Protein AF-0000000086507411 (afdb_homodimer)

InterPro domains:
  IPR005821 Ion transport domain [PF00520] (64-287)
  IPR005821 Ion transport domain [PF00520] (399-629)
  IPR011992 EF-hand domain pair [SSF47473] (295-364)
  IPR027359 Voltage-dependent channel domain superfamily [G3DSA:1.20.120.350] (55-170)
  IPR027359 Voltage-dependent channel domain superfamily [G3DSA:1.20.120.350] (390-515)
  IPR028801 Two pore channel protein 1 [PTHR46474] (17-630)

pLDDT: mean 84.13, std 10.98, range [24.94, 97.5]

Nearest PDB structures (foldseek):
  6c96-assembly1_A  TM=9.488E-01  e=1.095E-39  Mus musculus
  8ouo-assembly1_A  TM=8.216E-01  e=3.470E-21  Homo sapiens
  6nq0-assembly1_A  TM=8.477E-01  e=4.069E-18  Homo sapiens
  7fhl-assembly1_C  TM=6.792E-01  e=1.450E-16  Arabidopsis thaliana
  6e1m-assembly1_B  TM=7.218E-01  e=6.560E-10  Arabidopsis thaliana

Foldseek 3Di:
DPPPPDDVVVVVVVVVVVVVVVVLLLVLLQLLLVLLVCLVLVPDCVLPPPDPVLVVLVVVLPDPVLLVLLLVLLVLLLCLQCQDVLHDPVRHDFLQVSLVSNLVSLVSNVVSLVSVCVNRPDVSQVVPPLNVVVVVLSVVSNVVSVVCNVVSDDDQDLSSLCSCSSNCPRPVLVLLVVVVVLVVVLVPVLVVLVVVLLVVLLVLLVVLLVVPCPQPVQPQNVDSVSSSVSLLLVLLVQCPPVNVVSVCVVPVCSVVSSVVSCCPNNVPSVVVSVVSSVVSSVVVVVVVVVVSLVSSLVSLVVSLCSQDDPVGRFWHALVSQLSSCCNNPVPDDPVLSVVLQVVLPPVPPRIHGSVSSSCSVVSVPDDDDDPPPPDFPLVPPDPPLSVVLQVLLVVLVDPVNVVVLLVLLVVLVVVVVVVVVVCVVVVPDLQPPLPVVPPVLVVSLVVLVVSLVSNCSRRHVVVQCPDPVSVVSVVLSVLSVVLSVCSVPDVRPSVSVVSSCSSNVCNCVVDPVSVVVVVVCVVCVVSVVSVVSSVVSLLSSLLSVQCSQCPPFQLAQQDPPDPLSQQRHDDPPDPGNPCSQCGSSGSVSSSVNLVVLLVVNCLVSNQVSCCSRPHVCSNVSSSVSNSVSD/DPPPPPDPVVVVVVVVVVVVVVVLLLVLLQLLLVLLVCLVVVPDCVLPPPDPVLVVLVCVLPDPVLLVLLLVLLVLLLCLQCQDVLHDPVRHDFLQVSLVSNLVSLVSNVVSLVSVCVNCPDVSQVVPPLNVVVVVLSVVVNVVSVVCNVVSDDDQDLSSLCSCSSNCPRPVLVLLVVVVVLVVVLVPVLVVLVVVLLVVLLVLLVVLLVVPCPQPVQPQNVDSVSSSVSLLLVLLVQCPPVNVVSVCVVPVCSVVSSVVSCCPNNVPSVVVSVVSSVVSSVVVVVVVVVVSLVSSLVSLVVSLCSQADPVGRFWHALVSQLSSCCNNPVPDDPVLSVVLQVVLPPVPPRIHGSVSSSCSVVSVPDDDDDPPPPDFPLVPPDPPLSVVLQVLLVVLVDPVNVVVLLVLLVVLVVVVVVVVVVCVVVVPDLQPPLPVVPPSLVVSLVVLVVSLVSNCSNRHVVVQCPDPVSVVSVVLSVLSVVLSVCVVPPVRPSVSVVSSCSSNVCNCVVDPVSVVVVVVCVVCVVSVVSVVSSVVSLLSSLLSVQCSQCPPFQLAQQDPPDPLSQQRHDDPPDPGVPCSQCGSSGSVSSSVNLVVLLVVNCLVSNQVSCCSRPHVCSNVSSSVSNSVSD

Structure (mmCIF, N/CA/C/O backbone):
data_AF-0000000086507411-model_v1
#
loop_
_entity.id
_entity.type
_entity.pdbx_description
1 polymer 'Ion transport domain-containing protein'
#
loop_
_atom_site.group_PDB
_atom_site.id
_atom_site.type_symbol
_atom_site.label_atom_id
_atom_site.label_alt_id
_atom_site.label_comp_id
_atom_site.label_asym_id
_atom_site.label_entity_id
_atom_site.label_seq_id
_atom_site.pdbx_PDB_ins_code
_atom_site.Cartn_x
_atom_site.Cartn_y
_atom_site.Cartn_z
_atom_site.occupancy
_atom_site.B_iso_or_equiv
_atom_site.auth_seq_id
_atom_site.auth_comp_id
_atom_site.auth_asym_id
_atom_site.auth_atom_id
_atom_site.pdbx_PDB_model_num
ATOM 1 N N . MET A 1 1 ? -59 -73 -23.734 1 24.94 1 MET A N 1
ATOM 2 C CA . MET A 1 1 ? -58.375 -71.688 -23.859 1 24.94 1 MET A CA 1
ATOM 3 C C . MET A 1 1 ? -58.594 -70.812 -22.609 1 24.94 1 MET A C 1
ATOM 5 O O . MET A 1 1 ? -59.562 -70.062 -22.516 1 24.94 1 MET A O 1
ATOM 9 N N . GLY A 1 2 ? -58.625 -71.438 -21.375 1 32.56 2 GLY A N 1
ATOM 10 C CA . GLY A 1 2 ? -58.844 -70.812 -20.078 1 32.56 2 GLY A CA 1
ATOM 11 C C . GLY A 1 2 ? -57.844 -69.688 -19.797 1 32.56 2 GLY A C 1
ATOM 12 O O . GLY A 1 2 ? -56.625 -69.875 -19.938 1 32.56 2 GLY A O 1
ATOM 13 N N . GLN A 1 3 ? -58.219 -68.438 -20.062 1 34.97 3 GLN A N 1
ATOM 14 C CA . GLN A 1 3 ? -57.562 -67.125 -19.828 1 34.97 3 GLN A CA 1
ATOM 15 C C . GLN A 1 3 ? -57.094 -67 -18.391 1 34.97 3 GLN A C 1
ATOM 17 O O . GLN A 1 3 ? -57.875 -67.188 -17.453 1 34.97 3 GLN A O 1
ATOM 22 N N . ASP A 1 4 ? -55.844 -67.375 -18.078 1 37.62 4 ASP A N 1
ATOM 23 C CA . ASP A 1 4 ? -55.094 -67.188 -16.859 1 37.62 4 ASP A CA 1
ATOM 24 C C . ASP A 1 4 ? -55.219 -65.75 -16.375 1 37.62 4 ASP A C 1
ATOM 26 O O . ASP A 1 4 ? -54.781 -64.812 -17.047 1 37.62 4 ASP A O 1
ATOM 30 N N . ILE A 1 5 ? -56.344 -65.312 -15.711 1 45.47 5 ILE A N 1
ATOM 31 C CA . ILE A 1 5 ? -56.531 -64.062 -14.992 1 45.47 5 ILE A CA 1
ATOM 32 C C . ILE A 1 5 ? -55.344 -63.812 -14.062 1 45.47 5 ILE A C 1
ATOM 34 O O . ILE A 1 5 ? -55.062 -64.625 -13.195 1 45.47 5 ILE A O 1
ATOM 38 N N . PRO A 1 6 ? -54.438 -63 -14.539 1 50.22 6 PRO A N 1
ATOM 39 C CA . PRO A 1 6 ? -53.344 -62.625 -13.641 1 50.22 6 PRO A CA 1
ATOM 40 C C . PRO A 1 6 ? -53.812 -62.281 -12.234 1 50.22 6 PRO A C 1
ATOM 42 O O . PRO A 1 6 ? -54.938 -61.812 -12.07 1 50.22 6 PRO A O 1
ATOM 45 N N . ASP A 1 7 ? -53.438 -62.875 -11.188 1 53.06 7 ASP A N 1
ATOM 46 C CA . ASP A 1 7 ? -53.781 -62.75 -9.773 1 53.06 7 ASP A CA 1
ATOM 47 C C . ASP A 1 7 ? -53.719 -61.281 -9.328 1 53.06 7 ASP A C 1
ATOM 49 O O . ASP A 1 7 ? -52.719 -60.594 -9.562 1 53.06 7 ASP A O 1
ATOM 53 N N . PRO A 1 8 ? -54.844 -60.594 -9.109 1 57.72 8 PRO A N 1
ATOM 54 C CA . PRO A 1 8 ? -54.969 -59.219 -8.688 1 57.72 8 PRO A CA 1
ATOM 55 C C . PRO A 1 8 ? -54.094 -58.844 -7.5 1 57.72 8 PRO A C 1
ATOM 57 O O . PRO A 1 8 ? -53.625 -57.719 -7.383 1 57.72 8 PRO A O 1
ATOM 60 N N . GLN A 1 9 ? -53.906 -59.75 -6.625 1 60.78 9 GLN A N 1
ATOM 61 C CA . GLN A 1 9 ? -53.094 -59.469 -5.457 1 60.78 9 GLN A CA 1
ATOM 62 C C . GLN A 1 9 ? -51.625 -59.25 -5.852 1 60.78 9 GLN A C 1
ATOM 64 O O . GLN A 1 9 ? -50.938 -58.406 -5.277 1 60.78 9 GLN A O 1
ATOM 69 N N . GLY A 1 10 ? -51.188 -60 -6.773 1 59.66 10 GLY A N 1
ATOM 70 C CA . GLY A 1 10 ? -49.844 -59.844 -7.273 1 59.66 10 GLY A CA 1
ATOM 71 C C . GLY A 1 10 ? -49.625 -58.5 -7.957 1 59.66 10 GLY A C 1
ATOM 72 O O . GLY A 1 10 ? -48.562 -57.875 -7.801 1 59.66 10 GLY A O 1
ATOM 73 N N . CYS A 1 11 ? -50.656 -58.094 -8.672 1 61.38 11 CYS A N 1
ATOM 74 C CA . CYS A 1 11 ? -50.625 -56.812 -9.352 1 61.38 11 CYS A CA 1
ATOM 75 C C . CYS A 1 11 ? -50.625 -55.656 -8.352 1 61.38 11 CYS A C 1
ATOM 77 O O . CYS A 1 11 ? -49.938 -54.656 -8.531 1 61.38 11 CYS A O 1
ATOM 79 N N . PHE A 1 12 ? -51.469 -55.844 -7.316 1 63.56 12 PHE A N 1
ATOM 80 C CA . PHE A 1 12 ? -51.562 -54.812 -6.293 1 63.56 12 PHE A CA 1
ATOM 81 C C . PHE A 1 12 ? -50.219 -54.688 -5.559 1 63.56 12 PHE A C 1
ATOM 83 O O . PHE A 1 12 ? -49.75 -53.594 -5.285 1 63.56 12 PHE A O 1
ATOM 90 N N . SER A 1 13 ? -49.656 -55.875 -5.25 1 66.69 13 SER A N 1
ATOM 91 C CA . SER A 1 13 ? -48.375 -55.844 -4.559 1 66.69 13 SER A CA 1
ATOM 92 C C . SER A 1 13 ? -47.281 -55.281 -5.441 1 66.69 13 SER A C 1
ATOM 94 O O . SER A 1 13 ? -46.406 -54.562 -4.961 1 66.69 13 SER A O 1
ATOM 96 N N . ARG A 1 14 ? -47.406 -55.5 -6.695 1 65.75 14 ARG A N 1
ATOM 97 C CA . ARG A 1 14 ? -46.438 -54.938 -7.641 1 65.75 14 ARG A CA 1
ATOM 98 C C . ARG A 1 14 ? -46.625 -53.438 -7.793 1 65.75 14 ARG A C 1
ATOM 100 O O . ARG A 1 14 ? -45.656 -52.688 -7.871 1 65.75 14 ARG A O 1
ATOM 107 N N . GLN A 1 15 ? -47.875 -53.125 -7.82 1 67.69 15 GLN A N 1
ATOM 108 C CA . GLN A 1 15 ? -48.188 -51.688 -7.926 1 67.69 15 GLN A CA 1
ATOM 109 C C . GLN A 1 15 ? -47.75 -50.938 -6.668 1 67.69 15 GLN A C 1
ATOM 111 O O . GLN A 1 15 ? -47.219 -49.844 -6.75 1 67.69 15 GLN A O 1
ATOM 116 N N . LEU A 1 16 ? -47.969 -51.625 -5.559 1 68.75 16 LEU A N 1
ATOM 117 C CA . LEU A 1 16 ? -47.531 -51.031 -4.293 1 68.75 16 LEU A CA 1
ATOM 118 C C . LEU A 1 16 ? -46.031 -50.969 -4.203 1 68.75 16 LEU A C 1
ATOM 120 O O . LEU A 1 16 ? -45.469 -49.969 -3.703 1 68.75 16 LEU A O 1
ATOM 124 N N . ARG A 1 17 ? -45.375 -51.969 -4.641 1 67.62 17 ARG A N 1
ATOM 125 C CA . ARG A 1 17 ? -43.906 -51.969 -4.648 1 67.62 17 ARG A CA 1
ATOM 126 C C . ARG A 1 17 ? -43.344 -50.906 -5.605 1 67.62 17 ARG A C 1
ATOM 128 O O . ARG A 1 17 ? -42.375 -50.25 -5.305 1 67.62 17 ARG A O 1
ATOM 135 N N . GLU A 1 18 ? -44.094 -50.906 -6.699 1 71.94 18 GLU A N 1
ATOM 136 C CA . GLU A 1 18 ? -43.656 -49.875 -7.656 1 71.94 18 GLU A CA 1
ATOM 137 C C . GLU A 1 18 ? -43.906 -48.469 -7.117 1 71.94 18 GLU A C 1
ATOM 139 O O . GLU A 1 18 ? -43.094 -47.562 -7.324 1 71.94 18 GLU A O 1
ATOM 144 N N . HIS A 1 19 ? -45.062 -48.375 -6.484 1 72.56 19 HIS A N 1
ATOM 145 C CA . HIS A 1 19 ? -45.344 -47.094 -5.867 1 72.56 19 HIS A CA 1
ATOM 146 C C . HIS A 1 19 ? -44.344 -46.781 -4.77 1 72.56 19 HIS A C 1
ATOM 148 O O . HIS A 1 19 ? -43.875 -45.625 -4.66 1 72.56 19 HIS A O 1
ATOM 154 N N . ASN A 1 20 ? -44.031 -47.812 -4.051 1 72.5 20 ASN A N 1
ATOM 155 C CA . ASN A 1 20 ? -43.062 -47.625 -2.994 1 72.5 20 ASN A CA 1
ATOM 156 C C . ASN A 1 20 ? -41.656 -47.344 -3.564 1 72.5 20 ASN A C 1
ATOM 158 O O . ASN A 1 20 ? -40.938 -46.531 -3.018 1 72.5 20 ASN A O 1
ATOM 162 N N . ARG A 1 21 ? -41.375 -48 -4.598 1 75.25 21 ARG A N 1
ATOM 163 C CA . ARG A 1 21 ? -40.094 -47.75 -5.25 1 75.25 21 ARG A CA 1
ATOM 164 C C . ARG A 1 21 ? -40 -46.344 -5.797 1 75.25 21 ARG A C 1
ATOM 166 O O . ARG A 1 21 ? -38.969 -45.688 -5.676 1 75.25 21 ARG A O 1
ATOM 173 N N . ARG A 1 22 ? -41.031 -45.906 -6.336 1 77.94 22 ARG A N 1
ATOM 174 C CA . ARG A 1 22 ? -41.062 -44.531 -6.867 1 77.94 22 ARG A CA 1
ATOM 175 C C . ARG A 1 22 ? -40.938 -43.5 -5.746 1 77.94 22 ARG A C 1
ATOM 177 O O . ARG A 1 22 ? -40.25 -42.5 -5.91 1 77.94 22 ARG A O 1
ATOM 184 N N . LYS A 1 23 ? -41.594 -43.844 -4.742 1 79.81 23 LYS A N 1
ATOM 185 C CA . LYS A 1 23 ? -41.5 -42.938 -3.598 1 79.81 23 LYS A CA 1
ATOM 186 C C . LYS A 1 23 ? -40.094 -42.906 -3.023 1 79.81 23 LYS A C 1
ATOM 188 O O . LYS A 1 23 ? -39.594 -41.844 -2.639 1 79.81 23 LYS A O 1
ATOM 193 N N . GLN A 1 24 ? -39.531 -44.062 -3.023 1 80.19 24 GLN A N 1
ATOM 194 C CA . GLN A 1 24 ? -38.156 -44.125 -2.508 1 80.19 24 GLN A CA 1
ATOM 195 C C . GLN A 1 24 ? -37.188 -43.344 -3.398 1 80.19 24 GLN A C 1
ATOM 197 O O . GLN A 1 24 ? -36.312 -42.656 -2.9 1 80.19 24 GLN A O 1
ATOM 202 N N . TRP A 1 25 ? -37.375 -43.469 -4.641 1 85 25 TRP A N 1
ATOM 203 C CA . TRP A 1 25 ? -36.5 -42.75 -5.559 1 85 25 TRP A CA 1
ATOM 204 C C . TRP A 1 25 ? -36.719 -41.25 -5.453 1 85 25 TRP A C 1
ATOM 206 O O . TRP A 1 25 ? -35.781 -40.469 -5.555 1 85 25 TRP A O 1
ATOM 216 N N . LYS A 1 26 ? -37.906 -40.938 -5.301 1 85.94 26 LYS A N 1
ATOM 217 C CA . LYS A 1 26 ? -38.188 -39.5 -5.137 1 85.94 26 LYS A CA 1
ATOM 218 C C . LYS A 1 26 ? -37.5 -38.938 -3.9 1 85.94 26 LYS A C 1
ATOM 220 O O . LYS A 1 26 ? -36.969 -37.844 -3.924 1 85.94 26 LYS A O 1
ATOM 225 N N . LEU A 1 27 ? -37.5 -39.75 -2.91 1 83.75 27 LEU A N 1
ATOM 226 C CA . LEU A 1 27 ? -36.781 -39.312 -1.696 1 83.75 27 LEU A CA 1
ATOM 227 C C . LEU A 1 27 ? -35.281 -39.25 -1.928 1 83.75 27 LEU A C 1
ATOM 229 O O . LEU A 1 27 ? -34.625 -38.375 -1.412 1 83.75 27 LEU A O 1
ATOM 233 N N . ASN A 1 28 ? -34.812 -40.188 -2.707 1 85.69 28 ASN A N 1
ATOM 234 C CA . ASN A 1 28 ? -33.406 -40.188 -3.043 1 85.69 28 ASN A CA 1
ATOM 235 C C . ASN A 1 28 ? -33.031 -38.938 -3.875 1 85.69 28 ASN A C 1
ATOM 237 O O . ASN A 1 28 ? -31.969 -38.344 -3.676 1 85.69 28 ASN A O 1
ATOM 241 N N . TYR A 1 29 ? -33.906 -38.688 -4.785 1 89.94 29 TYR A N 1
ATOM 242 C CA . TYR A 1 29 ? -33.656 -37.5 -5.609 1 89.94 29 TYR A CA 1
ATOM 243 C C . TYR A 1 29 ? -33.594 -36.219 -4.754 1 89.94 29 TYR A C 1
ATOM 245 O O . TYR A 1 29 ? -32.719 -35.375 -4.934 1 89.94 29 TYR A O 1
ATOM 253 N N . GLN A 1 30 ? -34.5 -36.188 -3.895 1 85.38 30 GLN A N 1
ATOM 254 C CA . GLN A 1 30 ? -34.562 -35.031 -3.018 1 85.38 30 GLN A CA 1
ATOM 255 C C . GLN A 1 30 ? -33.344 -34.938 -2.113 1 85.38 30 GLN A C 1
ATOM 257 O O . GLN A 1 30 ? -32.781 -33.875 -1.923 1 85.38 30 GLN A O 1
ATOM 262 N N . GLU A 1 31 ? -32.969 -36.031 -1.569 1 85 31 GLU A N 1
ATOM 263 C CA . GLU A 1 31 ? -31.797 -36.062 -0.699 1 85 31 GLU A CA 1
ATOM 264 C C . GLU A 1 31 ? -30.516 -35.719 -1.473 1 85 31 GLU A C 1
ATOM 266 O O . GLU A 1 31 ? -29.641 -35.031 -0.961 1 85 31 GLU A O 1
ATOM 271 N N . ALA A 1 32 ? -30.438 -36.219 -2.623 1 89.69 32 ALA A N 1
ATOM 272 C CA . ALA A 1 32 ? -29.281 -35.906 -3.459 1 89.69 32 ALA A CA 1
ATOM 273 C C . ALA A 1 32 ? -29.203 -34.438 -3.785 1 89.69 32 ALA A C 1
ATOM 275 O O . ALA A 1 32 ? -28.125 -33.812 -3.77 1 89.69 32 ALA A O 1
ATOM 276 N N . ALA A 1 33 ? -30.297 -33.875 -4.047 1 89.88 33 ALA A N 1
ATOM 277 C CA . ALA A 1 33 ? -30.359 -32.438 -4.336 1 89.88 33 ALA A CA 1
ATOM 278 C C . ALA A 1 33 ? -29.953 -31.625 -3.119 1 89.88 33 ALA A C 1
ATOM 280 O O . ALA A 1 33 ? -29.281 -30.594 -3.252 1 89.88 33 ALA A O 1
ATOM 281 N N . ILE A 1 34 ? -30.281 -32.094 -1.952 1 82.94 34 ILE A N 1
ATOM 282 C CA . ILE A 1 34 ? -29.938 -31.391 -0.721 1 82.94 34 ILE A CA 1
ATOM 283 C C . ILE A 1 34 ? -28.438 -31.453 -0.495 1 82.94 34 ILE A C 1
ATOM 285 O O . ILE A 1 34 ? -27.812 -30.469 -0.079 1 82.94 34 ILE A O 1
ATOM 289 N N . TYR A 1 35 ? -27.875 -32.562 -0.817 1 86.94 35 TYR A N 1
ATOM 290 C CA . TYR A 1 35 ? -26.422 -32.688 -0.686 1 86.94 35 TYR A CA 1
ATOM 291 C C . TYR A 1 35 ? -25.703 -31.734 -1.619 1 86.94 35 TYR A C 1
ATOM 293 O O . TYR A 1 35 ? -24.703 -31.125 -1.242 1 86.94 35 TYR A O 1
ATOM 301 N N . LEU A 1 36 ? -26.25 -31.594 -2.779 1 89.44 36 LEU A N 1
ATOM 302 C CA . LEU A 1 36 ? -25.641 -30.672 -3.732 1 89.44 36 LEU A CA 1
ATOM 303 C C . LEU A 1 36 ? -25.797 -29.234 -3.254 1 89.44 36 LEU A C 1
ATOM 305 O O . LEU A 1 36 ? -24.875 -28.422 -3.395 1 89.44 36 LEU A O 1
ATOM 309 N N . GLN A 1 37 ? -26.875 -28.969 -2.68 1 85.69 37 GLN A N 1
ATOM 310 C CA . GLN A 1 37 ? -27.109 -27.625 -2.156 1 85.69 37 GLN A CA 1
ATOM 311 C C . GLN A 1 37 ? -26.203 -27.344 -0.956 1 85.69 37 GLN A C 1
ATOM 313 O O . GLN A 1 37 ? -25.688 -26.234 -0.804 1 85.69 37 GLN A O 1
ATOM 318 N N . GLU A 1 38 ? -26.094 -28.312 -0.144 1 82.62 38 GLU A N 1
ATOM 319 C CA . GLU A 1 38 ? -25.203 -28.172 1.003 1 82.62 38 GLU A CA 1
ATOM 320 C C . GLU A 1 38 ? -23.75 -27.984 0.556 1 82.62 38 GLU A C 1
ATOM 322 O O . GLU A 1 38 ? -22.984 -27.25 1.2 1 82.62 38 GLU A O 1
ATOM 327 N N . GLY A 1 39 ? -23.453 -28.594 -0.475 1 83.5 39 GLY A N 1
ATOM 328 C CA . GLY A 1 39 ? -22.125 -28.406 -1.039 1 83.5 39 GLY A CA 1
ATOM 329 C C . GLY A 1 39 ? -21.906 -27 -1.586 1 83.5 39 GLY A C 1
ATOM 330 O O . GLY A 1 39 ? -20.844 -26.406 -1.374 1 83.5 39 GLY A O 1
ATOM 331 N N . GLN A 1 40 ? -22.891 -26.516 -2.16 1 82.5 40 GLN A N 1
ATOM 332 C CA . GLN A 1 40 ? -22.812 -25.188 -2.754 1 82.5 40 GLN A CA 1
ATOM 333 C C . GLN A 1 40 ? -22.812 -24.094 -1.681 1 82.5 40 GLN A C 1
ATOM 335 O O . GLN A 1 40 ? -22.078 -23.109 -1.787 1 82.5 40 GLN A O 1
ATOM 340 N N . ASN A 1 41 ? -23.609 -24.328 -0.646 1 76.69 41 ASN A N 1
ATOM 341 C CA . ASN A 1 41 ? -23.75 -23.344 0.411 1 76.69 41 ASN A CA 1
ATOM 342 C C . ASN A 1 41 ? -22.734 -23.547 1.525 1 76.69 41 ASN A C 1
ATOM 344 O O . ASN A 1 41 ? -22.672 -22.766 2.475 1 76.69 41 ASN A O 1
ATOM 348 N N . ASN A 1 42 ? -21.891 -24.484 1.408 1 76.81 42 ASN A N 1
ATOM 349 C CA . ASN A 1 42 ? -20.859 -24.797 2.383 1 76.81 42 ASN A CA 1
ATOM 350 C C . ASN A 1 42 ? -21.453 -25.125 3.75 1 76.81 42 ASN A C 1
ATOM 352 O O . ASN A 1 42 ? -20.969 -24.625 4.773 1 76.81 42 ASN A O 1
ATOM 356 N N . ASP A 1 43 ? -22.562 -25.859 3.74 1 74.19 43 ASP A N 1
ATOM 357 C CA . ASP A 1 43 ? -23.141 -26.359 4.984 1 74.19 43 ASP A CA 1
ATOM 358 C C . ASP A 1 43 ? -22.469 -27.656 5.43 1 74.19 43 ASP A C 1
ATOM 360 O O . ASP A 1 43 ? -22.078 -28.469 4.598 1 74.19 43 ASP A O 1
ATOM 364 N N . LYS A 1 44 ? -22.312 -27.734 6.742 1 75.19 44 LYS A N 1
ATOM 365 C CA . LYS A 1 44 ? -21.672 -28.953 7.242 1 75.19 44 LYS A CA 1
ATOM 366 C C . LYS A 1 44 ? -22.578 -30.156 7.055 1 75.19 44 LYS A C 1
ATOM 368 O O . LYS A 1 44 ? -23.797 -30.078 7.289 1 75.19 44 LYS A O 1
ATOM 373 N N . PHE A 1 45 ? -22.047 -31.219 6.617 1 75.12 45 PHE A N 1
ATOM 374 C CA . PHE A 1 45 ? -22.797 -32.438 6.27 1 75.12 45 PHE A CA 1
ATOM 375 C C . PHE A 1 45 ? -23.312 -33.125 7.523 1 75.12 45 PHE A C 1
ATOM 377 O O . PHE A 1 45 ? -24.266 -33.906 7.457 1 75.12 45 PHE A O 1
ATOM 384 N N . TYR A 1 46 ? -22.641 -32.75 8.664 1 68.56 46 TYR A N 1
ATOM 385 C CA . TYR A 1 46 ? -23.094 -33.406 9.875 1 68.56 46 TYR A CA 1
ATOM 386 C C . TYR A 1 46 ? -24.438 -32.875 10.336 1 68.56 46 TYR A C 1
ATOM 388 O O . TYR A 1 46 ? -25.125 -33.5 11.141 1 68.56 46 TYR A O 1
ATOM 396 N N . THR A 1 47 ? -24.844 -31.734 9.82 1 64.44 47 THR A N 1
ATOM 397 C CA . THR A 1 47 ? -26.141 -31.172 10.195 1 64.44 47 THR A CA 1
ATOM 398 C C . THR A 1 47 ? -27.219 -31.625 9.211 1 64.44 47 THR A C 1
ATOM 400 O O . THR A 1 47 ? -28.312 -31.047 9.188 1 64.44 47 THR A O 1
ATOM 403 N N . HIS A 1 48 ? -26.891 -32.562 8.406 1 67.12 48 HIS A N 1
ATOM 404 C CA . HIS A 1 48 ? -27.844 -33.094 7.453 1 67.12 48 HIS A CA 1
ATOM 405 C C . HIS A 1 48 ? -29.078 -33.688 8.172 1 67.12 48 HIS A C 1
ATOM 407 O O . HIS A 1 48 ? -28.938 -34.344 9.195 1 67.12 48 HIS A O 1
ATOM 413 N N . PRO A 1 49 ? -30.25 -33.188 7.859 1 62.12 49 PRO A N 1
ATOM 414 C CA . PRO A 1 49 ? -31.469 -33.656 8.523 1 62.12 49 PRO A CA 1
ATOM 415 C C . PRO A 1 49 ? -31.656 -35.188 8.414 1 62.12 49 PRO A C 1
ATOM 417 O O . PRO A 1 49 ? -31.828 -35.719 7.309 1 62.12 49 PRO A O 1
ATOM 420 N N . GLN A 1 50 ? -31.172 -35.875 9.43 1 59.69 50 GLN A N 1
ATOM 421 C CA . GLN A 1 50 ? -31.312 -37.312 9.391 1 59.69 50 GLN A CA 1
ATOM 422 C C . GLN A 1 50 ? -32.75 -37.75 9.641 1 59.69 50 GLN A C 1
ATOM 424 O O . GLN A 1 50 ? -33.188 -38.781 9.102 1 59.69 50 GLN A O 1
ATOM 429 N N . SER A 1 51 ? -33.5 -36.938 10.609 1 59.12 51 SER A N 1
ATOM 430 C CA . SER A 1 51 ? -34.812 -37.469 11.008 1 59.12 51 SER A CA 1
ATOM 431 C C . SER A 1 51 ? -35.938 -36.656 10.375 1 59.12 51 SER A C 1
ATOM 433 O O . SER A 1 51 ? -35.75 -35.469 10.016 1 59.12 51 SER A O 1
ATOM 435 N N . HIS A 1 52 ? -37.031 -37.25 9.875 1 59.38 52 HIS A N 1
ATOM 436 C CA . HIS A 1 52 ? -38.219 -36.688 9.312 1 59.38 52 HIS A CA 1
ATOM 437 C C . HIS A 1 52 ? -38.812 -35.594 10.211 1 59.38 52 HIS A C 1
ATOM 439 O O . HIS A 1 52 ? -39.438 -34.656 9.727 1 59.38 52 HIS A O 1
ATOM 445 N N . GLU A 1 53 ? -38.5 -35.688 11.422 1 59.91 53 GLU A N 1
ATOM 446 C CA . GLU A 1 53 ? -39.094 -34.688 12.336 1 59.91 53 GLU A CA 1
ATOM 447 C C . GLU A 1 53 ? -38.312 -33.375 12.281 1 59.91 53 GLU A C 1
ATOM 449 O O . GLU A 1 53 ? -38.875 -32.312 12.594 1 59.91 53 GLU A O 1
ATOM 454 N N . ALA A 1 54 ? -37.156 -33.406 11.836 1 62.41 54 ALA A N 1
ATOM 455 C CA . ALA A 1 54 ? -36.312 -32.219 11.836 1 62.41 54 ALA A CA 1
ATOM 456 C C . ALA A 1 54 ? -36.5 -31.422 10.547 1 62.41 54 ALA A C 1
ATOM 458 O O . ALA A 1 54 ? -36.062 -30.266 10.453 1 62.41 54 ALA A O 1
ATOM 459 N N . LEU A 1 55 ? -37.312 -31.953 9.695 1 64.75 55 LEU A N 1
ATOM 460 C CA . LEU A 1 55 ? -37.438 -31.391 8.352 1 64.75 55 LEU A CA 1
ATOM 461 C C . LEU A 1 55 ? -38.219 -30.078 8.375 1 64.75 55 LEU A C 1
ATOM 463 O O . LEU A 1 55 ? -37.812 -29.094 7.754 1 64.75 55 LEU A O 1
ATOM 467 N N . PRO A 1 56 ? -39.344 -30.141 9.195 1 66.12 56 PRO A N 1
ATOM 468 C CA . PRO A 1 56 ? -40.062 -28.859 9.164 1 66.12 56 PRO A CA 1
ATOM 469 C C . PRO A 1 56 ? -39.25 -27.719 9.797 1 66.12 56 PRO A C 1
ATOM 471 O O . PRO A 1 56 ? -39.281 -26.594 9.305 1 66.12 56 PRO A O 1
ATOM 474 N N . ALA A 1 57 ? -38.562 -28 10.828 1 68.44 57 ALA A N 1
ATOM 475 C CA . ALA A 1 57 ? -37.75 -26.953 11.453 1 68.44 57 ALA A CA 1
ATOM 476 C C . ALA A 1 57 ? -36.656 -26.484 10.516 1 68.44 57 ALA A C 1
ATOM 478 O O . ALA A 1 57 ? -36.344 -25.281 10.484 1 68.44 57 ALA A O 1
ATOM 479 N N . TYR A 1 58 ? -36.25 -27.328 9.781 1 68.75 58 TYR A N 1
ATOM 480 C CA . TYR A 1 58 ? -35.25 -26.984 8.797 1 68.75 58 TYR A CA 1
ATOM 481 C C . TYR A 1 58 ? -35.812 -26.094 7.695 1 68.75 58 TYR A C 1
ATOM 483 O O . TYR A 1 58 ? -35.188 -25.125 7.27 1 68.75 58 TYR A O 1
ATOM 491 N N . GLN A 1 59 ? -37.062 -26.375 7.383 1 71.12 59 GLN A N 1
ATOM 492 C CA . GLN A 1 59 ? -37.688 -25.609 6.312 1 71.12 59 GLN A CA 1
ATOM 493 C C . GLN A 1 59 ? -38.062 -24.203 6.781 1 71.12 59 GLN A C 1
ATOM 495 O O . GLN A 1 59 ? -37.969 -23.234 6.016 1 71.12 59 GLN A O 1
ATOM 500 N N . VAL A 1 60 ? -38.406 -24.172 8 1 72.06 60 VAL A N 1
ATOM 501 C CA . VAL A 1 60 ? -38.75 -22.859 8.539 1 72.06 60 VAL A CA 1
ATOM 502 C C . VAL A 1 60 ? -37.5 -22.031 8.719 1 72.06 60 VAL A C 1
ATOM 504 O O . VAL A 1 60 ? -37.5 -20.828 8.461 1 72.06 60 VAL A O 1
ATOM 507 N N . ALA A 1 61 ? -36.5 -22.766 9.156 1 68.19 61 ALA A N 1
ATOM 508 C CA . ALA A 1 61 ? -35.25 -22.062 9.414 1 68.19 61 ALA A CA 1
ATOM 509 C C . ALA A 1 61 ? -34.625 -21.516 8.125 1 68.19 61 ALA A C 1
ATOM 511 O O . ALA A 1 61 ? -33.938 -20.484 8.141 1 68.19 61 ALA A O 1
ATOM 512 N N . HIS A 1 62 ? -35 -22.109 7.055 1 69.44 62 HIS A N 1
ATOM 513 C CA . HIS A 1 62 ? -34.375 -21.688 5.809 1 69.44 62 HIS A CA 1
ATOM 514 C C . HIS A 1 62 ? -35.375 -20.984 4.895 1 69.44 62 HIS A C 1
ATOM 516 O O . HIS A 1 62 ? -35.125 -20.844 3.695 1 69.44 62 HIS A O 1
ATOM 522 N N . ASN A 1 63 ? -36.438 -20.484 5.547 1 77.56 63 ASN A N 1
ATOM 523 C CA . ASN A 1 63 ? -37.406 -19.703 4.789 1 77.56 63 ASN A CA 1
ATOM 524 C C . ASN A 1 63 ? -36.938 -18.281 4.52 1 77.56 63 ASN A C 1
ATOM 526 O O . ASN A 1 63 ? -36.281 -17.688 5.367 1 77.56 63 ASN A O 1
ATOM 530 N N . ARG A 1 64 ? -37.219 -17.812 3.387 1 82.88 64 ARG A N 1
ATOM 531 C CA . ARG A 1 64 ? -36.781 -16.484 2.945 1 82.88 64 ARG A CA 1
ATOM 532 C C . ARG A 1 64 ? -37.344 -15.391 3.826 1 82.88 64 ARG A C 1
ATOM 534 O O . ARG A 1 64 ? -36.688 -14.406 4.133 1 82.88 64 ARG A O 1
ATOM 541 N N . TRP A 1 65 ? -38.531 -15.586 4.316 1 84.44 65 TRP A N 1
ATOM 542 C CA . TRP A 1 65 ? -39.188 -14.562 5.129 1 84.44 65 TRP A CA 1
ATOM 543 C C . TRP A 1 65 ? -38.562 -14.469 6.504 1 84.44 65 TRP A C 1
ATOM 545 O O . TRP A 1 65 ? -38.438 -13.375 7.07 1 84.44 65 TRP A O 1
ATOM 555 N N . PHE A 1 66 ? -38.156 -15.547 6.957 1 82.5 66 PHE A N 1
ATOM 556 C CA . PHE A 1 66 ? -37.5 -15.539 8.258 1 82.5 66 PHE A CA 1
ATOM 557 C C . PHE A 1 66 ? -36.125 -14.883 8.156 1 82.5 66 PHE A C 1
ATOM 559 O O . PHE A 1 66 ? -35.688 -14.172 9.07 1 82.5 66 PHE A O 1
ATOM 566 N N . TYR A 1 67 ? -35.531 -15.094 7.074 1 86.06 67 TYR A N 1
ATOM 567 C CA . TYR A 1 67 ? -34.219 -14.453 6.875 1 86.06 67 TYR A CA 1
ATOM 568 C C . TYR A 1 67 ? -34.375 -12.945 6.77 1 86.06 67 TYR A C 1
ATOM 570 O O . TYR A 1 67 ? -33.562 -12.195 7.312 1 86.06 67 TYR A O 1
ATOM 578 N N . LEU A 1 68 ? -35.438 -12.555 6.172 1 89.81 68 LEU A N 1
ATOM 579 C CA . LEU A 1 68 ? -35.656 -11.125 6.012 1 89.81 68 LEU A CA 1
ATOM 580 C C . LEU A 1 68 ? -36.031 -10.484 7.344 1 89.81 68 LEU A C 1
ATOM 582 O O . LEU A 1 68 ? -35.656 -9.352 7.625 1 89.81 68 LEU A O 1
ATOM 586 N N . LEU A 1 69 ? -36.812 -11.25 8.078 1 89.62 69 LEU A N 1
ATOM 587 C CA . LEU A 1 69 ? -37.188 -10.742 9.391 1 89.62 69 LEU A CA 1
ATOM 588 C C . LEU A 1 69 ? -35.969 -10.609 10.297 1 89.62 69 LEU A C 1
ATOM 590 O O . LEU A 1 69 ? -35.875 -9.633 11.047 1 89.62 69 LEU A O 1
ATOM 594 N N . ASP A 1 70 ? -35.156 -11.547 10.203 1 89.81 70 ASP A N 1
ATOM 595 C CA . ASP A 1 70 ? -33.906 -11.5 10.984 1 89.81 70 ASP A CA 1
ATOM 596 C C . ASP A 1 70 ? -33.031 -10.305 10.578 1 89.81 70 ASP A C 1
ATOM 598 O O . ASP A 1 70 ? -32.531 -9.578 11.438 1 89.81 70 ASP A O 1
ATOM 602 N N . LEU A 1 71 ? -32.938 -10.078 9.352 1 91.81 71 LEU A N 1
ATOM 603 C CA . LEU A 1 71 ? -32.125 -8.961 8.844 1 91.81 71 LEU A CA 1
ATOM 604 C C . LEU A 1 71 ? -32.781 -7.629 9.234 1 91.81 71 LEU A C 1
ATOM 606 O O . LEU A 1 71 ? -32.062 -6.699 9.656 1 91.81 71 LEU A O 1
ATOM 610 N N . PHE A 1 72 ? -34.031 -7.582 9.125 1 94 72 PHE A N 1
ATOM 611 C CA . PHE A 1 72 ? -34.75 -6.363 9.477 1 94 72 PHE A CA 1
ATOM 612 C C . PHE A 1 72 ? -34.594 -6.043 10.961 1 94 72 PHE A C 1
ATOM 614 O O . PHE A 1 72 ? -34.344 -4.895 11.328 1 94 72 PHE A O 1
ATOM 621 N N . ALA A 1 73 ? -34.719 -7.031 11.781 1 94 73 ALA A N 1
ATOM 622 C CA . ALA A 1 73 ? -34.562 -6.832 13.219 1 94 73 ALA A CA 1
ATOM 623 C C . ALA A 1 73 ? -33.125 -6.383 13.547 1 94 73 ALA A C 1
ATOM 625 O O . ALA A 1 73 ? -32.938 -5.512 14.406 1 94 73 ALA A O 1
ATOM 626 N N . ALA A 1 74 ? -32.188 -6.949 12.883 1 93.25 74 ALA A N 1
ATOM 627 C CA . ALA A 1 74 ? -30.797 -6.582 13.133 1 93.25 74 ALA A CA 1
ATOM 628 C C . ALA A 1 74 ? -30.531 -5.137 12.727 1 93.25 74 ALA A C 1
ATOM 630 O O . ALA A 1 74 ? -29.891 -4.391 13.469 1 93.25 74 ALA A O 1
ATOM 631 N N . ILE A 1 75 ? -31 -4.695 11.625 1 94.31 75 ILE A N 1
ATOM 632 C CA . ILE A 1 75 ? -30.797 -3.332 11.141 1 94.31 75 ILE A CA 1
ATOM 633 C C . ILE A 1 75 ? -31.547 -2.35 12.039 1 94.31 75 ILE A C 1
ATOM 635 O O . ILE A 1 75 ? -31.031 -1.278 12.359 1 94.31 75 ILE A O 1
ATOM 639 N N . CYS A 1 76 ? -32.688 -2.752 12.461 1 94.19 76 CYS A N 1
ATOM 640 C CA . CYS A 1 76 ? -33.5 -1.896 13.328 1 94.19 76 CYS A CA 1
ATOM 641 C C . CYS A 1 76 ? -32.812 -1.671 14.672 1 94.19 76 CYS A C 1
ATOM 643 O O . CYS A 1 76 ? -32.781 -0.548 15.18 1 94.19 76 CYS A O 1
ATOM 645 N N . VAL A 1 77 ? -32.312 -2.691 15.219 1 93.38 77 VAL A N 1
ATOM 646 C CA . VAL A 1 77 ? -31.625 -2.57 16.5 1 93.38 77 VAL A CA 1
ATOM 647 C C . VAL A 1 77 ? -30.406 -1.665 16.359 1 93.38 77 VAL A C 1
ATOM 649 O O . VAL A 1 77 ? -30.094 -0.888 17.266 1 93.38 77 VAL A O 1
ATOM 652 N N . MET A 1 78 ? -29.734 -1.724 15.266 1 93.44 78 MET A N 1
ATOM 653 C CA . MET A 1 78 ? -28.578 -0.868 15.031 1 93.44 78 MET A CA 1
ATOM 654 C C . MET A 1 78 ? -29 0.585 14.852 1 93.44 78 MET A C 1
ATOM 656 O O . MET A 1 78 ? -28.328 1.497 15.344 1 93.44 78 MET A O 1
ATOM 660 N N . LEU A 1 79 ? -30.109 0.809 14.227 1 93.25 79 LEU A N 1
ATOM 661 C CA . LEU A 1 79 ? -30.578 2.162 13.953 1 93.25 79 LEU A CA 1
ATOM 662 C C . LEU A 1 79 ? -31.141 2.812 15.211 1 93.25 79 LEU A C 1
ATOM 664 O O . LEU A 1 79 ? -31.297 4.035 15.273 1 93.25 79 LEU A O 1
ATOM 668 N N . LEU A 1 80 ? -31.438 2.008 16.219 1 93.12 80 LEU A N 1
ATOM 669 C CA . LEU A 1 80 ? -31.953 2.541 17.484 1 93.12 80 LEU A CA 1
ATOM 670 C C . LEU A 1 80 ? -30.906 3.418 18.156 1 93.12 80 LEU A C 1
ATOM 672 O O . LEU A 1 80 ? -31.234 4.238 19.016 1 93.12 80 LEU A O 1
ATOM 676 N N . ALA A 1 81 ? -29.656 3.24 17.734 1 91.69 81 ALA A N 1
ATOM 677 C CA . ALA A 1 81 ? -28.609 4.066 18.312 1 91.69 81 ALA A CA 1
ATOM 678 C C . ALA A 1 81 ? -28.812 5.539 17.953 1 91.69 81 ALA A C 1
ATOM 680 O O . ALA A 1 81 ? -28.344 6.422 18.688 1 91.69 81 ALA A O 1
ATOM 681 N N . ALA A 1 82 ? -29.5 5.816 16.891 1 92.94 82 ALA A N 1
ATOM 682 C CA . ALA A 1 82 ? -29.766 7.191 16.469 1 92.94 82 ALA A CA 1
ATOM 683 C C . ALA A 1 82 ? -30.906 7.809 17.281 1 92.94 82 ALA A C 1
ATOM 685 O O . ALA A 1 82 ? -31.016 9.031 17.375 1 92.94 82 ALA A O 1
ATOM 686 N N . CYS A 1 83 ? -31.656 6.926 17.969 1 91.69 83 CYS A N 1
ATOM 687 C CA . CYS A 1 83 ? -32.844 7.414 18.672 1 91.69 83 CYS A CA 1
ATOM 688 C C . CYS A 1 83 ? -32.625 7.391 20.188 1 91.69 83 CYS A C 1
ATOM 690 O O . CYS A 1 83 ? -33.344 8.039 20.938 1 91.69 83 CYS A O 1
ATOM 692 N N . GLU A 1 84 ? -31.609 6.633 20.594 1 88.88 84 GLU A N 1
ATOM 693 C CA . GLU A 1 84 ? -31.297 6.527 22.016 1 88.88 84 GLU A CA 1
ATOM 694 C C . GLU A 1 84 ? -30.297 7.605 22.438 1 88.88 84 GLU A C 1
ATOM 696 O O . GLU A 1 84 ? -29.484 8.055 21.641 1 88.88 84 GLU A O 1
ATOM 701 N N . ARG A 1 85 ? -30.359 7.949 23.656 1 84 85 ARG A N 1
ATOM 702 C CA . ARG A 1 85 ? -29.422 8.93 24.188 1 84 85 ARG A CA 1
ATOM 703 C C . ARG A 1 85 ? -27.984 8.398 24.141 1 84 85 ARG A C 1
ATOM 705 O O . ARG A 1 85 ? -27.719 7.289 24.609 1 84 85 ARG A O 1
ATOM 712 N N . PRO A 1 86 ? -27.047 9.164 23.656 1 87.12 86 PRO A N 1
ATOM 713 C CA . PRO A 1 86 ? -27.109 10.469 22.984 1 87.12 86 PRO A CA 1
ATOM 714 C C . PRO A 1 86 ? -27.625 10.375 21.562 1 87.12 86 PRO A C 1
ATOM 716 O O . PRO A 1 86 ? -26.969 9.773 20.703 1 87.12 86 PRO A O 1
ATOM 719 N N . ALA A 1 87 ? -28.797 10.875 21.391 1 86.12 87 ALA A N 1
ATOM 720 C CA . ALA A 1 87 ? -29.531 10.711 20.141 1 86.12 87 ALA A CA 1
ATOM 721 C C . ALA A 1 87 ? -29.344 11.922 19.234 1 86.12 87 ALA A C 1
ATOM 723 O O . ALA A 1 87 ? -28.734 12.922 19.641 1 86.12 87 ALA A O 1
ATOM 724 N N . VAL A 1 88 ? -29.703 11.68 18.047 1 89.62 88 VAL A N 1
ATOM 725 C CA . VAL A 1 88 ? -29.828 12.797 17.109 1 89.62 88 VAL A CA 1
ATOM 726 C C . VAL A 1 88 ? -31.016 13.672 17.5 1 89.62 88 VAL A C 1
ATOM 728 O O . VAL A 1 88 ? -32.094 13.172 17.766 1 89.62 88 VAL A O 1
ATOM 731 N N . ALA A 1 89 ? -30.797 14.898 17.594 1 86.06 89 ALA A N 1
ATOM 732 C CA . ALA A 1 89 ? -31.75 15.852 18.125 1 86.06 89 ALA A CA 1
ATOM 733 C C . ALA A 1 89 ? -33.125 15.711 17.438 1 86.06 89 ALA A C 1
ATOM 735 O O . ALA A 1 89 ? -34.156 15.75 18.094 1 86.06 89 ALA A O 1
ATOM 736 N N . SER A 1 90 ? -33.156 15.328 16.172 1 88 90 SER A N 1
ATOM 737 C CA . SER A 1 90 ? -34.406 15.258 15.414 1 88 90 SER A CA 1
ATOM 738 C C . SER A 1 90 ? -35.031 13.883 15.547 1 88 90 SER A C 1
ATOM 740 O O . SER A 1 90 ? -36.25 13.727 15.305 1 88 90 SER A O 1
ATOM 742 N N . LEU A 1 91 ? -34.281 12.922 16.125 1 89.94 91 LEU A N 1
ATOM 743 C CA . LEU A 1 91 ? -34.812 11.562 16.156 1 89.94 91 LEU A CA 1
ATOM 744 C C . LEU A 1 91 ? -34.938 11.047 17.578 1 89.94 91 LEU A C 1
ATOM 746 O O . LEU A 1 91 ? -35.156 9.852 17.797 1 89.94 91 LEU A O 1
ATOM 750 N N . GLU A 1 92 ? -34.844 11.867 18.516 1 90.31 92 GLU A N 1
ATOM 751 C CA . GLU A 1 92 ? -34.875 11.438 19.906 1 90.31 92 GLU A CA 1
ATOM 752 C C . GLU A 1 92 ? -36.25 10.898 20.281 1 90.31 92 GLU A C 1
ATOM 754 O O . GLU A 1 92 ? -37.281 11.523 19.984 1 90.31 92 GLU A O 1
ATOM 759 N N . MET A 1 93 ? -36.25 9.68 20.812 1 89 93 MET A N 1
ATOM 760 C CA . MET A 1 93 ? -37.5 9.039 21.266 1 89 93 MET A CA 1
ATOM 761 C C . MET A 1 93 ? -37.469 8.82 22.766 1 89 93 MET A C 1
ATOM 763 O O . MET A 1 93 ? -36.406 8.664 23.359 1 89 93 MET A O 1
ATOM 767 N N . PRO A 1 94 ? -38.688 8.789 23.344 1 89.25 94 PRO A N 1
ATOM 768 C CA . PRO A 1 94 ? -38.75 8.523 24.781 1 89.25 94 PRO A CA 1
ATOM 769 C C . PRO A 1 94 ? -38.281 7.113 25.141 1 89.25 94 PRO A C 1
ATOM 771 O O . PRO A 1 94 ? -38.312 6.219 24.297 1 89.25 94 PRO A O 1
ATOM 774 N N . VAL A 1 95 ? -37.812 6.879 26.344 1 89 95 VAL A N 1
ATOM 775 C CA . VAL A 1 95 ? -37.188 5.648 26.828 1 89 95 VAL A CA 1
ATOM 776 C C . VAL A 1 95 ? -38.188 4.492 26.688 1 89 95 VAL A C 1
ATOM 778 O O . VAL A 1 95 ? -37.781 3.373 26.344 1 89 95 VAL A O 1
ATOM 781 N N . GLY A 1 96 ? -39.469 4.75 26.859 1 87.31 96 GLY A N 1
ATOM 782 C CA . GLY A 1 96 ? -40.438 3.682 26.766 1 87.31 96 GLY A CA 1
ATOM 783 C C . GLY A 1 96 ? -40.594 3.152 25.344 1 87.31 96 GLY A C 1
ATOM 784 O O . GLY A 1 96 ? -40.781 1.948 25.141 1 87.31 96 GLY A O 1
ATOM 785 N N . VAL A 1 97 ? -40.438 4.008 24.406 1 89.69 97 VAL A N 1
ATOM 786 C CA . VAL A 1 97 ? -40.656 3.623 23.016 1 89.69 97 VAL A CA 1
ATOM 787 C C . VAL A 1 97 ? -39.438 2.889 22.484 1 89.69 97 VAL A C 1
ATOM 789 O O . VAL A 1 97 ? -39.531 1.784 21.953 1 89.69 97 VAL A O 1
ATOM 792 N N . HIS A 1 98 ? -38.281 3.531 22.656 1 90.75 98 HIS A N 1
ATOM 793 C CA . HIS A 1 98 ? -37.125 2.852 22.094 1 90.75 98 HIS A CA 1
ATOM 794 C C . HIS A 1 98 ? -36.812 1.584 22.891 1 90.75 98 HIS A C 1
ATOM 796 O O . HIS A 1 98 ? -36.281 0.612 22.328 1 90.75 98 HIS A O 1
ATOM 802 N N . GLY A 1 99 ? -37.125 1.541 24.141 1 88.69 99 GLY A N 1
ATOM 803 C CA . GLY A 1 99 ? -36.938 0.329 24.922 1 88.69 99 GLY A CA 1
ATOM 804 C C . GLY A 1 99 ? -37.812 -0.812 24.484 1 88.69 99 GLY A C 1
ATOM 805 O O . GLY A 1 99 ? -37.406 -1.965 24.422 1 88.69 99 GLY A O 1
ATOM 806 N N . SER A 1 100 ? -39.062 -0.492 24.125 1 92.19 100 SER A N 1
ATOM 807 C CA . SER A 1 100 ? -40 -1.517 23.672 1 92.19 100 SER A CA 1
ATOM 808 C C . SER A 1 100 ? -39.594 -2.041 22.297 1 92.19 100 SER A C 1
ATOM 810 O O . SER A 1 100 ? -39.719 -3.238 22.031 1 92.19 100 SER A O 1
ATOM 812 N N . VAL A 1 101 ? -39.219 -1.132 21.5 1 93 101 VAL A N 1
ATOM 813 C CA . VAL A 1 101 ? -38.812 -1.548 20.172 1 93 101 VAL A CA 1
ATOM 814 C C . VAL A 1 101 ? -37.562 -2.43 20.266 1 93 101 VAL A C 1
ATOM 816 O O . VAL A 1 101 ? -37.438 -3.43 19.562 1 93 101 VAL A O 1
ATOM 819 N N . GLU A 1 102 ? -36.625 -2.07 21.094 1 93.19 102 GLU A N 1
ATOM 820 C CA . GLU A 1 102 ? -35.438 -2.883 21.312 1 93.19 102 GLU A CA 1
ATOM 821 C C . GLU A 1 102 ? -35.812 -4.281 21.812 1 93.19 102 GLU A C 1
ATOM 823 O O . GLU A 1 102 ? -35.312 -5.277 21.297 1 93.19 102 GLU A O 1
ATOM 828 N N . MET A 1 103 ? -36.719 -4.352 22.719 1 93.06 103 MET A N 1
ATOM 829 C CA . MET A 1 103 ? -37.156 -5.641 23.266 1 93.06 103 MET A CA 1
ATOM 830 C C . MET A 1 103 ? -37.812 -6.488 22.203 1 93.06 103 MET A C 1
ATOM 832 O O . MET A 1 103 ? -37.562 -7.691 22.109 1 93.06 103 MET A O 1
ATOM 836 N N . LEU A 1 104 ? -38.562 -5.863 21.391 1 94.06 104 LEU A N 1
ATOM 837 C CA . LEU A 1 104 ? -39.25 -6.578 20.312 1 94.06 104 LEU A CA 1
ATOM 838 C C . LEU A 1 104 ? -38.25 -7.141 19.312 1 94.06 104 LEU A C 1
ATOM 840 O O . LEU A 1 104 ? -38.344 -8.305 18.922 1 94.06 104 LEU A O 1
ATOM 844 N N . CYS A 1 105 ? -37.344 -6.297 18.953 1 94.19 105 CYS A N 1
ATOM 845 C CA . CYS A 1 105 ? -36.344 -6.734 17.969 1 94.19 105 CYS A CA 1
ATOM 846 C C . CYS A 1 105 ? -35.469 -7.844 18.547 1 94.19 105 CYS A C 1
ATOM 848 O O . CYS A 1 105 ? -35.156 -8.805 17.844 1 94.19 105 CYS A O 1
ATOM 850 N N . LEU A 1 106 ? -35.125 -7.793 19.797 1 93.62 106 LEU A N 1
ATOM 851 C CA . LEU A 1 106 ? -34.281 -8.82 20.422 1 93.62 106 LEU A CA 1
ATOM 852 C C . LEU A 1 106 ? -35.062 -10.125 20.562 1 93.62 106 LEU A C 1
ATOM 854 O O . LEU A 1 106 ? -34.469 -11.211 20.469 1 93.62 106 LEU A O 1
ATOM 858 N N . LEU A 1 107 ? -36.312 -10.031 20.719 1 92.88 107 LEU A N 1
ATOM 859 C CA . LEU A 1 107 ? -37.156 -11.234 20.797 1 92.88 107 LEU A CA 1
ATOM 860 C C . LEU A 1 107 ? -37.219 -11.93 19.438 1 92.88 107 LEU A C 1
ATOM 862 O O . LEU A 1 107 ? -37.219 -13.156 19.359 1 92.88 107 LEU A O 1
ATOM 866 N N . ILE A 1 108 ? -37.312 -11.125 18.453 1 92.25 108 ILE A N 1
ATOM 867 C CA . ILE A 1 108 ? -37.344 -11.695 17.109 1 92.25 108 ILE A CA 1
ATOM 868 C C . ILE A 1 108 ? -36 -12.406 16.828 1 92.25 108 ILE A C 1
ATOM 870 O O . ILE A 1 108 ? -36 -13.508 16.266 1 92.25 108 ILE A O 1
ATOM 874 N N . LEU A 1 109 ? -34.969 -11.789 17.219 1 91.19 109 LEU A N 1
ATOM 875 C CA . LEU A 1 109 ? -33.656 -12.375 16.984 1 91.19 109 LEU A CA 1
ATOM 876 C C . LEU A 1 109 ? -33.5 -13.641 17.828 1 91.19 109 LEU A C 1
ATOM 878 O O . LEU A 1 109 ? -32.812 -14.578 17.406 1 91.19 109 LEU A O 1
ATOM 882 N N . SER A 1 110 ? -34.094 -13.688 18.969 1 89.62 110 SER A N 1
ATOM 883 C CA . SER A 1 110 ? -34.031 -14.852 19.828 1 89.62 110 SER A CA 1
ATOM 884 C C . SER A 1 110 ? -34.844 -16.016 19.266 1 89.62 110 SER A C 1
ATOM 886 O O . SER A 1 110 ? -34.531 -17.172 19.484 1 89.62 110 SER A O 1
ATOM 888 N N . LEU A 1 111 ? -35.875 -15.695 18.547 1 86.5 111 LEU A N 1
ATOM 889 C CA . LEU A 1 111 ? -36.719 -16.734 17.938 1 86.5 111 LEU A CA 1
ATOM 890 C C . LEU A 1 111 ? -35.906 -17.516 16.906 1 86.5 111 LEU A C 1
ATOM 892 O O . LEU A 1 111 ? -36.062 -18.734 16.797 1 86.5 111 LEU A O 1
ATOM 896 N N . ASP A 1 112 ? -35.094 -16.844 16.234 1 80.75 112 ASP A N 1
ATOM 897 C CA . ASP A 1 112 ? -34.25 -17.5 15.25 1 80.75 112 ASP A CA 1
ATOM 898 C C . ASP A 1 112 ? -33.312 -18.5 15.922 1 80.75 112 ASP A C 1
ATOM 900 O O . ASP A 1 112 ? -33.125 -19.625 15.438 1 80.75 112 ASP A O 1
ATOM 904 N N . LEU A 1 113 ? -32.812 -18.125 17.031 1 82.06 113 LEU A N 1
ATOM 905 C CA . LEU A 1 113 ? -31.891 -19 17.766 1 82.06 113 LEU A CA 1
ATOM 906 C C . LEU A 1 113 ? -32.656 -20.188 18.344 1 82.06 113 LEU A C 1
ATOM 908 O O . LEU A 1 113 ? -32.125 -21.312 18.375 1 82.06 113 LEU A O 1
ATOM 912 N N . GLY A 1 114 ? -33.844 -19.938 18.766 1 81.38 114 GLY A N 1
ATOM 913 C CA . GLY A 1 114 ? -34.656 -21 19.328 1 81.38 114 GLY A CA 1
ATOM 914 C C . GLY A 1 114 ? -35 -22.078 18.312 1 81.38 114 GLY A C 1
ATOM 915 O O . GLY A 1 114 ? -34.938 -23.266 18.609 1 81.38 114 GLY A O 1
ATOM 916 N N . ILE A 1 115 ? -35.281 -21.641 17.172 1 78.75 115 ILE A N 1
ATOM 917 C CA . ILE A 1 115 ? -35.625 -22.594 16.125 1 78.75 115 ILE A CA 1
ATOM 918 C C . ILE A 1 115 ? -34.406 -23.406 15.734 1 78.75 115 ILE A C 1
ATOM 920 O O . ILE A 1 115 ? -34.5 -24.609 15.484 1 78.75 115 ILE A O 1
ATOM 924 N N . ARG A 1 116 ? -33.281 -22.797 15.758 1 75.81 116 ARG A N 1
ATOM 925 C CA . ARG A 1 116 ? -32.062 -23.5 15.414 1 75.81 116 ARG A CA 1
ATOM 926 C C . ARG A 1 116 ? -31.688 -24.516 16.5 1 75.81 116 ARG A C 1
ATOM 928 O O . ARG A 1 116 ? -31.172 -25.594 16.188 1 75.81 116 ARG A O 1
ATOM 935 N N . VAL A 1 117 ? -31.953 -24.109 17.766 1 77.25 117 VAL A N 1
ATOM 936 C CA . VAL A 1 117 ? -31.672 -25.031 18.859 1 77.25 117 VAL A CA 1
ATOM 937 C C . VAL A 1 117 ? -32.594 -26.25 18.766 1 77.25 117 VAL A C 1
ATOM 939 O O . VAL A 1 117 ? -32.156 -27.375 19.047 1 77.25 117 VAL A O 1
ATOM 942 N N . LYS A 1 118 ? -33.75 -25.984 18.312 1 74.31 118 LYS A N 1
ATOM 943 C CA . LYS A 1 118 ? -34.688 -27.078 18.188 1 74.31 118 LYS A CA 1
ATOM 944 C C . LYS A 1 118 ? -34.281 -28.047 17.078 1 74.31 118 LYS A C 1
ATOM 946 O O . LYS A 1 118 ? -34.438 -29.266 17.203 1 74.31 118 LYS A O 1
ATOM 951 N N . TRP A 1 119 ? -33.625 -27.422 16.125 1 70.06 119 TRP A N 1
ATOM 952 C CA . TRP A 1 119 ? -33.188 -28.234 14.992 1 70.06 119 TRP A CA 1
ATOM 953 C C . TRP A 1 119 ? -31.875 -28.938 15.297 1 70.06 119 TRP A C 1
ATOM 955 O O . TRP A 1 119 ? -31.734 -30.141 15.047 1 70.06 119 TRP A O 1
ATOM 965 N N . LEU A 1 120 ? -30.875 -28.312 15.789 1 69.06 120 LEU A N 1
ATOM 966 C CA . LEU A 1 120 ? -29.516 -28.828 15.93 1 69.06 120 LEU A CA 1
ATOM 967 C C . LEU A 1 120 ? -29.359 -29.547 17.266 1 69.06 120 LEU A C 1
ATOM 969 O O . LEU A 1 120 ? -28.531 -30.453 17.391 1 69.06 120 LEU A O 1
ATOM 973 N N . GLY A 1 121 ? -30.219 -29.328 18.234 1 70.12 121 GLY A N 1
ATOM 974 C CA . GLY A 1 121 ? -30.031 -29.891 19.578 1 70.12 121 GLY A CA 1
ATOM 975 C C . GLY A 1 121 ? -29.188 -29 20.469 1 70.12 121 GLY A C 1
ATOM 976 O O . GLY A 1 121 ? -28.391 -28.188 19.969 1 70.12 121 GLY A O 1
ATOM 977 N N . TRP A 1 122 ? -29.328 -29.156 21.672 1 74.44 122 TRP A N 1
ATOM 978 C CA . TRP A 1 122 ? -28.688 -28.312 22.672 1 74.44 122 TRP A CA 1
ATOM 979 C C . TRP A 1 122 ? -27.188 -28.562 22.703 1 74.44 122 TRP A C 1
ATOM 981 O O . TRP A 1 122 ? -26.391 -27.625 22.859 1 74.44 122 TRP A O 1
ATOM 991 N N . LYS A 1 123 ? -26.781 -29.703 22.484 1 74.81 123 LYS A N 1
ATOM 992 C CA . LYS A 1 123 ? -25.359 -30.047 22.578 1 74.81 123 LYS A CA 1
ATOM 993 C C . LYS A 1 123 ? -24.578 -29.453 21.406 1 74.81 123 LYS A C 1
ATOM 995 O O . LYS A 1 123 ? -23.5 -28.891 21.578 1 74.81 123 LYS A O 1
ATOM 1000 N N . SER A 1 124 ? -25.234 -29.547 20.266 1 73 124 SER A N 1
ATOM 1001 C CA . SER A 1 124 ? -24.562 -29.016 19.078 1 73 124 SER A CA 1
ATOM 1002 C C . SER A 1 124 ? -24.531 -27.5 19.078 1 73 124 SER A C 1
ATOM 1004 O O . SER A 1 124 ? -23.578 -26.891 18.578 1 73 124 SER A O 1
ATOM 1006 N N . PHE A 1 125 ? -25.438 -26.984 19.781 1 74.06 125 PHE A N 1
ATOM 1007 C CA . PHE A 1 125 ? -25.531 -25.547 19.891 1 74.06 125 PHE A CA 1
ATOM 1008 C C . PHE A 1 125 ? -24.406 -24.969 20.75 1 74.06 125 PHE A C 1
ATOM 1010 O O . PHE A 1 125 ? -23.812 -23.953 20.406 1 74.06 125 PHE A O 1
ATOM 1017 N N . LEU A 1 126 ? -24.031 -25.625 21.781 1 77.75 126 LEU A N 1
ATOM 1018 C CA . LEU A 1 126 ? -23 -25.141 22.703 1 77.75 126 LEU A CA 1
ATOM 1019 C C . LEU A 1 126 ? -21.609 -25.359 22.109 1 77.75 126 LEU A C 1
ATOM 1021 O O . LEU A 1 126 ? -20.656 -24.672 22.5 1 77.75 126 LEU A O 1
ATOM 1025 N N . LYS A 1 127 ? -21.578 -26.219 21.141 1 77.25 127 LYS A N 1
ATOM 1026 C CA . LYS A 1 127 ? -20.281 -26.516 20.547 1 77.25 127 LYS A CA 1
ATOM 1027 C C . LYS A 1 127 ? -19.922 -25.484 19.469 1 77.25 127 LYS A C 1
ATOM 1029 O O . LYS A 1 127 ? -18.734 -25.25 19.203 1 77.25 127 LYS A O 1
ATOM 1034 N N . HIS A 1 128 ? -20.984 -24.891 18.938 1 77.75 128 HIS A N 1
ATOM 1035 C CA . HIS A 1 128 ? -20.734 -23.891 17.891 1 77.75 128 HIS A CA 1
ATOM 1036 C C . HIS A 1 128 ? -20.438 -22.531 18.516 1 77.75 128 HIS A C 1
ATOM 1038 O O . HIS A 1 128 ? -21.359 -21.844 18.984 1 77.75 128 HIS A O 1
ATOM 1044 N N . LYS A 1 129 ? -19.25 -22.109 18.5 1 80.44 129 LYS A N 1
ATOM 1045 C CA . LYS A 1 129 ? -18.75 -20.906 19.172 1 80.44 129 LYS A CA 1
ATOM 1046 C C . LYS A 1 129 ? -19.5 -19.656 18.688 1 80.44 129 LYS A C 1
ATOM 1048 O O . LYS A 1 129 ? -19.844 -18.781 19.5 1 80.44 129 LYS A O 1
ATOM 1053 N N . ARG A 1 130 ? -19.891 -19.609 17.5 1 80.31 130 ARG A N 1
ATOM 1054 C CA . ARG A 1 130 ? -20.531 -18.422 16.953 1 80.31 130 ARG A CA 1
ATOM 1055 C C . ARG A 1 130 ? -21.969 -18.297 17.469 1 80.31 130 ARG A C 1
ATOM 1057 O O . ARG A 1 130 ? -22.406 -17.188 17.828 1 80.31 130 ARG A O 1
ATOM 1064 N N . THR A 1 131 ? -22.625 -19.359 17.531 1 81.75 131 THR A N 1
ATOM 1065 C CA . THR A 1 131 ? -24 -19.344 18 1 81.75 131 THR A CA 1
ATOM 1066 C C . THR A 1 131 ? -24.062 -19.062 19.5 1 81.75 131 THR A C 1
ATOM 1068 O O . THR A 1 131 ? -24.969 -18.375 19.969 1 81.75 131 THR A O 1
ATOM 1071 N N . LEU A 1 132 ? -23.062 -19.516 20.141 1 85.38 132 LEU A N 1
ATOM 1072 C CA . LEU A 1 132 ? -22.984 -19.25 21.562 1 85.38 132 LEU A CA 1
ATOM 1073 C C . LEU A 1 132 ? -22.75 -17.781 21.844 1 85.38 132 LEU A C 1
ATOM 1075 O O . LEU A 1 132 ? -23.359 -17.203 22.75 1 85.38 132 LEU A O 1
ATOM 1079 N N . LEU A 1 133 ? -21.875 -17.172 21.062 1 86.94 133 LEU A N 1
ATOM 1080 C CA . LEU A 1 133 ? -21.594 -15.758 21.234 1 86.94 133 LEU A CA 1
ATOM 1081 C C . LEU A 1 133 ? -22.828 -14.914 20.938 1 86.94 133 LEU A C 1
ATOM 1083 O O . LEU A 1 133 ? -23.094 -13.938 21.641 1 86.94 133 LEU A O 1
ATOM 1087 N N . LYS A 1 134 ? -23.547 -15.328 19.938 1 88 134 LYS A N 1
ATOM 1088 C CA . LYS A 1 134 ? -24.781 -14.633 19.594 1 88 134 LYS A CA 1
ATOM 1089 C C . LYS A 1 134 ? -25.812 -14.781 20.719 1 88 134 LYS A C 1
ATOM 1091 O O . LYS A 1 134 ? -26.484 -13.805 21.078 1 88 134 LYS A O 1
ATOM 1096 N N . ALA A 1 135 ? -25.891 -15.945 21.312 1 88.31 135 ALA A N 1
ATOM 1097 C CA . ALA A 1 135 ? -26.859 -16.188 22.375 1 88.31 135 ALA A CA 1
ATOM 1098 C C . ALA A 1 135 ? -26.516 -15.398 23.625 1 88.31 135 ALA A C 1
ATOM 1100 O O . ALA A 1 135 ? -27.391 -14.789 24.25 1 88.31 135 ALA A O 1
ATOM 1101 N N . VAL A 1 136 ? -25.281 -15.359 23.906 1 90.38 136 VAL A N 1
ATOM 1102 C CA . VAL A 1 136 ? -24.844 -14.625 25.094 1 90.38 136 VAL A CA 1
ATOM 1103 C C . VAL A 1 136 ? -25.094 -13.133 24.891 1 90.38 136 VAL A C 1
ATOM 1105 O O . VAL A 1 136 ? -25.547 -12.445 25.812 1 90.38 136 VAL A O 1
ATOM 1108 N N . ALA A 1 137 ? -24.797 -12.648 23.703 1 90.62 137 ALA A N 1
ATOM 1109 C CA . ALA A 1 137 ? -25 -11.227 23.422 1 90.62 137 ALA A CA 1
ATOM 1110 C C . ALA A 1 137 ? -26.469 -10.859 23.5 1 90.62 137 ALA A C 1
ATOM 1112 O O . ALA A 1 137 ? -26.828 -9.812 24.062 1 90.62 137 ALA A O 1
ATOM 1113 N N . ILE A 1 138 ? -27.344 -11.711 23.062 1 91.31 138 ILE A N 1
ATOM 1114 C CA . ILE A 1 138 ? -28.766 -11.445 23.078 1 91.31 138 ILE A CA 1
ATOM 1115 C C . ILE A 1 138 ? -29.281 -11.438 24.531 1 91.31 138 ILE A C 1
ATOM 1117 O O . ILE A 1 138 ? -30.047 -10.562 24.906 1 91.31 138 ILE A O 1
ATOM 1121 N N . ILE A 1 139 ? -28.797 -12.383 25.328 1 91.5 139 ILE A N 1
ATOM 1122 C CA . ILE A 1 139 ? -29.219 -12.477 26.719 1 91.5 139 ILE A CA 1
ATOM 1123 C C . ILE A 1 139 ? -28.781 -11.234 27.484 1 91.5 139 ILE A C 1
ATOM 1125 O O . ILE A 1 139 ? -29.562 -10.641 28.234 1 91.5 139 ILE A O 1
ATOM 1129 N N . LEU A 1 140 ? -27.547 -10.852 27.219 1 91.88 140 LEU A N 1
ATOM 1130 C CA . LEU A 1 140 ? -27.016 -9.672 27.891 1 91.88 140 LEU A CA 1
ATOM 1131 C C . LEU A 1 140 ? -27.797 -8.422 27.5 1 91.88 140 LEU A C 1
ATOM 1133 O O . LEU A 1 140 ? -28.125 -7.602 28.359 1 91.88 140 LEU A O 1
ATOM 1137 N N . MET A 1 141 ? -28.141 -8.273 26.281 1 91.62 141 MET A N 1
ATOM 1138 C CA . MET A 1 141 ? -28.844 -7.082 25.797 1 91.62 141 MET A CA 1
ATOM 1139 C C . MET A 1 141 ? -30.297 -7.086 26.25 1 91.62 141 MET A C 1
ATOM 1141 O O . MET A 1 141 ? -30.891 -6.027 26.484 1 91.62 141 MET A O 1
ATOM 1145 N N . LEU A 1 142 ? -30.859 -8.297 26.422 1 91.06 142 LEU A N 1
ATOM 1146 C CA . LEU A 1 142 ? -32.219 -8.398 26.906 1 91.06 142 LEU A CA 1
ATOM 1147 C C . LEU A 1 142 ? -32.312 -7.973 28.375 1 91.06 142 LEU A C 1
ATOM 1149 O O . LEU A 1 142 ? -33.219 -7.238 28.766 1 91.06 142 LEU A O 1
ATOM 1153 N N . ILE A 1 143 ? -31.312 -8.391 29.078 1 91.12 143 ILE A N 1
ATOM 1154 C CA . ILE A 1 143 ? -31.266 -8.016 30.484 1 91.12 143 ILE A CA 1
ATOM 1155 C C . ILE A 1 143 ? -31.109 -6.504 30.609 1 91.12 143 ILE A C 1
ATOM 1157 O O . ILE A 1 143 ? -31.781 -5.863 31.422 1 91.12 143 ILE A O 1
ATOM 1161 N N . GLU A 1 144 ? -30.25 -6.008 29.844 1 89.94 144 GLU A N 1
ATOM 1162 C CA . GLU A 1 144 ? -30.016 -4.566 29.891 1 89.94 144 GLU A CA 1
ATOM 1163 C C . GLU A 1 144 ? -31.25 -3.789 29.453 1 89.94 144 GLU A C 1
ATOM 1165 O O . GLU A 1 144 ? -31.562 -2.748 30.031 1 89.94 144 GLU A O 1
ATOM 1170 N N . SER A 1 145 ? -31.922 -4.281 28.453 1 88 145 SER A N 1
ATOM 1171 C CA . SER A 1 145 ? -33.125 -3.598 27.984 1 88 145 SER A CA 1
ATOM 1172 C C . SER A 1 145 ? -34.219 -3.613 29.031 1 88 145 SER A C 1
ATOM 1174 O O . SER A 1 145 ? -34.969 -2.639 29.172 1 88 145 SER A O 1
ATOM 1176 N N . ILE A 1 146 ? -34.281 -4.637 29.812 1 89.44 146 ILE A N 1
ATOM 1177 C CA . ILE A 1 146 ? -35.281 -4.738 30.875 1 89.44 146 ILE A CA 1
ATOM 1178 C C . ILE A 1 146 ? -34.938 -3.76 32 1 89.44 146 ILE A C 1
ATOM 1180 O O . ILE A 1 146 ? -35.812 -3.09 32.531 1 89.44 146 ILE A O 1
ATOM 1184 N N . VAL A 1 147 ? -33.656 -3.693 32.25 1 88.75 147 VAL A N 1
ATOM 1185 C CA . VAL A 1 147 ? -33.219 -2.783 33.281 1 88.75 147 VAL A CA 1
ATOM 1186 C C . VAL A 1 147 ? -33.531 -1.342 32.906 1 88.75 147 VAL A C 1
ATOM 1188 O O . VAL A 1 147 ? -33.969 -0.541 33.719 1 88.75 147 VAL A O 1
ATOM 1191 N N . VAL A 1 148 ? -33.312 -0.998 31.656 1 86.81 148 VAL A N 1
ATOM 1192 C CA . VAL A 1 148 ? -33.531 0.357 31.156 1 86.81 148 VAL A CA 1
ATOM 1193 C C . VAL A 1 148 ? -35.031 0.667 31.203 1 86.81 148 VAL A C 1
ATOM 1195 O O . VAL A 1 148 ? -35.438 1.782 31.531 1 86.81 148 VAL A O 1
ATOM 1198 N N . LEU A 1 149 ? -35.844 -0.321 30.938 1 87.25 149 LEU A N 1
ATOM 1199 C CA . LEU A 1 149 ? -37.281 -0.12 30.922 1 87.25 149 LEU A CA 1
ATOM 1200 C C . LEU A 1 149 ? -37.812 0.04 32.344 1 87.25 149 LEU A C 1
ATOM 1202 O O . LEU A 1 149 ? -38.75 0.823 32.594 1 87.25 149 LEU A O 1
ATOM 1206 N N . ILE A 1 150 ? -37.156 -0.622 33.219 1 88.69 150 ILE A N 1
ATOM 1207 C CA . ILE A 1 150 ? -37.594 -0.561 34.625 1 88.69 150 ILE A CA 1
ATOM 1208 C C . ILE A 1 150 ? -37.125 0.75 35.25 1 88.69 150 ILE A C 1
ATOM 1210 O O . ILE A 1 150 ? -37.906 1.426 35.938 1 88.69 150 ILE A O 1
ATOM 1214 N N . ARG A 1 151 ? -35.875 1.116 35.031 1 87.5 151 ARG A N 1
ATOM 1215 C CA . ARG A 1 151 ? -35.312 2.312 35.625 1 87.5 151 ARG A CA 1
ATOM 1216 C C . ARG A 1 151 ? -35.75 3.568 34.875 1 87.5 151 ARG A C 1
ATOM 1218 O O . ARG A 1 151 ? -35.656 4.676 35.438 1 87.5 151 ARG A O 1
ATOM 1225 N N . GLN A 1 152 ? -36.188 3.482 33.688 1 81.75 152 GLN A N 1
ATOM 1226 C CA . GLN A 1 152 ? -36.625 4.578 32.812 1 81.75 152 GLN A CA 1
ATOM 1227 C C . GLN A 1 152 ? -35.531 5.637 32.688 1 81.75 152 GLN A C 1
ATOM 1229 O O . GLN A 1 152 ? -35.844 6.832 32.594 1 81.75 152 GLN A O 1
ATOM 1234 N N . THR A 1 153 ? -34.219 5.285 33 1 78 153 THR A N 1
ATOM 1235 C CA . THR A 1 153 ? -33.094 6.18 32.781 1 78 153 THR A CA 1
ATOM 1236 C C . THR A 1 153 ? -31.984 5.48 31.984 1 78 153 THR A C 1
ATOM 1238 O O . THR A 1 153 ? -31.828 4.262 32.094 1 78 153 THR A O 1
ATOM 1241 N N . ASN A 1 154 ? -31.484 6.266 31.062 1 69.38 154 ASN A N 1
ATOM 1242 C CA . ASN 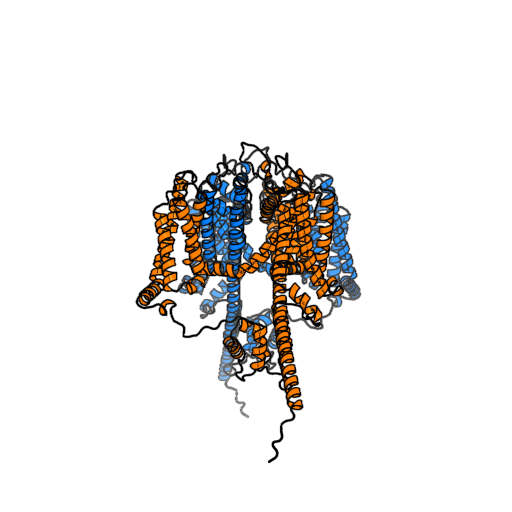A 1 154 ? -30.391 5.711 30.266 1 69.38 154 ASN A CA 1
ATOM 1243 C C . ASN A 1 154 ? -29.078 5.77 31.031 1 69.38 154 ASN A C 1
ATOM 1245 O O . ASN A 1 154 ? -28.75 6.793 31.641 1 69.38 154 ASN A O 1
ATOM 1249 N N . HIS A 1 155 ? -28.562 4.641 31.438 1 78.25 155 HIS A N 1
ATOM 1250 C CA . HIS A 1 155 ? -27.25 4.539 32.062 1 78.25 155 HIS A CA 1
ATOM 1251 C C . HIS A 1 155 ? -26.172 4.238 31.016 1 78.25 155 HIS A C 1
ATOM 1253 O O . HIS A 1 155 ? -26.438 4.281 29.812 1 78.25 155 HIS A O 1
ATOM 1259 N N . PHE A 1 156 ? -24.984 4.117 31.547 1 80.81 156 PHE A N 1
ATOM 1260 C CA . PHE A 1 156 ? -23.844 3.742 30.734 1 80.81 156 PHE A CA 1
ATOM 1261 C C . PHE A 1 156 ? -24.047 2.371 30.094 1 80.81 156 PHE A C 1
ATOM 1263 O O . PHE A 1 156 ? -24.141 1.363 30.797 1 80.81 156 PHE A O 1
ATOM 1270 N N . ARG A 1 157 ? -24.438 2.363 28.719 1 85.5 157 ARG A N 1
ATOM 1271 C CA . ARG A 1 157 ? -24.75 1.126 28.016 1 85.5 157 ARG A CA 1
ATOM 1272 C C . ARG A 1 157 ? -23.656 0.797 26.984 1 85.5 157 ARG A C 1
ATOM 1274 O O . ARG A 1 157 ? -23.797 1.126 25.812 1 85.5 157 ARG A O 1
ATOM 1281 N N . VAL A 1 158 ? -22.703 0.092 27.422 1 81.94 158 VAL A N 1
ATOM 1282 C CA . VAL A 1 158 ? -21.609 -0.256 26.531 1 81.94 158 VAL A CA 1
ATOM 1283 C C . VAL A 1 158 ? -21.969 -1.483 25.703 1 81.94 158 VAL A C 1
ATOM 1285 O O . VAL A 1 158 ? -21.391 -1.729 24.641 1 81.94 158 VAL A O 1
ATOM 1288 N N . THR A 1 159 ? -23.047 -2.244 26.031 1 87.38 159 THR A N 1
ATOM 1289 C CA . THR A 1 159 ? -23.406 -3.473 25.344 1 87.38 159 THR A CA 1
ATOM 1290 C C . THR A 1 159 ? -24 -3.162 23.969 1 87.38 159 THR A C 1
ATOM 1292 O O . THR A 1 159 ? -24.062 -4.031 23.094 1 87.38 159 THR A O 1
ATOM 1295 N N . ARG A 1 160 ? -24.422 -1.927 23.781 1 90.5 160 ARG A N 1
ATOM 1296 C CA . ARG A 1 160 ? -24.969 -1.501 22.484 1 90.5 160 ARG A CA 1
ATOM 1297 C C . ARG A 1 160 ? -23.906 -1.612 21.391 1 90.5 160 ARG A C 1
ATOM 1299 O O . ARG A 1 160 ? -24.234 -1.66 20.203 1 90.5 160 ARG A O 1
ATOM 1306 N N . ALA A 1 161 ? -22.625 -1.592 21.891 1 92.69 161 ALA A N 1
ATOM 1307 C CA . ALA A 1 161 ? -21.531 -1.659 20.938 1 92.69 161 ALA A CA 1
ATOM 1308 C C . ALA A 1 161 ? -21.484 -3.023 20.25 1 92.69 161 ALA A C 1
ATOM 1310 O O . ALA A 1 161 ? -20.891 -3.168 19.172 1 92.69 161 ALA A O 1
ATOM 1311 N N . LEU A 1 162 ? -22.172 -4.012 20.766 1 92.06 162 LEU A N 1
ATOM 1312 C CA . LEU A 1 162 ? -22.109 -5.367 20.234 1 92.06 162 LEU A CA 1
ATOM 1313 C C . LEU A 1 162 ? -23.281 -5.637 19.297 1 92.06 162 LEU A C 1
ATOM 1315 O O . LEU A 1 162 ? -23.391 -6.723 18.719 1 92.06 162 LEU A O 1
ATOM 1319 N N . ARG A 1 163 ? -24.109 -4.652 19 1 93.31 163 ARG A N 1
ATOM 1320 C CA . ARG A 1 163 ? -25.312 -4.809 18.172 1 93.31 163 ARG A CA 1
ATOM 1321 C C . ARG A 1 163 ? -24.953 -5.219 16.75 1 93.31 163 ARG A C 1
ATOM 1323 O O . ARG A 1 163 ? -25.641 -6.031 16.141 1 93.31 163 ARG A O 1
ATOM 1330 N N . PRO A 1 164 ? -23.812 -4.758 16.234 1 92.19 164 PRO A N 1
ATOM 1331 C CA . PRO A 1 164 ? -23.5 -5.129 14.859 1 92.19 164 PRO A CA 1
ATOM 1332 C C . PRO A 1 164 ? -23.188 -6.613 14.703 1 92.19 164 PRO A C 1
ATOM 1334 O O . PRO A 1 164 ? -23.172 -7.133 13.586 1 92.19 164 PRO A O 1
ATOM 1337 N N . LEU A 1 165 ? -22.969 -7.285 15.781 1 89.44 165 LEU A N 1
ATOM 1338 C CA . LEU A 1 165 ? -22.703 -8.719 15.727 1 89.44 165 LEU A CA 1
ATOM 1339 C C . LEU A 1 165 ? -23.906 -9.469 15.156 1 89.44 165 LEU A C 1
ATOM 1341 O O . LEU A 1 165 ? -23.75 -10.5 14.5 1 89.44 165 LEU A O 1
ATOM 1345 N N . PHE A 1 166 ? -25.109 -8.898 15.344 1 91.62 166 PHE A N 1
ATOM 1346 C CA . PHE A 1 166 ? -26.312 -9.539 14.836 1 91.62 166 PHE A CA 1
ATOM 1347 C C . PHE A 1 166 ? -26.391 -9.406 13.32 1 91.62 166 PHE A C 1
ATOM 1349 O O . PHE A 1 166 ? -26.938 -10.281 12.641 1 91.62 166 PHE A O 1
ATOM 1356 N N . LEU A 1 167 ? -25.875 -8.312 12.852 1 90.31 167 LEU A N 1
ATOM 1357 C CA . LEU A 1 167 ? -25.844 -8.125 11.406 1 90.31 167 LEU A CA 1
ATOM 1358 C C . LEU A 1 167 ? -24.859 -9.078 10.75 1 90.31 167 LEU A C 1
ATOM 1360 O O . LEU A 1 167 ? -25.156 -9.68 9.719 1 90.31 167 LEU A O 1
ATOM 1364 N N . VAL A 1 168 ? -23.75 -9.297 11.383 1 89.25 168 VAL A N 1
ATOM 1365 C CA . VAL A 1 168 ? -22.688 -10.148 10.852 1 89.25 168 VAL A CA 1
ATOM 1366 C C . VAL A 1 168 ? -23.172 -11.602 10.812 1 89.25 168 VAL A C 1
ATOM 1368 O O . VAL A 1 168 ? -22.812 -12.359 9.914 1 89.25 168 VAL A O 1
ATOM 1371 N N . HIS A 1 169 ? -24.047 -11.93 11.703 1 86.56 169 HIS A N 1
ATOM 1372 C CA . HIS A 1 169 ? -24.484 -13.312 11.805 1 86.56 169 HIS A CA 1
ATOM 1373 C C . HIS A 1 169 ? -25.703 -13.57 10.914 1 86.56 169 HIS A C 1
ATOM 1375 O O . HIS A 1 169 ? -26.141 -14.711 10.773 1 86.56 169 HIS A O 1
ATOM 1381 N N . SER A 1 170 ? -26.156 -12.547 10.266 1 86.5 170 SER A N 1
ATOM 1382 C CA . SER A 1 170 ? -27.328 -12.703 9.391 1 86.5 170 SER A CA 1
ATOM 1383 C C . SER A 1 170 ? -26.969 -13.492 8.133 1 86.5 170 SER A C 1
ATOM 1385 O O . SER A 1 170 ? -25.812 -13.492 7.703 1 86.5 170 SER A O 1
ATOM 1387 N N . HIS A 1 171 ? -27.906 -14.102 7.578 1 81.56 171 HIS A N 1
ATOM 1388 C CA . HIS A 1 171 ? -27.734 -14.984 6.426 1 81.56 171 HIS A CA 1
ATOM 1389 C C . HIS A 1 171 ? -27.266 -14.203 5.203 1 81.56 171 HIS A C 1
ATOM 1391 O O . HIS A 1 171 ? -26.438 -14.688 4.426 1 81.56 171 HIS A O 1
ATOM 1397 N N . TYR A 1 172 ? -27.703 -13.047 5.066 1 84.25 172 TYR A N 1
ATOM 1398 C CA . TYR A 1 172 ? -27.406 -12.281 3.859 1 84.25 172 TYR A CA 1
ATOM 1399 C C . TYR A 1 172 ? -26.031 -11.648 3.93 1 84.25 172 TYR A C 1
ATOM 1401 O O . TYR A 1 172 ? -25.516 -11.164 2.92 1 84.25 172 TYR A O 1
ATOM 1409 N N . CYS A 1 173 ? -25.438 -11.664 5.051 1 88.12 173 CYS A N 1
ATOM 1410 C CA . CYS A 1 173 ? -24.109 -11.102 5.219 1 88.12 173 CYS A CA 1
ATOM 1411 C C . CYS A 1 173 ? -23.062 -12.195 5.375 1 88.12 173 CYS A C 1
ATOM 1413 O O . CYS A 1 173 ? -22.203 -12.133 6.262 1 88.12 173 CYS A O 1
ATOM 1415 N N . GLN A 1 174 ? -23.125 -13.109 4.516 1 85 174 GLN A N 1
ATOM 1416 C CA . GLN A 1 174 ? -22.172 -14.219 4.562 1 85 174 GLN A CA 1
ATOM 1417 C C . GLN A 1 174 ? -20.766 -13.75 4.184 1 85 174 GLN A C 1
ATOM 1419 O O . GLN A 1 174 ? -19.781 -14.211 4.758 1 85 174 GLN A O 1
ATOM 1424 N N . GLY A 1 175 ? -20.734 -12.852 3.295 1 86.25 175 GLY A N 1
ATOM 1425 C CA . GLY A 1 175 ? -19.453 -12.297 2.91 1 86.25 175 GLY A CA 1
ATOM 1426 C C . GLY A 1 175 ? -18.75 -11.57 4.043 1 86.25 175 GLY A C 1
ATOM 1427 O O . GLY A 1 175 ? -17.531 -11.719 4.223 1 86.25 175 GLY A O 1
ATOM 1428 N N . VAL A 1 176 ? -19.531 -10.945 4.801 1 90.62 176 VAL A N 1
ATOM 1429 C CA . VAL A 1 176 ? -19 -10.195 5.934 1 90.62 176 VAL A CA 1
ATOM 1430 C C . VAL A 1 176 ? -18.453 -11.156 6.984 1 90.62 176 VAL A C 1
ATOM 1432 O O . VAL A 1 176 ? -17.391 -10.93 7.551 1 90.62 176 VAL A O 1
ATOM 1435 N N . ARG A 1 177 ? -19.125 -12.172 7.172 1 88.44 177 ARG A N 1
ATOM 1436 C CA . ARG A 1 177 ? -18.719 -13.172 8.148 1 88.44 177 ARG A CA 1
ATOM 1437 C C . ARG A 1 177 ? -17.406 -13.836 7.727 1 88.44 177 ARG A C 1
ATOM 1439 O O . ARG A 1 177 ? -16.531 -14.078 8.562 1 88.44 177 ARG A O 1
ATOM 1446 N N . ARG A 1 178 ? -17.344 -14.078 6.52 1 86.31 178 ARG A N 1
ATOM 1447 C CA . ARG A 1 178 ? -16.125 -14.703 6 1 86.31 178 ARG A CA 1
ATOM 1448 C C . ARG A 1 178 ? -14.93 -13.781 6.164 1 86.31 178 ARG A C 1
ATOM 1450 O O . ARG A 1 178 ? -13.867 -14.219 6.617 1 86.31 178 ARG A O 1
ATOM 1457 N N . ILE A 1 179 ? -15.133 -12.602 5.879 1 89.12 179 ILE A N 1
ATOM 1458 C CA . ILE A 1 179 ? -14.047 -11.633 5.969 1 89.12 179 ILE A CA 1
ATOM 1459 C C . ILE A 1 179 ? -13.656 -11.43 7.43 1 89.12 179 ILE A C 1
ATOM 1461 O O . ILE A 1 179 ? -12.469 -11.359 7.758 1 89.12 179 ILE A O 1
ATOM 1465 N N . THR A 1 180 ? -14.594 -11.367 8.258 1 88.62 180 THR A N 1
ATOM 1466 C CA . THR A 1 180 ? -14.328 -11.18 9.672 1 88.62 180 THR A CA 1
ATOM 1467 C C . THR A 1 180 ? -13.57 -12.375 10.242 1 88.62 180 THR A C 1
ATOM 1469 O O . THR A 1 180 ? -12.633 -12.203 11.031 1 88.62 180 THR A O 1
ATOM 1472 N N . ARG A 1 181 ? -13.922 -13.492 9.82 1 87.31 181 ARG A N 1
ATOM 1473 C CA . ARG A 1 181 ? -13.234 -14.695 10.273 1 87.31 181 ARG A CA 1
ATOM 1474 C C . ARG A 1 181 ? -11.789 -14.719 9.781 1 87.31 181 ARG A C 1
ATOM 1476 O O . ARG A 1 181 ? -10.875 -15.094 10.523 1 87.31 181 ARG A O 1
ATOM 1483 N N . GLN A 1 182 ? -11.664 -14.336 8.594 1 88.56 182 GLN A N 1
ATOM 1484 C CA . GLN A 1 182 ? -10.32 -14.289 8.023 1 88.56 182 GLN A CA 1
ATOM 1485 C C . GLN A 1 182 ? -9.445 -13.281 8.758 1 88.56 182 GLN A C 1
ATOM 1487 O O . GLN A 1 182 ? -8.258 -13.531 8.984 1 88.56 182 GLN A O 1
ATOM 1492 N N . ILE A 1 183 ? -9.992 -12.227 9.117 1 88.94 183 ILE A N 1
ATOM 1493 C CA . ILE A 1 183 ? -9.258 -11.195 9.844 1 88.94 183 ILE A CA 1
ATOM 1494 C C . ILE A 1 183 ? -8.844 -11.734 11.219 1 88.94 183 ILE A C 1
ATOM 1496 O O . ILE A 1 183 ? -7.699 -11.555 11.641 1 88.94 183 ILE A O 1
ATOM 1500 N N . MET A 1 184 ? -9.703 -12.492 11.844 1 89 184 MET A N 1
ATOM 1501 C CA . MET A 1 184 ? -9.414 -13.031 13.172 1 89 184 MET A CA 1
ATOM 1502 C C . MET A 1 184 ? -8.344 -14.117 13.102 1 89 184 MET A C 1
ATOM 1504 O O . MET A 1 184 ? -7.488 -14.211 13.984 1 89 184 MET A O 1
ATOM 1508 N N . GLN A 1 185 ? -8.367 -14.797 12.055 1 90.06 185 GLN A N 1
ATOM 1509 C CA . GLN A 1 185 ? -7.398 -15.867 11.883 1 90.06 185 GLN A CA 1
ATOM 1510 C C . GLN A 1 185 ? -6.023 -15.312 11.523 1 90.06 185 GLN A C 1
ATOM 1512 O O . GLN A 1 185 ? -5.004 -15.977 11.734 1 90.06 185 GLN A O 1
ATOM 1517 N N . SER A 1 186 ? -5.996 -14.172 10.961 1 90.12 186 SER A N 1
ATOM 1518 C CA . SER A 1 186 ? -4.734 -13.555 10.562 1 90.12 186 SER A CA 1
ATOM 1519 C C . SER A 1 186 ? -4.141 -12.727 11.695 1 90.12 186 SER A C 1
ATOM 1521 O O . SER A 1 186 ? -3.053 -12.164 11.562 1 90.12 186 SER A O 1
ATOM 1523 N N . LEU A 1 187 ? -4.699 -12.688 12.852 1 91.31 187 LEU A N 1
ATOM 1524 C CA . LEU A 1 187 ? -4.328 -11.773 13.922 1 91.31 187 LEU A CA 1
ATOM 1525 C C . LEU A 1 187 ? -3.008 -12.188 14.562 1 91.31 187 LEU A C 1
ATOM 1527 O O . LEU A 1 187 ? -2.158 -11.344 14.852 1 91.31 187 LEU A O 1
ATOM 1531 N N . PRO A 1 188 ? -2.701 -13.383 14.688 1 90.25 188 PRO A N 1
ATOM 1532 C CA . PRO A 1 188 ? -1.497 -13.75 15.445 1 90.25 188 PRO A CA 1
ATOM 1533 C C . PRO A 1 188 ? -0.213 -13.281 14.758 1 90.25 188 PRO A C 1
ATOM 1535 O O . PRO A 1 188 ? 0.597 -12.578 15.375 1 90.25 188 PRO A O 1
ATOM 1538 N N . PRO A 1 189 ? -0.01 -13.656 13.484 1 87.62 189 PRO A N 1
ATOM 1539 C CA . PRO A 1 189 ? 1.206 -13.133 12.859 1 87.62 189 PRO A CA 1
ATOM 1540 C C . PRO A 1 189 ? 1.24 -11.609 12.812 1 87.62 189 PRO A C 1
ATOM 1542 O O . PRO A 1 189 ? 2.316 -11.008 12.891 1 87.62 189 PRO A O 1
ATOM 1545 N N . ILE A 1 190 ? 0.118 -10.984 12.703 1 89.94 190 ILE A N 1
ATOM 1546 C CA . ILE A 1 190 ? 0.033 -9.531 12.664 1 89.94 190 ILE A CA 1
ATOM 1547 C C . ILE A 1 190 ? 0.424 -8.961 14.023 1 89.94 190 ILE A C 1
ATOM 1549 O O . ILE A 1 190 ? 1.143 -7.957 14.102 1 89.94 190 ILE A O 1
ATOM 1553 N N . LEU A 1 191 ? 0.013 -9.57 15.125 1 91.38 191 LEU A N 1
ATOM 1554 C CA . LEU A 1 191 ? 0.336 -9.109 16.469 1 91.38 191 LEU A CA 1
ATOM 1555 C C . LEU A 1 191 ? 1.834 -9.211 16.734 1 91.38 191 LEU A C 1
ATOM 1557 O O . LEU A 1 191 ? 2.414 -8.344 17.391 1 91.38 191 LEU A O 1
ATOM 1561 N N . ASP A 1 192 ? 2.426 -10.18 16.172 1 87.44 192 ASP A N 1
ATOM 1562 C CA . ASP A 1 192 ? 3.871 -10.328 16.312 1 87.44 192 ASP A CA 1
ATOM 1563 C C . ASP A 1 192 ? 4.613 -9.172 15.648 1 87.44 192 ASP A C 1
ATOM 1565 O O . ASP A 1 192 ? 5.566 -8.633 16.219 1 87.44 192 ASP A O 1
ATOM 1569 N N . MET A 1 193 ? 4.156 -8.844 14.461 1 89.25 193 MET A N 1
ATOM 1570 C CA . MET A 1 193 ? 4.805 -7.754 13.734 1 89.25 193 MET A CA 1
ATOM 1571 C C . MET A 1 193 ? 4.555 -6.418 14.43 1 89.25 193 MET A C 1
ATOM 1573 O O . MET A 1 193 ? 5.422 -5.543 14.43 1 89.25 193 MET A O 1
ATOM 1577 N N . ILE A 1 194 ? 3.416 -6.297 15.031 1 92.12 194 ILE A N 1
ATOM 1578 C CA . ILE A 1 194 ? 3.09 -5.062 15.734 1 92.12 194 ILE A CA 1
ATOM 1579 C C . ILE A 1 194 ? 3.965 -4.934 16.984 1 92.12 194 ILE A C 1
ATOM 1581 O O . ILE A 1 194 ? 4.445 -3.842 17.297 1 92.12 194 ILE A O 1
ATOM 1585 N N . VAL A 1 195 ? 4.172 -5.957 17.672 1 89.94 195 VAL A N 1
ATOM 1586 C CA . VAL A 1 195 ? 5.023 -5.934 18.859 1 89.94 195 VAL A CA 1
ATOM 1587 C C . VAL A 1 195 ? 6.449 -5.559 18.453 1 89.94 195 VAL A C 1
ATOM 1589 O O . VAL A 1 195 ? 7.113 -4.789 19.156 1 89.94 195 VAL A O 1
ATOM 1592 N N . LEU A 1 196 ? 6.887 -6.117 17.375 1 88.12 196 LEU A N 1
ATOM 1593 C CA . LEU A 1 196 ? 8.211 -5.766 16.875 1 88.12 196 LEU A CA 1
ATOM 1594 C C . LEU A 1 196 ? 8.289 -4.277 16.547 1 88.12 196 LEU A C 1
ATOM 1596 O O . LEU A 1 196 ? 9.266 -3.611 16.891 1 88.12 196 LEU A O 1
ATOM 1600 N N . LEU A 1 197 ? 7.293 -3.801 15.914 1 90.88 197 LEU A N 1
ATOM 1601 C CA . LEU A 1 197 ? 7.211 -2.387 15.57 1 90.88 197 LEU A CA 1
ATOM 1602 C C . LEU A 1 197 ? 7.242 -1.52 16.828 1 90.88 197 LEU A C 1
ATOM 1604 O O . LEU A 1 197 ? 7.984 -0.537 16.891 1 90.88 197 LEU A O 1
ATOM 1608 N N . LEU A 1 198 ? 6.5 -1.916 17.812 1 91.12 198 LEU A N 1
ATOM 1609 C CA . LEU A 1 198 ? 6.441 -1.172 19.062 1 91.12 198 LEU A CA 1
ATOM 1610 C C . LEU A 1 198 ? 7.777 -1.238 19.797 1 91.12 198 LEU A C 1
ATOM 1612 O O . LEU A 1 198 ? 8.172 -0.281 20.469 1 91.12 198 LEU A O 1
ATOM 1616 N N . PHE A 1 199 ? 8.414 -2.277 19.641 1 87.88 199 PHE A N 1
ATOM 1617 C CA . PHE A 1 199 ? 9.719 -2.445 20.266 1 87.88 199 PHE A CA 1
ATOM 1618 C C . PHE A 1 199 ? 10.734 -1.473 19.672 1 87.88 199 PHE A C 1
ATOM 1620 O O . PHE A 1 199 ? 11.445 -0.784 20.406 1 87.88 199 PHE A O 1
ATOM 1627 N N . PHE A 1 200 ? 10.773 -1.407 18.375 1 89.38 200 PHE A N 1
ATOM 1628 C CA . PHE A 1 200 ? 11.664 -0.459 17.719 1 89.38 200 PHE A CA 1
ATOM 1629 C C . PHE A 1 200 ? 11.281 0.974 18.062 1 89.38 200 PHE A C 1
ATOM 1631 O O . PHE A 1 200 ? 12.156 1.821 18.281 1 89.38 200 PHE A O 1
ATOM 1638 N N . MET A 1 201 ? 10.07 1.16 18.141 1 93.38 201 MET A N 1
ATOM 1639 C CA . MET A 1 201 ? 9.586 2.488 18.5 1 93.38 201 MET A CA 1
ATOM 1640 C C . MET A 1 201 ? 10.023 2.857 19.922 1 93.38 201 MET A C 1
ATOM 1642 O O . MET A 1 201 ? 10.375 4.008 20.188 1 93.38 201 MET A O 1
ATOM 1646 N N . LEU A 1 202 ? 10.023 1.927 20.766 1 91.31 202 LEU A N 1
ATOM 1647 C CA . LEU A 1 202 ? 10.43 2.174 22.141 1 91.31 202 LEU A CA 1
ATOM 1648 C C . LEU A 1 202 ? 11.922 2.514 22.219 1 91.31 202 LEU A C 1
ATOM 1650 O O . LEU A 1 202 ? 12.312 3.438 22.922 1 91.31 202 LEU A O 1
ATOM 1654 N N . ILE A 1 203 ? 12.703 1.843 21.469 1 88.88 203 ILE A N 1
ATOM 1655 C CA . ILE A 1 203 ? 14.141 2.098 21.422 1 88.88 203 ILE A CA 1
ATOM 1656 C C . ILE A 1 203 ? 14.398 3.514 20.922 1 88.88 203 ILE A C 1
ATOM 1658 O O . ILE A 1 203 ? 15.172 4.266 21.516 1 88.88 203 ILE A O 1
ATOM 1662 N N . PHE A 1 204 ? 13.742 3.855 19.891 1 93.5 204 PHE A N 1
ATOM 1663 C CA . PHE A 1 204 ? 13.93 5.184 19.328 1 93.5 204 PHE A CA 1
ATOM 1664 C C . PHE A 1 204 ? 13.352 6.258 20.25 1 93.5 204 PHE A C 1
ATOM 1666 O O . PHE A 1 204 ? 13.844 7.391 20.266 1 93.5 204 PHE A O 1
ATOM 1673 N N . SER A 1 205 ? 12.289 5.867 20.969 1 93.81 205 SER A N 1
ATOM 1674 C CA . SER A 1 205 ? 11.727 6.824 21.906 1 93.81 205 SER A CA 1
ATOM 1675 C C . SER A 1 205 ? 12.719 7.152 23.016 1 93.81 205 SER A C 1
ATOM 1677 O O . SER A 1 205 ? 12.836 8.312 23.422 1 93.81 205 SER A O 1
ATOM 1679 N N . ILE A 1 206 ? 13.438 6.207 23.453 1 89.25 206 ILE A N 1
ATOM 1680 C CA . ILE A 1 206 ? 14.453 6.414 24.484 1 89.25 206 ILE A CA 1
ATOM 1681 C C . ILE A 1 206 ? 15.602 7.25 23.922 1 89.25 206 ILE A C 1
ATOM 1683 O O . ILE A 1 206 ? 16.062 8.195 24.562 1 89.25 206 ILE A O 1
ATOM 1687 N N . LEU A 1 207 ? 15.953 6.934 22.703 1 89 207 LEU A N 1
ATOM 1688 C CA . LEU A 1 207 ? 17.016 7.684 22.047 1 89 207 LEU A CA 1
ATOM 1689 C C . LEU A 1 207 ? 16.609 9.141 21.859 1 89 207 LEU A C 1
ATOM 1691 O O . LEU A 1 207 ? 17.422 10.047 22.094 1 89 207 LEU A O 1
ATOM 1695 N N . ALA A 1 208 ? 15.414 9.336 21.469 1 92.38 208 ALA A N 1
ATOM 1696 C CA . ALA A 1 208 ? 14.922 10.695 21.234 1 92.38 208 ALA A CA 1
ATOM 1697 C C . ALA A 1 208 ? 14.859 11.477 22.547 1 92.38 208 ALA A C 1
ATOM 1699 O O . ALA A 1 208 ? 15.148 12.672 22.578 1 92.38 208 ALA A O 1
ATOM 1700 N N . PHE A 1 209 ? 14.422 10.828 23.562 1 89.69 209 PHE A N 1
ATOM 1701 C CA . PHE A 1 209 ? 14.375 11.469 24.859 1 89.69 209 PHE A CA 1
ATOM 1702 C C . PHE A 1 209 ? 15.766 11.945 25.281 1 89.69 209 PHE A C 1
ATOM 1704 O O . PHE A 1 209 ? 15.922 13.07 25.75 1 89.69 209 PHE A O 1
ATOM 1711 N N . TYR A 1 210 ? 16.781 11.133 25.031 1 84.62 210 TYR A N 1
ATOM 1712 C CA . TYR A 1 210 ? 18.141 11.484 25.422 1 84.62 210 TYR A CA 1
ATOM 1713 C C . TYR A 1 210 ? 18.703 12.578 24.516 1 84.62 210 TYR A C 1
ATOM 1715 O O . TYR A 1 210 ? 19.453 13.438 24.984 1 84.62 210 TYR A O 1
ATOM 1723 N N . LEU A 1 211 ? 18.281 12.641 23.297 1 86.5 211 LEU A N 1
ATOM 1724 C CA . LEU A 1 211 ? 18.844 13.586 22.344 1 86.5 211 LEU A CA 1
ATOM 1725 C C . LEU A 1 211 ? 18.141 14.938 22.453 1 86.5 211 LEU A C 1
ATOM 1727 O O . LEU A 1 211 ? 18.797 15.984 22.344 1 86.5 211 LEU A O 1
ATOM 1731 N N . PHE A 1 212 ? 16.828 14.93 22.688 1 90.06 212 PHE A N 1
ATOM 1732 C CA . PHE A 1 212 ? 16.078 16.156 22.453 1 90.06 212 PHE A CA 1
ATOM 1733 C C . PHE A 1 212 ? 15.445 16.656 23.734 1 90.06 212 PHE A C 1
ATOM 1735 O O . PHE A 1 212 ? 14.82 17.734 23.75 1 90.06 212 PHE A O 1
ATOM 1742 N N . SER A 1 213 ? 15.516 16.016 24.844 1 86.31 213 SER A N 1
ATOM 1743 C CA . SER A 1 213 ? 14.898 16.438 26.094 1 86.31 213 SER A CA 1
ATOM 1744 C C . SER A 1 213 ? 15.492 17.75 26.594 1 86.31 213 SER A C 1
ATOM 1746 O O . SER A 1 213 ? 14.828 18.516 27.297 1 86.31 213 SER A O 1
ATOM 1748 N N . GLY A 1 214 ? 16.672 18.109 26.109 1 82.56 214 GLY A N 1
ATOM 1749 C CA . GLY A 1 214 ? 17.344 19.312 26.578 1 82.56 214 GLY A CA 1
ATOM 1750 C C . GLY A 1 214 ? 16.953 20.547 25.797 1 82.56 214 GLY A C 1
ATOM 1751 O O . GLY A 1 214 ? 17.266 21.672 26.203 1 82.56 214 GLY A O 1
ATOM 1752 N N . ILE A 1 215 ? 16.234 20.359 24.719 1 86.75 215 ILE A N 1
ATOM 1753 C CA . ILE A 1 215 ? 15.805 21.5 23.922 1 86.75 215 ILE A CA 1
ATOM 1754 C C . ILE A 1 215 ? 14.57 22.141 24.547 1 86.75 215 ILE A C 1
ATOM 1756 O O . ILE A 1 215 ? 13.508 21.531 24.609 1 86.75 215 ILE A O 1
ATOM 1760 N N . LYS A 1 216 ? 14.609 23.312 24.984 1 81.31 216 LYS A N 1
ATOM 1761 C CA . LYS A 1 216 ? 13.578 24 25.766 1 81.31 216 LYS A CA 1
ATOM 1762 C C . LYS A 1 216 ? 12.336 24.266 24.922 1 81.31 216 LYS A C 1
ATOM 1764 O O . LYS A 1 216 ? 11.211 24.219 25.422 1 81.31 216 LYS A O 1
ATOM 1769 N N . THR A 1 217 ? 12.516 24.469 23.656 1 80.12 217 THR A N 1
ATOM 1770 C CA . THR A 1 217 ? 11.398 24.828 22.797 1 80.12 217 THR A CA 1
ATOM 1771 C C . THR A 1 217 ? 10.633 23.594 22.344 1 80.12 217 THR A C 1
ATOM 1773 O O . THR A 1 217 ? 9.531 23.703 21.797 1 80.12 217 THR A O 1
ATOM 1776 N N . ASP A 1 218 ? 11.219 22.391 22.641 1 84.19 218 ASP A N 1
ATOM 1777 C CA . ASP A 1 218 ? 10.602 21.156 22.156 1 84.19 218 ASP A CA 1
ATOM 1778 C C . ASP A 1 218 ? 9.805 20.469 23.266 1 84.19 218 ASP A C 1
ATOM 1780 O O . ASP A 1 218 ? 10.375 19.953 24.219 1 84.19 218 ASP A O 1
ATOM 1784 N N . THR A 1 219 ? 8.484 20.469 23.094 1 84.69 219 THR A N 1
ATOM 1785 C CA . THR A 1 219 ? 7.625 19.859 24.094 1 84.69 219 THR A CA 1
ATOM 1786 C C . THR A 1 219 ? 7.285 18.422 23.719 1 84.69 219 THR A C 1
ATOM 1788 O O . THR A 1 219 ? 6.699 17.688 24.516 1 84.69 219 THR A O 1
ATOM 1791 N N . ASN A 1 220 ? 7.766 17.969 22.578 1 90.38 220 ASN A N 1
ATOM 1792 C CA . ASN A 1 220 ? 7.395 16.656 22.078 1 90.38 220 ASN A CA 1
ATOM 1793 C C . ASN A 1 220 ? 8.25 15.562 22.719 1 90.38 220 ASN A C 1
ATOM 1795 O O . ASN A 1 220 ? 7.844 14.398 22.766 1 90.38 220 ASN A O 1
ATOM 1799 N N . PHE A 1 221 ? 9.453 15.945 23.25 1 92.19 221 PHE A N 1
ATOM 1800 C CA . PHE A 1 221 ? 10.359 14.914 23.734 1 92.19 221 PHE A CA 1
ATOM 1801 C C . PHE A 1 221 ? 10.828 15.227 25.156 1 92.19 221 PHE A C 1
ATOM 1803 O O . PHE A 1 221 ? 11.922 14.828 25.562 1 92.19 221 PHE A O 1
ATOM 1810 N N . LYS A 1 222 ? 10.008 15.969 25.906 1 89.31 222 LYS A N 1
ATOM 1811 C CA . LYS A 1 222 ? 10.383 16.375 27.25 1 89.31 222 LYS A CA 1
ATOM 1812 C C . LYS A 1 222 ? 10.367 15.195 28.219 1 89.31 222 LYS A C 1
ATOM 1814 O O . LYS A 1 222 ? 11.242 15.078 29.078 1 89.31 222 LYS A O 1
ATOM 1819 N N . THR A 1 223 ? 9.336 14.344 28.047 1 90.5 223 THR A N 1
ATOM 1820 C CA . THR A 1 223 ? 9.227 13.133 28.859 1 90.5 223 THR A CA 1
ATOM 1821 C C . THR A 1 223 ? 9.25 11.891 27.984 1 90.5 223 THR A C 1
ATOM 1823 O O . THR A 1 223 ? 9.109 11.984 26.766 1 90.5 223 THR A O 1
ATOM 1826 N N . ILE A 1 224 ? 9.484 10.781 28.703 1 90.88 224 ILE A N 1
ATOM 1827 C CA . ILE A 1 224 ? 9.531 9.531 27.953 1 90.88 224 ILE A CA 1
ATOM 1828 C C . ILE A 1 224 ? 8.141 9.219 27.391 1 90.88 224 ILE A C 1
ATOM 1830 O O . ILE A 1 224 ? 8.016 8.68 26.297 1 90.88 224 ILE A O 1
ATOM 1834 N N . GLN A 1 225 ? 7.105 9.57 28.125 1 91.25 225 GLN A N 1
ATOM 1835 C CA . GLN A 1 225 ? 5.746 9.359 27.641 1 91.25 225 GLN A CA 1
ATOM 1836 C C . GLN A 1 225 ? 5.461 10.203 26.406 1 91.25 225 GLN A C 1
ATOM 1838 O O . GLN A 1 225 ? 4.926 9.711 25.406 1 91.25 225 GLN A O 1
ATOM 1843 N N . SER A 1 226 ? 5.84 11.438 26.484 1 92.44 226 SER A N 1
ATOM 1844 C CA . SER A 1 226 ? 5.625 12.336 25.344 1 92.44 226 SER A CA 1
ATOM 1845 C C . SER A 1 226 ? 6.465 11.914 24.141 1 92.44 226 SER A C 1
ATOM 1847 O O . SER A 1 226 ? 6.035 12.055 23 1 92.44 226 SER A O 1
ATOM 1849 N N . SER A 1 227 ? 7.637 11.391 24.5 1 94.5 227 SER A N 1
ATOM 1850 C CA . SER A 1 227 ? 8.492 10.914 23.406 1 94.5 227 SER A CA 1
ATOM 1851 C C . SER A 1 227 ? 7.863 9.719 22.703 1 94.5 227 SER A C 1
ATOM 1853 O O . SER A 1 227 ? 7.863 9.656 21.469 1 94.5 227 SER A O 1
ATOM 1855 N N . PHE A 1 228 ? 7.301 8.875 23.438 1 94.88 228 PHE A N 1
ATOM 1856 C CA . PHE A 1 228 ? 6.672 7.695 22.859 1 94.88 228 PHE A CA 1
ATOM 1857 C C . PHE A 1 228 ? 5.449 8.086 22.047 1 94.88 228 PHE A C 1
ATOM 1859 O O . PHE A 1 228 ? 5.266 7.59 20.922 1 94.88 228 PHE A O 1
ATOM 1866 N N . ILE A 1 229 ? 4.672 8.953 22.531 1 95 229 ILE A N 1
ATOM 1867 C CA . ILE A 1 229 ? 3.461 9.375 21.844 1 95 229 ILE A CA 1
ATOM 1868 C C . ILE A 1 229 ? 3.834 10.117 20.562 1 95 229 ILE A C 1
ATOM 1870 O O . ILE A 1 229 ? 3.236 9.898 19.516 1 95 229 ILE A O 1
ATOM 1874 N N . SER A 1 230 ? 4.828 10.922 20.656 1 95.81 230 SER A N 1
ATOM 1875 C CA . SER A 1 230 ? 5.246 11.703 19.484 1 95.81 230 SER A CA 1
ATOM 1876 C C . SER A 1 230 ? 5.773 10.797 18.391 1 95.81 230 SER A C 1
ATOM 1878 O O . SER A 1 230 ? 5.484 11.016 17.203 1 95.81 230 SER A O 1
ATOM 1880 N N . LEU A 1 231 ? 6.492 9.82 18.781 1 97 231 LEU A N 1
ATOM 1881 C CA . LEU A 1 231 ? 7.039 8.922 17.766 1 97 231 LEU A CA 1
ATOM 1882 C C . LEU A 1 231 ? 5.961 7.984 17.234 1 97 231 LEU A C 1
ATOM 1884 O O . LEU A 1 231 ? 6.016 7.562 16.078 1 97 231 LEU A O 1
ATOM 1888 N N . PHE A 1 232 ? 4.977 7.711 18.094 1 96.25 232 PHE A N 1
ATOM 1889 C CA . PHE A 1 232 ? 3.832 6.945 17.609 1 96.25 232 PHE A CA 1
ATOM 1890 C C . PHE A 1 232 ? 3.078 7.723 16.531 1 96.25 232 PHE A C 1
ATOM 1892 O O . PHE A 1 232 ? 2.709 7.164 15.492 1 96.25 232 PHE A O 1
ATOM 1899 N N . VAL A 1 233 ? 2.891 8.961 16.781 1 96.06 233 VAL A N 1
ATOM 1900 C CA . VAL A 1 233 ? 2.219 9.82 15.82 1 96.06 233 VAL A CA 1
ATOM 1901 C C . VAL A 1 233 ? 3.096 9.984 14.578 1 96.06 233 VAL A C 1
ATOM 1903 O O . VAL A 1 233 ? 2.59 10.031 13.453 1 96.06 233 VAL A O 1
ATOM 1906 N N . LEU A 1 234 ? 4.395 10 14.805 1 96.69 234 LEU A N 1
ATOM 1907 C CA . LEU A 1 234 ? 5.32 10.156 13.688 1 96.69 234 LEU A CA 1
ATOM 1908 C C . LEU A 1 234 ? 5.273 8.945 12.766 1 96.69 234 LEU A C 1
ATOM 1910 O O . LEU A 1 234 ? 5.457 9.078 11.555 1 96.69 234 LEU A O 1
ATOM 1914 N N . LEU A 1 235 ? 4.996 7.871 13.32 1 95.56 235 LEU A N 1
ATOM 1915 C CA . LEU A 1 235 ? 4.844 6.672 12.508 1 95.56 235 LEU A CA 1
ATOM 1916 C C . LEU A 1 235 ? 3.744 6.855 11.469 1 95.56 235 LEU A C 1
ATOM 1918 O O . LEU A 1 235 ? 3.846 6.336 10.352 1 95.56 235 LEU A O 1
ATOM 1922 N N . THR A 1 236 ? 2.717 7.652 11.758 1 93.69 236 THR A N 1
ATOM 1923 C CA . THR A 1 236 ? 1.616 7.922 10.836 1 93.69 236 THR A CA 1
ATOM 1924 C C . THR A 1 236 ? 1.929 9.133 9.961 1 93.69 236 THR A C 1
ATOM 1926 O O . THR A 1 236 ? 1.115 9.523 9.125 1 93.69 236 THR A O 1
ATOM 1929 N N . THR A 1 237 ? 3.049 9.758 10.086 1 94.69 237 THR A N 1
ATOM 1930 C CA . THR A 1 237 ? 3.541 10.914 9.344 1 94.69 237 THR A CA 1
ATOM 1931 C C . THR A 1 237 ? 2.676 12.141 9.625 1 94.69 237 THR A C 1
ATOM 1933 O O . THR A 1 237 ? 2.846 13.18 8.984 1 94.69 237 THR A O 1
ATOM 1936 N N . ALA A 1 238 ? 1.816 12.094 10.617 1 94.19 238 ALA A N 1
ATOM 1937 C CA . ALA A 1 238 ? 0.835 13.156 10.828 1 94.19 238 ALA A CA 1
ATOM 1938 C C . ALA A 1 238 ? 1.483 14.391 11.453 1 94.19 238 ALA A C 1
ATOM 1940 O O . ALA A 1 238 ? 1.02 15.516 11.242 1 94.19 238 ALA A O 1
ATOM 1941 N N . ASN A 1 239 ? 2.533 14.211 12.211 1 93.81 239 ASN A N 1
ATOM 1942 C CA . ASN A 1 239 ? 3.143 15.367 12.859 1 93.81 239 ASN A CA 1
ATOM 1943 C C . ASN A 1 239 ? 4.469 15.742 12.203 1 93.81 239 ASN A C 1
ATOM 1945 O O . ASN A 1 239 ? 5.23 16.547 12.75 1 93.81 239 ASN A O 1
ATOM 1949 N N . TYR A 1 240 ? 4.812 15.055 11.086 1 94.88 240 TYR A N 1
ATOM 1950 C CA . TYR A 1 240 ? 6.016 15.406 10.344 1 94.88 240 TYR A CA 1
ATOM 1951 C C . TYR A 1 240 ? 5.723 16.5 9.32 1 94.88 240 TYR A C 1
ATOM 1953 O O . TYR A 1 240 ? 4.727 16.438 8.602 1 94.88 240 TYR A O 1
ATOM 1961 N N . PRO A 1 241 ? 6.504 17.531 9.25 1 94.31 241 PRO A N 1
ATOM 1962 C CA . PRO A 1 241 ? 7.824 17.781 9.828 1 94.31 241 PRO A CA 1
ATOM 1963 C C . PRO A 1 241 ? 7.766 18.625 11.102 1 94.31 241 PRO A C 1
ATOM 1965 O O . PRO A 1 241 ? 8.805 19.047 11.617 1 94.31 241 PRO A O 1
ATOM 1968 N N . ASP A 1 242 ? 6.648 18.859 11.609 1 91.88 242 ASP A N 1
ATOM 1969 C CA . ASP A 1 242 ? 6.488 19.75 12.758 1 91.88 242 ASP A CA 1
ATOM 1970 C C . ASP A 1 242 ? 7.301 19.25 13.953 1 91.88 242 ASP A C 1
ATOM 1972 O O . ASP A 1 242 ? 7.902 20.047 14.68 1 91.88 242 ASP A O 1
ATOM 1976 N N . VAL A 1 243 ? 7.367 17.953 14.125 1 93.19 243 VAL A N 1
ATOM 1977 C CA . VAL A 1 243 ? 8.023 17.344 15.281 1 93.19 243 VAL A CA 1
ATOM 1978 C C . VAL A 1 243 ? 9.539 17.484 15.141 1 93.19 243 VAL A C 1
ATOM 1980 O O . VAL A 1 243 ? 10.258 17.562 16.141 1 93.19 243 VAL A O 1
ATOM 1983 N N . MET A 1 244 ? 10.062 17.562 13.961 1 94.94 244 MET A N 1
ATOM 1984 C CA . MET A 1 244 ? 11.5 17.609 13.695 1 94.94 244 MET A CA 1
ATOM 1985 C C . MET A 1 244 ? 12.008 19.047 13.734 1 94.94 244 MET A C 1
ATOM 1987 O O . MET A 1 244 ? 13.18 19.281 14.039 1 94.94 244 MET A O 1
ATOM 1991 N N . MET A 1 245 ? 11.164 20.078 13.531 1 93.25 245 MET A N 1
ATOM 1992 C CA . MET A 1 245 ? 11.57 21.453 13.211 1 93.25 245 MET A CA 1
ATOM 1993 C C . MET A 1 245 ? 12.273 22.094 14.398 1 93.25 245 MET A C 1
ATOM 1995 O O . MET A 1 245 ? 13.297 22.766 14.234 1 93.25 245 MET A O 1
ATOM 1999 N N . PRO A 1 246 ? 11.758 21.891 15.633 1 91.25 246 PRO A N 1
ATOM 2000 C CA . PRO A 1 246 ? 12.484 22.5 16.75 1 91.25 246 PRO A CA 1
ATOM 2001 C C . PRO A 1 246 ? 13.906 21.953 16.891 1 91.25 246 PRO A C 1
ATOM 2003 O O . PRO A 1 246 ? 14.836 22.719 17.156 1 91.25 246 PRO A O 1
ATOM 2006 N N . ALA A 1 247 ? 14.062 20.672 16.734 1 92.38 247 ALA A N 1
ATOM 2007 C CA . ALA A 1 247 ? 15.398 20.078 16.781 1 92.38 247 ALA A CA 1
ATOM 2008 C C . ALA A 1 247 ? 16.234 20.516 15.578 1 92.38 247 ALA A C 1
ATOM 2010 O O . ALA A 1 247 ? 17.438 20.766 15.711 1 92.38 247 ALA A O 1
ATOM 2011 N N . TYR A 1 248 ? 15.594 20.656 14.422 1 93.38 248 TYR A N 1
ATOM 2012 C CA . TYR A 1 248 ? 16.266 21.078 13.195 1 93.38 248 TYR A CA 1
ATOM 2013 C C . TYR A 1 248 ? 16.766 22.5 13.305 1 93.38 248 TYR A C 1
ATOM 2015 O O . TYR A 1 248 ? 17.797 22.859 12.727 1 93.38 248 TYR A O 1
ATOM 2023 N N . ASN A 1 249 ? 16 23.344 14.047 1 91.38 249 ASN A N 1
ATOM 2024 C CA . ASN A 1 249 ? 16.406 24.719 14.266 1 91.38 249 ASN A CA 1
ATOM 2025 C C . ASN A 1 249 ? 17.656 24.812 15.133 1 91.38 249 ASN A C 1
ATOM 2027 O O . ASN A 1 249 ? 18.484 25.703 14.945 1 91.38 249 ASN A O 1
ATOM 2031 N N . GLU A 1 250 ? 17.797 23.859 16.094 1 91.25 250 GLU A N 1
ATOM 2032 C CA . GLU A 1 250 ? 18.969 23.828 16.938 1 91.25 250 GLU A CA 1
ATOM 2033 C C . GLU A 1 250 ? 20.203 23.344 16.188 1 91.25 250 GLU A C 1
ATOM 2035 O O . GLU A 1 250 ? 21.266 23.984 16.219 1 91.25 250 GLU A O 1
ATOM 2040 N N . SER A 1 251 ? 20 22.234 15.547 1 92.12 251 SER A N 1
ATOM 2041 C CA . SER A 1 251 ? 21.062 21.688 14.719 1 92.12 251 SER A CA 1
ATOM 2042 C C . SER A 1 251 ? 20.5 20.953 13.508 1 92.12 251 SER A C 1
ATOM 2044 O O . SER A 1 251 ? 19.594 20.125 13.648 1 92.12 251 SER A O 1
ATOM 2046 N N . ARG A 1 252 ? 21.078 21.234 12.352 1 92.69 252 ARG A N 1
ATOM 2047 C CA . ARG A 1 252 ? 20.594 20.625 11.109 1 92.69 252 ARG A CA 1
ATOM 2048 C C . ARG A 1 252 ? 20.891 19.125 11.094 1 92.69 252 ARG A C 1
ATOM 2050 O O . ARG A 1 252 ? 20.203 18.359 10.398 1 92.69 252 ARG A O 1
ATOM 2057 N N . VAL A 1 253 ? 21.781 18.672 11.898 1 92 253 VAL A N 1
ATOM 2058 C CA . VAL A 1 253 ? 22.203 17.281 11.875 1 92 253 VAL A CA 1
ATOM 2059 C C . VAL A 1 253 ? 21.141 16.406 12.539 1 92 253 VAL A C 1
ATOM 2061 O O . VAL A 1 253 ? 21.031 15.211 12.258 1 92 253 VAL A O 1
ATOM 2064 N N . TYR A 1 254 ? 20.281 17.031 13.391 1 93.75 254 TYR A N 1
ATOM 2065 C CA . TYR A 1 254 ? 19.25 16.266 14.094 1 93.75 254 TYR A CA 1
ATOM 2066 C C . TYR A 1 254 ? 18.203 15.75 13.125 1 93.75 254 TYR A C 1
ATOM 2068 O O . TYR A 1 254 ? 17.406 14.867 13.469 1 93.75 254 TYR A O 1
ATOM 2076 N N . SER A 1 255 ? 18.188 16.312 11.836 1 96 255 SER A N 1
ATOM 2077 C CA . SER A 1 255 ? 17.266 15.797 10.836 1 96 255 SER A CA 1
ATOM 2078 C C . SER A 1 255 ? 17.578 14.352 10.477 1 96 255 SER A C 1
ATOM 2080 O O . SER A 1 255 ? 16.688 13.602 10.07 1 96 255 SER A O 1
ATOM 2082 N N . VAL A 1 256 ? 18.766 13.891 10.758 1 95.38 256 VAL A N 1
ATOM 2083 C CA . VAL A 1 256 ? 19.172 12.531 10.414 1 95.38 256 VAL A CA 1
ATOM 2084 C C . VAL A 1 256 ? 18.422 11.523 11.281 1 95.38 256 VAL A C 1
ATOM 2086 O O . VAL A 1 256 ? 18.031 10.461 10.805 1 95.38 256 VAL A O 1
ATOM 2089 N N . PHE A 1 257 ? 18.172 11.867 12.562 1 94.19 257 PHE A N 1
ATOM 2090 C CA . PHE A 1 257 ? 17.422 10.977 13.453 1 94.19 257 PHE A CA 1
ATOM 2091 C C . PHE A 1 257 ? 16.047 10.68 12.883 1 94.19 257 PHE A C 1
ATOM 2093 O O . PHE A 1 257 ? 15.633 9.516 12.82 1 94.19 257 PHE A O 1
ATOM 2100 N N . PHE A 1 258 ? 15.367 11.711 12.461 1 97.25 258 PHE A N 1
ATOM 2101 C CA . PHE A 1 258 ? 13.992 11.562 11.992 1 97.25 258 PHE A CA 1
ATOM 2102 C C . PHE A 1 258 ? 13.961 10.867 10.641 1 97.25 258 PHE A C 1
ATOM 2104 O O . PHE A 1 258 ? 13.055 10.078 10.359 1 97.25 258 PHE A O 1
ATOM 2111 N N . ILE A 1 259 ? 14.945 11.117 9.797 1 96.38 259 ILE A N 1
ATOM 2112 C CA . ILE A 1 259 ? 15.016 10.461 8.492 1 96.38 259 ILE A CA 1
ATOM 2113 C C . ILE A 1 259 ? 15.258 8.969 8.672 1 96.38 259 ILE A C 1
ATOM 2115 O O . ILE A 1 259 ? 14.625 8.141 8.016 1 96.38 259 ILE A O 1
ATOM 2119 N N . VAL A 1 260 ? 16.094 8.633 9.617 1 94.44 260 VAL A N 1
ATOM 2120 C CA . VAL A 1 260 ? 16.391 7.223 9.875 1 94.44 260 VAL A CA 1
ATOM 2121 C C . VAL A 1 260 ? 15.172 6.543 10.484 1 94.44 260 VAL A C 1
ATOM 2123 O O . VAL A 1 260 ? 14.828 5.418 10.109 1 94.44 260 VAL A O 1
ATOM 2126 N N . TYR A 1 261 ? 14.539 7.207 11.406 1 95.88 261 TYR A N 1
ATOM 2127 C CA . TYR A 1 261 ? 13.352 6.645 12.031 1 95.88 261 TYR A CA 1
ATOM 2128 C C . TYR A 1 261 ? 12.273 6.355 10.992 1 95.88 261 TYR A C 1
ATOM 2130 O O . TYR A 1 261 ? 11.711 5.258 10.969 1 95.88 261 TYR A O 1
ATOM 2138 N N . LEU A 1 262 ? 11.977 7.324 10.125 1 97 262 LEU A N 1
ATOM 2139 C CA . LEU A 1 262 ? 10.93 7.168 9.125 1 97 262 LEU A CA 1
ATOM 2140 C C . LEU A 1 262 ? 11.312 6.113 8.094 1 97 262 LEU A C 1
ATOM 2142 O O . LEU A 1 262 ? 10.461 5.352 7.629 1 97 262 LEU A O 1
ATOM 2146 N N . SER A 1 263 ? 12.586 6.047 7.734 1 93.56 263 SER A N 1
ATOM 2147 C CA . SER A 1 263 ? 13.031 5.047 6.77 1 93.56 263 SER A CA 1
ATOM 2148 C C . SER A 1 263 ? 12.898 3.635 7.332 1 93.56 263 SER A C 1
ATOM 2150 O O . SER A 1 263 ? 12.438 2.727 6.641 1 93.56 263 SER A O 1
ATOM 2152 N N . LEU A 1 264 ? 13.164 3.516 8.547 1 90.25 264 LEU A N 1
ATOM 2153 C CA . LEU A 1 264 ? 13.156 2.188 9.156 1 90.25 264 LEU A CA 1
ATOM 2154 C C . LEU A 1 264 ? 11.742 1.791 9.57 1 90.25 264 LEU A C 1
ATOM 2156 O O . LEU A 1 264 ? 11.273 0.703 9.234 1 90.25 264 LEU A O 1
ATOM 2160 N N . GLU A 1 265 ? 11.125 2.643 10.289 1 93.69 265 GLU A N 1
ATOM 2161 C CA . GLU A 1 265 ? 9.828 2.297 10.867 1 93.69 265 GLU A CA 1
ATOM 2162 C C . GLU A 1 265 ? 8.727 2.389 9.812 1 93.69 265 GLU A C 1
ATOM 2164 O O . GLU A 1 265 ? 7.926 1.462 9.664 1 93.69 265 GLU A O 1
ATOM 2169 N N . LEU A 1 266 ? 8.633 3.445 9.07 1 93.5 266 LEU A N 1
ATOM 2170 C CA . LEU A 1 266 ? 7.539 3.682 8.133 1 93.5 266 LEU A CA 1
ATOM 2171 C C . LEU A 1 266 ? 7.777 2.945 6.824 1 93.5 266 LEU A C 1
ATOM 2173 O O . LEU A 1 266 ? 6.934 2.164 6.383 1 93.5 266 LEU A O 1
ATOM 2177 N N . TYR A 1 267 ? 8.906 3.057 6.227 1 90.88 267 TYR A N 1
ATOM 2178 C CA . TYR A 1 267 ? 9.102 2.582 4.863 1 90.88 267 TYR A CA 1
ATOM 2179 C C . TYR A 1 267 ? 9.594 1.138 4.852 1 90.88 267 TYR A C 1
ATOM 2181 O O . TYR A 1 267 ? 9.484 0.449 3.832 1 90.88 267 TYR A O 1
ATOM 2189 N N . PHE A 1 268 ? 10.039 0.719 5.984 1 88.69 268 PHE A N 1
ATOM 2190 C CA . PHE A 1 268 ? 10.5 -0.666 5.98 1 88.69 268 PHE A CA 1
ATOM 2191 C C . PHE A 1 268 ? 9.578 -1.538 6.832 1 88.69 268 PHE A C 1
ATOM 2193 O O . PHE A 1 268 ? 8.875 -2.398 6.309 1 88.69 268 PHE A O 1
ATOM 2200 N N . LEU A 1 269 ? 9.57 -1.264 8.18 1 89 269 LEU A N 1
ATOM 2201 C CA . LEU A 1 269 ? 8.852 -2.145 9.094 1 89 269 LEU A CA 1
ATOM 2202 C C . LEU A 1 269 ? 7.352 -2.127 8.805 1 89 269 LEU A C 1
ATOM 2204 O O . LEU A 1 269 ? 6.699 -3.174 8.828 1 89 269 LEU A O 1
ATOM 2208 N N . MET A 1 270 ? 6.75 -1.034 8.5 1 91.88 270 MET A N 1
ATOM 2209 C CA . MET A 1 270 ? 5.324 -0.966 8.195 1 91.88 270 MET A CA 1
ATOM 2210 C C . MET A 1 270 ? 5.012 -1.697 6.895 1 91.88 270 MET A C 1
ATOM 2212 O O . MET A 1 270 ? 3.973 -2.348 6.773 1 91.88 270 MET A O 1
ATOM 2216 N N . ASN A 1 271 ? 5.879 -1.56 5.965 1 87.44 271 ASN A N 1
ATOM 2217 C CA . ASN A 1 271 ? 5.664 -2.273 4.711 1 87.44 271 ASN A CA 1
ATOM 2218 C C . ASN A 1 271 ? 5.852 -3.779 4.887 1 87.44 271 ASN A C 1
ATOM 2220 O O . ASN A 1 271 ? 5.199 -4.57 4.199 1 87.44 271 ASN A O 1
ATOM 2224 N N . LEU A 1 272 ? 6.719 -4.066 5.789 1 86 272 LEU A N 1
ATOM 2225 C CA . LEU A 1 272 ? 6.867 -5.484 6.109 1 86 272 LEU A CA 1
ATOM 2226 C C . LEU A 1 272 ? 5.613 -6.023 6.789 1 86 272 LEU A C 1
ATOM 2228 O O . LEU A 1 272 ? 5.184 -7.145 6.508 1 86 272 LEU A O 1
ATOM 2232 N N . LEU A 1 273 ? 5.121 -5.223 7.629 1 88.75 273 LEU A N 1
ATOM 2233 C CA . LEU A 1 273 ? 3.871 -5.602 8.273 1 88.75 273 LEU A CA 1
ATOM 2234 C C . LEU A 1 273 ? 2.768 -5.809 7.242 1 88.75 273 LEU A C 1
ATOM 2236 O O . LEU A 1 273 ? 2.051 -6.812 7.285 1 88.75 273 LEU A O 1
ATOM 2240 N N . LEU A 1 274 ? 2.627 -4.961 6.297 1 88.88 274 LEU A N 1
ATOM 2241 C CA . LEU A 1 274 ? 1.611 -5.062 5.254 1 88.88 274 LEU A CA 1
ATOM 2242 C C . LEU A 1 274 ? 1.85 -6.289 4.383 1 88.88 274 LEU A C 1
ATOM 2244 O O . LEU A 1 274 ? 0.898 -6.941 3.943 1 88.88 274 LEU A O 1
ATOM 2248 N N . ALA A 1 275 ? 3.062 -6.625 4.18 1 85.56 275 ALA A N 1
ATOM 2249 C CA . ALA A 1 275 ? 3.416 -7.805 3.393 1 85.56 275 ALA A CA 1
ATOM 2250 C C . ALA A 1 275 ? 3.016 -9.086 4.117 1 85.56 275 ALA A C 1
ATOM 2252 O O . ALA A 1 275 ? 2.492 -10.016 3.5 1 85.56 275 ALA A O 1
ATOM 2253 N N . VAL A 1 276 ? 3.24 -9.07 5.379 1 86.56 276 VAL A N 1
ATOM 2254 C CA . VAL A 1 276 ? 2.883 -10.242 6.172 1 86.56 276 VAL A CA 1
ATOM 2255 C C . VAL A 1 276 ? 1.365 -10.398 6.207 1 86.56 276 VAL A C 1
ATOM 2257 O O . VAL A 1 276 ? 0.847 -11.516 6.094 1 86.56 276 VAL A O 1
ATOM 2260 N N . VAL A 1 277 ? 0.706 -9.289 6.348 1 87.62 277 VAL A N 1
ATOM 2261 C CA . VAL A 1 277 ? -0.752 -9.32 6.348 1 87.62 277 VAL A CA 1
ATOM 2262 C C . VAL A 1 277 ? -1.256 -9.844 5.004 1 87.62 277 VAL A C 1
ATOM 2264 O O . VAL A 1 277 ? -2.123 -10.719 4.957 1 87.62 277 VAL A O 1
ATOM 2267 N N . TYR A 1 278 ? -0.731 -9.398 3.975 1 87.12 278 TYR A N 1
ATOM 2268 C CA . TYR A 1 278 ? -1.137 -9.812 2.637 1 87.12 278 TYR A CA 1
ATOM 2269 C C . TYR A 1 278 ? -0.864 -11.297 2.422 1 87.12 278 TYR A C 1
ATOM 2271 O O . TYR A 1 278 ? -1.709 -12.016 1.884 1 87.12 278 TYR A O 1
ATOM 2279 N N . ASP A 1 279 ? 0.267 -11.672 2.822 1 87.06 279 ASP A N 1
ATOM 2280 C CA . ASP A 1 279 ? 0.662 -13.062 2.646 1 87.06 279 ASP A CA 1
ATOM 2281 C C . ASP A 1 279 ? -0.249 -14 3.441 1 87.06 279 ASP A C 1
ATOM 2283 O O . ASP A 1 279 ? -0.687 -15.031 2.932 1 87.06 279 ASP A O 1
ATOM 2287 N N . THR A 1 280 ? -0.505 -13.57 4.645 1 89.62 280 THR A N 1
ATOM 2288 C CA . THR A 1 280 ? -1.362 -14.398 5.492 1 89.62 280 THR A CA 1
ATOM 2289 C C . THR A 1 280 ? -2.779 -14.453 4.93 1 89.62 280 THR A C 1
ATOM 2291 O O . THR A 1 280 ? -3.377 -15.531 4.848 1 89.62 280 THR A O 1
ATOM 2294 N N . PHE A 1 281 ? -3.256 -13.367 4.516 1 88.56 281 PHE A N 1
ATOM 2295 C CA . PHE A 1 281 ? -4.602 -13.305 3.955 1 88.56 281 PHE A CA 1
ATOM 2296 C C . PHE A 1 281 ? -4.688 -14.125 2.672 1 88.56 281 PHE A C 1
ATOM 2298 O O . PHE A 1 281 ? -5.664 -14.844 2.451 1 88.56 281 PHE A O 1
ATOM 2305 N N . SER A 1 282 ? -3.717 -14.016 1.855 1 88.75 282 SER A N 1
ATOM 2306 C CA . SER A 1 282 ? -3.697 -14.734 0.585 1 88.75 282 SER A CA 1
ATOM 2307 C C . SER A 1 282 ? -3.637 -16.234 0.804 1 88.75 282 SER A C 1
ATOM 2309 O O . SER A 1 282 ? -4.316 -17 0.111 1 88.75 282 SER A O 1
ATOM 2311 N N . ASN A 1 283 ? -2.922 -16.594 1.757 1 90.88 283 ASN A N 1
ATOM 2312 C CA . ASN A 1 283 ? -2.811 -18.016 2.057 1 90.88 283 ASN A CA 1
ATOM 2313 C C . ASN A 1 283 ? -4.113 -18.578 2.623 1 90.88 283 ASN A C 1
ATOM 2315 O O . ASN A 1 283 ? -4.508 -19.688 2.295 1 90.88 283 ASN A O 1
ATOM 2319 N N . LEU A 1 284 ? -4.719 -17.781 3.404 1 90.06 284 LEU A N 1
ATOM 2320 C CA . LEU A 1 284 ? -6 -18.203 3.959 1 90.06 284 LEU A CA 1
ATOM 2321 C C . LEU A 1 284 ? -7.059 -18.297 2.865 1 90.06 284 LEU A C 1
ATOM 2323 O O . LEU A 1 284 ? -7.887 -19.219 2.879 1 90.06 284 LEU A O 1
ATOM 2327 N N . GLU A 1 285 ? -7.035 -17.422 1.97 1 87.62 285 GLU A N 1
ATOM 2328 C CA . GLU A 1 285 ? -7.984 -17.438 0.861 1 87.62 285 GLU A CA 1
ATOM 2329 C C . GLU A 1 285 ? -7.75 -18.656 -0.034 1 87.62 285 GLU A C 1
ATOM 2331 O O . GLU A 1 285 ? -8.703 -19.312 -0.463 1 87.62 285 GLU A O 1
ATOM 2336 N N . LYS A 1 286 ? -6.551 -18.969 -0.271 1 90.69 286 LYS A N 1
ATOM 2337 C CA . LYS A 1 286 ? -6.219 -20.156 -1.072 1 90.69 286 LYS A CA 1
ATOM 2338 C C . LYS A 1 286 ? -6.672 -21.438 -0.38 1 90.69 286 LYS A C 1
ATOM 2340 O O . LYS A 1 286 ? -7.234 -22.328 -1.021 1 90.69 286 LYS A O 1
ATOM 2345 N N . SER A 1 287 ? -6.414 -21.406 0.853 1 89.5 287 SER A N 1
ATOM 2346 C CA . SER A 1 287 ? -6.816 -22.578 1.615 1 89.5 287 SER A CA 1
ATOM 2347 C C . SER A 1 287 ? -8.336 -22.734 1.638 1 89.5 287 SER A C 1
ATOM 2349 O O . SER A 1 287 ? -8.852 -23.844 1.578 1 89.5 287 SER A O 1
ATOM 2351 N N . LYS A 1 288 ? -8.984 -21.672 1.688 1 86.81 288 LYS A N 1
ATOM 2352 C CA . LYS A 1 288 ? -10.445 -21.719 1.699 1 86.81 288 LYS A CA 1
ATOM 2353 C C . LYS A 1 288 ? -10.992 -22.172 0.352 1 86.81 288 LYS A C 1
ATOM 2355 O O . LYS A 1 288 ? -11.922 -23 0.297 1 86.81 288 LYS A O 1
ATOM 2360 N N . VAL A 1 289 ? -10.438 -21.703 -0.66 1 86.38 289 VAL A N 1
ATOM 2361 C CA . VAL A 1 289 ? -10.875 -22.109 -1.992 1 86.38 289 VAL A CA 1
ATOM 2362 C C . VAL A 1 289 ? -10.625 -23.594 -2.188 1 86.38 289 VAL A C 1
ATOM 2364 O O . VAL A 1 289 ? -11.453 -24.312 -2.76 1 86.38 289 VAL A O 1
ATOM 2367 N N . ARG A 1 290 ? -9.586 -24.031 -1.646 1 89.56 290 ARG A N 1
ATOM 2368 C CA . ARG A 1 290 ? -9.273 -25.453 -1.726 1 89.56 290 ARG A CA 1
ATOM 2369 C C . ARG A 1 290 ? -10.258 -26.281 -0.911 1 89.56 290 ARG A C 1
ATOM 2371 O O . ARG A 1 290 ? -10.758 -27.297 -1.383 1 89.56 290 ARG A O 1
ATOM 2378 N N . SER A 1 291 ? -10.531 -25.734 0.196 1 88.31 291 SER A N 1
ATOM 2379 C CA . SER A 1 291 ? -11.461 -26.453 1.066 1 88.31 291 SER A CA 1
ATOM 2380 C C . SER A 1 291 ? -12.859 -26.484 0.472 1 88.31 291 SER A C 1
ATOM 2382 O O . SER A 1 291 ? -13.562 -27.484 0.574 1 88.31 291 SER A O 1
ATOM 2384 N N . LEU A 1 292 ? -13.258 -25.406 -0.096 1 86.56 292 LEU A N 1
ATOM 2385 C CA . LEU A 1 292 ? -14.57 -25.344 -0.723 1 86.56 292 LEU A CA 1
ATOM 2386 C C . LEU A 1 292 ? -14.648 -26.266 -1.935 1 86.56 292 LEU A C 1
ATOM 2388 O O . LEU A 1 292 ? -15.68 -26.891 -2.184 1 86.56 292 LEU A O 1
ATOM 2392 N N . PHE A 1 293 ? -13.555 -26.328 -2.57 1 89.19 293 PHE A N 1
ATOM 2393 C CA . PHE A 1 293 ? -13.477 -27.219 -3.725 1 89.19 293 PHE A CA 1
ATOM 2394 C C . PHE A 1 293 ? -13.656 -28.672 -3.303 1 89.19 293 PHE A C 1
ATOM 2396 O O . PHE A 1 293 ? -14.453 -29.391 -3.889 1 89.19 293 PHE A O 1
ATOM 2403 N N . PHE A 1 294 ? -13.055 -29.031 -2.254 1 89.5 294 PHE A N 1
ATOM 2404 C CA . PHE A 1 294 ? -13.156 -30.406 -1.774 1 89.5 294 PHE A CA 1
ATOM 2405 C C . PHE A 1 294 ? -14.523 -30.656 -1.143 1 89.5 294 PHE A C 1
ATOM 2407 O O . PHE A 1 294 ? -15.055 -31.766 -1.237 1 89.5 294 PHE A O 1
ATOM 2414 N N . HIS A 1 295 ? -15.047 -29.625 -0.561 1 90.31 295 HIS A N 1
ATOM 2415 C CA . HIS A 1 295 ? -16.375 -29.75 0.036 1 90.31 295 HIS A CA 1
ATOM 2416 C C . HIS A 1 295 ? -17.438 -29.969 -1.03 1 90.31 295 HIS A C 1
ATOM 2418 O O . HIS A 1 295 ? -18.328 -30.797 -0.86 1 90.31 295 HIS A O 1
ATOM 2424 N N . LYS A 1 296 ? -17.359 -29.266 -2.02 1 90.38 296 LYS A N 1
ATOM 2425 C CA . LYS A 1 296 ? -18.281 -29.438 -3.133 1 90.38 296 LYS A CA 1
ATOM 2426 C C . LYS A 1 296 ? -18.141 -30.828 -3.74 1 90.38 296 LYS A C 1
ATOM 2428 O O . LYS A 1 296 ? -19.156 -31.469 -4.078 1 90.38 296 LYS A O 1
ATOM 2433 N N . ARG A 1 297 ? -16.969 -31.297 -3.824 1 91.12 297 ARG A N 1
ATOM 2434 C CA . ARG A 1 297 ? -16.719 -32.625 -4.379 1 91.12 297 ARG A CA 1
ATOM 2435 C C . ARG A 1 297 ? -17.281 -33.719 -3.467 1 91.12 297 ARG A C 1
ATOM 2437 O O . ARG A 1 297 ? -17.828 -34.719 -3.941 1 91.12 297 ARG A O 1
ATOM 2444 N N . GLU A 1 298 ? -17.109 -33.438 -2.25 1 91.44 298 GLU A N 1
ATOM 2445 C CA . GLU A 1 298 ? -17.672 -34.375 -1.298 1 91.44 298 GLU A CA 1
ATOM 2446 C C . GLU A 1 298 ? -19.188 -34.406 -1.391 1 91.44 298 GLU A C 1
ATOM 2448 O O . GLU A 1 298 ? -19.797 -35.469 -1.273 1 91.44 298 GLU A O 1
ATOM 2453 N N . GLY A 1 299 ? -19.812 -33.281 -1.555 1 90.06 299 GLY A N 1
ATOM 2454 C CA . GLY A 1 299 ? -21.25 -33.25 -1.769 1 90.06 299 GLY A CA 1
ATOM 2455 C C . GLY A 1 299 ? -21.688 -34 -3.016 1 90.06 299 GLY A C 1
ATOM 2456 O O . GLY A 1 299 ? -22.703 -34.688 -3.006 1 90.06 299 GLY A O 1
ATOM 2457 N N . CYS A 1 300 ? -20.906 -33.906 -4.039 1 91.88 300 CYS A N 1
ATOM 2458 C CA . CYS A 1 300 ? -21.188 -34.625 -5.281 1 91.88 300 CYS A CA 1
ATOM 2459 C C . CYS A 1 300 ? -21.062 -36.125 -5.094 1 91.88 300 CYS A C 1
ATOM 2461 O O . CYS A 1 300 ? -21.875 -36.906 -5.621 1 91.88 300 CYS A O 1
ATOM 2463 N N . VAL A 1 301 ? -20.047 -36.531 -4.367 1 91.94 301 VAL A N 1
ATOM 2464 C CA . VAL A 1 301 ? -19.828 -37.969 -4.133 1 91.94 301 VAL A CA 1
ATOM 2465 C C . VAL A 1 301 ? -21.016 -38.562 -3.361 1 91.94 301 VAL A C 1
ATOM 2467 O O . VAL A 1 301 ? -21.531 -39.625 -3.711 1 91.94 301 VAL A O 1
ATOM 2470 N N . ARG A 1 302 ? -21.469 -37.844 -2.395 1 90.19 302 ARG A N 1
ATOM 2471 C CA . ARG A 1 302 ? -22.594 -38.312 -1.593 1 90.19 302 ARG A CA 1
ATOM 2472 C C . ARG A 1 302 ? -23.891 -38.312 -2.412 1 90.19 302 ARG A C 1
ATOM 2474 O O . ARG A 1 302 ? -24.703 -39.219 -2.275 1 90.19 302 ARG A O 1
ATOM 2481 N N . ALA A 1 303 ? -24.062 -37.312 -3.172 1 91.19 303 ALA A N 1
ATOM 2482 C CA . ALA A 1 303 ? -25.234 -37.281 -4.039 1 91.19 303 ALA A CA 1
ATOM 2483 C C . ALA A 1 303 ? -25.188 -38.375 -5.094 1 91.19 303 ALA A C 1
ATOM 2485 O O . ALA A 1 303 ? -26.188 -39.031 -5.371 1 91.19 303 ALA A O 1
ATOM 2486 N N . PHE A 1 304 ? -24.016 -38.562 -5.656 1 91.81 304 PHE A N 1
ATOM 2487 C CA . PHE A 1 304 ? -23.812 -39.562 -6.691 1 91.81 304 PHE A CA 1
ATOM 2488 C C . PHE A 1 304 ? -24.094 -40.969 -6.152 1 91.81 304 PHE A C 1
ATOM 2490 O O . PHE A 1 304 ? -24.703 -41.781 -6.836 1 91.81 304 PHE A O 1
ATOM 2497 N N . LYS A 1 305 ? -23.719 -41.25 -4.949 1 89.19 305 LYS A N 1
ATOM 2498 C CA . LYS A 1 305 ? -23.922 -42.562 -4.328 1 89.19 305 LYS A CA 1
ATOM 2499 C C . LYS A 1 305 ? -25.406 -42.844 -4.156 1 89.19 305 LYS A C 1
ATOM 2501 O O . LYS A 1 305 ? -25.828 -44 -4.211 1 89.19 305 LYS A O 1
ATOM 2506 N N . LEU A 1 306 ? -26.188 -41.781 -4.051 1 87.88 306 LEU A N 1
ATOM 2507 C CA . LEU A 1 306 ? -27.625 -41.938 -3.863 1 87.88 306 LEU A CA 1
ATOM 2508 C C . LEU A 1 306 ? -28.328 -42.156 -5.199 1 87.88 306 LEU A C 1
ATOM 2510 O O . LEU A 1 306 ? -29.453 -42.688 -5.242 1 87.88 306 LEU A O 1
ATOM 2514 N N . LEU A 1 307 ? -27.688 -41.844 -6.273 1 88.56 307 LEU A N 1
ATOM 2515 C CA . LEU A 1 307 ? -28.344 -41.844 -7.574 1 88.56 307 LEU A CA 1
ATOM 2516 C C . LEU A 1 307 ? -27.969 -43.062 -8.375 1 88.56 307 LEU A C 1
ATOM 2518 O O . LEU A 1 307 ? -28.578 -43.344 -9.414 1 88.56 307 LEU A O 1
ATOM 2522 N N . VAL A 1 308 ? -26.984 -43.75 -7.895 1 85.25 308 VAL A N 1
ATOM 2523 C CA . VAL A 1 308 ? -26.531 -44.938 -8.633 1 85.25 308 VAL A CA 1
ATOM 2524 C C . VAL A 1 308 ? -27.281 -46.156 -8.125 1 85.25 308 VAL A C 1
ATOM 2526 O O . VAL A 1 308 ? -27.703 -46.219 -6.973 1 85.25 308 VAL A O 1
ATOM 2529 N N . THR A 1 309 ? -27.594 -47.094 -9.047 1 78 309 THR A N 1
ATOM 2530 C CA . THR A 1 309 ? -28.281 -48.344 -8.734 1 78 309 THR A CA 1
ATOM 2531 C C . THR A 1 309 ? -27.281 -49.438 -8.312 1 78 309 THR A C 1
ATOM 2533 O O . THR A 1 309 ? -26.078 -49.281 -8.516 1 78 309 THR A O 1
ATOM 2536 N N . GLN A 1 310 ? -27.766 -50.438 -7.559 1 75.31 310 GLN A N 1
ATOM 2537 C CA . GLN A 1 310 ? -26.953 -51.562 -7.074 1 75.31 310 GLN A CA 1
ATOM 2538 C C . GLN A 1 310 ? -26.281 -52.281 -8.234 1 75.31 310 GLN A C 1
ATOM 2540 O O . GLN A 1 310 ? -25.188 -52.812 -8.086 1 75.31 310 GLN A O 1
ATOM 2545 N N . ASN A 1 311 ? -26.938 -52.219 -9.453 1 70.19 311 ASN A N 1
ATOM 2546 C CA . ASN A 1 311 ? -26.406 -52.969 -10.602 1 70.19 311 ASN A CA 1
ATOM 2547 C C . ASN A 1 311 ? -25.281 -52.188 -11.289 1 70.19 311 ASN A C 1
ATOM 2549 O O . ASN A 1 311 ? -24.344 -52.781 -11.812 1 70.19 311 ASN A O 1
ATOM 2553 N N . ASN A 1 312 ? -25.328 -50.812 -11.312 1 74.88 312 ASN A N 1
ATOM 2554 C CA . ASN A 1 312 ? -24.328 -49.938 -11.914 1 74.88 312 ASN A CA 1
ATOM 2555 C C . ASN A 1 312 ? -23.844 -48.875 -10.945 1 74.88 312 ASN A C 1
ATOM 2557 O O . ASN A 1 312 ? -24.406 -47.781 -10.898 1 74.88 312 ASN A O 1
ATOM 2561 N N . GLN A 1 313 ? -22.859 -49.219 -10.227 1 77.25 313 GLN A N 1
ATOM 2562 C CA . GLN A 1 313 ? -22.422 -48.344 -9.133 1 77.25 313 GLN A CA 1
ATOM 2563 C C . GLN A 1 313 ? -21.516 -47.219 -9.633 1 77.25 313 GLN A C 1
ATOM 2565 O O . GLN A 1 313 ? -21.266 -46.25 -8.914 1 77.25 313 GLN A O 1
ATOM 2570 N N . SER A 1 314 ? -21.203 -47.25 -10.938 1 83.81 314 SER A N 1
ATOM 2571 C CA . SER A 1 314 ? -20.203 -46.25 -11.328 1 83.81 314 SER A CA 1
ATOM 2572 C C . SER A 1 314 ? -20.75 -45.281 -12.344 1 83.81 314 SER A C 1
ATOM 2574 O O . SER A 1 314 ? -20.078 -44.312 -12.719 1 83.81 314 SER A O 1
ATOM 2576 N N . GLN A 1 315 ? -22.047 -45.531 -12.773 1 89.31 315 GLN A N 1
ATOM 2577 C CA . GLN A 1 315 ? -22.562 -44.656 -13.828 1 89.31 315 GLN A CA 1
ATOM 2578 C C . GLN A 1 315 ? -23.984 -44.188 -13.516 1 89.31 315 GLN A C 1
ATOM 2580 O O . GLN A 1 315 ? -24.766 -44.906 -12.914 1 89.31 315 GLN A O 1
ATOM 2585 N N . LEU A 1 316 ? -24.312 -42.938 -13.797 1 90.44 316 LEU A N 1
ATOM 2586 C CA . LEU A 1 316 ? -25.609 -42.312 -13.578 1 90.44 316 LEU A CA 1
ATOM 2587 C C . LEU A 1 316 ? -26.391 -42.188 -14.875 1 90.44 316 LEU A C 1
ATOM 2589 O O . LEU A 1 316 ? -25.844 -41.75 -15.891 1 90.44 316 LEU A O 1
ATOM 2593 N N . SER A 1 317 ? -27.594 -42.688 -14.844 1 90 317 SER A N 1
ATOM 2594 C CA . SER A 1 317 ? -28.438 -42.656 -16.031 1 90 317 SER A CA 1
ATOM 2595 C C . SER A 1 317 ? -29.141 -41.344 -16.188 1 90 317 SER A C 1
ATOM 2597 O O . SER A 1 317 ? -29.203 -40.531 -15.234 1 90 317 SER A O 1
ATOM 2599 N N . LEU A 1 318 ? -29.641 -41.031 -17.359 1 91.19 318 LEU A N 1
ATOM 2600 C CA . LEU A 1 318 ? -30.344 -39.781 -17.688 1 91.19 318 LEU A CA 1
ATOM 2601 C C . LEU A 1 318 ? -31.625 -39.656 -16.875 1 91.19 318 LEU A C 1
ATOM 2603 O O . LEU A 1 318 ? -31.953 -38.562 -16.406 1 91.19 318 LEU A O 1
ATOM 2607 N N . LYS A 1 319 ? -32.344 -40.688 -16.688 1 89.06 319 LYS A N 1
ATOM 2608 C CA . LYS A 1 319 ? -33.594 -40.656 -15.961 1 89.06 319 LYS A CA 1
ATOM 2609 C C . LYS A 1 319 ? -33.406 -40.188 -14.523 1 89.06 319 LYS A C 1
ATOM 2611 O O . LYS A 1 319 ? -34.125 -39.312 -14.039 1 89.06 319 LYS A O 1
ATOM 2616 N N . HIS A 1 320 ? -32.375 -40.75 -13.945 1 90.19 320 HIS A N 1
ATOM 2617 C CA . HIS A 1 320 ? -32.125 -40.406 -12.547 1 90.19 320 HIS A CA 1
ATOM 2618 C C . HIS A 1 320 ? -31.531 -39 -12.43 1 90.19 320 HIS A C 1
ATOM 2620 O O . HIS A 1 320 ? -31.75 -38.312 -11.438 1 90.19 320 HIS A O 1
ATOM 2626 N N . PHE A 1 321 ? -30.781 -38.625 -13.445 1 92.94 321 PHE A N 1
ATOM 2627 C CA . PHE A 1 321 ? -30.25 -37.25 -13.477 1 92.94 321 PHE A CA 1
ATOM 2628 C C . PHE A 1 321 ? -31.375 -36.25 -13.57 1 92.94 321 PHE A C 1
ATOM 2630 O O . PHE A 1 321 ? -31.391 -35.25 -12.844 1 92.94 321 PHE A O 1
ATOM 2637 N N . MET A 1 322 ? -32.344 -36.5 -14.414 1 91.69 322 MET A N 1
ATOM 2638 C CA . MET A 1 322 ? -33.469 -35.594 -14.594 1 91.69 322 MET A CA 1
ATOM 2639 C C . MET A 1 322 ? -34.312 -35.5 -13.328 1 91.69 322 MET A C 1
ATOM 2641 O O . MET A 1 322 ? -34.812 -34.438 -12.969 1 91.69 322 MET A O 1
ATOM 2645 N N . GLY A 1 323 ? -34.438 -36.625 -12.664 1 89.88 323 GLY A N 1
ATOM 2646 C CA . GLY A 1 323 ? -35.188 -36.656 -11.414 1 89.88 323 GLY A CA 1
ATOM 2647 C C . GLY A 1 323 ? -34.562 -35.781 -10.328 1 89.88 323 GLY A C 1
ATOM 2648 O O . GLY A 1 323 ? -35.25 -35.094 -9.602 1 89.88 323 GLY A O 1
ATOM 2649 N N . MET A 1 324 ? -33.312 -35.875 -10.266 1 91 324 MET A N 1
ATOM 2650 C CA . MET A 1 324 ? -32.594 -35.094 -9.266 1 91 324 MET A CA 1
ATOM 2651 C C . MET A 1 324 ? -32.656 -33.594 -9.602 1 91 324 MET A C 1
ATOM 2653 O O . MET A 1 324 ? -32.844 -32.75 -8.727 1 91 324 MET A O 1
ATOM 2657 N N . MET A 1 325 ? -32.531 -33.219 -10.906 1 91.88 325 MET A N 1
ATOM 2658 C CA . MET A 1 325 ? -32.469 -31.844 -11.344 1 91.88 325 MET A CA 1
ATOM 2659 C C . MET A 1 325 ? -33.812 -31.141 -11.117 1 91.88 325 MET A C 1
ATOM 2661 O O . MET A 1 325 ? -33.844 -29.938 -10.875 1 91.88 325 MET A O 1
ATOM 2665 N N . GLU A 1 326 ? -34.844 -31.859 -11.117 1 90.94 326 GLU A N 1
ATOM 2666 C CA . GLU A 1 326 ? -36.156 -31.281 -10.867 1 90.94 326 GLU A CA 1
ATOM 2667 C C . GLU A 1 326 ? -36.25 -30.719 -9.453 1 90.94 326 GLU A C 1
ATOM 2669 O O . GLU A 1 326 ? -36.969 -29.75 -9.211 1 90.94 326 GLU A O 1
ATOM 2674 N N . PHE A 1 327 ? -35.469 -31.359 -8.586 1 87.19 327 PHE A N 1
ATOM 2675 C CA . PHE A 1 327 ? -35.469 -30.891 -7.207 1 87.19 327 PHE A CA 1
ATOM 2676 C C . PHE A 1 327 ? -34.406 -29.844 -6.996 1 87.19 327 PHE A C 1
ATOM 2678 O O . PHE A 1 327 ? -34.562 -28.922 -6.184 1 87.19 327 PHE A O 1
ATOM 2685 N N . PHE A 1 328 ? -33.344 -29.969 -7.68 1 89.19 328 PHE A N 1
ATOM 2686 C CA . PHE A 1 328 ? -32.219 -29.062 -7.52 1 89.19 328 PHE A CA 1
ATOM 2687 C C . PHE A 1 328 ? -32.5 -27.719 -8.172 1 89.19 328 PHE A C 1
ATOM 2689 O O . PHE A 1 328 ? -32.25 -26.672 -7.578 1 89.19 328 PHE A O 1
ATOM 2696 N N . LEU A 1 329 ? -33 -27.734 -9.445 1 89.75 329 LEU A N 1
ATOM 2697 C CA . LEU A 1 329 ? -33.375 -26.531 -10.188 1 89.75 329 LEU A CA 1
ATOM 2698 C C . LEU A 1 329 ? -34.812 -26.641 -10.695 1 89.75 329 LEU A C 1
ATOM 2700 O O . LEU A 1 329 ? -35.031 -26.984 -11.867 1 89.75 329 LEU A O 1
ATOM 2704 N N . PRO A 1 330 ? -35.781 -26.281 -9.953 1 84.94 330 PRO A N 1
ATOM 2705 C CA . PRO A 1 330 ? -37.156 -26.516 -10.344 1 84.94 330 PRO A CA 1
ATOM 2706 C C . PRO A 1 330 ? -37.656 -25.578 -11.438 1 84.94 330 PRO A C 1
ATOM 2708 O O . PRO A 1 330 ? -38.625 -25.875 -12.148 1 84.94 330 PRO A O 1
ATOM 2711 N N . ASN A 1 331 ? -37 -24.5 -11.742 1 84.88 331 ASN A N 1
ATOM 2712 C CA . ASN A 1 331 ? -37.531 -23.5 -12.656 1 84.88 331 ASN A CA 1
ATOM 2713 C C . ASN A 1 331 ? -37 -23.688 -14.07 1 84.88 331 ASN A C 1
ATOM 2715 O O . ASN A 1 331 ? -37.219 -22.844 -14.945 1 84.88 331 ASN A O 1
ATOM 2719 N N . LYS A 1 332 ? -36.469 -24.891 -14.32 1 87.06 332 LYS A N 1
ATOM 2720 C CA . LYS A 1 332 ? -35.906 -25.094 -15.656 1 87.06 332 LYS A CA 1
ATOM 2721 C C . LYS A 1 332 ? -36.719 -26.141 -16.422 1 87.06 332 LYS A C 1
ATOM 2723 O O . LYS A 1 332 ? -37.5 -26.891 -15.828 1 87.06 332 LYS A O 1
ATOM 2728 N N . THR A 1 333 ? -36.688 -26.094 -17.734 1 87.5 333 THR A N 1
ATOM 2729 C CA . THR A 1 333 ? -37.438 -27 -18.594 1 87.5 333 THR A CA 1
ATOM 2730 C C . THR A 1 333 ? -36.688 -28.312 -18.766 1 87.5 333 THR A C 1
ATOM 2732 O O . THR A 1 333 ? -35.5 -28.406 -18.469 1 87.5 333 THR A O 1
ATOM 2735 N N . ARG A 1 334 ? -37.375 -29.312 -19.203 1 89.62 334 ARG A N 1
ATOM 2736 C CA . ARG A 1 334 ? -36.812 -30.641 -19.438 1 89.62 334 ARG A CA 1
ATOM 2737 C C . ARG A 1 334 ? -35.719 -30.578 -20.516 1 89.62 334 ARG A C 1
ATOM 2739 O O . ARG A 1 334 ? -34.75 -31.312 -20.453 1 89.62 334 ARG A O 1
ATOM 2746 N N . ARG A 1 335 ? -35.969 -29.641 -21.344 1 88.75 335 ARG A N 1
ATOM 2747 C CA . ARG A 1 335 ? -34.969 -29.484 -22.391 1 88.75 335 ARG A CA 1
ATOM 2748 C C . ARG A 1 335 ? -33.625 -28.984 -21.828 1 88.75 335 ARG A C 1
ATOM 2750 O O . ARG A 1 335 ? -32.562 -29.453 -22.219 1 88.75 335 ARG A O 1
ATOM 2757 N N . ASP A 1 336 ? -33.719 -28.156 -20.922 1 90.31 336 ASP A N 1
ATOM 2758 C CA . ASP A 1 336 ? -32.531 -27.625 -20.297 1 90.31 336 ASP A CA 1
ATOM 2759 C C . ASP A 1 336 ? -31.781 -28.719 -19.531 1 90.31 336 ASP A C 1
ATOM 2761 O O . ASP A 1 336 ? -30.547 -28.781 -19.562 1 90.31 336 ASP A O 1
ATOM 2765 N N . TYR A 1 337 ? -32.562 -29.625 -18.906 1 92 337 TYR A N 1
ATOM 2766 C CA . TYR A 1 337 ? -31.938 -30.719 -18.156 1 92 337 TYR A CA 1
ATOM 2767 C C . TYR A 1 337 ? -31.172 -31.656 -19.094 1 92 337 TYR A C 1
ATOM 2769 O O . TYR A 1 337 ? -30.062 -32.094 -18.766 1 92 337 TYR A O 1
ATOM 2777 N N . TYR A 1 338 ? -31.812 -31.844 -20.203 1 91 338 TYR A N 1
ATOM 2778 C CA . TYR A 1 338 ? -31.188 -32.719 -21.172 1 91 338 TYR A CA 1
ATOM 2779 C C . TYR A 1 338 ? -29.906 -32.125 -21.719 1 91 338 TYR A C 1
ATOM 2781 O O . TYR A 1 338 ? -28.906 -32.812 -21.891 1 91 338 TYR A O 1
ATOM 2789 N N . LEU A 1 339 ? -29.953 -30.875 -21.984 1 90.81 339 LEU A N 1
ATOM 2790 C CA . LEU A 1 339 ? -28.766 -30.188 -22.5 1 90.81 339 LEU A CA 1
ATOM 2791 C C . LEU A 1 339 ? -27.656 -30.172 -21.453 1 90.81 339 LEU A C 1
ATOM 2793 O O . LEU A 1 339 ? -26.469 -30.266 -21.797 1 90.81 339 LEU A O 1
ATOM 2797 N N . MET A 1 340 ? -27.984 -30.094 -20.188 1 92.94 340 MET A N 1
ATOM 2798 C CA . MET A 1 340 ? -27 -30.141 -19.109 1 92.94 340 MET A CA 1
ATOM 2799 C C . MET A 1 340 ? -26.344 -31.516 -19.031 1 92.94 340 MET A C 1
ATOM 2801 O O . MET A 1 340 ? -25.125 -31.625 -18.844 1 92.94 340 MET A O 1
ATOM 2805 N N . PHE A 1 341 ? -27.188 -32.5 -19.219 1 92.94 341 PHE A N 1
ATOM 2806 C CA . PHE A 1 341 ? -26.688 -33.875 -19.203 1 92.94 341 PHE A CA 1
ATOM 2807 C C . PHE A 1 341 ? -25.734 -34.094 -20.375 1 92.94 341 PHE A C 1
ATOM 2809 O O . PHE A 1 341 ? -24.672 -34.719 -20.188 1 92.94 341 PHE A O 1
ATOM 2816 N N . LYS A 1 342 ? -26.109 -33.594 -21.5 1 91.38 342 LYS A N 1
ATOM 2817 C CA . LYS A 1 342 ? -25.281 -33.75 -22.688 1 91.38 342 LYS A CA 1
ATOM 2818 C C . LYS A 1 342 ? -23.953 -33.031 -22.547 1 91.38 342 LYS A C 1
ATOM 2820 O O . LYS A 1 342 ? -22.906 -33.5 -23 1 91.38 342 LYS A O 1
ATOM 2825 N N . SER A 1 343 ? -23.969 -31.906 -21.922 1 91.81 343 SER A N 1
ATOM 2826 C CA . SER A 1 343 ? -22.75 -31.125 -21.719 1 91.81 343 SER A CA 1
ATOM 2827 C C . SER A 1 343 ? -21.812 -31.797 -20.719 1 91.81 343 SER A C 1
ATOM 2829 O O . SER A 1 343 ? -20.594 -31.672 -20.844 1 91.81 343 SER A O 1
ATOM 2831 N N . LEU A 1 344 ? -22.375 -32.469 -19.75 1 92.75 344 LEU A N 1
ATOM 2832 C CA . LEU A 1 344 ? -21.578 -33.156 -18.734 1 92.75 344 LEU A CA 1
ATOM 2833 C C . LEU A 1 344 ? -20.969 -34.438 -19.266 1 92.75 344 LEU A C 1
ATOM 2835 O O . LEU A 1 344 ? -19.875 -34.812 -18.859 1 92.75 344 LEU A O 1
ATOM 2839 N N . ASN A 1 345 ? -21.703 -35.031 -20.188 1 92.88 345 ASN A N 1
ATOM 2840 C CA . ASN A 1 345 ? -21.266 -36.312 -20.719 1 92.88 345 ASN A CA 1
ATOM 2841 C C . ASN A 1 345 ? -20.203 -36.125 -21.797 1 92.88 345 ASN A C 1
ATOM 2843 O O . ASN A 1 345 ? -20.453 -36.375 -22.969 1 92.88 345 ASN A O 1
ATOM 2847 N N . THR A 1 346 ? -19.062 -35.844 -21.469 1 89.81 346 THR A N 1
ATOM 2848 C CA . THR A 1 346 ? -17.969 -35.594 -22.406 1 89.81 346 THR A CA 1
ATOM 2849 C C . THR A 1 346 ? -17.547 -36.906 -23.078 1 89.81 346 THR A C 1
ATOM 2851 O O . THR A 1 346 ? -17.078 -36.906 -24.219 1 89.81 346 THR A O 1
ATOM 2854 N N . SER A 1 347 ? -17.719 -38.094 -22.406 1 87.38 347 SER A N 1
ATOM 2855 C CA . SER A 1 347 ? -17.359 -39.406 -22.953 1 87.38 347 SER A CA 1
ATOM 2856 C C . SER A 1 347 ? -18.375 -39.875 -23.984 1 87.38 347 SER A C 1
ATOM 2858 O O . SER A 1 347 ? -18.109 -40.812 -24.75 1 87.38 347 SER A O 1
ATOM 2860 N N . ARG A 1 348 ? -19.578 -39.344 -24.156 1 86.69 348 ARG A N 1
ATOM 2861 C CA . ARG A 1 348 ? -20.641 -39.656 -25.109 1 86.69 348 ARG A CA 1
ATOM 2862 C C . ARG A 1 348 ? -21.109 -41.094 -24.984 1 86.69 348 ARG A C 1
ATOM 2864 O O . ARG A 1 348 ? -21.438 -41.719 -25.984 1 86.69 348 ARG A O 1
ATOM 2871 N N . THR A 1 349 ? -21.031 -41.75 -23.719 1 86.88 349 THR A N 1
ATOM 2872 C CA . THR A 1 349 ? -21.484 -43.094 -23.469 1 86.88 349 THR A CA 1
ATOM 2873 C C . THR A 1 349 ? -22.969 -43.125 -23.141 1 86.88 349 THR A C 1
ATOM 2875 O O . THR A 1 349 ? -23.609 -44.188 -23.188 1 86.88 349 THR A O 1
ATOM 2878 N N . GLY A 1 350 ? -23.547 -41.875 -22.859 1 87.88 350 GLY A N 1
ATOM 2879 C CA . GLY A 1 350 ? -24.953 -41.812 -22.469 1 87.88 350 GLY A CA 1
ATOM 2880 C C . GLY A 1 350 ? -25.156 -41.938 -20.969 1 87.88 350 GLY A C 1
ATOM 2881 O O . GLY A 1 350 ? -26.281 -41.812 -20.484 1 87.88 350 GLY A O 1
ATOM 2882 N N . LEU A 1 351 ? -24.047 -42.312 -20.266 1 90.56 351 LEU A N 1
ATOM 2883 C CA . LEU A 1 351 ? -24.062 -42.406 -18.797 1 90.56 351 LEU A CA 1
ATOM 2884 C C . LEU A 1 351 ? -23.016 -41.469 -18.203 1 90.56 351 LEU A C 1
ATOM 2886 O O . LEU A 1 351 ? -22 -41.188 -18.828 1 90.56 351 LEU A O 1
ATOM 2890 N N . LEU A 1 352 ? -23.266 -40.906 -17.047 1 92.12 352 LEU A N 1
ATOM 2891 C CA . LEU A 1 352 ? -22.359 -39.969 -16.406 1 92.12 352 LEU A CA 1
ATOM 2892 C C . LEU A 1 352 ? -21.484 -40.656 -15.367 1 92.12 352 LEU A C 1
ATOM 2894 O O . LEU A 1 352 ? -21.984 -41.438 -14.547 1 92.12 352 LEU A O 1
ATOM 2898 N N . THR A 1 353 ? -20.203 -40.5 -15.469 1 91.56 353 THR A N 1
ATOM 2899 C CA . THR A 1 353 ? -19.281 -40.969 -14.445 1 91.56 353 THR A CA 1
ATOM 2900 C C . THR A 1 353 ? -19.141 -39.969 -13.32 1 91.56 353 THR A C 1
ATOM 2902 O O . THR A 1 353 ? -19.625 -38.844 -13.438 1 91.56 353 THR A O 1
ATOM 2905 N N . LEU A 1 354 ? -18.562 -40.375 -12.219 1 91.88 354 LEU A N 1
ATOM 2906 C CA . LEU A 1 354 ? -18.375 -39.5 -11.07 1 91.88 354 LEU A CA 1
ATOM 2907 C C . LEU A 1 354 ? -17.5 -38.312 -11.438 1 91.88 354 LEU A C 1
ATOM 2909 O O . LEU A 1 354 ? -17.75 -37.188 -11 1 91.88 354 LEU A O 1
ATOM 2913 N N . ASP A 1 355 ? -16.484 -38.5 -12.266 1 91.44 355 ASP A N 1
ATOM 2914 C CA . ASP A 1 355 ? -15.578 -37.438 -12.672 1 91.44 355 ASP A CA 1
ATOM 2915 C C . ASP A 1 355 ? -16.297 -36.375 -13.523 1 91.44 355 ASP A C 1
ATOM 2917 O O . ASP A 1 355 ? -16 -35.188 -13.422 1 91.44 355 ASP A O 1
ATOM 2921 N N . GLU A 1 356 ? -17.25 -36.844 -14.273 1 92.62 356 GLU A N 1
ATOM 2922 C CA . GLU A 1 356 ? -18.031 -35.906 -15.086 1 92.62 356 GLU A CA 1
ATOM 2923 C C . GLU A 1 356 ? -19.062 -35.156 -14.234 1 92.62 356 GLU A C 1
ATOM 2925 O O . GLU A 1 356 ? -19.406 -34.031 -14.516 1 92.62 356 GLU A O 1
ATOM 2930 N N . PHE A 1 357 ? -19.5 -35.938 -13.266 1 92.5 357 PHE A N 1
ATOM 2931 C CA . PHE A 1 357 ? -20.531 -35.375 -12.398 1 92.5 357 PHE A CA 1
ATOM 2932 C C . PHE A 1 357 ? -19.984 -34.25 -11.539 1 92.5 357 PHE A C 1
ATOM 2934 O O . PHE A 1 357 ? -20.734 -33.375 -11.125 1 92.5 357 PHE A O 1
ATOM 2941 N N . PHE A 1 358 ? -18.75 -34.219 -11.344 1 91.88 358 PHE A N 1
ATOM 2942 C CA . PHE A 1 358 ? -18.125 -33.188 -10.516 1 91.88 358 PHE A CA 1
ATOM 2943 C C . PHE A 1 358 ? -18.328 -31.812 -11.125 1 91.88 358 PHE A C 1
ATOM 2945 O O . PHE A 1 358 ? -18.328 -30.812 -10.406 1 91.88 358 PHE A O 1
ATOM 2952 N N . ASN A 1 359 ? -18.578 -31.672 -12.422 1 91.81 359 ASN A N 1
ATOM 2953 C CA . ASN A 1 359 ? -18.703 -30.391 -13.117 1 91.81 359 ASN A CA 1
ATOM 2954 C C . ASN A 1 359 ? -20.156 -29.906 -13.133 1 91.81 359 ASN A C 1
ATOM 2956 O O . ASN A 1 359 ? -20.5 -29 -13.898 1 91.81 359 ASN A O 1
ATOM 2960 N N . ILE A 1 360 ? -20.875 -30.453 -12.289 1 92.19 360 ILE A N 1
ATOM 2961 C CA . ILE A 1 360 ? -22.297 -30.141 -12.289 1 92.19 360 ILE A CA 1
ATOM 2962 C C . ILE A 1 360 ? -22.5 -28.688 -11.875 1 92.19 360 ILE A C 1
ATOM 2964 O O . ILE A 1 360 ? -23.359 -28 -12.43 1 92.19 360 ILE A O 1
ATOM 2968 N N . TYR A 1 361 ? -21.703 -28.172 -10.992 1 90.44 361 TYR A N 1
ATOM 2969 C CA . TYR A 1 361 ? -21.891 -26.812 -10.492 1 90.44 361 TYR A CA 1
ATOM 2970 C C . TYR A 1 361 ? -21.609 -25.797 -11.578 1 90.44 361 TYR A C 1
ATOM 2972 O O . TYR A 1 361 ? -22.219 -24.719 -11.609 1 90.44 361 TYR A O 1
ATOM 2980 N N . ASP A 1 362 ? -20.734 -26.094 -12.484 1 88.88 362 ASP A N 1
ATOM 2981 C CA . ASP A 1 362 ? -20.391 -25.172 -13.57 1 88.88 362 ASP A CA 1
ATOM 2982 C C . ASP A 1 362 ? -21.453 -25.219 -14.68 1 88.88 362 ASP A C 1
ATOM 2984 O O . ASP A 1 362 ? -21.781 -24.188 -15.258 1 88.88 362 ASP A O 1
ATOM 2988 N N . VAL A 1 363 ? -21.969 -26.359 -14.914 1 89.62 363 VAL A N 1
ATOM 2989 C CA . VAL A 1 363 ? -22.891 -26.562 -16.016 1 89.62 363 VAL A CA 1
ATOM 2990 C C . VAL A 1 363 ? -24.266 -25.984 -15.672 1 89.62 363 VAL A C 1
ATOM 2992 O O . VAL A 1 363 ? -24.984 -25.5 -16.547 1 89.62 363 VAL A O 1
ATOM 2995 N N . VAL A 1 364 ? -24.516 -25.984 -14.391 1 88 364 VAL A N 1
ATOM 2996 C CA . VAL A 1 364 ? -25.812 -25.484 -13.945 1 88 364 VAL A CA 1
ATOM 2997 C C . VAL A 1 364 ? -25.891 -23.969 -14.172 1 88 364 VAL A C 1
ATOM 2999 O O . VAL A 1 364 ? -26.984 -23.422 -14.367 1 88 364 VAL A O 1
ATOM 3002 N N . ARG A 1 365 ? -24.781 -23.297 -14.266 1 85.19 365 ARG A N 1
ATOM 3003 C CA . ARG A 1 365 ? -24.75 -21.844 -14.422 1 85.19 365 ARG A CA 1
ATOM 3004 C C . ARG A 1 365 ? -24.797 -21.453 -15.898 1 85.19 365 ARG A C 1
ATOM 3006 O O . ARG A 1 365 ? -25.016 -20.281 -16.234 1 85.19 365 ARG A O 1
ATOM 3013 N N . LEU A 1 366 ? -24.719 -22.359 -16.766 1 84.88 366 LEU A N 1
ATOM 3014 C CA . LEU A 1 366 ? -24.703 -22.062 -18.188 1 84.88 366 LEU A CA 1
ATOM 3015 C C . LEU A 1 366 ? -26.109 -21.844 -18.734 1 84.88 366 LEU A C 1
ATOM 3017 O O . LEU A 1 366 ? -27.062 -22.453 -18.234 1 84.88 366 LEU A O 1
ATOM 3021 N N . LYS A 1 367 ? -26.25 -20.859 -19.594 1 82.31 367 LYS A N 1
ATOM 3022 C CA . LYS A 1 367 ? -27.484 -20.625 -20.344 1 82.31 367 LYS A CA 1
ATOM 3023 C C . LYS A 1 367 ? -27.328 -21.016 -21.812 1 82.31 367 LYS A C 1
ATOM 3025 O O . LYS A 1 367 ? -26.234 -20.875 -22.375 1 82.31 367 LYS A O 1
ATOM 3030 N N . TRP A 1 368 ? -28.391 -21.531 -22.344 1 79.06 368 TRP A N 1
ATOM 3031 C CA . TRP A 1 368 ? -28.328 -22.078 -23.688 1 79.06 368 TRP A CA 1
ATOM 3032 C C . TRP A 1 368 ? -29.016 -21.141 -24.688 1 79.06 368 TRP A C 1
ATOM 3034 O O . TRP A 1 368 ? -30.062 -20.562 -24.391 1 79.06 368 TRP A O 1
ATOM 3044 N N . LYS A 1 369 ? -28.234 -20.672 -25.703 1 75 369 LYS A N 1
ATOM 3045 C CA . LYS A 1 369 ? -28.797 -19.906 -26.797 1 75 369 LYS A CA 1
ATOM 3046 C C . LYS A 1 369 ? -28.641 -20.641 -28.125 1 75 369 LYS A C 1
ATOM 3048 O O . LYS A 1 369 ? -27.672 -21.391 -28.312 1 75 369 LYS A O 1
ATOM 3053 N N . LEU A 1 370 ? -29.719 -20.453 -28.891 1 66.56 370 LEU A N 1
ATOM 3054 C CA . LEU A 1 370 ? -29.641 -21.078 -30.219 1 66.56 370 LEU A CA 1
ATOM 3055 C C . LEU A 1 370 ? -28.594 -20.406 -31.078 1 66.56 370 LEU A C 1
ATOM 3057 O O . LEU A 1 370 ? -28.438 -19.172 -31.047 1 66.56 370 LEU A O 1
ATOM 3061 N N . LYS A 1 371 ? -27.562 -21.109 -31.562 1 62.47 371 LYS A N 1
ATOM 3062 C CA . LYS A 1 371 ? -26.469 -20.641 -32.406 1 62.47 371 LYS A CA 1
ATOM 3063 C C . LYS A 1 371 ? -26.953 -19.656 -33.469 1 62.47 371 LYS A C 1
ATOM 3065 O O . LYS A 1 371 ? -26.297 -18.641 -33.719 1 62.47 371 LYS A O 1
ATOM 3070 N N . SER A 1 372 ? -27.938 -20.016 -34.25 1 56.66 372 SER A N 1
ATOM 3071 C CA . SER A 1 372 ? -28.328 -19.266 -35.469 1 56.66 372 SER A CA 1
ATOM 3072 C C . SER A 1 372 ? -29.156 -18.047 -35.094 1 56.66 372 SER A C 1
ATOM 3074 O O . SER A 1 372 ? -29.656 -17.359 -36 1 56.66 372 SER A O 1
ATOM 3076 N N . ASP A 1 373 ? -29.391 -17.828 -33.906 1 56.09 373 ASP A N 1
ATOM 3077 C CA . ASP A 1 373 ? -30.359 -16.75 -33.656 1 56.09 373 ASP A CA 1
ATOM 3078 C C . ASP A 1 373 ? -29.703 -15.391 -33.875 1 56.09 373 ASP A C 1
ATOM 3080 O O . ASP A 1 373 ? -29.281 -14.742 -32.938 1 56.09 373 ASP A O 1
ATOM 3084 N N . THR A 1 374 ? -29.031 -15.273 -34.938 1 57.09 374 THR A N 1
ATOM 3085 C CA . THR A 1 374 ? -28.562 -13.945 -35.312 1 57.09 374 THR A CA 1
ATOM 3086 C C . THR A 1 374 ? -29.75 -13.023 -35.594 1 57.09 374 THR A C 1
ATOM 3088 O O . THR A 1 374 ? -29.594 -12 -36.25 1 57.09 374 THR A O 1
ATOM 3091 N N . SER A 1 375 ? -30.938 -13.43 -35.281 1 62.56 375 SER A N 1
ATOM 3092 C CA . SER A 1 375 ? -32.031 -12.555 -35.688 1 62.56 375 SER A CA 1
ATOM 3093 C C . SER A 1 375 ? -32.094 -11.289 -34.844 1 62.56 375 SER A C 1
ATOM 3095 O O . SER A 1 375 ? -31.938 -11.352 -33.625 1 62.56 375 SER A O 1
ATOM 3097 N N . LEU A 1 376 ? -31.844 -10.242 -35.594 1 65.44 376 LEU A N 1
ATOM 3098 C CA . LEU A 1 376 ? -32 -8.93 -34.969 1 65.44 376 LEU A CA 1
ATOM 3099 C C . LEU A 1 376 ? -33.375 -8.812 -34.312 1 65.44 376 LEU A C 1
ATOM 3101 O O . LEU A 1 376 ? -34.344 -9.469 -34.719 1 65.44 376 LEU A O 1
ATOM 3105 N N . TRP A 1 377 ? -33.531 -8.32 -33.125 1 69 377 TRP A N 1
ATOM 3106 C CA . TRP A 1 377 ? -34.75 -8.125 -32.344 1 69 377 TRP A CA 1
ATOM 3107 C C . TRP A 1 377 ? -35.875 -7.582 -33.25 1 69 377 TRP A C 1
ATOM 3109 O O . TRP A 1 377 ? -37.031 -7.91 -33.031 1 69 377 TRP A O 1
ATOM 3119 N N . SER A 1 378 ? -35.469 -6.887 -34.375 1 66.12 378 SER A N 1
ATOM 3120 C CA . SER A 1 378 ? -36.438 -6.211 -35.219 1 66.12 378 SER A CA 1
ATOM 3121 C C . SER A 1 378 ? -36.969 -7.148 -36.281 1 66.12 378 SER A C 1
ATOM 3123 O O . SER A 1 378 ? -37.875 -6.781 -37.062 1 66.12 378 SER A O 1
ATOM 3125 N N . SER A 1 379 ? -36.438 -8.25 -36.406 1 66.88 379 SER A N 1
ATOM 3126 C CA . SER A 1 379 ? -36.844 -9.117 -37.5 1 66.88 379 SER A CA 1
ATOM 3127 C C . SER A 1 379 ? -38.312 -9.578 -37.312 1 66.88 379 SER A C 1
ATOM 3129 O O . SER A 1 379 ? -39 -9.891 -38.312 1 66.88 379 SER A O 1
ATOM 3131 N N . ASN A 1 380 ? -38.719 -9.438 -36.031 1 66.06 380 ASN A N 1
ATOM 3132 C CA . ASN A 1 380 ? -40.062 -9.938 -35.781 1 66.06 380 ASN A CA 1
ATOM 3133 C C . ASN A 1 380 ? -41.125 -8.859 -36.031 1 66.06 380 ASN A C 1
ATOM 3135 O O . ASN A 1 380 ? -42.312 -9.125 -35.938 1 66.06 380 ASN A O 1
ATOM 3139 N N . PHE A 1 381 ? -40.625 -7.648 -36.312 1 73.62 381 PHE A N 1
ATOM 3140 C CA . PHE A 1 381 ? -41.594 -6.574 -36.5 1 73.62 381 PHE A CA 1
ATOM 3141 C C . PHE A 1 381 ? -42.125 -6.543 -37.906 1 73.62 381 PHE A C 1
ATOM 3143 O O . PHE A 1 381 ? -41.5 -7.043 -38.844 1 73.62 381 PHE A O 1
ATOM 3150 N N . LYS A 1 382 ? -43.438 -6.148 -38.094 1 71.94 382 LYS A N 1
ATOM 3151 C CA . LYS A 1 382 ? -44.125 -6.074 -39.406 1 71.94 382 LYS A CA 1
ATOM 3152 C C . LYS A 1 382 ? -43.406 -5.098 -40.344 1 71.94 382 LYS A C 1
ATOM 3154 O O . LYS A 1 382 ? -42.719 -4.191 -39.875 1 71.94 382 LYS A O 1
ATOM 3159 N N . TYR A 1 383 ? -43.562 -5.305 -41.656 1 71.62 383 TYR A N 1
ATOM 3160 C CA . TYR A 1 383 ? -43.094 -4.363 -42.656 1 71.62 383 TYR A CA 1
ATOM 3161 C C . TYR A 1 383 ? -43.875 -3.049 -42.562 1 71.62 383 TYR A C 1
ATOM 3163 O O . TYR A 1 383 ? -45.062 -3.041 -42.281 1 71.62 383 TYR A O 1
ATOM 3171 N N . PRO A 1 384 ? -43.219 -1.854 -42.594 1 73 384 PRO A N 1
ATOM 3172 C CA . PRO A 1 384 ? -41.875 -1.437 -42.969 1 73 384 PRO A CA 1
ATOM 3173 C C . PRO A 1 384 ? -41 -1.119 -41.719 1 73 384 PRO A C 1
ATOM 3175 O O . PRO A 1 384 ? -39.906 -0.598 -41.875 1 73 384 PRO A O 1
ATOM 3178 N N . CYS A 1 385 ? -41.531 -1.295 -40.656 1 73.62 385 CYS A N 1
ATOM 3179 C CA . CYS A 1 385 ? -40.812 -0.989 -39.438 1 73.62 385 CYS A CA 1
ATOM 3180 C C . CYS A 1 385 ? -39.531 -1.812 -39.344 1 73.62 385 CYS A C 1
ATOM 3182 O O . CYS A 1 385 ? -38.531 -1.343 -38.812 1 73.62 385 CYS A O 1
ATOM 3184 N N . ASN A 1 386 ? -39.562 -2.811 -40 1 75.75 386 ASN A N 1
ATOM 3185 C CA . ASN A 1 386 ? -38.406 -3.682 -39.969 1 75.75 386 ASN A CA 1
ATOM 3186 C C . ASN A 1 386 ? -37.219 -3.068 -40.719 1 75.75 386 ASN A C 1
ATOM 3188 O O . ASN A 1 386 ? -36.062 -3.166 -40.25 1 75.75 386 ASN A O 1
ATOM 3192 N N . ILE A 1 387 ? -37.562 -2.438 -41.781 1 77.5 387 ILE A N 1
ATOM 3193 C CA . ILE A 1 387 ? -36.5 -1.83 -42.562 1 77.5 387 ILE A CA 1
ATOM 3194 C C . ILE A 1 387 ? -35.906 -0.639 -41.812 1 77.5 387 ILE A C 1
ATOM 3196 O O . ILE A 1 387 ? -34.688 -0.434 -41.812 1 77.5 387 ILE A O 1
ATOM 3200 N N . ILE A 1 388 ? -36.812 0.049 -41.156 1 80.62 388 ILE A N 1
ATOM 3201 C CA . ILE A 1 388 ? -36.375 1.22 -40.406 1 80.62 388 ILE A CA 1
ATOM 3202 C C . ILE A 1 388 ? -35.469 0.783 -39.25 1 80.62 388 ILE A C 1
ATOM 3204 O O . ILE A 1 388 ? -34.406 1.368 -39.031 1 80.62 388 ILE A O 1
ATOM 3208 N N . PHE A 1 389 ? -35.844 -0.203 -38.656 1 83.06 389 PHE A N 1
ATOM 3209 C CA . PHE A 1 389 ? -35.062 -0.648 -37.5 1 83.06 389 PHE A CA 1
ATOM 3210 C C . PHE A 1 389 ? -33.781 -1.307 -37.938 1 83.06 389 PHE A C 1
ATOM 3212 O O . PHE A 1 389 ? -32.75 -1.205 -37.25 1 83.06 389 PHE A O 1
ATOM 3219 N N . LYS A 1 390 ? -33.812 -1.882 -39.062 1 81.81 390 LYS A N 1
ATOM 3220 C CA . LYS A 1 390 ? -32.562 -2.43 -39.594 1 81.81 390 LYS A CA 1
ATOM 3221 C C . LYS A 1 390 ? -31.594 -1.318 -40 1 81.81 390 LYS A C 1
ATOM 3223 O O . LYS A 1 390 ? -30.391 -1.453 -39.812 1 81.81 390 LYS A O 1
ATOM 3228 N N . GLY A 1 391 ? -32.219 -0.321 -40.531 1 82.94 391 GLY A N 1
ATOM 3229 C CA . GLY A 1 391 ? -31.391 0.839 -40.844 1 82.94 391 GLY A CA 1
ATOM 3230 C C . GLY A 1 391 ? -30.797 1.495 -39.625 1 82.94 391 GLY A C 1
ATOM 3231 O O . GLY A 1 391 ? -29.625 1.889 -39.625 1 82.94 391 GLY A O 1
ATOM 3232 N N . LEU A 1 392 ? -31.578 1.558 -38.594 1 85.25 392 LEU A N 1
ATOM 3233 C CA . LEU A 1 392 ? -31.094 2.137 -37.344 1 85.25 392 LEU A CA 1
ATOM 3234 C C . LEU A 1 392 ? -29.984 1.282 -36.719 1 85.25 392 LEU A C 1
ATOM 3236 O O . LEU A 1 392 ? -29.016 1.813 -36.156 1 85.25 392 LEU A O 1
ATOM 3240 N N . TYR A 1 393 ? -30.125 0.093 -36.875 1 83.94 393 TYR A N 1
ATOM 3241 C CA . TYR A 1 393 ? -29.094 -0.816 -36.375 1 83.94 393 TYR A CA 1
ATOM 3242 C C . TYR A 1 393 ? -27.781 -0.622 -37.125 1 83.94 393 TYR A C 1
ATOM 3244 O O . TYR A 1 393 ? -26.719 -0.56 -36.5 1 83.94 393 TYR A O 1
ATOM 3252 N N . ARG A 1 394 ? -27.922 -0.477 -38.375 1 83.75 394 ARG A N 1
ATOM 3253 C CA . ARG A 1 394 ? -26.719 -0.26 -39.188 1 83.75 394 ARG A CA 1
ATOM 3254 C C . ARG A 1 394 ? -26.078 1.083 -38.875 1 83.75 394 ARG A C 1
ATOM 3256 O O . ARG A 1 394 ? -24.859 1.209 -38.875 1 83.75 394 ARG A O 1
ATOM 3263 N N . PHE A 1 395 ? -26.953 1.942 -38.562 1 85 395 PHE A N 1
ATOM 3264 C CA . PHE A 1 395 ? -26.484 3.277 -38.219 1 85 395 PHE A CA 1
ATOM 3265 C C . PHE A 1 395 ? -25.734 3.262 -36.906 1 85 395 PHE A C 1
ATOM 3267 O O . PHE A 1 395 ? -24.703 3.918 -36.75 1 85 395 PHE A O 1
ATOM 3274 N N . THR A 1 396 ? -26.188 2.551 -35.969 1 81.56 396 THR A N 1
ATOM 3275 C CA . THR A 1 396 ? -25.609 2.529 -34.625 1 81.56 396 THR A CA 1
ATOM 3276 C C . THR A 1 396 ? -24.328 1.714 -34.594 1 81.56 396 THR A C 1
ATOM 3278 O O . THR A 1 396 ? -23.453 1.939 -33.75 1 81.56 396 THR A O 1
ATOM 3281 N N . THR A 1 397 ? -24.25 0.789 -35.469 1 80.56 397 THR A N 1
ATOM 3282 C CA . THR A 1 397 ? -23.062 -0.069 -35.469 1 80.56 397 THR A CA 1
ATOM 3283 C C . THR A 1 397 ? -21.969 0.499 -36.375 1 80.56 397 THR A C 1
ATOM 3285 O O . THR A 1 397 ? -20.875 -0.052 -36.469 1 80.56 397 THR A O 1
ATOM 3288 N N . TRP A 1 398 ? -22.297 1.709 -36.969 1 83.25 398 TRP A N 1
ATOM 3289 C CA . TRP A 1 398 ? -21.312 2.379 -37.812 1 83.25 398 TRP A CA 1
ATOM 3290 C C . TRP A 1 398 ? -20.219 3.043 -37 1 83.25 398 TRP A C 1
ATOM 3292 O O . TRP A 1 398 ? -20.516 3.721 -36 1 83.25 398 TRP A O 1
ATOM 3302 N N . ARG A 1 399 ? -19.016 2.857 -37.406 1 86.19 399 ARG A N 1
ATOM 3303 C CA . ARG A 1 399 ? -17.875 3.391 -36.688 1 86.19 399 ARG A CA 1
ATOM 3304 C C . ARG A 1 399 ? -17.875 4.914 -36.688 1 86.19 399 ARG A C 1
ATOM 3306 O O . ARG A 1 399 ? -17.453 5.547 -35.719 1 86.19 399 ARG A O 1
ATOM 3313 N N . LEU A 1 400 ? -18.375 5.496 -37.688 1 87.88 400 LEU A N 1
ATOM 3314 C CA . LEU A 1 400 ? -18.406 6.949 -37.812 1 87.88 400 LEU A CA 1
ATOM 3315 C C . LEU A 1 400 ? -19.375 7.539 -36.781 1 87.88 400 LEU A C 1
ATOM 3317 O O . LEU A 1 400 ? -19.172 8.656 -36.281 1 87.88 400 LEU A O 1
ATOM 3321 N N . PHE A 1 401 ? -20.422 6.77 -36.469 1 86.62 401 PHE A N 1
ATOM 3322 C CA . PHE A 1 401 ? -21.359 7.211 -35.469 1 86.62 401 PHE A CA 1
ATOM 3323 C C . PHE A 1 401 ? -20.688 7.281 -34.094 1 86.62 401 PHE A C 1
ATOM 3325 O O . PHE A 1 401 ? -20.875 8.25 -33.344 1 86.62 401 PHE A O 1
ATOM 3332 N N . ASP A 1 402 ? -19.875 6.406 -33.875 1 83.75 402 ASP A N 1
ATOM 3333 C CA . ASP A 1 402 ? -19.172 6.402 -32.594 1 83.75 402 ASP A CA 1
ATOM 3334 C C . ASP A 1 402 ? -18.203 7.578 -32.5 1 83.75 402 ASP A C 1
ATOM 3336 O O . ASP A 1 402 ? -18.125 8.234 -31.453 1 83.75 402 ASP A O 1
ATOM 3340 N N . TYR A 1 403 ? -17.531 7.836 -33.5 1 87.25 403 TYR A N 1
ATOM 3341 C CA . TYR A 1 403 ? -16.594 8.945 -33.531 1 87.25 403 TYR A CA 1
ATOM 3342 C C . TYR A 1 403 ? -17.312 10.281 -33.375 1 87.25 403 TYR A C 1
ATOM 3344 O O . TYR A 1 403 ? -16.812 11.203 -32.719 1 87.25 403 TYR A O 1
ATOM 3352 N N . PHE A 1 404 ? -18.438 10.328 -34.031 1 89.56 404 PHE A N 1
ATOM 3353 C CA . PHE A 1 404 ? -19.234 11.539 -33.938 1 89.56 404 PHE A CA 1
ATOM 3354 C C . PHE A 1 404 ? -19.656 11.781 -32.469 1 89.56 404 PHE A C 1
ATOM 3356 O O . PHE A 1 404 ? -19.562 12.906 -31.984 1 89.56 404 PHE A O 1
ATOM 3363 N N . ILE A 1 405 ? -20.047 10.812 -31.828 1 86.06 405 ILE A N 1
ATOM 3364 C CA . ILE A 1 405 ? -20.484 10.938 -30.453 1 86.06 405 ILE A CA 1
ATOM 3365 C C . ILE A 1 405 ? -19.297 11.297 -29.562 1 86.06 405 ILE A C 1
ATOM 3367 O O . ILE A 1 405 ? -19.422 12.094 -28.625 1 86.06 405 ILE A O 1
ATOM 3371 N N . TYR A 1 406 ? -18.141 10.789 -29.891 1 86.25 406 TYR A N 1
ATOM 3372 C CA . TYR A 1 406 ? -16.938 11.102 -29.125 1 86.25 406 TYR A CA 1
ATOM 3373 C C . TYR A 1 406 ? -16.594 12.578 -29.234 1 86.25 406 TYR A C 1
ATOM 3375 O O . TYR A 1 406 ? -16.203 13.211 -28.25 1 86.25 406 TYR A O 1
ATOM 3383 N N . ILE A 1 407 ? -16.781 13.094 -30.312 1 89.44 407 ILE A N 1
ATOM 3384 C CA . ILE A 1 407 ? -16.484 14.508 -30.547 1 89.44 407 ILE A CA 1
ATOM 3385 C C . ILE A 1 407 ? -17.469 15.375 -29.781 1 89.44 407 ILE A C 1
ATOM 3387 O O . ILE A 1 407 ? -17.094 16.406 -29.219 1 89.44 407 ILE A O 1
ATOM 3391 N N . ILE A 1 408 ? -18.656 14.922 -29.781 1 88.38 408 ILE A N 1
ATOM 3392 C CA . ILE A 1 408 ? -19.688 15.672 -29.078 1 88.38 408 ILE A CA 1
ATOM 3393 C C . ILE A 1 408 ? -19.406 15.633 -27.578 1 88.38 408 ILE A C 1
ATOM 3395 O O . ILE A 1 408 ? -19.547 16.656 -26.891 1 88.38 408 ILE A O 1
ATOM 3399 N N . ILE A 1 409 ? -19 14.5 -27.109 1 85.94 409 ILE A N 1
ATOM 3400 C CA . ILE A 1 409 ? -18.688 14.359 -25.688 1 85.94 409 ILE A CA 1
ATOM 3401 C C . ILE A 1 409 ? -17.5 15.242 -25.328 1 85.94 409 ILE A C 1
ATOM 3403 O O . ILE A 1 409 ? -17.531 15.945 -24.312 1 85.94 409 ILE A O 1
ATOM 3407 N N . ALA A 1 410 ? -16.5 15.266 -26.172 1 85.94 410 ALA A N 1
ATOM 3408 C CA . ALA A 1 410 ? -15.328 16.109 -25.953 1 85.94 410 ALA A CA 1
ATOM 3409 C C . ALA A 1 410 ? -15.688 17.578 -26.016 1 85.94 410 ALA A C 1
ATOM 3411 O O . ALA A 1 410 ? -15.18 18.391 -25.234 1 85.94 410 ALA A O 1
ATOM 3412 N N . GLY A 1 411 ? -16.562 17.922 -26.906 1 86.88 411 GLY A N 1
ATOM 3413 C CA . GLY A 1 411 ? -17.047 19.297 -27 1 86.88 411 GLY A CA 1
ATOM 3414 C C . GLY A 1 411 ? -17.812 19.75 -25.781 1 86.88 411 GLY A C 1
ATOM 3415 O O . GLY A 1 411 ? -17.641 20.891 -25.312 1 86.88 411 GLY A O 1
ATOM 3416 N N . ASN A 1 412 ? -18.609 18.875 -25.281 1 85.56 412 ASN A N 1
ATOM 3417 C CA . ASN A 1 412 ? -19.344 19.188 -24.062 1 85.56 412 ASN A CA 1
ATOM 3418 C C . ASN A 1 412 ? -18.391 19.391 -22.875 1 85.56 412 ASN A C 1
ATOM 3420 O O . ASN A 1 412 ? -18.609 20.266 -22.047 1 85.56 412 ASN A O 1
ATOM 3424 N N . PHE A 1 413 ? -17.406 18.625 -22.891 1 84.75 413 PHE A N 1
ATOM 3425 C CA . PHE A 1 413 ? -16.406 18.734 -21.828 1 84.75 413 PHE A CA 1
ATOM 3426 C C . PHE A 1 413 ? -15.734 20.094 -21.875 1 84.75 413 PHE A C 1
ATOM 3428 O O . PHE A 1 413 ? -15.625 20.781 -20.859 1 84.75 413 PHE A O 1
ATOM 3435 N N . ILE A 1 414 ? -15.328 20.453 -22.969 1 87.69 414 ILE A N 1
ATOM 3436 C CA . ILE A 1 414 ? -14.633 21.734 -23.141 1 87.69 414 ILE A CA 1
ATOM 3437 C C . ILE A 1 414 ? -15.578 22.891 -22.828 1 87.69 414 ILE A C 1
ATOM 3439 O O . ILE A 1 414 ? -15.172 23.875 -22.219 1 87.69 414 ILE A O 1
ATOM 3443 N N . TRP A 1 415 ? -16.797 22.734 -23.172 1 86.5 415 TRP A N 1
ATOM 3444 C CA . TRP A 1 415 ? -17.781 23.781 -22.906 1 86.5 415 TRP A CA 1
ATOM 3445 C C . TRP A 1 415 ? -18.016 23.953 -21.406 1 86.5 415 TRP A C 1
ATOM 3447 O O . TRP A 1 415 ? -18.047 25.078 -20.906 1 86.5 415 TRP A O 1
ATOM 3457 N N . ILE A 1 416 ? -18.141 22.875 -20.734 1 83.81 416 ILE A N 1
ATOM 3458 C CA . ILE A 1 416 ? -18.375 22.922 -19.297 1 83.81 416 ILE A CA 1
ATOM 3459 C C . ILE A 1 416 ? -17.156 23.547 -18.609 1 83.81 416 ILE A C 1
ATOM 3461 O O . ILE A 1 416 ? -17.297 24.359 -17.688 1 83.81 416 ILE A O 1
ATOM 3465 N N . LEU A 1 417 ? -15.992 23.234 -19.109 1 85.19 417 LEU A N 1
ATOM 3466 C CA . LEU A 1 417 ? -14.766 23.766 -18.547 1 85.19 417 LEU A CA 1
ATOM 3467 C C . LEU A 1 417 ? -14.672 25.266 -18.766 1 85.19 417 LEU A C 1
ATOM 3469 O O . LEU A 1 417 ? -14.336 26.031 -17.859 1 85.19 417 LEU A O 1
ATOM 3473 N N . ILE A 1 418 ? -15.016 25.703 -19.906 1 87.69 418 ILE A N 1
ATOM 3474 C CA . ILE A 1 418 ? -14.953 27.125 -20.234 1 87.69 418 ILE A CA 1
ATOM 3475 C C . ILE A 1 418 ? -16 27.891 -19.438 1 87.69 418 ILE A C 1
ATOM 3477 O O . ILE A 1 418 ? -15.734 28.969 -18.922 1 87.69 418 ILE A O 1
ATOM 3481 N N . GLU A 1 419 ? -17.125 27.344 -19.359 1 83.31 419 GLU A N 1
ATOM 3482 C CA . GLU A 1 419 ? -18.188 27.984 -18.594 1 83.31 419 GLU A CA 1
ATOM 3483 C C . GLU A 1 419 ? -17.812 28.094 -17.109 1 83.31 419 GLU A C 1
ATOM 3485 O O . GLU A 1 419 ? -18.062 29.125 -16.484 1 83.31 419 GLU A O 1
ATOM 3490 N N . THR A 1 420 ? -17.234 27.047 -16.594 1 84.25 420 THR A N 1
ATOM 3491 C CA . THR A 1 420 ? -16.859 27.047 -15.18 1 84.25 420 THR A CA 1
ATOM 3492 C C . THR A 1 420 ? -15.75 28.062 -14.922 1 84.25 420 THR A C 1
ATOM 3494 O O . THR A 1 420 ? -15.773 28.766 -13.914 1 84.25 420 THR A O 1
ATOM 3497 N N . VAL A 1 421 ? -14.844 28.172 -15.852 1 87.81 421 VAL A N 1
ATOM 3498 C CA . VAL A 1 421 ? -13.742 29.125 -15.711 1 87.81 421 VAL A CA 1
ATOM 3499 C C . VAL A 1 421 ? -14.281 30.547 -15.812 1 87.81 421 VAL A C 1
ATOM 3501 O O . VAL A 1 421 ? -13.828 31.438 -15.094 1 87.81 421 VAL A O 1
ATOM 3504 N N . ARG A 1 422 ? -15.258 30.797 -16.609 1 86.62 422 ARG A N 1
ATOM 3505 C CA . ARG A 1 422 ? -15.867 32.125 -16.75 1 86.62 422 ARG A CA 1
ATOM 3506 C C . ARG A 1 422 ? -16.609 32.531 -15.484 1 86.62 422 ARG A C 1
ATOM 3508 O O . ARG A 1 422 ? -16.453 33.656 -15.008 1 86.62 422 ARG A O 1
ATOM 3515 N N . ILE A 1 423 ? -17.312 31.594 -14.977 1 82.62 423 ILE A N 1
ATOM 3516 C CA . ILE A 1 423 ? -18.047 31.875 -13.742 1 82.62 423 ILE A CA 1
ATOM 3517 C C . ILE A 1 423 ? -17.062 32.156 -12.609 1 82.62 423 ILE A C 1
ATOM 3519 O O . ILE A 1 423 ? -17.297 33.031 -11.789 1 82.62 423 ILE A O 1
ATOM 3523 N N . SER A 1 424 ? -16.016 31.438 -12.586 1 85.56 424 SER A N 1
ATOM 3524 C CA . SER A 1 424 ? -15 31.609 -11.555 1 85.56 424 SER A CA 1
ATOM 3525 C C . SER A 1 424 ? -14.312 32.969 -11.672 1 85.56 424 SER A C 1
ATOM 3527 O O . SER A 1 424 ? -14.07 33.625 -10.664 1 85.56 424 SER A O 1
ATOM 3529 N N . THR A 1 425 ? -14.039 33.375 -12.836 1 85.31 425 THR A N 1
ATOM 3530 C CA . THR A 1 425 ? -13.305 34.625 -13.055 1 85.31 425 THR A CA 1
ATOM 3531 C C . THR A 1 425 ? -14.211 35.844 -12.836 1 85.31 425 THR A C 1
ATOM 3533 O O . THR A 1 425 ? -13.758 36.875 -12.352 1 85.31 425 THR A O 1
ATOM 3536 N N . GLU A 1 426 ? -15.469 35.719 -13.172 1 80.25 426 GLU A N 1
ATOM 3537 C CA . GLU A 1 426 ? -16.391 36.844 -13.023 1 80.25 426 GLU A CA 1
ATOM 3538 C C . GLU A 1 426 ? -16.922 36.938 -11.594 1 80.25 426 GLU A C 1
ATOM 3540 O O . GLU A 1 426 ? -17.594 37.906 -11.234 1 80.25 426 GLU A O 1
ATOM 3545 N N . ALA A 1 427 ? -16.469 36.188 -10.703 1 71.12 427 ALA A N 1
ATOM 3546 C CA . ALA A 1 427 ? -16.812 36.156 -9.281 1 71.12 427 ALA A CA 1
ATOM 3547 C C . ALA A 1 427 ? -18.328 36.25 -9.086 1 71.12 427 ALA A C 1
ATOM 3549 O O . ALA A 1 427 ? -18.812 36.969 -8.219 1 71.12 427 ALA A O 1
ATOM 3550 N N . VAL A 1 428 ? -19.047 35.75 -10.016 1 68.44 428 VAL A N 1
ATOM 3551 C CA . VAL A 1 428 ? -20.5 35.75 -9.891 1 68.44 428 VAL A CA 1
ATOM 3552 C C . VAL A 1 428 ? -20.938 34.688 -8.883 1 68.44 428 VAL A C 1
ATOM 3554 O O . VAL A 1 428 ? -20.375 33.594 -8.844 1 68.44 428 VAL A O 1
ATOM 3557 N N . SER A 1 429 ? -21.656 35.094 -7.902 1 69.81 429 SER A N 1
ATOM 3558 C CA . SER A 1 429 ? -22.188 34.125 -6.945 1 69.81 429 SER A CA 1
ATOM 3559 C C . SER A 1 429 ? -22.984 33.031 -7.648 1 69.81 429 SER A C 1
ATOM 3561 O O . SER A 1 429 ? -23.891 33.344 -8.445 1 69.81 429 SER A O 1
ATOM 3563 N N . VAL A 1 430 ? -22.516 31.812 -7.602 1 66.81 430 VAL A N 1
ATOM 3564 C CA . VAL A 1 430 ? -23.109 30.641 -8.25 1 66.81 430 VAL A CA 1
ATOM 3565 C C . VAL A 1 430 ? -24.578 30.547 -7.883 1 66.81 430 VAL A C 1
ATOM 3567 O O . VAL A 1 430 ? -25.406 30.125 -8.703 1 66.81 430 VAL A O 1
ATOM 3570 N N . LYS A 1 431 ? -24.891 31.016 -6.637 1 63.09 431 LYS A N 1
ATOM 3571 C CA . LYS A 1 431 ? -26.266 30.906 -6.164 1 63.09 431 LYS A CA 1
ATOM 3572 C C . LYS A 1 431 ? -27.188 31.828 -6.961 1 63.09 431 LYS A C 1
ATOM 3574 O O . LYS A 1 431 ? -28.344 31.5 -7.199 1 63.09 431 LYS A O 1
ATOM 3579 N N . ASN A 1 432 ? -26.625 32.969 -7.281 1 61.12 432 ASN A N 1
ATOM 3580 C CA . ASN A 1 432 ? -27.484 33.969 -7.945 1 61.12 432 ASN A CA 1
ATOM 3581 C C . ASN A 1 432 ? -27.297 33.938 -9.461 1 61.12 432 ASN A C 1
ATOM 3583 O O . ASN A 1 432 ? -27.828 34.781 -10.172 1 61.12 432 ASN A O 1
ATOM 3587 N N . TYR A 1 433 ? -26.391 33.094 -9.844 1 57.16 433 TYR A N 1
ATOM 3588 C CA . TYR A 1 433 ? -26.109 33.062 -11.273 1 57.16 433 TYR A CA 1
ATOM 3589 C C . TYR A 1 433 ? -27.281 32.5 -12.047 1 57.16 433 TYR A C 1
ATOM 3591 O O . TYR A 1 433 ? -27.859 31.484 -11.656 1 57.16 433 TYR A O 1
ATOM 3599 N N . ASP A 1 434 ? -28.078 33.375 -12.617 1 55.5 434 ASP A N 1
ATOM 3600 C CA . ASP A 1 434 ? -29.125 32.938 -13.539 1 55.5 434 ASP A CA 1
ATOM 3601 C C . ASP A 1 434 ? -28.578 31.953 -14.562 1 55.5 434 ASP A C 1
ATOM 3603 O O . ASP A 1 434 ? -27.922 32.344 -15.531 1 55.5 434 ASP A O 1
ATOM 3607 N N . PHE A 1 435 ? -28.375 30.766 -14.07 1 52.22 435 PHE A N 1
ATOM 3608 C CA . PHE A 1 435 ? -27.922 29.75 -14.992 1 52.22 435 PHE A CA 1
ATOM 3609 C C . PHE A 1 435 ? -28.906 29.562 -16.141 1 52.22 435 PHE A C 1
ATOM 3611 O O . PHE A 1 435 ? -29.812 28.734 -16.062 1 52.22 435 PHE A O 1
ATOM 3618 N N . SER A 1 436 ? -29.531 30.547 -16.594 1 49.38 436 SER A N 1
ATOM 3619 C CA . SER A 1 436 ? -30.312 30.234 -17.797 1 49.38 436 SER A CA 1
ATOM 3620 C C . SER A 1 436 ? -29.703 29.078 -18.578 1 49.38 436 SER A C 1
ATOM 3622 O O . SER A 1 436 ? -28.516 29.094 -18.891 1 49.38 436 SER A O 1
ATOM 3624 N N . ALA A 1 437 ? -30.25 27.922 -18.266 1 55.59 437 ALA A N 1
ATOM 3625 C CA . ALA A 1 437 ? -29.891 26.734 -19.031 1 55.59 437 ALA A CA 1
ATOM 3626 C C . ALA A 1 437 ? -29.328 27.109 -20.406 1 55.59 437 ALA A C 1
ATOM 3628 O O . ALA A 1 437 ? -30.016 27.734 -21.219 1 55.59 437 ALA A O 1
ATOM 3629 N N . SER A 1 438 ? -27.938 27.219 -20.406 1 65.88 438 SER A N 1
ATOM 3630 C CA . SER A 1 438 ? -27.281 27.594 -21.656 1 65.88 438 SER A CA 1
ATOM 3631 C C . SER A 1 438 ? -27.766 26.719 -22.812 1 65.88 438 SER A C 1
ATOM 3633 O O . SER A 1 438 ? -28.031 25.531 -22.625 1 65.88 438 SER A O 1
ATOM 3635 N N . TRP A 1 439 ? -28.594 27.25 -23.688 1 75.38 439 TRP A N 1
ATOM 3636 C CA . TRP A 1 439 ? -29.047 26.609 -24.906 1 75.38 439 TRP A CA 1
ATOM 3637 C C . TRP A 1 439 ? -28.062 25.547 -25.359 1 75.38 439 TRP A C 1
ATOM 3639 O O . TRP A 1 439 ? -28.453 24.5 -25.875 1 75.38 439 TRP A O 1
ATOM 3649 N N . ILE A 1 440 ? -26.922 25.734 -24.922 1 78.5 440 ILE A N 1
ATOM 3650 C CA . ILE A 1 440 ? -25.906 24.812 -25.391 1 78.5 440 ILE A CA 1
ATOM 3651 C C . ILE A 1 440 ? -25.953 23.516 -24.578 1 78.5 440 ILE A C 1
ATOM 3653 O O . ILE A 1 440 ? -25.797 22.422 -25.125 1 78.5 440 ILE A O 1
ATOM 3657 N N . SER A 1 441 ? -26.25 23.672 -23.281 1 78.06 441 SER A N 1
ATOM 3658 C CA . SER A 1 441 ? -26.359 22.469 -22.453 1 78.06 441 SER A CA 1
ATOM 3659 C C . SER A 1 441 ? -27.547 21.609 -22.844 1 78.06 441 SER A C 1
ATOM 3661 O O . SER A 1 441 ? -27.469 20.391 -22.828 1 78.06 441 SER A O 1
ATOM 3663 N N . ILE A 1 442 ? -28.547 22.266 -23.297 1 82.12 442 ILE A N 1
ATOM 3664 C CA . ILE A 1 442 ? -29.75 21.562 -23.703 1 82.12 442 ILE A CA 1
ATOM 3665 C C . ILE A 1 442 ? -29.484 20.797 -25 1 82.12 442 ILE A C 1
ATOM 3667 O O . ILE A 1 442 ? -29.953 19.656 -25.156 1 82.12 442 ILE A O 1
ATOM 3671 N N . VAL A 1 443 ? -28.734 21.406 -25.797 1 87.31 443 VAL A N 1
ATOM 3672 C CA . VAL A 1 443 ? -28.438 20.781 -27.078 1 87.31 443 VAL A CA 1
ATOM 3673 C C . VAL A 1 443 ? -27.625 19.5 -26.844 1 87.31 443 VAL A C 1
ATOM 3675 O O . VAL A 1 443 ? -27.906 18.469 -27.453 1 87.31 443 VAL A O 1
ATOM 3678 N N . PHE A 1 444 ? -26.672 19.547 -26.016 1 86.56 444 PHE A N 1
ATOM 3679 C CA . PHE A 1 444 ? -25.844 18.375 -25.75 1 86.56 444 PHE A CA 1
ATOM 3680 C C . PHE A 1 444 ? -26.656 17.25 -25.141 1 86.56 444 PHE A C 1
ATOM 3682 O O . PHE A 1 444 ? -26.531 16.094 -25.547 1 86.56 444 PHE A O 1
ATOM 3689 N N . VAL A 1 445 ? -27.516 17.5 -24.234 1 86.31 445 VAL A N 1
ATOM 3690 C CA . VAL A 1 445 ? -28.312 16.469 -23.562 1 86.31 445 VAL A CA 1
ATOM 3691 C C . VAL A 1 445 ? -29.328 15.883 -24.531 1 86.31 445 VAL A C 1
ATOM 3693 O O . VAL A 1 445 ? -29.625 14.68 -24.484 1 86.31 445 VAL A O 1
ATOM 3696 N N . CYS A 1 446 ? -29.75 16.703 -25.422 1 88.88 446 CYS A N 1
ATOM 3697 C CA . CYS A 1 446 ? -30.672 16.219 -26.438 1 88.88 446 CYS A CA 1
ATOM 3698 C C . CYS A 1 446 ? -29.984 15.219 -27.375 1 88.88 446 CYS A C 1
ATOM 3700 O O . CYS A 1 446 ? -30.562 14.188 -27.719 1 88.88 446 CYS A O 1
ATOM 3702 N N . ILE A 1 447 ? -28.828 15.562 -27.688 1 90.06 447 ILE A N 1
ATOM 3703 C CA . ILE A 1 447 ? -28.094 14.68 -28.562 1 90.06 447 ILE A CA 1
ATOM 3704 C C . ILE A 1 447 ? -27.828 13.344 -27.875 1 90.06 447 ILE A C 1
ATOM 3706 O O . ILE A 1 447 ? -27.953 12.281 -28.484 1 90.06 447 ILE A O 1
ATOM 3710 N N . TYR A 1 448 ? -27.5 13.359 -26.594 1 88.88 448 TYR A N 1
ATOM 3711 C CA . TYR A 1 448 ? -27.281 12.133 -25.844 1 88.88 448 TYR A CA 1
ATOM 3712 C C . TYR A 1 448 ? -28.562 11.297 -25.781 1 88.88 448 TYR A C 1
ATOM 3714 O O . TYR A 1 448 ? -28.516 10.07 -25.906 1 88.88 448 TYR A O 1
ATOM 3722 N N . SER A 1 449 ? -29.625 11.977 -25.641 1 90.81 449 SER A N 1
ATOM 3723 C CA . SER A 1 449 ? -30.906 11.281 -25.547 1 90.81 449 SER A CA 1
ATOM 3724 C C . SER A 1 449 ? -31.297 10.633 -26.875 1 90.81 449 SER A C 1
ATOM 3726 O O . SER A 1 449 ? -31.766 9.5 -26.906 1 90.81 449 SER A O 1
ATOM 3728 N N . ILE A 1 450 ? -31.031 11.305 -27.922 1 91.94 450 ILE A N 1
ATOM 3729 C CA . ILE A 1 450 ? -31.328 10.773 -29.25 1 91.94 450 ILE A CA 1
ATOM 3730 C C . ILE A 1 450 ? -30.422 9.562 -29.516 1 91.94 450 ILE A C 1
ATOM 3732 O O . ILE A 1 450 ? -30.891 8.562 -30.062 1 91.94 450 ILE A O 1
ATOM 3736 N N . GLU A 1 451 ? -29.219 9.68 -29.141 1 90.25 451 GLU A N 1
ATOM 3737 C CA . GLU A 1 451 ? -28.297 8.562 -29.312 1 90.25 451 GLU A CA 1
ATOM 3738 C C . GLU A 1 451 ? -28.797 7.328 -28.562 1 90.25 451 GLU A C 1
ATOM 3740 O O . GLU A 1 451 ? -28.781 6.223 -29.094 1 90.25 451 GLU A O 1
ATOM 3745 N N . SER A 1 452 ? -29.25 7.52 -27.344 1 90.25 452 SER A N 1
ATOM 3746 C CA . SER A 1 452 ? -29.734 6.402 -26.531 1 90.25 452 SER A CA 1
ATOM 3747 C C . SER A 1 452 ? -30.984 5.781 -27.141 1 90.25 452 SER A C 1
ATOM 3749 O O . SER A 1 452 ? -31.125 4.559 -27.172 1 90.25 452 SER A O 1
ATOM 3751 N N . VAL A 1 453 ? -31.812 6.613 -27.703 1 90.81 453 VAL A N 1
ATOM 3752 C CA . VAL A 1 453 ? -33.062 6.129 -28.281 1 90.81 453 VAL A CA 1
ATOM 3753 C C . VAL A 1 453 ? -32.75 5.359 -29.562 1 90.81 453 VAL A C 1
ATOM 3755 O O . VAL A 1 453 ? -33.312 4.285 -29.797 1 90.81 453 VAL A O 1
ATOM 3758 N N . ILE A 1 454 ? -31.859 5.836 -30.328 1 89.38 454 ILE A N 1
ATOM 3759 C CA . ILE A 1 454 ? -31.5 5.188 -31.578 1 89.38 454 ILE A CA 1
ATOM 3760 C C . ILE A 1 454 ? -30.859 3.828 -31.297 1 89.38 454 ILE A C 1
ATOM 3762 O O . ILE A 1 454 ? -31.156 2.842 -31.969 1 89.38 454 ILE A O 1
ATOM 3766 N N . LYS A 1 455 ? -30.078 3.752 -30.281 1 89 455 LYS A N 1
ATOM 3767 C CA . LYS A 1 455 ? -29.422 2.5 -29.938 1 89 455 LYS A CA 1
ATOM 3768 C C . LYS A 1 455 ? -30.406 1.486 -29.391 1 89 455 LYS A C 1
ATOM 3770 O O . LYS A 1 455 ? -30.312 0.289 -29.656 1 89 455 LYS A O 1
ATOM 3775 N N . ILE A 1 456 ? -31.344 2.004 -28.609 1 88.62 456 ILE A N 1
ATOM 3776 C CA . ILE A 1 456 ? -32.375 1.124 -28.031 1 88.62 456 ILE A CA 1
ATOM 3777 C C . ILE A 1 456 ? -33.25 0.569 -29.141 1 88.62 456 ILE A C 1
ATOM 3779 O O . ILE A 1 456 ? -33.562 -0.625 -29.172 1 88.62 456 ILE A O 1
ATOM 3783 N N . LEU A 1 457 ? -33.562 1.444 -30.125 1 85.69 457 LEU A N 1
ATOM 3784 C CA . LEU A 1 457 ? -34.438 1.03 -31.219 1 85.69 457 LEU A CA 1
ATOM 3785 C C . LEU A 1 457 ? -33.688 0.155 -32.219 1 85.69 457 LEU A C 1
ATOM 3787 O O . LEU A 1 457 ? -34.25 -0.749 -32.812 1 85.69 457 LEU A O 1
ATOM 3791 N N . GLY A 1 458 ? -32.469 0.35 -32.375 1 83.56 458 GLY A N 1
ATOM 3792 C CA . GLY A 1 458 ? -31.688 -0.415 -33.312 1 83.56 458 GLY A CA 1
ATOM 3793 C C . GLY A 1 458 ? -31.297 -1.793 -32.812 1 83.56 458 GLY A C 1
ATOM 3794 O O . GLY A 1 458 ? -31.562 -2.799 -33.469 1 83.56 458 GLY A O 1
ATOM 3795 N N . ARG A 1 459 ? -30.766 -1.927 -31.688 1 83.25 459 ARG A N 1
ATOM 3796 C CA . ARG A 1 459 ? -30.266 -3.184 -31.141 1 83.25 459 ARG A CA 1
ATOM 3797 C C . ARG A 1 459 ? -31.359 -3.912 -30.359 1 83.25 459 ARG A C 1
ATOM 3799 O O . ARG A 1 459 ? -31.312 -5.137 -30.219 1 83.25 459 ARG A O 1
ATOM 3806 N N . GLY A 1 460 ? -32.375 -3.205 -29.859 1 82.12 460 GLY A N 1
ATOM 3807 C CA . GLY A 1 460 ? -33.406 -3.803 -29.031 1 82.12 460 GLY A CA 1
ATOM 3808 C C . GLY A 1 460 ? -33.219 -3.494 -27.547 1 82.12 460 GLY A C 1
ATOM 3809 O O . GLY A 1 460 ? -32.094 -3.398 -27.062 1 82.12 460 GLY A O 1
ATOM 3810 N N . PRO A 1 461 ? -34.312 -3.287 -26.812 1 83.81 461 PRO A N 1
ATOM 3811 C CA . PRO A 1 461 ? -34.25 -2.92 -25.391 1 83.81 461 PRO A CA 1
ATOM 3812 C C . PRO A 1 461 ? -33.594 -4.012 -24.531 1 83.81 461 PRO A C 1
ATOM 3814 O O . PRO A 1 461 ? -32.875 -3.709 -23.578 1 83.81 461 PRO A O 1
ATOM 3817 N N . LEU A 1 462 ? -33.781 -5.152 -24.875 1 82.44 462 LEU A N 1
ATOM 3818 C CA . LEU A 1 462 ? -33.219 -6.23 -24.062 1 82.44 462 LEU A CA 1
ATOM 3819 C C . LEU A 1 462 ? -31.703 -6.309 -24.203 1 82.44 462 LEU A C 1
ATOM 3821 O O . LEU A 1 462 ? -31 -6.469 -23.219 1 82.44 462 LEU A O 1
ATOM 3825 N N . ASP A 1 463 ? -31.328 -6.141 -25.406 1 81 463 ASP A N 1
ATOM 3826 C CA . ASP A 1 463 ? -29.891 -6.188 -25.641 1 81 463 ASP A CA 1
ATOM 3827 C C . ASP A 1 463 ? -29.203 -4.961 -25.062 1 81 463 ASP A C 1
ATOM 3829 O O . ASP A 1 463 ? -28.109 -5.07 -24.484 1 81 463 ASP A O 1
ATOM 3833 N N . TYR A 1 464 ? -29.828 -3.928 -25.188 1 85.19 464 TYR A N 1
ATOM 3834 C CA . TYR A 1 464 ? -29.266 -2.674 -24.703 1 85.19 464 TYR A CA 1
ATOM 3835 C C . TYR A 1 464 ? -29.141 -2.682 -23.188 1 85.19 464 TYR A C 1
ATOM 3837 O O . TYR A 1 464 ? -28.125 -2.244 -22.641 1 85.19 464 TYR A O 1
ATOM 3845 N N . PHE A 1 465 ? -30 -3.232 -22.484 1 86 465 PHE A N 1
ATOM 3846 C CA . PHE A 1 465 ? -30 -3.156 -21.016 1 86 465 PHE A CA 1
ATOM 3847 C C . PHE A 1 465 ? -29.25 -4.336 -20.422 1 86 465 PHE A C 1
ATOM 3849 O O . PHE A 1 465 ? -29.062 -4.406 -19.203 1 86 465 PHE A O 1
ATOM 3856 N N . THR A 1 466 ? -28.734 -5.246 -21.25 1 81 466 THR A N 1
ATOM 3857 C CA . THR A 1 466 ? -27.938 -6.359 -20.75 1 81 466 THR A CA 1
ATOM 3858 C C . THR A 1 466 ? -26.453 -6.043 -20.844 1 81 466 THR A C 1
ATOM 3860 O O . THR A 1 466 ? -25.641 -6.621 -20.109 1 81 466 THR A O 1
ATOM 3863 N N . GLN A 1 467 ? -26.219 -5.086 -21.688 1 78.62 467 GLN A N 1
ATOM 3864 C CA . GLN A 1 467 ? -24.828 -4.672 -21.781 1 78.62 467 GLN A CA 1
ATOM 3865 C C . GLN A 1 467 ? -24.5 -3.619 -20.719 1 78.62 467 GLN A C 1
ATOM 3867 O O . GLN A 1 467 ? -25.125 -2.555 -20.688 1 78.62 467 GLN A O 1
ATOM 3872 N N . GLY A 1 468 ? -23.609 -3.891 -19.891 1 76.12 468 GLY A N 1
ATOM 3873 C CA . GLY A 1 468 ? -23.281 -3.064 -18.734 1 76.12 468 GLY A CA 1
ATOM 3874 C C . GLY A 1 468 ? -22.938 -1.636 -19.109 1 76.12 468 GLY A C 1
ATOM 3875 O O . GLY A 1 468 ? -23.375 -0.692 -18.453 1 76.12 468 GLY A O 1
ATOM 3876 N N . TRP A 1 469 ? -22.188 -1.36 -20.188 1 78.69 469 TRP A N 1
ATOM 3877 C CA . TRP A 1 469 ? -21.719 -0.021 -20.531 1 78.69 469 TRP A CA 1
ATOM 3878 C C . TRP A 1 469 ? -22.859 0.816 -21.125 1 78.69 469 TRP A C 1
ATOM 3880 O O . TRP A 1 469 ? -22.875 2.039 -20.969 1 78.69 469 TRP A O 1
ATOM 3890 N N . ASP A 1 470 ? -23.75 0.119 -21.75 1 84.56 470 ASP A N 1
ATOM 3891 C CA . ASP A 1 470 ? -24.891 0.837 -22.281 1 84.56 470 ASP A CA 1
ATOM 3892 C C . ASP A 1 470 ? -25.844 1.274 -21.172 1 84.56 470 ASP A C 1
ATOM 3894 O O . ASP A 1 470 ? -26.422 2.359 -21.234 1 84.56 470 ASP A O 1
ATOM 3898 N N . VAL A 1 471 ? -25.891 0.424 -20.266 1 86.31 471 VAL A N 1
ATOM 3899 C CA . VAL A 1 471 ? -26.719 0.787 -19.109 1 86.31 471 VAL A CA 1
ATOM 3900 C C . VAL A 1 471 ? -26.094 1.981 -18.391 1 86.31 471 VAL A C 1
ATOM 3902 O O . VAL A 1 471 ? -26.812 2.877 -17.938 1 86.31 471 VAL A O 1
ATOM 3905 N N . PHE A 1 472 ? -24.812 2.01 -18.281 1 82.19 472 PHE A N 1
ATOM 3906 C CA . PHE A 1 472 ? -24.109 3.131 -17.672 1 82.19 472 PHE A CA 1
ATOM 3907 C C . PHE A 1 472 ? -24.359 4.418 -18.438 1 82.19 472 PHE A C 1
ATOM 3909 O O . PHE A 1 472 ? -24.656 5.457 -17.859 1 82.19 472 PHE A O 1
ATOM 3916 N N . ASP A 1 473 ? -24.297 4.289 -19.656 1 83.12 473 ASP A N 1
ATOM 3917 C CA . ASP A 1 473 ? -24.547 5.453 -20.5 1 83.12 473 ASP A CA 1
ATOM 3918 C C . ASP A 1 473 ? -25.984 5.949 -20.359 1 83.12 473 ASP A C 1
ATOM 3920 O O . ASP A 1 473 ? -26.234 7.156 -20.344 1 83.12 473 ASP A O 1
ATOM 3924 N N . PHE A 1 474 ? -26.812 5.043 -20.266 1 88.81 474 PHE A N 1
ATOM 3925 C CA . PHE A 1 474 ? -28.219 5.395 -20.125 1 88.81 474 PHE A CA 1
ATOM 3926 C C . PHE A 1 474 ? -28.453 6.105 -18.797 1 88.81 474 PHE A C 1
ATOM 3928 O O . PHE A 1 474 ? -29.172 7.113 -18.734 1 88.81 474 PHE A O 1
ATOM 3935 N N . LEU A 1 475 ? -27.875 5.625 -17.766 1 87.75 475 LEU A N 1
ATOM 3936 C CA . LEU A 1 475 ? -28.031 6.223 -16.453 1 87.75 475 LEU A CA 1
ATOM 3937 C C . LEU A 1 475 ? -27.453 7.637 -16.422 1 87.75 475 LEU A C 1
ATOM 3939 O O . LEU A 1 475 ? -28.062 8.547 -15.836 1 87.75 475 LEU A O 1
ATOM 3943 N N . VAL A 1 476 ? -26.312 7.773 -17.031 1 86.31 476 VAL A N 1
ATOM 3944 C CA . VAL A 1 476 ? -25.688 9.086 -17.062 1 86.31 476 VAL A CA 1
ATOM 3945 C C . VAL A 1 476 ? -26.547 10.055 -17.875 1 86.31 476 VAL A C 1
ATOM 3947 O O . VAL A 1 476 ? -26.703 11.219 -17.5 1 86.31 476 VAL A O 1
ATOM 3950 N N . THR A 1 477 ? -27.141 9.586 -18.938 1 87.56 477 THR A N 1
ATOM 3951 C CA . THR A 1 477 ? -28.016 10.414 -19.75 1 87.56 477 THR A CA 1
ATOM 3952 C C . THR A 1 477 ? -29.297 10.773 -18.984 1 87.56 477 THR A C 1
ATOM 3954 O O . THR A 1 477 ? -29.766 11.906 -19.062 1 87.56 477 THR A O 1
ATOM 3957 N N . LEU A 1 478 ? -29.734 9.883 -18.203 1 88.62 478 LEU A N 1
ATOM 3958 C CA . LEU A 1 478 ? -30.938 10.125 -17.406 1 88.62 478 LEU A CA 1
ATOM 3959 C C . LEU A 1 478 ? -30.672 11.188 -16.344 1 88.62 478 LEU A C 1
ATOM 3961 O O . LEU A 1 478 ? -31.5 12.078 -16.141 1 88.62 478 LEU A O 1
ATOM 3965 N N . VAL A 1 479 ? -29.578 11.062 -15.75 1 85.5 479 VAL A N 1
ATOM 3966 C CA . VAL A 1 479 ? -29.203 12.031 -14.719 1 85.5 479 VAL A CA 1
ATOM 3967 C C . VAL A 1 479 ? -29.016 13.414 -15.352 1 85.5 479 VAL A C 1
ATOM 3969 O O . VAL A 1 479 ? -29.422 14.43 -14.773 1 85.5 479 VAL A O 1
ATOM 3972 N N . SER A 1 480 ? -28.422 13.438 -16.547 1 83.12 480 SER A N 1
ATOM 3973 C CA . SER A 1 480 ? -28.219 14.695 -17.25 1 83.12 480 SER A CA 1
ATOM 3974 C C . SER A 1 480 ? -29.562 15.32 -17.656 1 83.12 480 SER A C 1
ATOM 3976 O O . SER A 1 480 ? -29.719 16.531 -17.609 1 83.12 480 SER A O 1
ATOM 3978 N N . LEU A 1 481 ? -30.516 14.484 -17.953 1 84.5 481 LEU A N 1
ATOM 3979 C CA . LEU A 1 481 ? -31.828 14.961 -18.328 1 84.5 481 LEU A CA 1
ATOM 3980 C C . LEU A 1 481 ? -32.562 15.539 -17.125 1 84.5 481 LEU A C 1
ATOM 3982 O O . LEU A 1 481 ? -33.219 16.594 -17.234 1 84.5 481 LEU A O 1
ATOM 3986 N N . ILE A 1 482 ? -32.375 14.891 -16.062 1 82.44 482 ILE A N 1
ATOM 3987 C CA . ILE A 1 482 ? -33 15.367 -14.828 1 82.44 482 ILE A CA 1
ATOM 3988 C C . ILE A 1 482 ? -32.406 16.703 -14.422 1 82.44 482 ILE A C 1
ATOM 3990 O O . ILE A 1 482 ? -33.094 17.594 -13.938 1 82.44 482 ILE A O 1
ATOM 3994 N N . GLY A 1 483 ? -31.141 16.828 -14.688 1 77.44 483 GLY A N 1
ATOM 3995 C CA . GLY A 1 483 ? -30.469 18.078 -14.383 1 77.44 483 GLY A CA 1
ATOM 3996 C C . GLY A 1 483 ? -30.953 19.25 -15.219 1 77.44 483 GLY A C 1
ATOM 3997 O O . GLY A 1 483 ? -31.203 20.328 -14.695 1 77.44 483 GLY A O 1
ATOM 3998 N N . VAL A 1 484 ? -31.172 19 -16.469 1 76.5 484 VAL A N 1
ATOM 3999 C CA . VAL A 1 484 ? -31.594 20.047 -17.391 1 76.5 484 VAL A CA 1
ATOM 4000 C C . VAL A 1 484 ? -33.062 20.406 -17.125 1 76.5 484 VAL A C 1
ATOM 4002 O O . VAL A 1 484 ? -33.438 21.578 -17.156 1 76.5 484 VAL A O 1
ATOM 4005 N N . PHE A 1 485 ? -33.875 19.406 -16.797 1 76.12 485 PHE A N 1
ATOM 4006 C CA . PHE A 1 485 ? -35.281 19.656 -16.5 1 76.12 485 PHE A CA 1
ATOM 4007 C C . PHE A 1 485 ? -35.406 20.453 -15.203 1 76.12 485 PHE A C 1
ATOM 4009 O O . PHE A 1 485 ? -36.281 21.312 -15.094 1 76.12 485 PHE A O 1
ATOM 4016 N N . GLY A 1 486 ? -34.594 20.078 -14.289 1 72.88 486 GLY A N 1
ATOM 4017 C CA . GLY A 1 486 ? -34.594 20.812 -13.039 1 72.88 486 GLY A CA 1
ATOM 4018 C C . GLY A 1 486 ? -34.188 22.266 -13.211 1 72.88 486 GLY A C 1
ATOM 4019 O O . GLY A 1 486 ? -34.75 23.156 -12.539 1 72.88 486 GLY A O 1
ATOM 4020 N N . GLU A 1 487 ? -33.25 22.484 -14.156 1 70.25 487 GLU A N 1
ATOM 4021 C CA . GLU A 1 487 ? -32.781 23.844 -14.422 1 70.25 487 GLU A CA 1
ATOM 4022 C C . GLU A 1 487 ? -33.875 24.688 -15.055 1 70.25 487 GLU A C 1
ATOM 4024 O O . GLU A 1 487 ? -33.969 25.891 -14.789 1 70.25 487 GLU A O 1
ATOM 4029 N N . ILE A 1 488 ? -34.75 24.094 -15.859 1 69.69 488 ILE A N 1
ATOM 4030 C CA . ILE A 1 488 ? -35.781 24.828 -16.594 1 69.69 488 ILE A CA 1
ATOM 4031 C C . ILE A 1 488 ? -36.938 25.141 -15.656 1 69.69 488 ILE A C 1
ATOM 4033 O O . ILE A 1 488 ? -37.5 26.25 -15.719 1 69.69 488 ILE A O 1
ATOM 4037 N N . PHE A 1 489 ? -37.312 24.141 -14.898 1 64.62 489 PHE A N 1
ATOM 4038 C CA . PHE A 1 489 ? -38.531 24.312 -14.133 1 64.62 489 PHE A CA 1
ATOM 4039 C C . PHE A 1 489 ? -38.281 25.141 -12.883 1 64.62 489 PHE A C 1
ATOM 4041 O O . PHE A 1 489 ? -39.156 25.859 -12.406 1 64.62 489 PHE A O 1
ATOM 4048 N N . GLU A 1 490 ? -37.188 24.781 -12.133 1 57.47 490 GLU A N 1
ATOM 4049 C CA . GLU A 1 490 ? -37.094 25.5 -10.867 1 57.47 490 GLU A CA 1
ATOM 4050 C C . GLU A 1 490 ? -35.75 26.25 -10.781 1 57.47 490 GLU A C 1
ATOM 4052 O O . GLU A 1 490 ? -34.688 25.672 -10.992 1 57.47 490 GLU A O 1
ATOM 4057 N N . ASN A 1 491 ? -35.844 27.562 -10.977 1 54.62 491 ASN A N 1
ATOM 4058 C CA . ASN A 1 491 ? -34.75 28.516 -10.836 1 54.62 491 ASN A CA 1
ATOM 4059 C C . ASN A 1 491 ? -33.875 28.172 -9.625 1 54.62 491 ASN A C 1
ATOM 4061 O O . ASN A 1 491 ? -32.688 28.5 -9.602 1 54.62 491 ASN A O 1
ATOM 4065 N N . SER A 1 492 ? -34.531 27.766 -8.602 1 48.91 492 SER A N 1
ATOM 4066 C CA . SER A 1 492 ? -33.906 27.797 -7.285 1 48.91 492 SER A CA 1
ATOM 4067 C C . SER A 1 492 ? -33.031 26.562 -7.062 1 48.91 492 SER A C 1
ATOM 4069 O O . SER A 1 492 ? -32.406 26.422 -6.023 1 48.91 492 SER A O 1
ATOM 4071 N N . PHE A 1 493 ? -33.125 25.594 -7.922 1 52.66 493 PHE A N 1
ATOM 4072 C CA . PHE A 1 493 ? -32.531 24.375 -7.359 1 52.66 493 PHE A CA 1
ATOM 4073 C C . PHE A 1 493 ? -31.047 24.297 -7.699 1 52.66 493 PHE A C 1
ATOM 4075 O O . PHE A 1 493 ? -30.688 23.781 -8.75 1 52.66 493 PHE A O 1
ATOM 4082 N N . TYR A 1 494 ? -30.344 25.125 -7.062 1 55.59 494 TYR A N 1
ATOM 4083 C CA . TYR A 1 494 ? -28.891 25.094 -6.926 1 55.59 494 TYR A CA 1
ATOM 4084 C C . TYR A 1 494 ? -28.359 23.672 -6.957 1 55.59 494 TYR A C 1
ATOM 4086 O O . TYR A 1 494 ? -27.328 23.391 -7.574 1 55.59 494 TYR A O 1
ATOM 4094 N N . TYR A 1 495 ? -29.188 22.781 -6.48 1 57.56 495 TYR A N 1
ATOM 4095 C CA . TYR A 1 495 ? -28.719 21.422 -6.27 1 57.56 495 TYR A CA 1
ATOM 4096 C C . TYR A 1 495 ? -28.734 20.625 -7.57 1 57.56 495 TYR A C 1
ATOM 4098 O O . TYR A 1 495 ? -27.984 19.672 -7.73 1 57.56 495 TYR A O 1
ATOM 4106 N N . VAL A 1 496 ? -29.484 21.141 -8.516 1 60.91 496 VAL A N 1
ATOM 4107 C CA . VAL A 1 496 ? -29.547 20.375 -9.758 1 60.91 496 VAL A CA 1
ATOM 4108 C C . VAL A 1 496 ? -28.297 20.672 -10.594 1 60.91 496 VAL A C 1
ATOM 4110 O O . VAL A 1 496 ? -27.875 19.828 -11.391 1 60.91 496 VAL A O 1
ATOM 4113 N N . MET A 1 497 ? -27.719 21.781 -10.32 1 62.91 497 MET A N 1
ATOM 4114 C CA . MET A 1 497 ? -26.484 22.109 -11.023 1 62.91 497 MET A CA 1
ATOM 4115 C C . MET A 1 497 ? -25.375 21.141 -10.648 1 62.91 497 MET A C 1
ATOM 4117 O O . MET A 1 497 ? -24.422 20.938 -11.414 1 62.91 497 MET A O 1
ATOM 4121 N N . VAL A 1 498 ? -25.656 20.5 -9.555 1 67 498 VAL A N 1
ATOM 4122 C CA . VAL A 1 498 ? -24.672 19.578 -9.031 1 67 498 VAL A CA 1
ATOM 4123 C C . VAL A 1 498 ? -24.594 18.328 -9.922 1 67 498 VAL A C 1
ATOM 4125 O O . VAL A 1 498 ? -23.578 17.641 -9.938 1 67 498 VAL A O 1
ATOM 4128 N N . LEU A 1 499 ? -25.562 18.234 -10.773 1 73.25 499 LEU A N 1
ATOM 4129 C CA . LEU A 1 499 ? -25.609 17.031 -11.578 1 73.25 499 LEU A CA 1
ATOM 4130 C C . LEU A 1 499 ? -24.922 17.234 -12.922 1 73.25 499 LEU A C 1
ATOM 4132 O O . LEU A 1 499 ? -24.609 16.266 -13.625 1 73.25 499 LEU A O 1
ATOM 4136 N N . ARG A 1 500 ? -24.562 18.484 -13.234 1 75.06 500 ARG A N 1
ATOM 4137 C CA . ARG A 1 500 ? -24.016 18.828 -14.539 1 75.06 500 ARG A CA 1
ATOM 4138 C C . ARG A 1 500 ? -22.672 18.125 -14.773 1 75.06 500 ARG A C 1
ATOM 4140 O O . ARG A 1 500 ? -22.453 17.547 -15.836 1 75.06 500 ARG A O 1
ATOM 4147 N N . PRO A 1 501 ? -21.922 18.078 -13.758 1 77.44 501 PRO A N 1
ATOM 4148 C CA . PRO A 1 501 ? -20.609 17.484 -14.008 1 77.44 501 PRO A CA 1
ATOM 4149 C C . PRO A 1 501 ? -20.672 15.984 -14.258 1 77.44 501 PRO A C 1
ATOM 4151 O O . PRO A 1 501 ? -19.734 15.406 -14.82 1 77.44 501 PRO A O 1
ATOM 4154 N N . PHE A 1 502 ? -21.734 15.383 -13.898 1 78.69 502 PHE A N 1
ATOM 4155 C CA . PHE A 1 502 ? -21.859 13.938 -14.078 1 78.69 502 PHE A CA 1
ATOM 4156 C C . PHE A 1 502 ? -21.969 13.586 -15.555 1 78.69 502 PHE A C 1
ATOM 4158 O O . PHE A 1 502 ? -21.719 12.438 -15.945 1 78.69 502 PHE A O 1
ATOM 4165 N N . ARG A 1 503 ? -22.297 14.602 -16.375 1 77.62 503 ARG A N 1
ATOM 4166 C CA . ARG A 1 503 ? -22.359 14.398 -17.812 1 77.62 503 ARG A CA 1
ATOM 4167 C C . ARG A 1 503 ? -20.984 14.094 -18.391 1 77.62 503 ARG A C 1
ATOM 4169 O O . ARG A 1 503 ? -20.875 13.492 -19.469 1 77.62 503 ARG A O 1
ATOM 4176 N N . LEU A 1 504 ? -20.031 14.469 -17.625 1 79.25 504 LEU A N 1
ATOM 4177 C CA . LEU A 1 504 ? -18.672 14.289 -18.094 1 79.25 504 LEU A CA 1
ATOM 4178 C C . LEU A 1 504 ? -18.25 12.82 -17.984 1 79.25 504 LEU A C 1
ATOM 4180 O O . LEU A 1 504 ? -17.266 12.406 -18.625 1 79.25 504 LEU A O 1
ATOM 4184 N N . LEU A 1 505 ? -19 12.062 -17.25 1 80.44 505 LEU A N 1
ATOM 4185 C CA . LEU A 1 505 ? -18.656 10.656 -17.062 1 80.44 505 LEU A CA 1
ATOM 4186 C C . LEU A 1 505 ? -18.812 9.883 -18.375 1 80.44 505 LEU A C 1
ATOM 4188 O O . LEU A 1 505 ? -18.312 8.766 -18.5 1 80.44 505 LEU A O 1
ATOM 4192 N N . ARG A 1 506 ? -19.422 10.5 -19.375 1 77.44 506 ARG A N 1
ATOM 4193 C CA . ARG A 1 506 ? -19.562 9.883 -20.688 1 77.44 506 ARG A CA 1
ATOM 4194 C C . ARG A 1 506 ? -18.219 9.734 -21.375 1 77.44 506 ARG A C 1
ATOM 4196 O O . ARG A 1 506 ? -18.062 8.93 -22.297 1 77.44 506 ARG A O 1
ATOM 4203 N N . LEU A 1 507 ? -17.359 10.453 -20.938 1 76.31 507 LEU A N 1
ATOM 4204 C CA . LEU A 1 507 ? -16.031 10.445 -21.531 1 76.31 507 LEU A CA 1
ATOM 4205 C C . LEU A 1 507 ? -15.352 9.102 -21.328 1 76.31 507 LEU A C 1
ATOM 4207 O O . LEU A 1 507 ? -14.43 8.75 -22.062 1 76.31 507 LEU A O 1
ATOM 4211 N N . PHE A 1 508 ? -15.844 8.352 -20.359 1 74.5 508 PHE A N 1
ATOM 4212 C CA . PHE A 1 508 ? -15.258 7.043 -20.094 1 74.5 508 PHE A CA 1
ATOM 4213 C C . PHE A 1 508 ? -15.422 6.121 -21.297 1 74.5 508 PHE A C 1
ATOM 4215 O O . PHE A 1 508 ? -14.688 5.141 -21.438 1 74.5 508 PHE A O 1
ATOM 4222 N N . LYS A 1 509 ? -16.312 6.508 -22.109 1 73.56 509 LYS A N 1
ATOM 4223 C CA . LYS A 1 509 ? -16.641 5.691 -23.281 1 73.56 509 LYS A CA 1
ATOM 4224 C C . LYS A 1 509 ? -15.531 5.777 -24.328 1 73.56 509 LYS A C 1
ATOM 4226 O O . LYS A 1 509 ? -15.383 4.879 -25.156 1 73.56 509 LYS A O 1
ATOM 4231 N N . ILE A 1 510 ? -14.703 6.742 -24.203 1 74.25 510 ILE A N 1
ATOM 4232 C CA . ILE A 1 510 ? -13.789 7.043 -25.297 1 74.25 510 ILE A CA 1
ATOM 4233 C C . ILE A 1 510 ? -12.602 6.074 -25.25 1 74.25 510 ILE A C 1
ATOM 4235 O O . ILE A 1 510 ? -12.203 5.539 -26.281 1 74.25 510 ILE A O 1
ATOM 4239 N N . LYS A 1 511 ? -12.109 5.805 -24 1 77 511 LYS A N 1
ATOM 4240 C CA . LYS A 1 511 ? -10.922 4.957 -23.922 1 77 511 LYS A CA 1
ATOM 4241 C C . LYS A 1 511 ? -11.273 3.58 -23.375 1 77 511 LYS A C 1
ATOM 4243 O O . LYS A 1 511 ? -11.875 3.469 -22.297 1 77 511 LYS A O 1
ATOM 4248 N N . LYS A 1 512 ? -10.844 2.553 -24.109 1 79 512 LYS A N 1
ATOM 4249 C CA . LYS A 1 512 ? -11.133 1.172 -23.75 1 79 512 LYS A CA 1
ATOM 4250 C C . LYS A 1 512 ? -10.516 0.822 -22.391 1 79 512 LYS A C 1
ATOM 4252 O O . LYS A 1 512 ? -11.133 0.119 -21.594 1 79 512 LYS A O 1
ATOM 4257 N N . ARG A 1 513 ? -9.453 1.354 -22.141 1 77.38 513 ARG A N 1
ATOM 4258 C CA . ARG A 1 513 ? -8.758 1.056 -20.891 1 77.38 513 ARG A CA 1
ATOM 4259 C C . ARG A 1 513 ? -9.57 1.514 -19.688 1 77.38 513 ARG A C 1
ATOM 4261 O O . ARG A 1 513 ? -9.586 0.843 -18.656 1 77.38 513 ARG A O 1
ATOM 4268 N N . TYR A 1 514 ? -10.195 2.617 -19.828 1 79.75 514 TYR A N 1
ATOM 4269 C CA . TYR A 1 514 ? -11.008 3.143 -18.734 1 79.75 514 TYR A CA 1
ATOM 4270 C C . TYR A 1 514 ? -12.211 2.248 -18.469 1 79.75 514 TYR A C 1
ATOM 4272 O O . TYR A 1 514 ? -12.617 2.061 -17.328 1 79.75 514 TYR A O 1
ATOM 4280 N N . ARG A 1 515 ? -12.617 1.617 -19.484 1 77.25 515 ARG A N 1
ATOM 4281 C CA . ARG A 1 515 ? -13.734 0.685 -19.344 1 77.25 515 ARG A CA 1
ATOM 4282 C C . ARG A 1 515 ? -13.297 -0.589 -18.641 1 77.25 515 ARG A C 1
ATOM 4284 O O . ARG A 1 515 ? -14.039 -1.14 -17.828 1 77.25 515 ARG A O 1
ATOM 4291 N N . ASP A 1 516 ? -12.148 -0.931 -18.891 1 77.62 516 ASP A N 1
ATOM 4292 C CA . ASP A 1 516 ? -11.617 -2.119 -18.234 1 77.62 516 ASP A CA 1
ATOM 4293 C C . ASP A 1 516 ? -11.398 -1.872 -16.734 1 77.62 516 ASP A C 1
ATOM 4295 O O . ASP A 1 516 ? -11.664 -2.752 -15.914 1 77.62 516 ASP A O 1
ATOM 4299 N N . VAL A 1 517 ? -10.992 -0.722 -16.516 1 75.62 517 VAL A N 1
ATOM 4300 C CA . VAL A 1 517 ? -10.758 -0.363 -15.117 1 75.62 517 VAL A CA 1
ATOM 4301 C C . VAL A 1 517 ? -12.086 -0.304 -14.367 1 75.62 517 VAL A C 1
ATOM 4303 O O . VAL A 1 517 ? -12.203 -0.831 -13.258 1 75.62 517 VAL A O 1
ATOM 4306 N N . LEU A 1 518 ? -13.07 0.311 -14.938 1 74.69 518 LEU A N 1
ATOM 4307 C CA . LEU A 1 518 ? -14.383 0.395 -14.305 1 74.69 518 LEU A CA 1
ATOM 4308 C C . LEU A 1 518 ? -15.031 -0.979 -14.219 1 74.69 518 LEU A C 1
ATOM 4310 O O . LEU A 1 518 ? -15.773 -1.266 -13.281 1 74.69 518 LEU A O 1
ATOM 4314 N N . GLY A 1 519 ? -14.773 -1.775 -15.258 1 75.25 519 GLY A N 1
ATOM 4315 C CA . GLY A 1 519 ? -15.25 -3.148 -15.219 1 75.25 519 GLY A CA 1
ATOM 4316 C C . GLY A 1 519 ? -14.695 -3.941 -14.055 1 75.25 519 GLY A C 1
ATOM 4317 O O . GLY A 1 519 ? -15.422 -4.699 -13.406 1 75.25 519 GLY A O 1
ATOM 4318 N N . THR A 1 520 ? -13.469 -3.646 -13.75 1 76.5 520 THR A N 1
ATOM 4319 C CA . THR A 1 520 ? -12.844 -4.305 -12.609 1 76.5 520 THR A CA 1
ATOM 4320 C C . THR A 1 520 ? -13.492 -3.855 -11.305 1 76.5 520 THR A C 1
ATOM 4322 O O . THR A 1 520 ? -13.648 -4.652 -10.375 1 76.5 520 THR A O 1
ATOM 4325 N N . LEU A 1 521 ? -13.875 -2.627 -11.273 1 77.88 521 LEU A N 1
ATOM 4326 C CA . LEU A 1 521 ? -14.57 -2.121 -10.094 1 77.88 521 LEU A CA 1
ATOM 4327 C C . LEU A 1 521 ? -15.891 -2.852 -9.883 1 77.88 521 LEU A C 1
ATOM 4329 O O . LEU A 1 521 ? -16.234 -3.193 -8.75 1 77.88 521 LEU A O 1
ATOM 4333 N N . PHE A 1 522 ? -16.484 -3.197 -10.922 1 77.81 522 PHE A N 1
ATOM 4334 C CA . PHE A 1 522 ? -17.781 -3.844 -10.812 1 77.81 522 PHE A CA 1
ATOM 4335 C C . PHE A 1 522 ? -17.625 -5.305 -10.406 1 77.81 522 PHE A C 1
ATOM 4337 O O . PHE A 1 522 ? -18.453 -5.84 -9.672 1 77.81 522 PHE A O 1
ATOM 4344 N N . VAL A 1 523 ? -16.594 -5.848 -10.875 1 79.12 523 VAL A N 1
ATOM 4345 C CA . VAL A 1 523 ? -16.344 -7.238 -10.523 1 79.12 523 VAL A CA 1
ATOM 4346 C C . VAL A 1 523 ? -15.945 -7.34 -9.055 1 79.12 523 VAL A C 1
ATOM 4348 O O . VAL A 1 523 ? -16.359 -8.266 -8.352 1 79.12 523 VAL A O 1
ATOM 4351 N N . LEU A 1 524 ? -15.281 -6.312 -8.539 1 80.81 524 LEU A N 1
ATOM 4352 C CA . LEU A 1 524 ? -14.805 -6.32 -7.164 1 80.81 524 LEU A CA 1
ATOM 4353 C C . LEU A 1 524 ? -15.836 -5.711 -6.223 1 80.81 524 LEU A C 1
ATOM 4355 O O . LEU A 1 524 ? -15.633 -5.691 -5.004 1 80.81 524 LEU A O 1
ATOM 4359 N N . PHE A 1 525 ? -16.922 -5.289 -6.73 1 83.94 525 PHE A N 1
ATOM 4360 C CA . PHE A 1 525 ? -17.891 -4.508 -5.977 1 83.94 525 PHE A CA 1
ATOM 4361 C C . PHE A 1 525 ? -18.453 -5.316 -4.805 1 83.94 525 PHE A C 1
ATOM 4363 O O . PHE A 1 525 ? -18.547 -4.805 -3.689 1 83.94 525 PHE A O 1
ATOM 4370 N N . SER A 1 526 ? -18.797 -6.59 -4.977 1 83.06 526 SER A N 1
ATOM 4371 C CA . SER A 1 526 ? -19.375 -7.418 -3.926 1 83.06 526 SER A CA 1
ATOM 4372 C C . SER A 1 526 ? -18.391 -7.598 -2.764 1 83.06 526 SER A C 1
ATOM 4374 O O . SER A 1 526 ? -18.781 -7.465 -1.6 1 83.06 526 SER A O 1
ATOM 4376 N N . LYS A 1 527 ? -17.188 -7.848 -3.111 1 85.44 527 LYS A N 1
ATOM 4377 C CA . LYS A 1 527 ? -16.172 -8.016 -2.074 1 85.44 527 LYS A CA 1
ATOM 4378 C C . LYS A 1 527 ? -15.898 -6.699 -1.355 1 85.44 527 LYS A C 1
ATOM 4380 O O . LYS A 1 527 ? -15.703 -6.68 -0.138 1 85.44 527 LYS A O 1
ATOM 4385 N N . LEU A 1 528 ? -15.938 -5.602 -2.078 1 88 528 LEU A N 1
ATOM 4386 C CA . LEU A 1 528 ? -15.672 -4.285 -1.501 1 88 528 LEU A CA 1
ATOM 4387 C C . LEU A 1 528 ? -16.812 -3.867 -0.568 1 88 528 LEU A C 1
ATOM 4389 O O . LEU A 1 528 ? -16.562 -3.234 0.462 1 88 528 LEU A O 1
ATOM 4393 N N . ILE A 1 529 ? -17.984 -4.25 -0.902 1 89.25 529 ILE A N 1
ATOM 4394 C CA . ILE A 1 529 ? -19.125 -3.91 -0.052 1 89.25 529 ILE A CA 1
ATOM 4395 C C . ILE A 1 529 ? -19.031 -4.684 1.262 1 89.25 529 ILE A C 1
ATOM 4397 O O . ILE A 1 529 ? -19.328 -4.141 2.33 1 89.25 529 ILE A O 1
ATOM 4401 N N . SER A 1 530 ? -18.656 -5.938 1.161 1 90.88 530 SER A N 1
ATOM 4402 C CA . SER A 1 530 ? -18.484 -6.727 2.379 1 90.88 530 SER A CA 1
ATOM 4403 C C . SER A 1 530 ? -17.422 -6.121 3.287 1 90.88 530 SER A C 1
ATOM 4405 O O . SER A 1 530 ? -17.594 -6.078 4.508 1 90.88 530 SER A O 1
ATOM 4407 N N . LEU A 1 531 ? -16.453 -5.664 2.652 1 90.81 531 LEU A N 1
ATOM 4408 C CA . LEU A 1 531 ? -15.398 -5.02 3.428 1 90.81 531 LEU A CA 1
ATOM 4409 C C . LEU A 1 531 ? -15.891 -3.711 4.035 1 90.81 531 LEU A C 1
ATOM 4411 O O . LEU A 1 531 ? -15.578 -3.398 5.188 1 90.81 531 LEU A O 1
ATOM 4415 N N . ALA A 1 532 ? -16.656 -2.975 3.289 1 92 532 ALA A N 1
ATOM 4416 C CA . ALA A 1 532 ? -17.203 -1.711 3.771 1 92 532 ALA A CA 1
ATOM 4417 C C . ALA A 1 532 ? -18.125 -1.936 4.973 1 92 532 ALA A C 1
ATOM 4419 O O . ALA A 1 532 ? -18.078 -1.166 5.938 1 92 532 ALA A O 1
ATOM 4420 N N . ILE A 1 533 ? -18.812 -2.988 4.949 1 92.56 533 ILE A N 1
ATOM 4421 C CA . ILE A 1 533 ? -19.719 -3.293 6.059 1 92.56 533 ILE A CA 1
ATOM 4422 C C . ILE A 1 533 ? -18.906 -3.674 7.289 1 92.56 533 ILE A C 1
ATOM 4424 O O . ILE A 1 533 ? -19.25 -3.305 8.414 1 92.56 533 ILE A O 1
ATOM 4428 N N . CYS A 1 534 ? -17.875 -4.367 7.055 1 92.62 534 CYS A N 1
ATOM 4429 C CA . CYS A 1 534 ? -16.984 -4.695 8.172 1 92.62 534 CYS A CA 1
ATOM 4430 C C . CYS A 1 534 ? -16.438 -3.432 8.82 1 92.62 534 CYS A C 1
ATOM 4432 O O . CYS A 1 534 ? -16.359 -3.344 10.047 1 92.62 534 CYS A O 1
ATOM 4434 N N . ILE A 1 535 ? -16.078 -2.49 8.039 1 93.5 535 ILE A N 1
ATOM 4435 C CA . ILE A 1 535 ? -15.555 -1.227 8.547 1 93.5 535 ILE A CA 1
ATOM 4436 C C . ILE A 1 535 ? -16.656 -0.484 9.305 1 93.5 535 ILE A C 1
ATOM 4438 O O . ILE A 1 535 ? -16.391 0.104 10.359 1 93.5 535 ILE A O 1
ATOM 4442 N N . VAL A 1 536 ? -17.828 -0.56 8.781 1 92.44 536 VAL A N 1
ATOM 4443 C CA . VAL A 1 536 ? -18.953 0.1 9.438 1 92.44 536 VAL A CA 1
ATOM 4444 C C . VAL A 1 536 ? -19.219 -0.55 10.789 1 92.44 536 VAL A C 1
ATOM 4446 O O . VAL A 1 536 ? -19.594 0.129 11.75 1 92.44 536 VAL A O 1
ATOM 4449 N N . VAL A 1 537 ? -19 -1.83 10.883 1 93.25 537 VAL A N 1
ATOM 4450 C CA . VAL A 1 537 ? -19.172 -2.547 12.141 1 93.25 537 VAL A CA 1
ATOM 4451 C C . VAL A 1 537 ? -18.156 -2.047 13.164 1 93.25 537 VAL A C 1
ATOM 4453 O O . VAL A 1 537 ? -18.5 -1.773 14.32 1 93.25 537 VAL A O 1
ATOM 4456 N N . VAL A 1 538 ? -16.969 -1.871 12.734 1 95 538 VAL A N 1
ATOM 4457 C CA . VAL A 1 538 ? -15.93 -1.375 13.625 1 95 538 VAL A CA 1
ATOM 4458 C C . VAL A 1 538 ? -16.234 0.067 14.023 1 95 538 VAL A C 1
ATOM 4460 O O . VAL A 1 538 ? -16.094 0.439 15.195 1 95 538 VAL A O 1
ATOM 4463 N N . TYR A 1 539 ? -16.719 0.862 13.07 1 96.94 539 TYR A N 1
ATOM 4464 C CA . TYR A 1 539 ? -17.094 2.244 13.352 1 96.94 539 TYR A CA 1
ATOM 4465 C C . TYR A 1 539 ? -18.219 2.307 14.383 1 96.94 539 TYR A C 1
ATOM 4467 O O . TYR A 1 539 ? -18.172 3.141 15.297 1 96.94 539 TYR A O 1
ATOM 4475 N N . TYR A 1 540 ? -19.156 1.412 14.219 1 96.44 540 TYR A N 1
ATOM 4476 C CA . TYR A 1 540 ? -20.281 1.392 15.156 1 96.44 540 TYR A CA 1
ATOM 4477 C C . TYR A 1 540 ? -19.812 1.052 16.562 1 96.44 540 TYR A C 1
ATOM 4479 O O . TYR A 1 540 ? -20.219 1.693 17.531 1 96.44 540 TYR A O 1
ATOM 4487 N N . PHE A 1 541 ? -18.922 0.149 16.656 1 95.31 541 PHE A N 1
ATOM 4488 C CA . PHE A 1 541 ? -18.391 -0.272 17.953 1 95.31 541 PHE A CA 1
ATOM 4489 C C . PHE A 1 541 ? -17.656 0.879 18.641 1 95.31 541 PHE A C 1
ATOM 4491 O O . PHE A 1 541 ? -17.969 1.217 19.781 1 95.31 541 PHE A O 1
ATOM 4498 N N . TYR A 1 542 ? -16.812 1.52 17.969 1 97.06 542 TYR A N 1
ATOM 4499 C CA . TYR A 1 542 ? -16.031 2.605 18.547 1 97.06 542 TYR A CA 1
ATOM 4500 C C . TYR A 1 542 ? -16.891 3.855 18.734 1 97.06 542 TYR A C 1
ATOM 4502 O O . TYR A 1 542 ? -16.641 4.656 19.641 1 97.06 542 TYR A O 1
ATOM 4510 N N . ALA A 1 543 ? -17.859 4.02 17.828 1 96.69 543 ALA A N 1
ATOM 4511 C CA . ALA A 1 543 ? -18.75 5.18 17.953 1 96.69 543 ALA A CA 1
ATOM 4512 C C . ALA A 1 543 ? -19.562 5.109 19.234 1 96.69 543 ALA A C 1
ATOM 4514 O O . ALA A 1 543 ? -19.656 6.098 19.969 1 96.69 543 ALA A O 1
ATOM 4515 N N . ILE A 1 544 ? -20.062 3.938 19.594 1 95.38 544 ILE A N 1
ATOM 4516 C CA . ILE A 1 544 ? -20.891 3.766 20.781 1 95.38 544 ILE A CA 1
ATOM 4517 C C . ILE A 1 544 ? -20.031 3.928 22.031 1 95.38 544 ILE A C 1
ATOM 4519 O O . ILE A 1 544 ? -20.406 4.617 22.984 1 95.38 544 ILE A O 1
ATOM 4523 N N . ILE A 1 545 ? -18.828 3.385 21.984 1 94.44 545 ILE A N 1
ATOM 4524 C CA . ILE A 1 545 ? -17.922 3.518 23.125 1 94.44 545 ILE A CA 1
ATOM 4525 C C . ILE A 1 545 ? -17.531 4.98 23.297 1 94.44 545 ILE A C 1
ATOM 4527 O O . ILE A 1 545 ? -17.5 5.488 24.422 1 94.44 545 ILE A O 1
ATOM 4531 N N . GLY A 1 546 ? -17.25 5.668 22.266 1 94.81 546 GLY A N 1
ATOM 4532 C CA . GLY A 1 546 ? -16.922 7.082 22.328 1 94.81 546 GLY A CA 1
ATOM 4533 C C . GLY A 1 546 ? -18.062 7.941 22.844 1 94.81 546 GLY A C 1
ATOM 4534 O O . GLY A 1 546 ? -17.844 8.859 23.641 1 94.81 546 GLY A O 1
ATOM 4535 N N . MET A 1 547 ? -19.266 7.609 22.391 1 93.81 547 MET A N 1
ATOM 4536 C CA . MET A 1 547 ? -20.438 8.359 22.828 1 93.81 547 MET A CA 1
ATOM 4537 C C . MET A 1 547 ? -20.641 8.203 24.328 1 93.81 547 MET A C 1
ATOM 4539 O O . MET A 1 547 ? -21.047 9.148 25.016 1 93.81 547 MET A O 1
ATOM 4543 N N . GLU A 1 548 ? -20.328 7.035 24.859 1 92.06 548 GLU A N 1
ATOM 4544 C CA . GLU A 1 548 ? -20.531 6.766 26.266 1 92.06 548 GLU A CA 1
ATOM 4545 C C . GLU A 1 548 ? -19.406 7.367 27.109 1 92.06 548 GLU A C 1
ATOM 4547 O O . GLU A 1 548 ? -19.656 7.949 28.172 1 92.06 548 GLU A O 1
ATOM 4552 N N . VAL A 1 549 ? -18.219 7.316 26.594 1 91.69 549 VAL A N 1
ATOM 4553 C CA . VAL A 1 549 ? -17.062 7.766 27.375 1 91.69 549 VAL A CA 1
ATOM 4554 C C . VAL A 1 549 ? -16.953 9.289 27.297 1 91.69 549 VAL A C 1
ATOM 4556 O O . VAL A 1 549 ? -16.609 9.938 28.297 1 91.69 549 VAL A O 1
ATOM 4559 N N . PHE A 1 550 ? -17.234 9.891 26.172 1 93.06 550 PHE A N 1
ATOM 4560 C CA . PHE A 1 550 ? -17.047 11.32 25.969 1 93.06 550 PHE A CA 1
ATOM 4561 C C . PHE A 1 550 ? -18.375 12.047 25.922 1 93.06 550 PHE A C 1
ATOM 4563 O O . PHE A 1 550 ? -18.547 13 25.156 1 93.06 550 PHE A O 1
ATOM 4570 N N . LEU A 1 551 ? -19.25 11.586 26.75 1 86.19 551 LEU A N 1
ATOM 4571 C CA . LEU A 1 551 ? -20.578 12.172 26.781 1 86.19 551 LEU A CA 1
ATOM 4572 C C . LEU A 1 551 ? -20.531 13.586 27.344 1 86.19 551 LEU A C 1
ATOM 4574 O O . LEU A 1 551 ? -19.906 13.82 28.391 1 86.19 551 LEU A O 1
ATOM 4578 N N . ASP A 1 552 ? -21.078 14.547 26.703 1 82.94 552 ASP A N 1
ATOM 4579 C CA . ASP A 1 552 ? -21.328 15.906 27.172 1 82.94 552 ASP A CA 1
ATOM 4580 C C . ASP A 1 552 ? -20.016 16.656 27.391 1 82.94 552 ASP A C 1
ATOM 4582 O O . ASP A 1 552 ? -19.859 17.375 28.375 1 82.94 552 ASP A O 1
ATOM 4586 N N . ILE A 1 553 ? -19.047 16.391 26.578 1 89.06 553 ILE A N 1
ATOM 4587 C CA . ILE A 1 553 ? -17.797 17.125 26.656 1 89.06 553 ILE A CA 1
ATOM 4588 C C . ILE A 1 553 ? -17.812 18.297 25.656 1 89.06 553 ILE A C 1
ATOM 4590 O O . ILE A 1 553 ? -18.078 18.094 24.469 1 89.06 553 ILE A O 1
ATOM 4594 N N . ASP A 1 554 ? -17.641 19.469 26.172 1 88.44 554 ASP A N 1
ATOM 4595 C CA . ASP A 1 554 ? -17.547 20.641 25.328 1 88.44 554 ASP A CA 1
ATOM 4596 C C . ASP A 1 554 ? -16.094 20.922 24.938 1 88.44 554 ASP A C 1
ATOM 4598 O O . ASP A 1 554 ? -15.266 21.203 25.797 1 88.44 554 ASP A O 1
ATOM 4602 N N . LEU A 1 555 ? -15.836 20.859 23.719 1 91.19 555 LEU A N 1
ATOM 4603 C CA . LEU A 1 555 ? -14.469 20.984 23.234 1 91.19 555 LEU A CA 1
ATOM 4604 C C . LEU A 1 555 ? -14.156 22.422 22.844 1 91.19 555 LEU A C 1
ATOM 4606 O O . LEU A 1 555 ? -13.031 22.734 22.438 1 91.19 555 LEU A O 1
ATOM 4610 N N . LYS A 1 556 ? -15.07 23.359 23.062 1 89.12 556 LYS A N 1
ATOM 4611 C CA . LYS A 1 556 ? -14.828 24.766 22.734 1 89.12 556 LYS A CA 1
ATOM 4612 C C . LYS A 1 556 ? -13.844 25.391 23.719 1 89.12 556 LYS A C 1
ATOM 4614 O O . LYS A 1 556 ? -14.078 25.375 24.938 1 89.12 556 LYS A O 1
ATOM 4619 N N . ASN A 1 557 ? -12.648 25.859 23.156 1 87 557 ASN A N 1
ATOM 4620 C CA . ASN A 1 557 ? -11.594 26.484 23.938 1 87 557 ASN A CA 1
ATOM 4621 C C . ASN A 1 557 ? -11.109 25.562 25.062 1 87 557 ASN A C 1
ATOM 4623 O O . ASN A 1 557 ? -10.82 26.031 26.156 1 87 557 ASN A O 1
ATOM 4627 N N . CYS A 1 558 ? -11.102 24.312 24.859 1 83.94 558 CYS A N 1
ATOM 4628 C CA . CYS A 1 558 ? -10.766 23.328 25.875 1 83.94 558 CYS A CA 1
ATOM 4629 C C . CYS A 1 558 ? -9.266 23.266 26.109 1 83.94 558 CYS A C 1
ATOM 4631 O O . CYS A 1 558 ? -8.805 22.844 27.172 1 83.94 558 CYS A O 1
ATOM 4633 N N . CYS A 1 559 ? -8.445 23.547 25.172 1 84.12 559 CYS A N 1
ATOM 4634 C CA . CYS A 1 559 ? -7.012 23.281 25.234 1 84.12 559 CYS A CA 1
ATOM 4635 C C . CYS A 1 559 ? -6.219 24.578 25.359 1 84.12 559 CYS A C 1
ATOM 4637 O O . CYS A 1 559 ? -5.359 24.859 24.531 1 84.12 559 CYS A O 1
ATOM 4639 N N . GLN A 1 560 ? -6.453 25.234 26.484 1 84.06 560 GLN A N 1
ATOM 4640 C CA . GLN A 1 560 ? -5.711 26.469 26.703 1 84.06 560 GLN A CA 1
ATOM 4641 C C . GLN A 1 560 ? -4.277 26.188 27.125 1 84.06 560 GLN A C 1
ATOM 4643 O O . GLN A 1 560 ? -4.027 25.266 27.906 1 84.06 560 GLN A O 1
ATOM 4648 N N . ASN A 1 561 ? -3.221 26.703 26.562 1 77.75 561 ASN A N 1
ATOM 4649 C CA . ASN A 1 561 ? -1.8 26.594 26.891 1 77.75 561 ASN A CA 1
ATOM 4650 C C . ASN A 1 561 ? -1.215 25.281 26.359 1 77.75 561 ASN A C 1
ATOM 4652 O O . ASN A 1 561 ? -0.27 24.75 26.938 1 77.75 561 ASN A O 1
ATOM 4656 N N . SER A 1 562 ? -1.959 24.734 25.453 1 81.31 562 SER A N 1
ATOM 4657 C CA . SER A 1 562 ? -1.442 23.516 24.828 1 81.31 562 SER A CA 1
ATOM 4658 C C . SER A 1 562 ? -1.02 23.766 23.375 1 81.31 562 SER A C 1
ATOM 4660 O O . SER A 1 562 ? -1.229 24.859 22.844 1 81.31 562 SER A O 1
ATOM 4662 N N . SER A 1 563 ? -0.317 22.781 22.797 1 77.31 563 SER A N 1
ATOM 4663 C CA . SER A 1 563 ? 0.179 22.906 21.422 1 77.31 563 SER A CA 1
ATOM 4664 C C . SER A 1 563 ? -0.967 22.906 20.422 1 77.31 563 SER A C 1
ATOM 4666 O O . SER A 1 563 ? -0.797 23.328 19.281 1 77.31 563 SER A O 1
ATOM 4668 N N . VAL A 1 564 ? -2.232 22.531 20.891 1 84.56 564 VAL A N 1
ATOM 4669 C CA . VAL A 1 564 ? -3.334 22.422 19.938 1 84.56 564 VAL A CA 1
ATOM 4670 C C . VAL A 1 564 ? -4.383 23.484 20.234 1 84.56 564 VAL A C 1
ATOM 4672 O O . VAL A 1 564 ? -5.508 23.422 19.734 1 84.56 564 VAL A O 1
ATOM 4675 N N . GLU A 1 565 ? -4.125 24.516 20.969 1 84.81 565 GLU A N 1
ATOM 4676 C CA . GLU A 1 565 ? -5.062 25.562 21.375 1 84.81 565 GLU A CA 1
ATOM 4677 C C . GLU A 1 565 ? -5.66 26.266 20.156 1 84.81 565 GLU A C 1
ATOM 4679 O O . GLU A 1 565 ? -6.859 26.547 20.125 1 84.81 565 GLU A O 1
ATOM 4684 N N . SER A 1 566 ? -4.848 26.438 19.141 1 81.56 566 SER A N 1
ATOM 4685 C CA . SER A 1 566 ? -5.281 27.219 17.984 1 81.56 566 SER A CA 1
ATOM 4686 C C . SER A 1 566 ? -6.367 26.484 17.203 1 81.56 566 SER A C 1
ATOM 4688 O O . SER A 1 566 ? -7.199 27.125 16.547 1 81.56 566 SER A O 1
ATOM 4690 N N . PHE A 1 567 ? -6.422 25.172 17.328 1 86.81 567 PHE A N 1
ATOM 4691 C CA . PHE A 1 567 ? -7.367 24.391 16.547 1 86.81 567 PHE A CA 1
ATOM 4692 C C . PHE A 1 567 ? -8.742 24.391 17.203 1 86.81 567 PHE A C 1
ATOM 4694 O O . PHE A 1 567 ? -9.75 24.156 16.547 1 86.81 567 PHE A O 1
ATOM 4701 N N . TYR A 1 568 ? -8.82 24.641 18.531 1 89.06 568 TYR A N 1
ATOM 4702 C CA . TYR A 1 568 ? -10.078 24.547 19.266 1 89.06 568 TYR A CA 1
ATOM 4703 C C . TYR A 1 568 ? -10.57 25.922 19.703 1 89.06 568 TYR A C 1
ATOM 4705 O O . TYR A 1 568 ? -11.5 26.016 20.5 1 89.06 568 TYR A O 1
ATOM 4713 N N . LYS A 1 569 ? -9.938 26.969 19.234 1 85.25 569 LYS A N 1
ATOM 4714 C CA . LYS A 1 569 ? -10.32 28.328 19.594 1 85.25 569 LYS A CA 1
ATOM 4715 C C . LYS A 1 569 ? -11.641 28.719 18.938 1 85.25 569 LYS A C 1
ATOM 4717 O O . LYS A 1 569 ? -11.867 28.422 17.766 1 85.25 569 LYS A O 1
ATOM 4722 N N . TYR A 1 570 ? -12.562 29.109 19.734 1 80.81 570 TYR A N 1
ATOM 4723 C CA . TYR A 1 570 ? -13.859 29.578 19.25 1 80.81 570 TYR A CA 1
ATOM 4724 C C . TYR A 1 570 ? -13.914 31.094 19.188 1 80.81 570 TYR A C 1
ATOM 4726 O O . TYR A 1 570 ? -13.914 31.766 20.219 1 80.81 570 TYR A O 1
ATOM 4734 N N . ASP A 1 571 ? -13.273 31.766 18.25 1 67.38 571 ASP A N 1
ATOM 4735 C CA . ASP A 1 571 ? -13.422 33.219 18.094 1 67.38 571 ASP A CA 1
ATOM 4736 C C . ASP A 1 571 ? -14.18 33.562 16.812 1 67.38 571 ASP A C 1
ATOM 4738 O O . ASP A 1 571 ? -14.094 32.812 15.812 1 67.38 571 ASP A O 1
ATOM 4742 N N . ASN A 1 572 ? -15.352 34.344 16.891 1 55.31 572 ASN A N 1
ATOM 4743 C CA . ASN A 1 572 ? -16.141 34.812 15.758 1 55.31 572 ASN A CA 1
ATOM 4744 C C . ASN A 1 572 ? -15.266 35.312 14.625 1 55.31 572 ASN A C 1
ATOM 4746 O O . ASN A 1 572 ? -15.688 35.344 13.469 1 55.31 572 ASN A O 1
ATOM 4750 N N . SER A 1 573 ? -14.234 35.969 14.938 1 51.47 573 SER A N 1
ATOM 4751 C CA . SER A 1 573 ? -13.508 36.688 13.898 1 51.47 573 SER A CA 1
ATOM 4752 C C . SER A 1 573 ? -12.57 35.75 13.133 1 51.47 573 SER A C 1
ATOM 4754 O O . SER A 1 573 ? -12.383 35.938 11.93 1 51.47 573 SER A O 1
ATOM 4756 N N . THR A 1 574 ? -11.656 35.031 13.844 1 54.16 574 THR A N 1
ATOM 4757 C CA . THR A 1 574 ? -10.453 34.469 13.242 1 54.16 574 THR A CA 1
ATOM 4758 C C . THR A 1 574 ? -10.727 33.094 12.688 1 54.16 574 THR A C 1
ATOM 4760 O O . THR A 1 574 ? -11.531 32.344 13.242 1 54.16 574 THR A O 1
ATOM 4763 N N . LYS A 1 575 ? -10.484 32.844 11.312 1 55.84 575 LYS A N 1
ATOM 4764 C CA . LYS A 1 575 ? -10.453 31.641 10.484 1 55.84 575 LYS A CA 1
ATOM 4765 C C . LYS A 1 575 ? -9.914 30.453 11.266 1 55.84 575 LYS A C 1
ATOM 4767 O O . LYS A 1 575 ? -8.711 30.188 11.258 1 55.84 575 LYS A O 1
ATOM 4772 N N . SER A 1 576 ? -10.664 30.109 12.469 1 63.22 576 SER A N 1
ATOM 4773 C CA . SER A 1 576 ? -10.148 29.094 13.383 1 63.22 576 SER A CA 1
ATOM 4774 C C . SER A 1 576 ? -10.422 27.688 12.852 1 63.22 576 SER A C 1
ATOM 4776 O O . SER A 1 576 ? -11.164 27.516 11.883 1 63.22 576 SER A O 1
ATOM 4778 N N . GLY A 1 577 ? -9.688 26.469 13.188 1 71.06 577 GLY A N 1
ATOM 4779 C CA . GLY A 1 577 ? -9.562 25.094 12.742 1 71.06 577 GLY A CA 1
ATOM 4780 C C . GLY A 1 577 ? -10.883 24.328 12.773 1 71.06 577 GLY A C 1
ATOM 4781 O O . GLY A 1 577 ? -11.133 23.484 11.906 1 71.06 577 GLY A O 1
ATOM 4782 N N . TYR A 1 578 ? -12.008 24.656 13.578 1 86.81 578 TYR A N 1
ATOM 4783 C CA . TYR A 1 578 ? -13.336 24.062 13.695 1 86.81 578 TYR A CA 1
ATOM 4784 C C . TYR A 1 578 ? -13.258 22.641 14.211 1 86.81 578 TYR A C 1
ATOM 4786 O O . TYR A 1 578 ? -14.148 21.828 13.953 1 86.81 578 TYR A O 1
ATOM 4794 N N . TYR A 1 579 ? -12.195 22.344 14.992 1 91.69 579 TYR A N 1
ATOM 4795 C CA . TYR A 1 579 ? -11.992 20.953 15.422 1 91.69 579 TYR A CA 1
ATOM 4796 C C . TYR A 1 579 ? -12.93 20.594 16.562 1 91.69 579 TYR A C 1
ATOM 4798 O O . TYR A 1 579 ? -13.078 19.422 16.906 1 91.69 579 TYR A O 1
ATOM 4806 N N . TYR A 1 580 ? -13.633 21.688 17.156 1 91.12 580 TYR A N 1
ATOM 4807 C CA . TYR A 1 580 ? -14.586 21.422 18.219 1 91.12 580 TYR A CA 1
ATOM 4808 C C . TYR A 1 580 ? -15.82 20.719 17.688 1 91.12 580 TYR A C 1
ATOM 4810 O O . TYR A 1 580 ? -16.594 20.141 18.453 1 91.12 580 TYR A O 1
ATOM 4818 N N . LEU A 1 581 ? -15.977 20.656 16.328 1 92 581 LEU A N 1
ATOM 4819 C CA . LEU A 1 581 ? -17.109 19.984 15.711 1 92 581 LEU A CA 1
ATOM 4820 C C . LEU A 1 581 ? -16.891 18.484 15.625 1 92 581 LEU A C 1
ATOM 4822 O O . LEU A 1 581 ? -17.828 17.719 15.406 1 92 581 LEU A O 1
ATOM 4826 N N . ASN A 1 582 ? -15.664 18.031 15.797 1 93.5 582 ASN A N 1
ATOM 4827 C CA . ASN A 1 582 ? -15.344 16.609 15.812 1 93.5 582 ASN A CA 1
ATOM 4828 C C . ASN A 1 582 ? -15.578 16 17.188 1 93.5 582 ASN A C 1
ATOM 4830 O O . ASN A 1 582 ? -14.641 15.812 17.953 1 93.5 582 ASN A O 1
ATOM 4834 N N . SER A 1 583 ? -16.812 15.711 17.453 1 93.12 583 SER A N 1
ATOM 4835 C CA . SER A 1 583 ? -17.234 15.195 18.75 1 93.12 583 SER A CA 1
ATOM 4836 C C . SER A 1 583 ? -17.984 13.875 18.609 1 93.12 583 SER A C 1
ATOM 4838 O O . SER A 1 583 ? -18.078 13.328 17.516 1 93.12 583 SER A O 1
ATOM 4840 N N . PHE A 1 584 ? -18.297 13.305 19.734 1 94.75 584 PHE A N 1
ATOM 4841 C CA . PHE A 1 584 ? -19.047 12.055 19.797 1 94.75 584 PHE A CA 1
ATOM 4842 C C . PHE A 1 584 ? -20.438 12.281 20.375 1 94.75 584 PHE A C 1
ATOM 4844 O O . PHE A 1 584 ? -20.891 11.523 21.234 1 94.75 584 PHE A O 1
ATOM 4851 N N . ASP A 1 585 ? -21.125 13.305 19.812 1 92.19 585 ASP A N 1
ATOM 4852 C CA . ASP A 1 585 ? -22.422 13.703 20.359 1 92.19 585 ASP A CA 1
ATOM 4853 C C . ASP A 1 585 ? -23.531 12.773 19.891 1 92.19 585 ASP A C 1
ATOM 4855 O O . ASP A 1 585 ? -24.484 12.516 20.625 1 92.19 585 ASP A O 1
ATOM 4859 N N . ASN A 1 586 ? -23.453 12.414 18.719 1 92.38 586 ASN A N 1
ATOM 4860 C CA . ASN A 1 586 ? -24.422 11.469 18.156 1 92.38 586 ASN A CA 1
ATOM 4861 C C . ASN A 1 586 ? -23.734 10.453 17.234 1 92.38 586 ASN A C 1
ATOM 4863 O O . ASN A 1 586 ? -22.531 10.562 16.984 1 92.38 586 ASN A O 1
ATOM 4867 N N . ILE A 1 587 ? -24.484 9.484 16.859 1 93.69 587 ILE A N 1
ATOM 4868 C CA . ILE A 1 587 ? -23.891 8.359 16.141 1 93.69 587 ILE A CA 1
ATOM 4869 C C . ILE A 1 587 ? -23.391 8.82 14.781 1 93.69 587 ILE A C 1
ATOM 4871 O O . ILE A 1 587 ? -22.359 8.367 14.305 1 93.69 587 ILE A O 1
ATOM 4875 N N . PHE A 1 588 ? -24.062 9.75 14.125 1 93.81 588 PHE A N 1
ATOM 4876 C CA . PHE A 1 588 ? -23.656 10.195 12.797 1 93.81 588 PHE A CA 1
ATOM 4877 C C . PHE A 1 588 ? -22.438 11.109 12.867 1 93.81 588 PHE A C 1
ATOM 4879 O O . PHE A 1 588 ? -21.516 10.984 12.062 1 93.81 588 PHE A O 1
ATOM 4886 N N . ILE A 1 589 ? -22.422 11.992 13.875 1 95.12 589 ILE A N 1
ATOM 4887 C CA . ILE A 1 589 ? -21.266 12.867 14.078 1 95.12 589 ILE A CA 1
ATOM 4888 C C . ILE A 1 589 ? -20.047 12.031 14.484 1 95.12 589 ILE A C 1
ATOM 4890 O O . ILE A 1 589 ? -18.938 12.289 14.039 1 95.12 589 ILE A O 1
ATOM 4894 N N . SER A 1 590 ? -20.359 11.016 15.273 1 95.94 590 SER A N 1
ATOM 4895 C CA . SER A 1 590 ? -19.281 10.102 15.656 1 95.94 590 SER A CA 1
ATOM 4896 C C . SER A 1 590 ? -18.734 9.359 14.445 1 95.94 590 SER A C 1
ATOM 4898 O O . SER A 1 590 ? -17.531 9.109 14.359 1 95.94 590 SER A O 1
ATOM 4900 N N . GLY A 1 591 ? -19.672 9.008 13.562 1 95.62 591 GLY A N 1
ATOM 4901 C CA . GLY A 1 591 ? -19.234 8.344 12.344 1 95.62 591 GLY A CA 1
ATOM 4902 C C . GLY A 1 591 ? -18.297 9.195 11.5 1 95.62 591 GLY A C 1
ATOM 4903 O O . GLY A 1 591 ? -17.297 8.703 10.977 1 95.62 591 GLY A O 1
ATOM 4904 N N . VAL A 1 592 ? -18.578 10.453 11.445 1 96.5 592 VAL A N 1
ATOM 4905 C CA . VAL A 1 592 ? -17.75 11.367 10.672 1 96.5 592 VAL A CA 1
ATOM 4906 C C . VAL A 1 592 ? -16.406 11.555 11.367 1 96.5 592 VAL A C 1
ATOM 4908 O O . VAL A 1 592 ? -15.359 11.57 10.711 1 96.5 592 VAL A O 1
ATOM 4911 N N . THR A 1 593 ? -16.438 11.641 12.664 1 96.94 593 THR A N 1
ATOM 4912 C CA . THR A 1 593 ? -15.203 11.789 13.422 1 96.94 593 THR A CA 1
ATOM 4913 C C . THR A 1 593 ? -14.312 10.555 13.266 1 96.94 593 THR A C 1
ATOM 4915 O O . THR A 1 593 ? -13.102 10.68 13.109 1 96.94 593 THR A O 1
ATOM 4918 N N . LEU A 1 594 ? -14.922 9.438 13.305 1 97.5 594 LEU A N 1
ATOM 4919 C CA . LEU A 1 594 ? -14.156 8.211 13.148 1 97.5 594 LEU A CA 1
ATOM 4920 C C . LEU A 1 594 ? -13.602 8.086 11.734 1 97.5 594 LEU A C 1
ATOM 4922 O O . LEU A 1 594 ? -12.508 7.543 11.539 1 97.5 594 LEU A O 1
ATOM 4926 N N . PHE A 1 595 ? -14.336 8.578 10.789 1 96.69 595 PHE A N 1
ATOM 4927 C CA . PHE A 1 595 ? -13.812 8.594 9.43 1 96.69 595 PHE A CA 1
ATOM 4928 C C . PHE A 1 595 ? -12.594 9.508 9.336 1 96.69 595 PHE A C 1
ATOM 4930 O O . PHE A 1 595 ? -11.617 9.18 8.664 1 96.69 595 PHE A O 1
ATOM 4937 N N . GLU A 1 596 ? -12.672 10.602 10.008 1 96.69 596 GLU A N 1
ATOM 4938 C CA . GLU A 1 596 ? -11.531 11.508 10.062 1 96.69 596 GLU A CA 1
ATOM 4939 C C . GLU A 1 596 ? -10.32 10.828 10.688 1 96.69 596 GLU A C 1
ATOM 4941 O O . GLU A 1 596 ? -9.188 11.016 10.242 1 96.69 596 GLU A O 1
ATOM 4946 N N . LEU A 1 597 ? -10.594 10.031 11.664 1 96.75 597 LEU A N 1
ATOM 4947 C CA . LEU A 1 597 ? -9.508 9.328 12.336 1 96.75 597 LEU A CA 1
ATOM 4948 C C . LEU A 1 597 ? -8.922 8.25 11.438 1 96.75 597 LEU A C 1
ATOM 4950 O O . LEU A 1 597 ? -7.727 7.945 11.523 1 96.75 597 LEU A O 1
ATOM 4954 N N . THR A 1 598 ? -9.734 7.727 10.594 1 95.56 598 THR A N 1
ATOM 4955 C CA . THR A 1 598 ? -9.266 6.688 9.688 1 95.56 598 THR A CA 1
ATOM 4956 C C . THR A 1 598 ? -8.336 7.273 8.625 1 95.56 598 THR A C 1
ATOM 4958 O O . THR A 1 598 ? -7.391 6.609 8.188 1 95.56 598 THR A O 1
ATOM 4961 N N . VAL A 1 599 ? -8.539 8.508 8.188 1 93.94 599 VAL A N 1
ATOM 4962 C CA . VAL A 1 599 ? -7.695 9.164 7.195 1 93.94 599 VAL A CA 1
ATOM 4963 C C . VAL A 1 599 ? -6.355 9.539 7.824 1 93.94 599 VAL A C 1
ATOM 4965 O O . VAL A 1 599 ? -5.359 9.711 7.117 1 93.94 599 VAL A O 1
ATOM 4968 N N . VAL A 1 600 ? -6.258 9.547 9.078 1 90.75 600 VAL A N 1
ATOM 4969 C CA . VAL A 1 600 ? -5.082 9.539 9.938 1 90.75 600 VAL A CA 1
ATOM 4970 C C . VAL A 1 600 ? -4.43 10.922 9.938 1 90.75 600 VAL A C 1
ATOM 4972 O O . VAL A 1 600 ? -3.709 11.273 10.867 1 90.75 600 VAL A O 1
ATOM 4975 N N . ASN A 1 601 ? -4.895 11.797 8.883 1 89.81 601 ASN A N 1
ATOM 4976 C CA . ASN A 1 601 ? -4.262 13.109 8.93 1 89.81 601 ASN A CA 1
ATOM 4977 C C . ASN A 1 601 ? -4.719 13.914 10.141 1 89.81 601 ASN A C 1
ATOM 4979 O O . ASN A 1 601 ? -5.918 14.008 10.414 1 89.81 601 ASN A O 1
ATOM 4983 N N . ASN A 1 602 ? -4.016 14.469 11.008 1 91.69 602 ASN A N 1
ATOM 4984 C CA . ASN A 1 602 ? -4.227 15.305 12.188 1 91.69 602 ASN A CA 1
ATOM 4985 C C . ASN A 1 602 ? -5.043 14.57 13.25 1 91.69 602 ASN A C 1
ATOM 4987 O O . ASN A 1 602 ? -5.789 15.203 14 1 91.69 602 ASN A O 1
ATOM 4991 N N . TRP A 1 603 ? -5 13.211 13.211 1 94.06 603 TRP A N 1
ATOM 4992 C CA . TRP A 1 603 ? -5.711 12.438 14.227 1 94.06 603 TRP A CA 1
ATOM 4993 C C . TRP A 1 603 ? -5.168 12.742 15.617 1 94.06 603 TRP A C 1
ATOM 4995 O O . TRP A 1 603 ? -5.906 12.688 16.609 1 94.06 603 TRP A O 1
ATOM 5005 N N . PHE A 1 604 ? -3.9 13.172 15.625 1 94.19 604 PHE A N 1
ATOM 5006 C CA . PHE A 1 604 ? -3.277 13.438 16.906 1 94.19 604 PHE A CA 1
ATOM 5007 C C . PHE A 1 604 ? -3.816 14.727 17.516 1 94.19 604 PHE A C 1
ATOM 5009 O O . PHE A 1 604 ? -3.803 14.898 18.734 1 94.19 604 PHE A O 1
ATOM 5016 N N . ILE A 1 605 ? -4.336 15.641 16.703 1 93.94 605 ILE A N 1
ATOM 5017 C CA . ILE A 1 605 ? -4.934 16.875 17.203 1 93.94 605 ILE A CA 1
ATOM 5018 C C . ILE A 1 605 ? -6.246 16.562 17.906 1 93.94 605 ILE A C 1
ATOM 5020 O O . ILE A 1 605 ? -6.527 17.109 18.984 1 93.94 605 ILE A O 1
ATOM 5024 N N . ILE A 1 606 ? -6.984 15.625 17.328 1 94.88 606 ILE A N 1
ATOM 5025 C CA . ILE A 1 606 ? -8.242 15.203 17.938 1 94.88 606 ILE A CA 1
ATOM 5026 C C . ILE A 1 606 ? -7.953 14.43 19.219 1 94.88 606 ILE A C 1
ATOM 5028 O O . ILE A 1 606 ? -8.609 14.656 20.25 1 94.88 606 ILE A O 1
ATOM 5032 N N . MET A 1 607 ? -6.973 13.578 19.203 1 95.56 607 MET A N 1
ATOM 5033 C CA . MET A 1 607 ? -6.594 12.805 20.391 1 95.56 607 MET A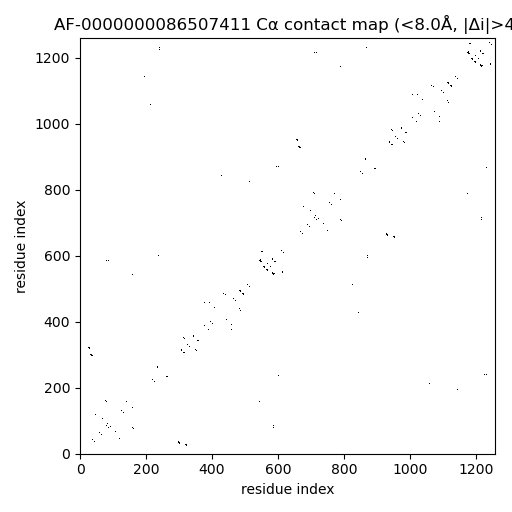 CA 1
ATOM 5034 C C . MET A 1 607 ? -6.148 13.719 21.516 1 95.56 607 MET A C 1
ATOM 5036 O O . MET A 1 607 ? -6.586 13.562 22.656 1 95.56 607 MET A O 1
ATOM 5040 N N . GLU A 1 608 ? -5.348 14.719 21.203 1 93.69 608 GLU A N 1
ATOM 5041 C CA . GLU A 1 608 ? -4.836 15.625 22.234 1 93.69 608 GLU A CA 1
ATOM 5042 C C . GLU A 1 608 ? -5.945 16.516 22.781 1 93.69 608 GLU A C 1
ATOM 5044 O O . GLU A 1 608 ? -5.918 16.906 23.953 1 93.69 608 GLU A O 1
ATOM 5049 N N . GLY A 1 609 ? -6.91 16.875 21.891 1 93.31 609 GLY A N 1
ATOM 5050 C CA . GLY A 1 609 ? -8.055 17.641 22.375 1 93.31 609 GLY A CA 1
ATOM 5051 C C . GLY A 1 609 ? -8.82 16.922 23.469 1 93.31 609 GLY A C 1
ATOM 5052 O O . GLY A 1 609 ? -9.102 17.5 24.531 1 93.31 609 GLY A O 1
ATOM 5053 N N . PHE A 1 610 ? -9.062 15.656 23.234 1 94.88 610 PHE A N 1
ATOM 5054 C CA . PHE A 1 610 ? -9.797 14.875 24.219 1 94.88 610 PHE A CA 1
ATOM 5055 C C . PHE A 1 610 ? -8.914 14.547 25.406 1 94.88 610 PHE A C 1
ATOM 5057 O O . PHE A 1 610 ? -9.398 14.461 26.547 1 94.88 610 PHE A O 1
ATOM 5064 N N . ALA A 1 611 ? -7.609 14.383 25.203 1 93.88 611 ALA A N 1
ATOM 5065 C CA . ALA A 1 611 ? -6.691 14.094 26.297 1 93.88 611 ALA A CA 1
ATOM 5066 C C . ALA A 1 611 ? -6.609 15.273 27.266 1 93.88 611 ALA A C 1
ATOM 5068 O O . ALA A 1 611 ? -6.52 15.086 28.484 1 93.88 611 ALA A O 1
ATOM 5069 N N . ASN A 1 612 ? -6.652 16.5 26.75 1 92 612 ASN A N 1
ATOM 5070 C CA . ASN A 1 612 ? -6.594 17.688 27.578 1 92 612 ASN A CA 1
ATOM 5071 C C . ASN A 1 612 ? -7.941 18 28.234 1 92 612 ASN A C 1
ATOM 5073 O O . ASN A 1 612 ? -8 18.5 29.359 1 92 612 ASN A O 1
ATOM 5077 N N . ALA A 1 613 ? -9 17.625 27.531 1 92.31 613 ALA A N 1
ATOM 5078 C CA . ALA A 1 613 ? -10.344 17.969 28.016 1 92.31 613 ALA A CA 1
ATOM 5079 C C . ALA A 1 613 ? -10.844 16.938 29.016 1 92.31 613 ALA A C 1
ATOM 5081 O O . ALA A 1 613 ? -11.578 17.266 29.938 1 92.31 613 ALA A O 1
ATOM 5082 N N . VAL A 1 614 ? -10.516 15.719 28.891 1 92.94 614 VAL A N 1
ATOM 5083 C CA . VAL A 1 614 ? -11.062 14.656 29.734 1 92.94 614 VAL A CA 1
ATOM 5084 C C . VAL A 1 614 ? -9.961 14.078 30.609 1 92.94 614 VAL A C 1
ATOM 5086 O O . VAL A 1 614 ? -9.859 14.414 31.797 1 92.94 614 VAL A O 1
ATOM 5089 N N . SER A 1 615 ? -9.102 13.18 29.938 1 91.88 615 SER A N 1
ATOM 5090 C CA . SER A 1 615 ? -8.031 12.516 30.672 1 91.88 615 SER A CA 1
ATOM 5091 C C . SER A 1 615 ? -6.926 12.031 29.734 1 91.88 615 SER A C 1
ATOM 5093 O O . SER A 1 615 ? -7.16 11.859 28.531 1 91.88 615 SER A O 1
ATOM 5095 N N . GLN A 1 616 ? -5.742 11.852 30.281 1 91.19 616 GLN A N 1
ATOM 5096 C CA . GLN A 1 616 ? -4.613 11.344 29.516 1 91.19 616 GLN A CA 1
ATOM 5097 C C . GLN A 1 616 ? -4.871 9.914 29.047 1 91.19 616 GLN A C 1
ATOM 5099 O O . GLN A 1 616 ? -4.312 9.477 28.031 1 91.19 616 GLN A O 1
ATOM 5104 N N . TRP A 1 617 ? -5.801 9.266 29.609 1 91.88 617 TRP A N 1
ATOM 5105 C CA . TRP A 1 617 ? -6.094 7.879 29.266 1 91.88 617 TRP A CA 1
ATOM 5106 C C . TRP A 1 617 ? -6.945 7.801 28 1 91.88 617 TRP A C 1
ATOM 5108 O O . TRP A 1 617 ? -7.078 6.734 27.406 1 91.88 617 TRP A O 1
ATOM 5118 N N . SER A 1 618 ? -7.535 8.953 27.609 1 94.75 618 SER A N 1
ATOM 5119 C CA . SER A 1 618 ? -8.32 8.961 26.375 1 94.75 618 SER A CA 1
ATOM 5120 C C . SER A 1 618 ? -7.453 8.648 25.156 1 94.75 618 SER A C 1
ATOM 5122 O O . SER A 1 618 ? -7.961 8.203 24.125 1 94.75 618 SER A O 1
ATOM 5124 N N . ARG A 1 619 ? -6.074 8.797 25.359 1 96.06 619 ARG A N 1
ATOM 5125 C CA . ARG A 1 619 ? -5.16 8.523 24.25 1 96.06 619 ARG A CA 1
ATOM 5126 C C . ARG A 1 619 ? -5.191 7.047 23.875 1 96.06 619 ARG A C 1
ATOM 5128 O O . ARG A 1 619 ? -4.988 6.703 22.703 1 96.06 619 ARG A O 1
ATOM 5135 N N . VAL A 1 620 ? -5.52 6.211 24.781 1 95.62 620 VAL A N 1
ATOM 5136 C CA . VAL A 1 620 ? -5.547 4.777 24.516 1 95.62 620 VAL A CA 1
ATOM 5137 C C . VAL A 1 620 ? -6.691 4.449 23.562 1 95.62 620 VAL A C 1
ATOM 5139 O O . VAL A 1 620 ? -6.555 3.582 22.688 1 95.62 620 VAL A O 1
ATOM 5142 N N . TYR A 1 621 ? -7.836 5.156 23.719 1 96.56 621 TYR A N 1
ATOM 5143 C CA . TYR A 1 621 ? -8.977 4.965 22.828 1 96.56 621 TYR A CA 1
ATOM 5144 C C . TYR A 1 621 ? -8.586 5.254 21.375 1 96.56 621 TYR A C 1
ATOM 5146 O O . TYR A 1 621 ? -8.836 4.438 20.484 1 96.56 621 TYR A O 1
ATOM 5154 N N . PHE A 1 622 ? -7.898 6.312 21.172 1 97.31 622 PHE A N 1
ATOM 5155 C CA . PHE A 1 622 ? -7.562 6.742 19.812 1 97.31 622 PHE A CA 1
ATOM 5156 C C . PHE A 1 622 ? -6.43 5.895 19.25 1 97.31 622 PHE A C 1
ATOM 5158 O O . PHE A 1 622 ? -6.453 5.535 18.062 1 97.31 622 PHE A O 1
ATOM 5165 N N . MET A 1 623 ? -5.457 5.508 20.109 1 96 623 MET A N 1
ATOM 5166 C CA . MET A 1 623 ? -4.352 4.676 19.641 1 96 623 MET A CA 1
ATOM 5167 C C . MET A 1 623 ? -4.832 3.268 19.312 1 96 623 MET A C 1
ATOM 5169 O O . MET A 1 623 ? -4.375 2.662 18.344 1 96 623 MET A O 1
ATOM 5173 N N . SER A 1 624 ? -5.762 2.785 20.109 1 95.62 624 SER A N 1
ATOM 5174 C CA . SER A 1 624 ? -6.32 1.469 19.812 1 95.62 624 SER A CA 1
ATOM 5175 C C . SER A 1 624 ? -7.113 1.479 18.516 1 95.62 624 SER A C 1
ATOM 5177 O O . SER A 1 624 ? -7.074 0.513 17.75 1 95.62 624 SER A O 1
ATOM 5179 N N . PHE A 1 625 ? -7.844 2.541 18.281 1 96.94 625 PHE A N 1
ATOM 5180 C CA . PHE A 1 625 ? -8.594 2.658 17.031 1 96.94 625 PHE A CA 1
ATOM 5181 C C . PHE A 1 625 ? -7.66 2.631 15.836 1 96.94 625 PHE A C 1
ATOM 5183 O O . PHE A 1 625 ? -7.941 1.962 14.836 1 96.94 625 PHE A O 1
ATOM 5190 N N . TYR A 1 626 ? -6.555 3.303 15.945 1 95.56 626 TYR A N 1
ATOM 5191 C CA . TYR A 1 626 ? -5.586 3.316 14.852 1 95.56 626 TYR A CA 1
ATOM 5192 C C . TYR A 1 626 ? -5.027 1.923 14.602 1 95.56 626 TYR A C 1
ATOM 5194 O O . TYR A 1 626 ? -4.93 1.483 13.453 1 95.56 626 TYR A O 1
ATOM 5202 N N . ILE A 1 627 ? -4.688 1.227 15.633 1 93.12 627 ILE A N 1
ATOM 5203 C CA . ILE A 1 627 ? -4.074 -0.092 15.508 1 93.12 627 ILE A CA 1
ATOM 5204 C C . ILE A 1 627 ? -5.07 -1.063 14.875 1 93.12 627 ILE A C 1
ATOM 5206 O O . ILE A 1 627 ? -4.699 -1.862 14.008 1 93.12 627 ILE A O 1
ATOM 5210 N N . VAL A 1 628 ? -6.34 -0.896 15.234 1 92.31 628 VAL A N 1
ATOM 5211 C CA . VAL A 1 628 ? -7.355 -1.806 14.719 1 92.31 628 VAL A CA 1
ATOM 5212 C C . VAL A 1 628 ? -7.625 -1.501 13.25 1 92.31 628 VAL A C 1
ATOM 5214 O O . VAL A 1 628 ? -7.777 -2.416 12.438 1 92.31 628 VAL A O 1
ATOM 5217 N N . MET A 1 629 ? -7.629 -0.262 12.891 1 92.12 629 MET A N 1
ATOM 5218 C CA . MET A 1 629 ? -7.973 0.134 11.531 1 92.12 629 MET A CA 1
ATOM 5219 C C . MET A 1 629 ? -6.777 -0.045 10.594 1 92.12 629 MET A C 1
ATOM 5221 O O . MET A 1 629 ? -6.949 -0.201 9.383 1 92.12 629 MET A O 1
ATOM 5225 N N . MET A 1 630 ? -5.562 -0.063 11.117 1 85.06 630 MET A N 1
ATOM 5226 C CA . MET A 1 630 ? -4.352 -0.183 10.312 1 85.06 630 MET A CA 1
ATOM 5227 C C . MET A 1 630 ? -4.293 -1.539 9.617 1 85.06 630 MET A C 1
ATOM 5229 O O . MET A 1 630 ? -3.867 -1.632 8.461 1 85.06 630 MET A O 1
ATOM 5233 N N . MET B 1 1 ? 68.688 -56.125 -40.25 1 25.56 1 MET B N 1
ATOM 5234 C CA . MET B 1 1 ? 67.875 -55.594 -39.156 1 25.56 1 MET B CA 1
ATOM 5235 C C . MET B 1 1 ? 67.875 -54.094 -39.156 1 25.56 1 MET B C 1
ATOM 5237 O O . MET B 1 1 ? 68.75 -53.469 -38.5 1 25.56 1 MET B O 1
ATOM 5241 N N . GLY B 1 2 ? 67.875 -53.375 -40.344 1 33.16 2 GLY B N 1
ATOM 5242 C CA . GLY B 1 2 ? 67.938 -51.938 -40.562 1 33.16 2 GLY B CA 1
ATOM 5243 C C . GLY B 1 2 ? 66.875 -51.188 -39.812 1 33.16 2 GLY B C 1
ATOM 5244 O O . GLY B 1 2 ? 65.688 -51.531 -39.875 1 33.16 2 GLY B O 1
ATOM 5245 N N . GLN B 1 3 ? 67.188 -50.625 -38.594 1 35.41 3 GLN B N 1
ATOM 5246 C CA . GLN B 1 3 ? 66.438 -49.719 -37.688 1 35.41 3 GLN B CA 1
ATOM 5247 C C . GLN B 1 3 ? 65.875 -48.531 -38.438 1 35.41 3 GLN B C 1
ATOM 5249 O O . GLN B 1 3 ? 66.562 -47.812 -39.125 1 35.41 3 GLN B O 1
ATOM 5254 N N . ASP B 1 4 ? 64.625 -48.656 -38.969 1 37.47 4 ASP B N 1
ATOM 5255 C CA . ASP B 1 4 ? 63.781 -47.625 -39.531 1 37.47 4 ASP B CA 1
ATOM 5256 C C . ASP B 1 4 ? 63.781 -46.375 -38.656 1 37.47 4 ASP B C 1
ATOM 5258 O O . ASP B 1 4 ? 63.344 -46.438 -37.5 1 37.47 4 ASP B O 1
ATOM 5262 N N . ILE B 1 5 ? 64.812 -45.5 -38.656 1 44.75 5 ILE B N 1
ATOM 5263 C CA . ILE B 1 5 ? 64.875 -44.188 -38.062 1 44.75 5 ILE B CA 1
ATOM 5264 C C . ILE B 1 5 ? 63.625 -43.406 -38.469 1 44.75 5 ILE B C 1
ATOM 5266 O O . ILE B 1 5 ? 63.344 -43.188 -39.625 1 44.75 5 ILE B O 1
ATOM 5270 N N . PRO B 1 6 ? 62.688 -43.344 -37.531 1 50.12 6 PRO B N 1
ATOM 5271 C CA . PRO B 1 6 ? 61.531 -42.531 -37.812 1 50.12 6 PRO B CA 1
ATOM 5272 C C . PRO B 1 6 ? 61.906 -41.156 -38.344 1 50.12 6 PRO B C 1
ATOM 5274 O O . PRO B 1 6 ? 62.969 -40.625 -38.031 1 50.12 6 PRO B O 1
ATOM 5277 N N . ASP B 1 7 ? 61.531 -40.719 -39.5 1 53.25 7 ASP B N 1
ATOM 5278 C CA . ASP B 1 7 ? 61.781 -39.469 -40.219 1 53.25 7 ASP B CA 1
ATOM 5279 C C . ASP B 1 7 ? 61.562 -38.25 -39.312 1 53.25 7 ASP B C 1
ATOM 5281 O O . ASP B 1 7 ? 60.5 -38.125 -38.688 1 53.25 7 ASP B O 1
ATOM 5285 N N . PRO B 1 8 ? 62.562 -37.562 -38.844 1 57.84 8 PRO B N 1
ATOM 5286 C CA . PRO B 1 8 ? 62.531 -36.375 -38 1 57.84 8 PRO B CA 1
ATOM 5287 C C . PRO B 1 8 ? 61.562 -35.312 -38.469 1 57.84 8 PRO B C 1
ATOM 5289 O O . PRO B 1 8 ? 60.969 -34.594 -37.656 1 57.84 8 PRO B O 1
ATOM 5292 N N . GLN B 1 9 ? 61.438 -35.156 -39.719 1 61.03 9 GLN B N 1
ATOM 5293 C CA . GLN B 1 9 ? 60.531 -34.156 -40.25 1 61.03 9 GLN B CA 1
ATOM 5294 C C . GLN B 1 9 ? 59.062 -34.5 -39.906 1 61.03 9 GLN B C 1
ATOM 5296 O O . GLN B 1 9 ? 58.281 -33.594 -39.625 1 61.03 9 GLN B O 1
ATOM 5301 N N . GLY B 1 10 ? 58.781 -35.719 -39.969 1 59.78 10 GLY B N 1
ATOM 5302 C CA . GLY B 1 10 ? 57.438 -36.156 -39.625 1 59.78 10 GLY B CA 1
ATOM 5303 C C . GLY B 1 10 ? 57.094 -35.938 -38.156 1 59.78 10 GLY B C 1
ATOM 5304 O O . GLY B 1 10 ? 55.969 -35.531 -37.812 1 59.78 10 GLY B O 1
ATOM 5305 N N . CYS B 1 11 ? 58.125 -36.125 -37.344 1 61.84 11 CYS B N 1
ATOM 5306 C CA . CYS B 1 11 ? 57.969 -35.906 -35.906 1 61.84 11 CYS B CA 1
ATOM 5307 C C . CYS B 1 11 ? 57.812 -34.406 -35.625 1 61.84 11 CYS B C 1
ATOM 5309 O O . CYS B 1 11 ? 57 -34.031 -34.75 1 61.84 11 CYS B O 1
ATOM 5311 N N . PHE B 1 12 ? 58.625 -33.625 -36.344 1 63.38 12 PHE B N 1
ATOM 5312 C CA . PHE B 1 12 ? 58.531 -32.188 -36.125 1 63.38 12 PHE B CA 1
ATOM 5313 C C . PHE B 1 12 ? 57.156 -31.672 -36.562 1 63.38 12 PHE B C 1
ATOM 5315 O O . PHE B 1 12 ? 56.531 -30.844 -35.875 1 63.38 12 PHE B O 1
ATOM 5322 N N . SER B 1 13 ? 56.719 -32.188 -37.719 1 66.38 13 SER B N 1
ATOM 5323 C CA . SER B 1 13 ? 55.406 -31.781 -38.219 1 66.38 13 SER B CA 1
ATOM 5324 C C . SER B 1 13 ? 54.281 -32.25 -37.281 1 66.38 13 SER B C 1
ATOM 5326 O O . SER B 1 13 ? 53.312 -31.531 -37.062 1 66.38 13 SER B O 1
ATOM 5328 N N . ARG B 1 14 ? 54.5 -33.344 -36.688 1 65.88 14 ARG B N 1
ATOM 5329 C CA . ARG B 1 14 ? 53.531 -33.844 -35.719 1 65.88 14 ARG B CA 1
ATOM 5330 C C . ARG B 1 14 ? 53.562 -33.031 -34.406 1 65.88 14 ARG B C 1
ATOM 5332 O O . ARG B 1 14 ? 52.5 -32.75 -33.844 1 65.88 14 ARG B O 1
ATOM 5339 N N . GLN B 1 15 ? 54.75 -32.75 -34.094 1 67.25 15 GLN B N 1
ATOM 5340 C CA . GLN B 1 15 ? 54.875 -31.953 -32.875 1 67.25 15 GLN B CA 1
ATOM 5341 C C . GLN B 1 15 ? 54.312 -30.547 -33.094 1 67.25 15 GLN B C 1
ATOM 5343 O O . GLN B 1 15 ? 53.656 -30 -32.188 1 67.25 15 GLN B O 1
ATOM 5348 N N . LEU B 1 16 ? 54.562 -30.047 -34.281 1 68.38 16 LEU B N 1
ATOM 5349 C CA . LEU B 1 16 ? 54.031 -28.719 -34.594 1 68.38 16 LEU B CA 1
ATOM 5350 C C . LEU B 1 16 ? 52.5 -28.781 -34.688 1 68.38 16 LEU B C 1
ATOM 5352 O O . LEU B 1 16 ? 51.812 -27.844 -34.25 1 68.38 16 LEU B O 1
ATOM 5356 N N . ARG B 1 17 ? 51.969 -29.797 -35.25 1 67.62 17 ARG B N 1
ATOM 5357 C CA . ARG B 1 17 ? 50.531 -29.969 -35.344 1 67.62 17 ARG B CA 1
ATOM 5358 C C . ARG B 1 17 ? 49.906 -30.141 -33.969 1 67.62 17 ARG B C 1
ATOM 5360 O O . ARG B 1 17 ? 48.844 -29.594 -33.688 1 67.62 17 ARG B O 1
ATOM 5367 N N . GLU B 1 18 ? 50.688 -30.938 -33.25 1 71.81 18 GLU B N 1
ATOM 5368 C CA . GLU B 1 18 ? 50.188 -31.109 -31.875 1 71.81 18 GLU B CA 1
ATOM 5369 C C . GLU B 1 18 ? 50.25 -29.812 -31.078 1 71.81 18 GLU B C 1
ATOM 5371 O O . GLU B 1 18 ? 49.344 -29.516 -30.297 1 71.81 18 GLU B O 1
ATOM 5376 N N . HIS B 1 19 ? 51.344 -29.109 -31.312 1 72.31 19 HIS B N 1
ATOM 5377 C CA . HIS B 1 19 ? 51.469 -27.812 -30.656 1 72.31 19 HIS B CA 1
ATOM 5378 C C . HIS B 1 19 ? 50.375 -26.859 -31.141 1 72.31 19 HIS B C 1
ATOM 5380 O O . HIS B 1 19 ? 49.781 -26.141 -30.344 1 72.31 19 HIS B O 1
ATOM 5386 N N . ASN B 1 20 ? 50.156 -26.953 -32.438 1 72.31 20 ASN B N 1
ATOM 5387 C CA . ASN B 1 20 ? 49.125 -26.109 -33 1 72.31 20 ASN B CA 1
ATOM 5388 C C . ASN B 1 20 ? 47.719 -26.531 -32.5 1 72.31 20 ASN B C 1
ATOM 5390 O O . ASN B 1 20 ? 46.875 -25.688 -32.25 1 72.31 20 ASN B O 1
ATOM 5394 N N . ARG B 1 21 ? 47.562 -27.766 -32.406 1 75.19 21 ARG B N 1
ATOM 5395 C CA . ARG B 1 21 ? 46.281 -28.281 -31.891 1 75.19 21 ARG B CA 1
ATOM 5396 C C . ARG B 1 21 ? 46.062 -27.859 -30.438 1 75.19 21 ARG B C 1
ATOM 5398 O O . ARG B 1 21 ? 44.938 -27.484 -30.062 1 75.19 21 ARG B O 1
ATOM 5405 N N . ARG B 1 22 ? 47.062 -27.922 -29.719 1 77.81 22 ARG B N 1
ATOM 5406 C CA . ARG B 1 22 ? 46.938 -27.516 -28.312 1 77.81 22 ARG B CA 1
ATOM 5407 C C . ARG B 1 22 ? 46.656 -26.031 -28.203 1 77.81 22 ARG B C 1
ATOM 5409 O O . ARG B 1 22 ? 45.875 -25.609 -27.344 1 77.81 22 ARG B O 1
ATOM 5416 N N . LYS B 1 23 ? 47.312 -25.391 -29.047 1 80 23 LYS B N 1
ATOM 5417 C CA . LYS B 1 23 ? 47.062 -23.953 -29.047 1 80 23 LYS B CA 1
ATOM 5418 C C . LYS B 1 23 ? 45.625 -23.641 -29.453 1 80 23 LYS B C 1
ATOM 5420 O O . LYS B 1 23 ? 45 -22.75 -28.891 1 80 23 LYS B O 1
ATOM 5425 N N . GLN B 1 24 ? 45.188 -24.375 -30.391 1 80 24 GLN B N 1
ATOM 5426 C CA . GLN B 1 24 ? 43.812 -24.156 -30.859 1 80 24 GLN B CA 1
ATOM 5427 C C . GLN B 1 24 ? 42.812 -24.5 -29.75 1 80 24 GLN B C 1
ATOM 5429 O O . GLN B 1 24 ? 41.844 -23.781 -29.562 1 80 24 GLN B O 1
ATOM 5434 N N . TRP B 1 25 ? 43.062 -25.516 -29.078 1 84.88 25 TRP B N 1
ATOM 5435 C CA . TRP B 1 25 ? 42.156 -25.906 -28 1 84.88 25 TRP B CA 1
ATOM 5436 C C . TRP B 1 25 ? 42.188 -24.875 -26.859 1 84.88 25 TRP B C 1
ATOM 5438 O O . TRP B 1 25 ? 41.156 -24.594 -26.25 1 84.88 25 TRP B O 1
ATOM 5448 N N . LYS B 1 26 ? 43.344 -24.438 -26.641 1 85.62 26 LYS B N 1
ATOM 5449 C CA . LYS B 1 26 ? 43.438 -23.406 -25.594 1 85.62 26 LYS B CA 1
ATOM 5450 C C . LYS B 1 26 ? 42.625 -22.172 -25.969 1 85.62 26 LYS B C 1
ATOM 5452 O O . LYS B 1 26 ? 41.969 -21.578 -25.109 1 85.62 26 LYS B O 1
ATOM 5457 N N . LEU B 1 27 ? 42.656 -21.875 -27.203 1 83.56 27 LEU B N 1
ATOM 5458 C CA . LEU B 1 27 ? 41.844 -20.75 -27.672 1 83.56 27 LEU B CA 1
ATOM 5459 C C . LEU B 1 27 ? 40.344 -21.062 -27.562 1 83.56 27 LEU B C 1
ATOM 5461 O O . LEU B 1 27 ? 39.562 -20.172 -27.219 1 83.56 27 LEU B O 1
ATOM 5465 N N . ASN B 1 28 ? 40.031 -22.281 -27.844 1 85.56 28 ASN B N 1
ATOM 5466 C CA . ASN B 1 28 ? 38.656 -22.688 -27.719 1 85.56 28 ASN B CA 1
ATOM 5467 C C . ASN B 1 28 ? 38.188 -22.641 -26.266 1 85.56 28 ASN B C 1
ATOM 5469 O O . ASN B 1 28 ? 37.062 -22.234 -25.984 1 85.56 28 ASN B O 1
ATOM 5473 N N . TYR B 1 29 ? 39.031 -23.109 -25.438 1 89.75 29 TYR B N 1
ATOM 5474 C CA . TYR B 1 29 ? 38.688 -23.062 -24.016 1 89.75 29 TYR B CA 1
ATOM 5475 C C . TYR B 1 29 ? 38.469 -21.641 -23.547 1 89.75 29 TYR B C 1
ATOM 5477 O O . TYR B 1 29 ? 37.5 -21.359 -22.828 1 89.75 29 TYR B O 1
ATOM 5485 N N . GLN B 1 30 ? 39.312 -20.828 -23.969 1 85.31 30 GLN B N 1
ATOM 5486 C CA . GLN B 1 30 ? 39.188 -19.422 -23.594 1 85.31 30 GLN B CA 1
ATOM 5487 C C . GLN B 1 30 ? 37.938 -18.812 -24.156 1 85.31 30 GLN B C 1
ATOM 5489 O O . GLN B 1 30 ? 37.219 -18.062 -23.469 1 85.31 30 GLN B O 1
ATOM 5494 N N . GLU B 1 31 ? 37.656 -19.078 -25.375 1 85.12 31 GLU B N 1
ATOM 5495 C CA . GLU B 1 31 ? 36.438 -18.531 -26 1 85.12 31 GLU B CA 1
ATOM 5496 C C . GLU B 1 31 ? 35.188 -19.078 -25.344 1 85.12 31 GLU B C 1
ATOM 5498 O O . GLU B 1 31 ? 34.188 -18.359 -25.156 1 85.12 31 GLU B O 1
ATOM 5503 N N . ALA B 1 32 ? 35.219 -20.297 -25.031 1 89.56 32 ALA B N 1
ATOM 5504 C CA . ALA B 1 32 ? 34.062 -20.891 -24.359 1 89.56 32 ALA B CA 1
ATOM 5505 C C . ALA B 1 32 ? 33.844 -20.266 -22.984 1 89.56 32 ALA B C 1
ATOM 5507 O O . ALA B 1 32 ? 32.688 -20.016 -22.594 1 89.56 32 ALA B O 1
ATOM 5508 N N . ALA B 1 33 ? 34.875 -20.016 -22.328 1 89.81 33 ALA B N 1
ATOM 5509 C CA . ALA B 1 33 ? 34.781 -19.375 -21.016 1 89.81 33 ALA B CA 1
ATOM 5510 C C . ALA B 1 33 ? 34.219 -17.969 -21.141 1 89.81 33 ALA B C 1
ATOM 5512 O O . ALA B 1 33 ? 33.438 -17.516 -20.297 1 89.81 33 ALA B O 1
ATOM 5513 N N . ILE B 1 34 ? 34.531 -17.297 -22.203 1 82.75 34 ILE B N 1
ATOM 5514 C CA . ILE B 1 34 ? 34.062 -15.938 -22.422 1 82.75 34 ILE B CA 1
ATOM 5515 C C . ILE B 1 34 ? 32.562 -15.969 -22.719 1 82.75 34 ILE B C 1
ATOM 5517 O O . ILE B 1 34 ? 31.812 -15.109 -22.234 1 82.75 34 ILE B O 1
ATOM 5521 N N . TYR B 1 35 ? 32.156 -16.953 -23.438 1 86.69 35 TYR B N 1
ATOM 5522 C CA . TYR B 1 35 ? 30.734 -17.094 -23.703 1 86.69 35 TYR B CA 1
ATOM 5523 C C . TYR B 1 35 ? 29.953 -17.328 -22.422 1 86.69 35 TYR B C 1
ATOM 5525 O O . TYR B 1 35 ? 28.859 -16.781 -22.234 1 86.69 35 TYR B O 1
ATOM 5533 N N . LEU B 1 36 ? 30.516 -18.094 -21.562 1 89.19 36 LEU B N 1
ATOM 5534 C CA . LEU B 1 36 ? 29.859 -18.344 -20.281 1 89.19 36 LEU B CA 1
ATOM 5535 C C . LEU B 1 36 ? 29.812 -17.078 -19.438 1 89.19 36 LEU B C 1
ATOM 5537 O O . LEU B 1 36 ? 28.797 -16.812 -18.781 1 89.19 36 LEU B O 1
ATOM 5541 N N . GLN B 1 37 ? 30.812 -16.344 -19.516 1 85.56 37 GLN B N 1
ATOM 5542 C CA . GLN B 1 37 ? 30.859 -15.102 -18.766 1 85.56 37 GLN B CA 1
ATOM 5543 C C . GLN B 1 37 ? 29.875 -14.086 -19.344 1 85.56 37 GLN B C 1
ATOM 5545 O O . GLN B 1 37 ? 29.219 -13.352 -18.594 1 85.56 37 GLN B O 1
ATOM 5550 N N . GLU B 1 38 ? 29.844 -14.047 -20.594 1 82.31 38 GLU B N 1
ATOM 5551 C CA . GLU B 1 38 ? 28.875 -13.148 -21.25 1 82.31 38 GLU B CA 1
ATOM 5552 C C . GLU B 1 38 ? 27.453 -13.555 -20.922 1 82.31 38 GLU B C 1
ATOM 5554 O O . GLU B 1 38 ? 26.578 -12.695 -20.781 1 82.31 38 GLU B O 1
ATOM 5559 N N . GLY B 1 39 ? 27.281 -14.773 -20.797 1 83.19 39 GLY B N 1
ATOM 5560 C CA . GLY B 1 39 ? 25.969 -15.242 -20.391 1 83.19 39 GLY B CA 1
ATOM 5561 C C . GLY B 1 39 ? 25.609 -14.859 -18.969 1 83.19 39 GLY B C 1
ATOM 5562 O O . GLY B 1 39 ? 24.469 -14.445 -18.703 1 83.19 39 GLY B O 1
ATOM 5563 N N . GLN B 1 40 ? 26.562 -14.891 -18.172 1 82.19 40 GLN B N 1
ATOM 5564 C CA . GLN B 1 40 ? 26.344 -14.57 -16.766 1 82.19 40 GLN B CA 1
ATOM 5565 C C . GLN B 1 40 ? 26.172 -13.07 -16.562 1 82.19 40 GLN B C 1
ATOM 5567 O O . GLN B 1 40 ? 25.328 -12.641 -15.766 1 82.19 40 GLN B O 1
ATOM 5572 N N . ASN B 1 41 ? 26.922 -12.305 -17.312 1 76.44 41 ASN B N 1
ATOM 5573 C CA . ASN B 1 41 ? 26.906 -10.852 -17.172 1 76.44 41 ASN B CA 1
ATOM 5574 C C . ASN B 1 41 ? 25.859 -10.211 -18.078 1 76.44 41 ASN B C 1
ATOM 5576 O O . ASN B 1 41 ? 25.672 -9 -18.047 1 76.44 41 ASN B O 1
ATOM 5580 N N . ASN B 1 42 ? 25.141 -10.953 -18.797 1 76.25 42 ASN B N 1
ATOM 5581 C CA . ASN B 1 42 ? 24.109 -10.484 -19.703 1 76.25 42 ASN B CA 1
ATOM 5582 C C . ASN B 1 42 ? 24.672 -9.539 -20.766 1 76.25 42 ASN B C 1
ATOM 5584 O O . ASN B 1 42 ? 24.078 -8.484 -21.031 1 76.25 42 ASN B O 1
ATOM 5588 N N . ASP B 1 43 ? 25.859 -9.867 -21.266 1 73.69 43 ASP B N 1
ATOM 5589 C CA . ASP B 1 43 ? 26.438 -9.109 -22.375 1 73.69 43 ASP B CA 1
ATOM 5590 C C . ASP B 1 43 ? 25.906 -9.609 -23.703 1 73.69 43 ASP B C 1
ATOM 5592 O O . ASP B 1 43 ? 25.656 -10.805 -23.875 1 73.69 43 ASP B O 1
ATOM 5596 N N . LYS B 1 44 ? 25.672 -8.648 -24.594 1 74.69 44 LYS B N 1
ATOM 5597 C CA . LYS B 1 44 ? 25.172 -9.055 -25.906 1 74.69 44 LYS B CA 1
ATOM 5598 C C . LYS B 1 44 ? 26.234 -9.828 -26.688 1 74.69 44 LYS B C 1
ATOM 5600 O O . LYS B 1 44 ? 27.406 -9.453 -26.688 1 74.69 44 LYS B O 1
ATOM 5605 N N . PHE B 1 45 ? 25.875 -10.867 -27.281 1 73.94 45 PHE B N 1
ATOM 5606 C CA . PHE B 1 45 ? 26.781 -11.781 -27.984 1 73.94 45 PHE B CA 1
ATOM 5607 C C . PHE B 1 45 ? 27.312 -11.148 -29.266 1 73.94 45 PHE B C 1
ATOM 5609 O O . PHE B 1 45 ? 28.344 -11.562 -29.781 1 73.94 45 PHE B O 1
ATOM 5616 N N . TYR B 1 46 ? 26.531 -10.094 -29.688 1 66.88 46 TYR B N 1
ATOM 5617 C CA . TYR B 1 46 ? 26.984 -9.484 -30.922 1 66.88 46 TYR B CA 1
ATOM 5618 C C . TYR B 1 46 ? 28.234 -8.641 -30.703 1 66.88 46 TYR B C 1
ATOM 5620 O O . TYR B 1 46 ? 28.953 -8.312 -31.656 1 66.88 46 TYR B O 1
ATOM 5628 N N . THR B 1 47 ? 28.531 -8.289 -29.469 1 63.69 47 THR B N 1
ATOM 5629 C CA . THR B 1 47 ? 29.734 -7.516 -29.172 1 63.69 47 THR B CA 1
ATOM 5630 C C . THR B 1 47 ? 30.906 -8.43 -28.844 1 63.69 47 THR B C 1
ATOM 5632 O O . THR B 1 47 ? 31.922 -7.988 -28.312 1 63.69 47 THR B O 1
ATOM 5635 N N . HIS B 1 48 ? 30.734 -9.672 -29.125 1 65.5 48 HIS B N 1
ATOM 5636 C CA . HIS B 1 48 ? 31.812 -10.633 -28.906 1 65.5 48 HIS B CA 1
ATOM 5637 C C . HIS B 1 48 ? 33.062 -10.258 -29.703 1 65.5 48 HIS B C 1
ATOM 5639 O O . HIS B 1 48 ? 32.969 -9.859 -30.859 1 65.5 48 HIS B O 1
ATOM 5645 N N . PRO B 1 49 ? 34.188 -10.031 -29.047 1 61.38 49 PRO B N 1
ATOM 5646 C CA . PRO B 1 49 ? 35.406 -9.625 -29.719 1 61.38 49 PRO B CA 1
ATOM 5647 C C . PRO B 1 49 ? 35.812 -10.578 -30.844 1 61.38 49 PRO B C 1
ATOM 5649 O O . PRO B 1 49 ? 36.156 -11.742 -30.578 1 61.38 49 PRO B O 1
ATOM 5652 N N . GLN B 1 50 ? 35.344 -10.242 -32.031 1 58.91 50 GLN B N 1
ATOM 5653 C CA . GLN B 1 50 ? 35.688 -11.117 -33.156 1 58.91 50 GLN B CA 1
ATOM 5654 C C . GLN B 1 50 ? 37.156 -10.969 -33.531 1 58.91 50 GLN B C 1
ATOM 5656 O O . GLN B 1 50 ? 37.781 -11.938 -33.969 1 58.91 50 GLN B O 1
ATOM 5661 N N . SER B 1 51 ? 37.719 -9.594 -33.438 1 58.22 51 SER B N 1
ATOM 5662 C CA . SER B 1 51 ? 39.031 -9.406 -34.031 1 58.22 51 SER B CA 1
ATOM 5663 C C . SER B 1 51 ? 40.094 -9.266 -32.938 1 58.22 51 SER B C 1
ATOM 5665 O O . SER B 1 51 ? 39.781 -8.852 -31.812 1 58.22 51 SER B O 1
ATOM 5667 N N . HIS B 1 52 ? 41.281 -9.875 -33.031 1 58.66 52 HIS B N 1
ATOM 5668 C CA . HIS B 1 52 ? 42.469 -9.812 -32.156 1 58.66 52 HIS B CA 1
ATOM 5669 C C . HIS B 1 52 ? 42.812 -8.375 -31.828 1 58.66 52 HIS B C 1
ATOM 5671 O O . HIS B 1 52 ? 43.375 -8.102 -30.75 1 58.66 52 HIS B O 1
ATOM 5677 N N . GLU B 1 53 ? 42.5 -7.512 -32.688 1 59.25 53 GLU B N 1
ATOM 5678 C CA . GLU B 1 53 ? 42.875 -6.129 -32.438 1 59.25 53 GLU B CA 1
ATOM 5679 C C . GLU B 1 53 ? 41.969 -5.465 -31.406 1 59.25 53 GLU B C 1
ATOM 5681 O O . GLU B 1 53 ? 42.375 -4.512 -30.734 1 59.25 53 GLU B O 1
ATOM 5686 N N . ALA B 1 54 ? 40.844 -5.949 -31.234 1 61.62 54 ALA B N 1
ATOM 5687 C CA . ALA B 1 54 ? 39.875 -5.32 -30.344 1 61.62 54 ALA B CA 1
ATOM 5688 C C . ALA B 1 54 ? 40.031 -5.84 -28.906 1 61.62 54 ALA B C 1
ATOM 5690 O O . ALA B 1 54 ? 39.469 -5.277 -27.969 1 61.62 54 ALA B O 1
ATOM 5691 N N . LEU B 1 55 ? 40.969 -6.711 -28.766 1 63.66 55 LEU B N 1
ATOM 5692 C CA . LEU B 1 55 ? 41.094 -7.414 -27.484 1 63.66 55 LEU B CA 1
ATOM 5693 C C . LEU B 1 55 ? 41.719 -6.504 -26.422 1 63.66 55 LEU B C 1
ATOM 5695 O O . LEU B 1 55 ? 41.219 -6.461 -25.281 1 63.66 55 LEU B O 1
ATOM 5699 N N . PRO B 1 56 ? 42.781 -5.742 -26.891 1 65.31 56 PRO B N 1
ATOM 5700 C CA . PRO B 1 56 ? 43.312 -4.91 -25.828 1 65.31 56 PRO B CA 1
ATOM 5701 C C . PRO B 1 56 ? 42.344 -3.838 -25.344 1 65.31 56 PRO B C 1
ATOM 5703 O O . PRO B 1 56 ? 42.281 -3.547 -24.156 1 65.31 56 PRO B O 1
ATOM 5706 N N . ALA B 1 57 ? 41.625 -3.262 -26.234 1 67.44 57 ALA B N 1
ATOM 5707 C CA . ALA B 1 57 ? 40.656 -2.25 -25.844 1 67.44 57 ALA B CA 1
ATOM 5708 C C . ALA B 1 57 ? 39.562 -2.852 -24.969 1 67.44 57 ALA B C 1
ATOM 5710 O O . ALA B 1 57 ? 39.094 -2.209 -24.016 1 67.44 57 ALA B O 1
ATOM 5711 N N . TYR B 1 58 ? 39.312 -3.98 -25.203 1 67.69 58 TYR B N 1
ATOM 5712 C CA . TYR B 1 58 ? 38.344 -4.691 -24.406 1 67.69 58 TYR B CA 1
ATOM 5713 C C . TYR B 1 58 ? 38.844 -4.965 -23 1 67.69 58 TYR B C 1
ATOM 5715 O O . TYR B 1 58 ? 38.125 -4.812 -22.031 1 67.69 58 TYR B O 1
ATOM 5723 N N . GLN B 1 59 ? 40.156 -5.215 -22.953 1 70.31 59 GLN B N 1
ATOM 5724 C CA . GLN B 1 59 ? 40.75 -5.527 -21.656 1 70.31 59 GLN B CA 1
ATOM 5725 C C . GLN B 1 59 ? 40.875 -4.27 -20.812 1 70.31 59 GLN B C 1
ATOM 5727 O O . GLN B 1 59 ? 40.719 -4.312 -19.594 1 70.31 59 GLN B O 1
ATOM 5732 N N . VAL B 1 60 ? 41.156 -3.252 -21.516 1 71.38 60 VAL B N 1
ATOM 5733 C CA . VAL B 1 60 ? 41.312 -2 -20.766 1 71.38 60 VAL B CA 1
ATOM 5734 C C . VAL B 1 60 ? 39.938 -1.518 -20.312 1 71.38 60 VAL B C 1
ATOM 5736 O O . VAL B 1 60 ? 39.781 -1.006 -19.188 1 71.38 60 VAL B O 1
ATOM 5739 N N . ALA B 1 61 ? 39.031 -1.734 -21.203 1 67.81 61 ALA B N 1
ATOM 5740 C CA . ALA B 1 61 ? 37.656 -1.265 -20.891 1 67.81 61 ALA B CA 1
ATOM 5741 C C . ALA B 1 61 ? 37.062 -2.037 -19.719 1 67.81 61 ALA B C 1
ATOM 5743 O O . ALA B 1 61 ? 36.25 -1.503 -18.953 1 67.81 61 ALA B O 1
ATOM 5744 N N . HIS B 1 62 ? 37.562 -3.207 -19.516 1 68.81 62 HIS B N 1
ATOM 5745 C CA . HIS B 1 62 ? 36.969 -4.02 -18.469 1 68.81 62 HIS B CA 1
ATOM 5746 C C . HIS B 1 62 ? 37.938 -4.191 -17.281 1 68.81 62 HIS B C 1
ATOM 5748 O O . HIS B 1 62 ? 37.719 -5.082 -16.453 1 68.81 62 HIS B O 1
ATOM 5754 N N . ASN B 1 63 ? 38.875 -3.234 -17.219 1 77.38 63 ASN B N 1
ATOM 5755 C CA . ASN B 1 63 ? 39.781 -3.244 -16.078 1 77.38 63 ASN B CA 1
ATOM 5756 C C . ASN B 1 63 ? 39.125 -2.676 -14.82 1 77.38 63 ASN B C 1
ATOM 5758 O O . ASN B 1 63 ? 38.344 -1.725 -14.898 1 77.38 63 ASN B O 1
ATOM 5762 N N . ARG B 1 64 ? 39.438 -3.256 -13.727 1 82.81 64 ARG B N 1
ATOM 5763 C CA . ARG B 1 64 ? 38.844 -2.879 -12.453 1 82.81 64 ARG B CA 1
ATOM 5764 C C . ARG B 1 64 ? 39.219 -1.452 -12.07 1 82.81 64 ARG B C 1
ATOM 5766 O O . ARG B 1 64 ? 38.406 -0.71 -11.523 1 82.81 64 ARG B O 1
ATOM 5773 N N . TRP B 1 65 ? 40.375 -1.014 -12.453 1 84.12 65 TRP B N 1
ATOM 5774 C CA . TRP B 1 65 ? 40.844 0.32 -12.094 1 84.12 65 TRP B CA 1
ATOM 5775 C C . TRP B 1 65 ? 40.094 1.391 -12.891 1 84.12 65 TRP B C 1
ATOM 5777 O O . TRP B 1 65 ? 39.812 2.475 -12.367 1 84.12 65 TRP B O 1
ATOM 5787 N N . PHE B 1 66 ? 39.812 1.048 -14.039 1 82.25 66 PHE B N 1
ATOM 5788 C CA . PHE B 1 66 ? 39.094 2.002 -14.859 1 82.25 66 PHE B CA 1
ATOM 5789 C C . PHE B 1 66 ? 37.656 2.135 -14.375 1 82.25 66 PHE B C 1
ATOM 5791 O O . PHE B 1 66 ? 37.094 3.23 -14.383 1 82.25 66 PHE B O 1
ATOM 5798 N N . TYR B 1 67 ? 37.156 1.079 -13.922 1 85.88 67 TYR B N 1
ATOM 5799 C CA . TYR B 1 67 ? 35.781 1.133 -13.375 1 85.88 67 TYR B CA 1
ATOM 5800 C C . TYR B 1 67 ? 35.75 1.973 -12.102 1 85.88 67 TYR B C 1
ATOM 5802 O O . TYR B 1 67 ? 34.812 2.74 -11.891 1 85.88 67 TYR B O 1
ATOM 5810 N N . LEU B 1 68 ? 36.781 1.856 -11.367 1 89.75 68 LEU B N 1
ATOM 5811 C CA . LEU B 1 68 ? 36.844 2.613 -10.125 1 89.75 68 LEU B CA 1
ATOM 5812 C C . LEU B 1 68 ? 37.062 4.098 -10.398 1 89.75 68 LEU B C 1
ATOM 5814 O O . LEU B 1 68 ? 36.5 4.949 -9.688 1 89.75 68 LEU B O 1
ATOM 5818 N N . LEU B 1 69 ? 37.844 4.32 -11.406 1 89.44 69 LEU B N 1
ATOM 5819 C CA . LEU B 1 69 ? 38.094 5.715 -11.773 1 89.44 69 LEU B CA 1
ATOM 5820 C C . LEU B 1 69 ? 36.812 6.359 -12.297 1 89.44 69 LEU B C 1
ATOM 5822 O O . LEU B 1 69 ? 36.531 7.52 -11.984 1 89.44 69 LEU B O 1
ATOM 5826 N N . ASP B 1 70 ? 36.125 5.625 -13.023 1 89.62 70 ASP B N 1
ATOM 5827 C CA . ASP B 1 70 ? 34.844 6.113 -13.539 1 89.62 70 ASP B CA 1
ATOM 5828 C C . ASP B 1 70 ? 33.875 6.395 -12.398 1 89.62 70 ASP B C 1
ATOM 5830 O O . ASP B 1 70 ? 33.219 7.441 -12.383 1 89.62 70 ASP B O 1
ATOM 5834 N N . LEU B 1 71 ? 33.781 5.543 -11.492 1 91.69 71 LEU B N 1
ATOM 5835 C CA . LEU B 1 71 ? 32.906 5.711 -10.344 1 91.69 71 LEU B CA 1
ATOM 5836 C C . LEU B 1 71 ? 33.344 6.895 -9.492 1 91.69 71 LEU B C 1
ATOM 5838 O O . LEU B 1 71 ? 32.5 7.691 -9.055 1 91.69 71 LEU B O 1
ATOM 5842 N N . PHE B 1 72 ? 34.594 6.992 -9.305 1 93.94 72 PHE B N 1
ATOM 5843 C CA . PHE B 1 72 ? 35.125 8.086 -8.508 1 93.94 72 PHE B CA 1
ATOM 5844 C C . PHE B 1 72 ? 34.812 9.43 -9.164 1 93.94 72 PHE B C 1
ATOM 5846 O O . PHE B 1 72 ? 34.406 10.375 -8.492 1 93.94 72 PHE B O 1
ATOM 5853 N N . ALA B 1 73 ? 35.031 9.508 -10.43 1 93.81 73 ALA B N 1
ATOM 5854 C CA . ALA B 1 73 ? 34.75 10.75 -11.156 1 93.81 73 ALA B CA 1
ATOM 5855 C C . ALA B 1 73 ? 33.281 11.102 -11.094 1 93.81 73 ALA B C 1
ATOM 5857 O O . ALA B 1 73 ? 32.906 12.273 -10.938 1 93.81 73 ALA B O 1
ATOM 5858 N N . ALA B 1 74 ? 32.438 10.117 -11.203 1 93.12 74 ALA B N 1
ATOM 5859 C CA . ALA B 1 74 ? 31.016 10.359 -11.148 1 93.12 74 ALA B CA 1
ATOM 5860 C C . ALA B 1 74 ? 30.594 10.867 -9.773 1 93.12 74 ALA B C 1
ATOM 5862 O O . ALA B 1 74 ? 29.812 11.82 -9.672 1 93.12 74 ALA B O 1
ATOM 5863 N N . ILE B 1 75 ? 31.078 10.32 -8.734 1 94.19 75 ILE B N 1
ATOM 5864 C CA . ILE B 1 75 ? 30.734 10.727 -7.375 1 94.19 75 ILE B CA 1
ATOM 5865 C C . ILE B 1 75 ? 31.281 12.117 -7.098 1 94.19 75 ILE B C 1
ATOM 5867 O O . ILE B 1 75 ? 30.625 12.945 -6.473 1 94.19 75 ILE B O 1
ATOM 5871 N N . CYS B 1 76 ? 32.438 12.359 -7.598 1 94.06 76 CYS B N 1
ATOM 5872 C CA . CYS B 1 76 ? 33.094 13.656 -7.395 1 94.06 76 CYS B CA 1
ATOM 5873 C C . CYS B 1 76 ? 32.281 14.766 -8.078 1 94.06 76 CYS B C 1
ATOM 5875 O O . CYS B 1 76 ? 32.094 15.836 -7.496 1 94.06 76 CYS B O 1
ATOM 5877 N N . VAL B 1 77 ? 31.875 14.531 -9.25 1 93 77 VAL B N 1
ATOM 5878 C CA . VAL B 1 77 ? 31.109 15.531 -9.977 1 93 77 VAL B CA 1
ATOM 5879 C C . VAL B 1 77 ? 29.797 15.805 -9.25 1 93 77 VAL B C 1
ATOM 5881 O O . VAL B 1 77 ? 29.328 16.938 -9.203 1 93 77 VAL B O 1
ATOM 5884 N N . MET B 1 78 ? 29.203 14.812 -8.672 1 93.31 78 MET B N 1
ATOM 5885 C CA . MET B 1 78 ? 27.969 14.992 -7.93 1 93.31 78 MET B CA 1
ATOM 5886 C C . MET B 1 78 ? 28.203 15.766 -6.641 1 93.31 78 MET B C 1
ATOM 5888 O O . MET B 1 78 ? 27.406 16.625 -6.262 1 93.31 78 MET B O 1
ATOM 5892 N N . LEU B 1 79 ? 29.312 15.547 -6.02 1 93.06 79 LEU B N 1
ATOM 5893 C CA . LEU B 1 79 ? 29.609 16.203 -4.75 1 93.06 79 LEU B CA 1
ATOM 5894 C C . LEU B 1 79 ? 30.016 17.656 -4.961 1 93.06 79 LEU B C 1
ATOM 5896 O O . LEU B 1 79 ? 30 18.453 -4.02 1 93.06 79 LEU B O 1
ATOM 5900 N N . LEU B 1 80 ? 30.359 18.016 -6.195 1 92.88 80 LEU B N 1
ATOM 5901 C CA . LEU B 1 80 ? 30.719 19.391 -6.5 1 92.88 80 LEU B CA 1
ATOM 5902 C C . LEU B 1 80 ? 29.531 20.328 -6.293 1 92.88 80 LEU B C 1
ATOM 5904 O O . LEU B 1 80 ? 29.703 21.531 -6.137 1 92.88 80 LEU B O 1
ATOM 5908 N N . ALA B 1 81 ? 28.344 19.719 -6.246 1 91.5 81 ALA B N 1
ATOM 5909 C CA . ALA B 1 81 ? 27.156 20.547 -6.012 1 91.5 81 ALA B CA 1
ATOM 5910 C C . ALA B 1 81 ? 27.188 21.172 -4.621 1 91.5 81 ALA B C 1
ATOM 5912 O O . ALA B 1 81 ? 26.578 22.219 -4.391 1 91.5 81 ALA B O 1
ATOM 5913 N N . ALA B 1 82 ? 27.922 20.578 -3.705 1 92.69 82 ALA B N 1
ATOM 5914 C CA . ALA B 1 82 ? 28.031 21.094 -2.344 1 92.69 82 ALA B CA 1
ATOM 5915 C C . ALA B 1 82 ? 29.031 22.25 -2.277 1 92.69 82 ALA B C 1
ATOM 5917 O O . ALA B 1 82 ? 28.969 23.078 -1.357 1 92.69 82 ALA B O 1
ATOM 5918 N N . CYS B 1 83 ? 29.844 22.359 -3.338 1 91.44 83 CYS B N 1
ATOM 5919 C CA . CYS B 1 83 ? 30.906 23.359 -3.309 1 91.44 83 CYS B CA 1
ATOM 5920 C C . CYS B 1 83 ? 30.594 24.516 -4.254 1 91.44 83 CYS B C 1
ATOM 5922 O O . CYS B 1 83 ? 31.203 25.594 -4.152 1 91.44 83 CYS B O 1
ATOM 5924 N N . GLU B 1 84 ? 29.656 24.25 -5.164 1 88.62 84 GLU B N 1
ATOM 5925 C CA . GLU B 1 84 ? 29.281 25.281 -6.129 1 88.62 84 GLU B CA 1
ATOM 5926 C C . GLU B 1 84 ? 28.125 26.141 -5.598 1 88.62 84 GLU B C 1
ATOM 5928 O O . GLU B 1 84 ? 27.312 25.672 -4.801 1 88.62 84 GLU B O 1
ATOM 5933 N N . ARG B 1 85 ? 28.062 27.312 -6.078 1 83.88 85 ARG B N 1
ATOM 5934 C CA . ARG B 1 85 ? 26.969 28.203 -5.68 1 83.88 85 ARG B CA 1
ATOM 5935 C C . ARG B 1 85 ? 25.625 27.656 -6.152 1 83.88 85 ARG B C 1
ATOM 5937 O O . ARG B 1 85 ? 25.453 27.344 -7.328 1 83.88 85 ARG B O 1
ATOM 5944 N N . PRO B 1 86 ? 24.625 27.625 -5.289 1 86.88 86 PRO B N 1
ATOM 5945 C CA . PRO B 1 86 ? 24.578 27.891 -3.848 1 86.88 86 PRO B CA 1
ATOM 5946 C C . PRO B 1 86 ? 25.188 26.766 -3.018 1 86.88 86 PRO B C 1
ATOM 5948 O O . PRO B 1 86 ? 24.672 25.656 -3.006 1 86.88 86 PRO B O 1
ATOM 5951 N N . ALA B 1 87 ? 26.297 27.078 -2.469 1 85.44 87 ALA B N 1
ATOM 5952 C CA . ALA B 1 87 ? 27.109 26.078 -1.792 1 85.44 87 ALA B CA 1
ATOM 5953 C C . ALA B 1 87 ? 26.844 26.062 -0.292 1 85.44 87 ALA B C 1
ATOM 5955 O O . ALA B 1 87 ? 26.094 26.906 0.217 1 85.44 87 ALA B O 1
ATOM 5956 N N . VAL B 1 88 ? 27.297 25.016 0.268 1 89.38 88 VAL B N 1
ATOM 5957 C CA . VAL B 1 88 ? 27.344 24.953 1.726 1 89.38 88 VAL B CA 1
ATOM 5958 C C . VAL B 1 88 ? 28.375 25.953 2.26 1 89.38 88 VAL B C 1
ATOM 5960 O O . VAL B 1 88 ? 29.5 26 1.767 1 89.38 88 VAL B O 1
ATOM 5963 N N . ALA B 1 89 ? 27.984 26.719 3.148 1 85.81 89 ALA B N 1
ATOM 5964 C CA . ALA B 1 89 ? 28.781 27.844 3.643 1 85.81 89 ALA B CA 1
ATOM 5965 C C . ALA B 1 89 ? 30.188 27.391 4.031 1 85.81 89 ALA B C 1
ATOM 5967 O O . ALA B 1 89 ? 31.172 28.062 3.725 1 85.81 89 ALA B O 1
ATOM 5968 N N . SER B 1 90 ? 30.344 26.156 4.5 1 87.56 90 SER B N 1
ATOM 5969 C CA . SER B 1 90 ? 31.641 25.672 4.98 1 87.56 90 SER B CA 1
ATOM 5970 C C . SER B 1 90 ? 32.438 25.031 3.852 1 87.56 90 SER B C 1
ATOM 5972 O O . SER B 1 90 ? 33.656 24.906 3.955 1 87.56 90 SER B O 1
ATOM 5974 N N . LEU B 1 91 ? 31.797 24.828 2.701 1 89.56 91 LEU B N 1
ATOM 5975 C CA . LEU B 1 91 ? 32.469 24.094 1.642 1 89.56 91 LEU B CA 1
ATOM 5976 C C . LEU B 1 91 ? 32.594 24.938 0.378 1 89.56 91 LEU B C 1
ATOM 5978 O O . LEU B 1 91 ? 32.969 24.438 -0.684 1 89.56 91 LEU B O 1
ATOM 5982 N N . GLU B 1 92 ? 32.312 26.156 0.458 1 90.12 92 GLU B N 1
ATOM 5983 C CA . GLU B 1 92 ? 32.312 27.016 -0.722 1 90.12 92 GLU B CA 1
ATOM 5984 C C . GLU B 1 92 ? 33.719 27.156 -1.291 1 90.12 92 GLU B C 1
ATOM 5986 O O . GLU B 1 92 ? 34.688 27.422 -0.551 1 90.12 92 GLU B O 1
ATOM 5991 N N . MET B 1 93 ? 33.875 26.859 -2.572 1 88.69 93 MET B N 1
ATOM 5992 C CA . MET B 1 93 ? 35.125 27 -3.273 1 88.69 93 MET B CA 1
ATOM 5993 C C . MET B 1 93 ? 35.062 28.047 -4.367 1 88.69 93 MET B C 1
ATOM 5995 O O . MET B 1 93 ? 33.969 28.297 -4.922 1 88.69 93 MET B O 1
ATOM 5999 N N . PRO B 1 94 ? 36.219 28.625 -4.664 1 88.88 94 PRO B N 1
ATOM 6000 C CA . PRO B 1 94 ? 36.219 29.625 -5.746 1 88.88 94 PRO B CA 1
ATOM 6001 C C . PRO B 1 94 ? 35.906 29 -7.109 1 88.88 94 PRO B C 1
ATOM 6003 O O . PRO B 1 94 ? 36.094 27.797 -7.297 1 88.88 94 PRO B O 1
ATOM 6006 N N . VAL B 1 95 ? 35.406 29.75 -8.055 1 88.75 95 VAL B N 1
ATOM 6007 C CA . VAL B 1 95 ? 34.938 29.328 -9.367 1 88.75 95 VAL B CA 1
ATOM 6008 C C . VAL B 1 95 ? 36.062 28.656 -10.133 1 88.75 95 VAL B C 1
ATOM 6010 O O . VAL B 1 95 ? 35.844 27.656 -10.836 1 88.75 95 VAL B O 1
ATOM 6013 N N . GLY B 1 96 ? 37.312 29.094 -9.945 1 87.06 96 GLY B N 1
ATOM 6014 C CA . GLY B 1 96 ? 38.406 28.5 -10.656 1 87.06 96 GLY B CA 1
ATOM 6015 C C . GLY B 1 96 ? 38.719 27.078 -10.211 1 87.06 96 GLY B C 1
ATOM 6016 O O . GLY B 1 96 ? 39.062 26.219 -11.031 1 87.06 96 GLY B O 1
ATOM 6017 N N . VAL B 1 97 ? 38.5 26.828 -8.984 1 89.38 97 VAL B N 1
ATOM 6018 C CA . VAL B 1 97 ? 38.844 25.531 -8.43 1 89.38 97 VAL B CA 1
ATOM 6019 C C . VAL B 1 97 ? 37.781 24.516 -8.773 1 89.38 97 VAL B C 1
ATOM 6021 O O . VAL B 1 97 ? 38.062 23.453 -9.32 1 89.38 97 VAL B O 1
ATOM 6024 N N . HIS B 1 98 ? 36.562 24.891 -8.445 1 90.56 98 HIS B N 1
ATOM 6025 C CA . HIS B 1 98 ? 35.5 23.906 -8.727 1 90.56 98 HIS B CA 1
ATOM 6026 C C . HIS B 1 98 ? 35.312 23.719 -10.227 1 90.56 98 HIS B C 1
ATOM 6028 O O . HIS B 1 98 ? 34.969 22.641 -10.688 1 90.56 98 HIS B O 1
ATOM 6034 N N . GLY B 1 99 ? 35.562 24.734 -11 1 88.5 99 GLY B N 1
ATOM 6035 C CA . GLY B 1 99 ? 35.469 24.609 -12.445 1 88.5 99 GLY B CA 1
ATOM 6036 C C . GLY B 1 99 ? 36.531 23.688 -13.023 1 88.5 99 GLY B C 1
ATOM 6037 O O . GLY B 1 99 ? 36.25 22.906 -13.93 1 88.5 99 GLY B O 1
ATOM 6038 N N . SER B 1 100 ? 37.719 23.766 -12.477 1 91.94 100 SER B N 1
ATOM 6039 C CA . SER B 1 100 ? 38.812 22.906 -12.953 1 91.94 100 SER B CA 1
ATOM 6040 C C . SER B 1 100 ? 38.594 21.453 -12.555 1 91.94 100 SER B C 1
ATOM 6042 O O . SER B 1 100 ? 38.875 20.547 -13.336 1 91.94 100 SER B O 1
ATOM 6044 N N . VAL B 1 101 ? 38.125 21.312 -11.375 1 92.75 101 VAL B N 1
ATOM 6045 C CA . VAL B 1 101 ? 37.844 19.953 -10.93 1 92.75 101 VAL B CA 1
ATOM 6046 C C . VAL B 1 101 ? 36.75 19.359 -11.766 1 92.75 101 VAL B C 1
ATOM 6048 O O . VAL B 1 101 ? 36.781 18.172 -12.141 1 92.75 101 VAL B O 1
ATOM 6051 N N . GLU B 1 102 ? 35.719 20.109 -12.047 1 93 102 GLU B N 1
ATOM 6052 C CA . GLU B 1 102 ? 34.656 19.641 -12.898 1 93 102 GLU B CA 1
ATOM 6053 C C . GLU B 1 102 ? 35.156 19.25 -14.281 1 93 102 GLU B C 1
ATOM 6055 O O . GLU B 1 102 ? 34.812 18.188 -14.797 1 93 102 GLU B O 1
ATOM 6060 N N . MET B 1 103 ? 36 20.047 -14.828 1 92.88 103 MET B N 1
ATOM 6061 C CA . MET B 1 103 ? 36.562 19.75 -16.141 1 92.88 103 MET B CA 1
ATOM 6062 C C . MET B 1 103 ? 37.406 18.484 -16.125 1 92.88 103 MET B C 1
ATOM 6064 O O . MET B 1 103 ? 37.312 17.672 -17.047 1 92.88 103 MET B O 1
ATOM 6068 N N . LEU B 1 104 ? 38.125 18.312 -15.094 1 93.88 104 LEU B N 1
ATOM 6069 C CA . LEU B 1 104 ? 38.938 17.125 -14.961 1 93.88 104 LEU B CA 1
ATOM 6070 C C . LEU B 1 104 ? 38.094 15.867 -14.867 1 93.88 104 LEU B C 1
ATOM 6072 O O . LEU B 1 104 ? 38.344 14.875 -15.547 1 93.88 104 LEU B O 1
ATOM 6076 N N . CYS B 1 105 ? 37.125 15.969 -14.039 1 93.94 105 CYS B N 1
ATOM 6077 C CA . CYS B 1 105 ? 36.25 14.812 -13.859 1 93.94 105 CYS B CA 1
ATOM 6078 C C . CYS B 1 105 ? 35.5 14.492 -15.141 1 93.94 105 CYS B C 1
ATOM 6080 O O . CYS B 1 105 ? 35.312 13.328 -15.5 1 93.94 105 CYS B O 1
ATOM 6082 N N . LEU B 1 106 ? 35.031 15.469 -15.883 1 93.44 106 LEU B N 1
ATOM 6083 C CA . LEU B 1 106 ? 34.312 15.25 -17.125 1 93.44 106 LEU B CA 1
ATOM 6084 C C . LEU B 1 106 ? 35.219 14.68 -18.203 1 93.44 106 LEU B C 1
ATOM 6086 O O . LEU B 1 106 ? 34.781 13.875 -19.031 1 93.44 106 LEU B O 1
ATOM 6090 N N . LEU B 1 107 ? 36.469 15.016 -18.141 1 92.69 107 LEU B N 1
ATOM 6091 C CA . LEU B 1 107 ? 37.438 14.469 -19.078 1 92.69 107 LEU B CA 1
ATOM 6092 C C . LEU B 1 107 ? 37.688 12.992 -18.797 1 92.69 107 LEU B C 1
ATOM 6094 O O . LEU B 1 107 ? 37.812 12.188 -19.734 1 92.69 107 LEU B O 1
ATOM 6098 N N . ILE B 1 108 ? 37.719 12.695 -17.562 1 92.06 108 ILE B N 1
ATOM 6099 C CA . ILE B 1 108 ? 37.906 11.297 -17.203 1 92.06 108 ILE B CA 1
ATOM 6100 C C . ILE B 1 108 ? 36.688 10.477 -17.672 1 92.06 108 ILE B C 1
ATOM 6102 O O . ILE B 1 108 ? 36.875 9.375 -18.203 1 92.06 108 ILE B O 1
ATOM 6106 N N . LEU B 1 109 ? 35.562 11.023 -17.484 1 91.12 109 LEU B N 1
ATOM 6107 C CA . LEU B 1 109 ? 34.375 10.32 -17.906 1 91.12 109 LEU B CA 1
ATOM 6108 C C . LEU B 1 109 ? 34.312 10.211 -19.422 1 91.12 109 LEU B C 1
ATOM 6110 O O . LEU B 1 109 ? 33.781 9.227 -19.953 1 91.12 109 LEU B O 1
ATOM 6114 N N . SER B 1 110 ? 34.844 11.172 -20.109 1 89.44 110 SER B N 1
ATOM 6115 C CA . SER B 1 110 ? 34.875 11.156 -21.562 1 89.44 110 SER B CA 1
ATOM 6116 C C . SER B 1 110 ? 35.875 10.125 -22.094 1 89.44 110 SER B C 1
ATOM 6118 O O . SER B 1 110 ? 35.688 9.555 -23.156 1 89.44 110 SER B O 1
ATOM 6120 N N . LEU B 1 111 ? 36.875 9.859 -21.344 1 86.31 111 LEU B N 1
ATOM 6121 C CA . LEU B 1 111 ? 37.875 8.867 -21.734 1 86.31 111 LEU B CA 1
ATOM 6122 C C . LEU B 1 111 ? 37.25 7.473 -21.781 1 86.31 111 LEU B C 1
ATOM 6124 O O . LEU B 1 111 ? 37.562 6.68 -22.672 1 86.31 111 LEU B O 1
ATOM 6128 N N . ASP B 1 112 ? 36.406 7.254 -20.875 1 80.44 112 ASP B N 1
ATOM 6129 C CA . ASP B 1 112 ? 35.719 5.969 -20.859 1 80.44 112 ASP B CA 1
ATOM 6130 C C . ASP B 1 112 ? 34.875 5.781 -22.109 1 80.44 112 ASP B C 1
ATOM 6132 O O . ASP B 1 112 ? 34.875 4.707 -22.719 1 80.44 112 ASP B O 1
ATOM 6136 N N . LEU B 1 113 ? 34.25 6.824 -22.516 1 81.94 113 LEU B N 1
ATOM 6137 C CA . LEU B 1 113 ? 33.438 6.766 -23.703 1 81.94 113 LEU B CA 1
ATOM 6138 C C . LEU B 1 113 ? 34.281 6.609 -24.969 1 81.94 113 LEU B C 1
ATOM 6140 O O . LEU B 1 113 ? 33.906 5.891 -25.891 1 81.94 113 LEU B O 1
ATOM 6144 N N . GLY B 1 114 ? 35.406 7.25 -24.938 1 81.25 114 GLY B N 1
ATOM 6145 C CA . GLY B 1 114 ? 36.312 7.152 -26.078 1 81.25 114 GLY B CA 1
ATOM 6146 C C . GLY B 1 114 ? 36.875 5.754 -26.297 1 81.25 114 GLY B C 1
ATOM 6147 O O . GLY B 1 114 ? 36.938 5.27 -27.422 1 81.25 114 GLY B O 1
ATOM 6148 N N . ILE B 1 115 ? 37.125 5.145 -25.25 1 78.5 115 ILE B N 1
ATOM 6149 C CA . ILE B 1 115 ? 37.656 3.787 -25.328 1 78.5 115 ILE B CA 1
ATOM 6150 C C . ILE B 1 115 ? 36.594 2.836 -25.828 1 78.5 115 ILE B C 1
ATOM 6152 O O . ILE B 1 115 ? 36.844 1.93 -26.625 1 78.5 115 ILE B O 1
ATOM 6156 N N . ARG B 1 116 ? 35.406 3.086 -25.422 1 75.38 116 ARG B N 1
ATOM 6157 C CA . ARG B 1 116 ? 34.312 2.238 -25.844 1 75.38 116 ARG B CA 1
ATOM 6158 C C . ARG B 1 116 ? 34 2.438 -27.328 1 75.38 116 ARG B C 1
ATOM 6160 O O . ARG B 1 116 ? 33.625 1.487 -28.031 1 75.38 116 ARG B O 1
ATOM 6167 N N . VAL B 1 117 ? 34.125 3.717 -27.766 1 77 117 VAL B N 1
ATOM 6168 C CA . VAL B 1 117 ? 33.906 4.008 -29.172 1 77 117 VAL B CA 1
ATOM 6169 C C . VAL B 1 117 ? 34.969 3.316 -30.016 1 77 117 VAL B C 1
ATOM 6171 O O . VAL B 1 117 ? 34.688 2.818 -31.109 1 77 117 VAL B O 1
ATOM 6174 N N . LYS B 1 118 ? 36.125 3.275 -29.469 1 74.12 118 LYS B N 1
ATOM 6175 C CA . LYS B 1 118 ? 37.188 2.633 -30.203 1 74.12 118 LYS B CA 1
ATOM 6176 C C . LYS B 1 118 ? 36.969 1.129 -30.312 1 74.12 118 LYS B C 1
ATOM 6178 O O . LYS B 1 118 ? 37.281 0.525 -31.344 1 74.12 118 LYS B O 1
ATOM 6183 N N . TRP B 1 119 ? 36.281 0.662 -29.281 1 69.56 119 TRP B N 1
ATOM 6184 C CA . TRP B 1 119 ? 36.031 -0.775 -29.266 1 69.56 119 TRP B CA 1
ATOM 6185 C C . TRP B 1 119 ? 34.812 -1.12 -30.094 1 69.56 119 TRP B C 1
ATOM 6187 O O . TRP B 1 119 ? 34.844 -2.055 -30.906 1 69.56 119 TRP B O 1
ATOM 6197 N N . LEU B 1 120 ? 33.719 -0.485 -29.953 1 68.56 120 LEU B N 1
ATOM 6198 C CA . LEU B 1 120 ? 32.438 -0.846 -30.547 1 68.56 120 LEU B CA 1
ATOM 6199 C C . LEU B 1 120 ? 32.281 -0.248 -31.938 1 68.56 120 LEU B C 1
ATOM 6201 O O . LEU B 1 120 ? 31.562 -0.793 -32.781 1 68.56 120 LEU B O 1
ATOM 6205 N N . GLY B 1 121 ? 33.062 0.761 -32.281 1 69.75 121 GLY B N 1
ATOM 6206 C CA . GLY B 1 121 ? 32.875 1.465 -33.562 1 69.75 121 GLY B CA 1
ATOM 6207 C C . GLY B 1 121 ? 31.859 2.59 -33.469 1 69.75 121 GLY B C 1
ATOM 6208 O O . GLY B 1 121 ? 31 2.6 -32.562 1 69.75 121 GLY B O 1
ATOM 6209 N N . TRP B 1 122 ? 31.953 3.471 -34.312 1 74 122 TRP B N 1
ATOM 6210 C CA . TRP B 1 122 ? 31.141 4.688 -34.281 1 74 122 TRP B CA 1
ATOM 6211 C C . TRP B 1 122 ? 29.688 4.379 -34.594 1 74 122 TRP B C 1
ATOM 6213 O O . TRP B 1 122 ? 28.781 4.957 -34 1 74 122 TRP B O 1
ATOM 6223 N N . LYS B 1 123 ? 29.453 3.461 -35.406 1 74.25 123 LYS B N 1
ATOM 6224 C CA . LYS B 1 123 ? 28.078 3.158 -35.812 1 74.25 123 LYS B CA 1
ATOM 6225 C C . LYS B 1 123 ? 27.312 2.477 -34.688 1 74.25 123 LYS B C 1
ATOM 6227 O O . LYS B 1 123 ? 26.156 2.82 -34.438 1 74.25 123 LYS B O 1
ATOM 6232 N N . SER B 1 124 ? 28.016 1.606 -34.031 1 72.12 124 SER B N 1
ATOM 6233 C CA . SER B 1 124 ? 27.375 0.888 -32.938 1 72.12 124 SER B CA 1
ATOM 6234 C C . SER B 1 124 ? 27.141 1.799 -31.734 1 72.12 124 SER B C 1
ATOM 6236 O O . SER B 1 124 ? 26.156 1.647 -31.016 1 72.12 124 SER B O 1
ATOM 6238 N N . PHE B 1 125 ? 27.922 2.781 -31.703 1 73.31 125 PHE B N 1
ATOM 6239 C CA . PHE B 1 125 ? 27.828 3.74 -30.609 1 73.31 125 PHE B CA 1
ATOM 6240 C C . PHE B 1 125 ? 26.594 4.613 -30.75 1 73.31 125 PHE B C 1
ATOM 6242 O O . PHE B 1 125 ? 25.891 4.879 -29.766 1 73.31 125 PHE B O 1
ATOM 6249 N N . LEU B 1 126 ? 26.234 4.988 -31.922 1 77.25 126 LEU B N 1
ATOM 6250 C CA . LEU B 1 126 ? 25.109 5.871 -32.156 1 77.25 126 LEU B CA 1
ATOM 6251 C C . LEU B 1 126 ? 23.797 5.105 -32.062 1 77.25 126 LEU B C 1
ATOM 6253 O O . LEU B 1 126 ? 22.734 5.699 -31.828 1 77.25 126 LEU B O 1
ATOM 6257 N N . LYS B 1 127 ? 23.922 3.818 -32.156 1 76.75 127 LYS B N 1
ATOM 6258 C CA . LYS B 1 127 ? 22.703 3.016 -32.125 1 76.75 127 LYS B CA 1
ATOM 6259 C C . LYS B 1 127 ? 22.281 2.725 -30.688 1 76.75 127 LYS B C 1
ATOM 6261 O O . LYS B 1 127 ? 21.109 2.51 -30.406 1 76.75 127 LYS B O 1
ATOM 6266 N N . HIS B 1 128 ? 23.297 2.779 -29.812 1 77.38 128 HIS B N 1
ATOM 6267 C CA . HIS B 1 128 ? 22.984 2.529 -28.406 1 77.38 128 HIS B CA 1
ATOM 6268 C C . HIS B 1 128 ? 22.484 3.793 -27.719 1 77.38 128 HIS B C 1
ATOM 6270 O O . HIS B 1 128 ? 23.266 4.688 -27.391 1 77.38 128 HIS B O 1
ATOM 6276 N N . LYS B 1 129 ? 21.234 3.887 -27.453 1 80.12 129 LYS B N 1
ATOM 6277 C CA . LYS B 1 129 ? 20.562 5.078 -26.953 1 80.12 129 LYS B CA 1
ATOM 6278 C C . LYS B 1 129 ? 21.156 5.535 -25.625 1 80.12 129 LYS B C 1
ATOM 6280 O O . LYS B 1 129 ? 21.328 6.734 -25.391 1 80.12 129 LYS B O 1
ATOM 6285 N N . ARG B 1 130 ? 21.625 4.664 -24.844 1 80 130 ARG B N 1
ATOM 6286 C CA . ARG B 1 130 ? 22.141 5.023 -23.531 1 80 130 ARG B CA 1
ATOM 6287 C C . ARG B 1 130 ? 23.5 5.695 -23.641 1 80 130 ARG B C 1
ATOM 6289 O O . ARG B 1 130 ? 23.766 6.691 -22.953 1 80 130 ARG B O 1
ATOM 6296 N N . THR B 1 131 ? 24.297 5.188 -24.484 1 81.31 131 THR B N 1
ATOM 6297 C CA . THR B 1 131 ? 25.625 5.746 -24.656 1 81.31 131 THR B CA 1
ATOM 6298 C C . THR B 1 131 ? 25.562 7.109 -25.344 1 81.31 131 THR B C 1
ATOM 6300 O O . THR B 1 131 ? 26.344 8.008 -25.031 1 81.31 131 THR B O 1
ATOM 6303 N N . LEU B 1 132 ? 24.578 7.215 -26.156 1 85.06 132 LEU B N 1
ATOM 6304 C CA . LEU B 1 132 ? 24.391 8.5 -26.828 1 85.06 132 LEU B CA 1
ATOM 6305 C C . LEU B 1 132 ? 23.938 9.57 -25.828 1 85.06 132 LEU B C 1
ATOM 6307 O O . LEU B 1 132 ? 24.422 10.703 -25.875 1 85.06 132 LEU B O 1
ATOM 6311 N N . LEU B 1 133 ? 23.047 9.195 -24.953 1 86.81 133 LEU B N 1
ATOM 6312 C CA . LEU B 1 133 ? 22.578 10.141 -23.953 1 86.81 133 LEU B CA 1
ATOM 6313 C C . LEU B 1 133 ? 23.703 10.57 -23.016 1 86.81 133 LEU B C 1
ATOM 6315 O O . LEU B 1 133 ? 23.812 11.742 -22.656 1 86.81 133 LEU B O 1
ATOM 6319 N N . LYS B 1 134 ? 24.531 9.617 -22.688 1 87.88 134 LYS B N 1
ATOM 6320 C CA . LYS B 1 134 ? 25.688 9.93 -21.844 1 87.88 134 LYS B CA 1
ATOM 6321 C C . LYS B 1 134 ? 26.656 10.859 -22.578 1 87.88 134 LYS B C 1
ATOM 6323 O O . LYS B 1 134 ? 27.172 11.812 -21.984 1 87.88 134 LYS B O 1
ATOM 6328 N N . ALA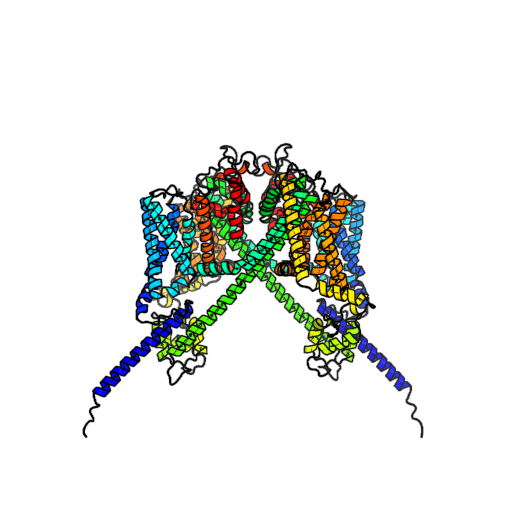 B 1 135 ? 26.844 10.641 -23.859 1 88.19 135 ALA B N 1
ATOM 6329 C CA . ALA B 1 135 ? 27.766 11.461 -24.641 1 88.19 135 ALA B CA 1
ATOM 6330 C C . ALA B 1 135 ? 27.25 12.891 -24.781 1 88.19 135 ALA B C 1
ATOM 6332 O O . ALA B 1 135 ? 28 13.852 -24.609 1 88.19 135 ALA B O 1
ATOM 6333 N N . VAL B 1 136 ? 26.016 12.969 -25 1 90.19 136 VAL B N 1
ATOM 6334 C CA . VAL B 1 136 ? 25.406 14.281 -25.172 1 90.19 136 VAL B CA 1
ATOM 6335 C C . VAL B 1 136 ? 25.469 15.047 -23.844 1 90.19 136 VAL B C 1
ATOM 6337 O O . VAL B 1 136 ? 25.797 16.25 -23.828 1 90.19 136 VAL B O 1
ATOM 6340 N N . ALA B 1 137 ? 25.188 14.375 -22.766 1 90.5 137 ALA B N 1
ATOM 6341 C CA . ALA B 1 137 ? 25.234 15.016 -21.453 1 90.5 137 ALA B CA 1
ATOM 6342 C C . ALA B 1 137 ? 26.641 15.484 -21.109 1 90.5 137 ALA B C 1
ATOM 6344 O O . ALA B 1 137 ? 26.828 16.594 -20.594 1 90.5 137 ALA B O 1
ATOM 6345 N N . ILE B 1 138 ? 27.625 14.75 -21.469 1 91.12 138 ILE B N 1
ATOM 6346 C CA . ILE B 1 138 ? 29.016 15.102 -21.188 1 91.12 138 ILE B CA 1
ATOM 6347 C C . ILE B 1 138 ? 29.422 16.312 -22.016 1 91.12 138 ILE B C 1
ATOM 6349 O O . ILE B 1 138 ? 30.047 17.234 -21.5 1 91.12 138 ILE B O 1
ATOM 6353 N N . ILE B 1 139 ? 29 16.328 -23.281 1 91.38 139 ILE B N 1
ATOM 6354 C CA . ILE B 1 139 ? 29.359 17.422 -24.156 1 91.38 139 ILE B CA 1
ATOM 6355 C C . ILE B 1 139 ? 28.719 18.719 -23.672 1 91.38 139 ILE B C 1
ATOM 6357 O O . ILE B 1 139 ? 29.359 19.766 -23.609 1 91.38 139 ILE B O 1
ATOM 6361 N N . LEU B 1 140 ? 27.453 18.562 -23.281 1 91.69 140 LEU B N 1
ATOM 6362 C CA . LEU B 1 140 ? 26.734 19.734 -22.781 1 91.69 140 LEU B CA 1
ATOM 6363 C C . LEU B 1 140 ? 27.375 20.266 -21.5 1 91.69 140 LEU B C 1
ATOM 6365 O O . LEU B 1 140 ? 27.562 21.484 -21.359 1 91.69 140 LEU B O 1
ATOM 6369 N N . MET B 1 141 ? 27.781 19.438 -20.641 1 91.44 141 MET B N 1
ATOM 6370 C CA . MET B 1 141 ? 28.359 19.859 -19.359 1 91.44 141 MET B CA 1
ATOM 6371 C C . MET B 1 141 ? 29.766 20.406 -19.531 1 91.44 141 MET B C 1
ATOM 6373 O O . MET B 1 141 ? 30.203 21.281 -18.797 1 91.44 141 MET B O 1
ATOM 6377 N N . LEU B 1 142 ? 30.469 19.891 -20.562 1 90.88 142 LEU B N 1
ATOM 6378 C CA . LEU B 1 142 ? 31.812 20.391 -20.844 1 90.88 142 LEU B CA 1
ATOM 6379 C C . LEU B 1 142 ? 31.75 21.812 -21.391 1 90.88 142 LEU B C 1
ATOM 6381 O O . LEU B 1 142 ? 32.531 22.672 -20.984 1 90.88 142 LEU B O 1
ATOM 6385 N N . ILE B 1 143 ? 30.766 21.984 -22.219 1 90.88 143 ILE B N 1
ATOM 6386 C CA . ILE B 1 143 ? 30.594 23.328 -22.781 1 90.88 143 ILE B CA 1
ATOM 6387 C C . ILE B 1 143 ? 30.219 24.312 -21.672 1 90.88 143 ILE B C 1
ATOM 6389 O O . ILE B 1 143 ? 30.766 25.406 -21.609 1 90.88 143 ILE B O 1
ATOM 6393 N N . GLU B 1 144 ? 29.359 23.891 -20.859 1 89.75 144 GLU B N 1
ATOM 6394 C CA . GLU B 1 144 ? 28.938 24.75 -19.766 1 89.75 144 GLU B CA 1
ATOM 6395 C C . GLU B 1 144 ? 30.094 25.031 -18.812 1 89.75 144 GLU B C 1
ATOM 6397 O O . GLU B 1 144 ? 30.234 26.156 -18.312 1 89.75 144 GLU B O 1
ATOM 6402 N N . SER B 1 145 ? 30.875 24.031 -18.547 1 87.62 145 SER B N 1
ATOM 6403 C CA . SER B 1 145 ? 32 24.203 -17.641 1 87.62 145 SER B CA 1
ATOM 6404 C C . SER B 1 145 ? 33.031 25.172 -18.219 1 87.62 145 SER B C 1
ATOM 6406 O O . SER B 1 145 ? 33.625 25.953 -17.5 1 87.62 145 SER B O 1
ATOM 6408 N N . ILE B 1 146 ? 33.156 25.188 -19.5 1 89.12 146 ILE B N 1
ATOM 6409 C CA . ILE B 1 146 ? 34.094 26.094 -20.172 1 89.12 146 ILE B CA 1
ATOM 6410 C C . ILE B 1 146 ? 33.562 27.516 -20.094 1 89.12 146 ILE B C 1
ATOM 6412 O O . ILE B 1 146 ? 34.312 28.453 -19.844 1 89.12 146 ILE B O 1
ATOM 6416 N N . VAL B 1 147 ? 32.281 27.594 -20.281 1 88.5 147 VAL B N 1
ATOM 6417 C CA . VAL B 1 147 ? 31.672 28.922 -20.219 1 88.5 147 VAL B CA 1
ATOM 6418 C C . VAL B 1 147 ? 31.812 29.5 -18.812 1 88.5 147 VAL B C 1
ATOM 6420 O O . VAL B 1 147 ? 32.094 30.688 -18.656 1 88.5 147 VAL B O 1
ATOM 6423 N N . VAL B 1 148 ? 31.625 28.703 -17.797 1 86.5 148 VAL B N 1
ATOM 6424 C CA . VAL B 1 148 ? 31.719 29.156 -16.422 1 86.5 148 VAL B CA 1
ATOM 6425 C C . VAL B 1 148 ? 33.156 29.547 -16.094 1 86.5 148 VAL B C 1
ATOM 6427 O O . VAL B 1 148 ? 33.406 30.547 -15.398 1 86.5 148 VAL B O 1
ATOM 6430 N N . LEU B 1 149 ? 34.094 28.859 -16.672 1 86.94 149 LEU B N 1
ATOM 6431 C CA . LEU B 1 149 ? 35.5 29.156 -16.422 1 86.94 149 LEU B CA 1
ATOM 6432 C C . LEU B 1 149 ? 35.938 30.438 -17.125 1 86.94 149 LEU B C 1
ATOM 6434 O O . LEU B 1 149 ? 36.719 31.203 -16.578 1 86.94 149 LEU B O 1
ATOM 6438 N N . ILE B 1 150 ? 35.312 30.656 -18.219 1 88.38 150 ILE B N 1
ATOM 6439 C CA . ILE B 1 150 ? 35.656 31.859 -18.984 1 88.38 150 ILE B CA 1
ATOM 6440 C C . ILE B 1 150 ? 35 33.094 -18.359 1 88.38 150 ILE B C 1
ATOM 6442 O O . ILE B 1 150 ? 35.625 34.125 -18.188 1 88.38 150 ILE B O 1
ATOM 6446 N N . ARG B 1 151 ? 33.688 32.969 -18 1 87.12 151 ARG B N 1
ATOM 6447 C CA . ARG B 1 151 ? 32.938 34.094 -17.469 1 87.12 151 ARG B CA 1
ATOM 6448 C C . ARG B 1 151 ? 33.281 34.312 -15.992 1 87.12 151 ARG B C 1
ATOM 6450 O O . ARG B 1 151 ? 33.031 35.375 -15.445 1 87.12 151 ARG B O 1
ATOM 6457 N N . GLN B 1 152 ? 33.781 33.344 -15.305 1 81.19 152 GLN B N 1
ATOM 6458 C CA . GLN B 1 152 ? 34.156 33.375 -13.891 1 81.19 152 GLN B CA 1
ATOM 6459 C C . GLN B 1 152 ? 32.938 33.75 -13.023 1 81.19 152 GLN B C 1
ATOM 6461 O O . GLN B 1 152 ? 33.094 34.406 -12 1 81.19 152 GLN B O 1
ATOM 6466 N N . THR B 1 153 ? 31.656 33.656 -13.602 1 77.62 153 THR B N 1
ATOM 6467 C CA . THR B 1 153 ? 30.438 33.875 -12.82 1 77.62 153 THR B CA 1
ATOM 6468 C C . THR B 1 153 ? 29.484 32.688 -12.969 1 77.62 153 THR B C 1
ATOM 6470 O O . THR B 1 153 ? 29.453 32.031 -14.008 1 77.62 153 THR B O 1
ATOM 6473 N N . ASN B 1 154 ? 28.969 32.344 -11.797 1 68.5 154 ASN B N 1
ATOM 6474 C CA . ASN B 1 154 ? 28 31.234 -11.836 1 68.5 154 ASN B CA 1
ATOM 6475 C C . ASN B 1 154 ? 26.641 31.719 -12.344 1 68.5 154 ASN B C 1
ATOM 6477 O O . ASN B 1 154 ? 26.156 32.781 -11.945 1 68.5 154 ASN B O 1
ATOM 6481 N N . HIS B 1 155 ? 26.25 31.297 -13.5 1 77.88 155 HIS B N 1
ATOM 6482 C CA . HIS B 1 155 ? 24.922 31.562 -14.047 1 77.88 155 HIS B CA 1
ATOM 6483 C C . HIS B 1 155 ? 23.953 30.422 -13.727 1 77.88 155 HIS B C 1
ATOM 6485 O O . HIS B 1 155 ? 24.281 29.516 -12.945 1 77.88 155 HIS B O 1
ATOM 6491 N N . PHE B 1 156 ? 22.75 30.609 -14.211 1 80.88 156 PHE B N 1
ATOM 6492 C CA . PHE B 1 156 ? 21.719 29.594 -14.094 1 80.88 156 PHE B CA 1
ATOM 6493 C C . PHE B 1 156 ? 22.141 28.297 -14.781 1 80.88 156 PHE B C 1
ATOM 6495 O O . PHE B 1 156 ? 22.312 28.266 -16 1 80.88 156 PHE B O 1
ATOM 6502 N N . ARG B 1 157 ? 22.625 27.266 -13.93 1 85.44 157 ARG B N 1
ATOM 6503 C CA . ARG B 1 157 ? 23.125 26 -14.461 1 85.44 157 ARG B CA 1
ATOM 6504 C C . ARG B 1 157 ? 22.156 24.859 -14.172 1 85.44 157 ARG B C 1
ATOM 6506 O O . ARG B 1 157 ? 22.328 24.125 -13.188 1 85.44 157 ARG B O 1
ATOM 6513 N N . VAL B 1 158 ? 21.281 24.641 -15.055 1 82 158 VAL B N 1
ATOM 6514 C CA . VAL B 1 158 ? 20.281 23.594 -14.859 1 82 158 VAL B CA 1
ATOM 6515 C C . VAL B 1 158 ? 20.859 22.25 -15.312 1 82 158 VAL B C 1
ATOM 6517 O O . VAL B 1 158 ? 20.359 21.203 -14.898 1 82 158 VAL B O 1
ATOM 6520 N N . THR B 1 159 ? 21.984 22.188 -16.047 1 87.25 159 THR B N 1
ATOM 6521 C CA . THR B 1 159 ? 22.547 20.953 -16.578 1 87.25 159 THR B CA 1
ATOM 6522 C C . THR B 1 159 ? 23.188 20.125 -15.461 1 87.25 159 THR B C 1
ATOM 6524 O O . THR B 1 159 ? 23.406 18.922 -15.625 1 87.25 159 THR B O 1
ATOM 6527 N N . ARG B 1 160 ? 23.453 20.766 -14.344 1 90.19 160 ARG B N 1
ATOM 6528 C CA . ARG B 1 160 ? 24.016 20.062 -13.188 1 90.19 160 ARG B CA 1
ATOM 6529 C C . ARG B 1 160 ? 23.047 19 -12.688 1 90.19 160 ARG B C 1
ATOM 6531 O O . ARG B 1 160 ? 23.453 18.062 -11.984 1 90.19 160 ARG B O 1
ATOM 6538 N N . ALA B 1 161 ? 21.75 19.25 -13.055 1 92.44 161 ALA B N 1
ATOM 6539 C CA . ALA B 1 161 ? 20.734 18.312 -12.602 1 92.44 161 ALA B CA 1
ATOM 6540 C C . ALA B 1 161 ? 20.891 16.953 -13.266 1 92.44 161 ALA B C 1
ATOM 6542 O O . ALA B 1 161 ? 20.391 15.938 -12.773 1 92.44 161 ALA B O 1
ATOM 6543 N N . LEU B 1 162 ? 21.672 16.844 -14.32 1 91.88 162 LEU B N 1
ATOM 6544 C CA . LEU B 1 162 ? 21.812 15.609 -15.078 1 91.88 162 LEU B CA 1
ATOM 6545 C C . LEU B 1 162 ? 23.062 14.859 -14.648 1 91.88 162 LEU B C 1
ATOM 6547 O O . LEU B 1 162 ? 23.344 13.766 -15.156 1 91.88 162 LEU B O 1
ATOM 6551 N N . ARG B 1 163 ? 23.781 15.312 -13.633 1 93 163 ARG B N 1
ATOM 6552 C CA . ARG B 1 163 ? 25.047 14.719 -13.18 1 93 163 ARG B CA 1
ATOM 6553 C C . ARG B 1 163 ? 24.828 13.297 -12.664 1 93 163 ARG B C 1
ATOM 6555 O O . ARG B 1 163 ? 25.656 12.414 -12.898 1 93 163 ARG B O 1
ATOM 6562 N N . PRO B 1 164 ? 23.672 13.031 -12.062 1 92.12 164 PRO B N 1
ATOM 6563 C CA . PRO B 1 164 ? 23.484 11.68 -11.539 1 92.12 164 PRO B CA 1
ATOM 6564 C C . PRO B 1 164 ? 23.375 10.625 -12.641 1 92.12 164 PRO B C 1
ATOM 6566 O O . PRO B 1 164 ? 23.484 9.43 -12.375 1 92.12 164 PRO B O 1
ATOM 6569 N N . LEU B 1 165 ? 23.188 11.055 -13.828 1 89.25 165 LEU B N 1
ATOM 6570 C CA . LEU B 1 165 ? 23.109 10.125 -14.953 1 89.25 165 LEU B CA 1
ATOM 6571 C C . LEU B 1 165 ? 24.422 9.375 -15.125 1 89.25 165 LEU B C 1
ATOM 6573 O O . LEU B 1 165 ? 24.438 8.219 -15.547 1 89.25 165 LEU B O 1
ATOM 6577 N N . PHE B 1 166 ? 25.531 10.008 -14.711 1 91.44 166 PHE B N 1
ATOM 6578 C CA . PHE B 1 166 ? 26.844 9.375 -14.828 1 91.44 166 PHE B CA 1
ATOM 6579 C C . PHE B 1 166 ? 27 8.266 -13.797 1 91.44 166 PHE B C 1
ATOM 6581 O O . PHE B 1 166 ? 27.688 7.27 -14.047 1 91.44 166 PHE B O 1
ATOM 6588 N N . LEU B 1 167 ? 26.375 8.477 -12.68 1 90.25 167 LEU B N 1
ATOM 6589 C CA . LEU B 1 167 ? 26.406 7.438 -11.656 1 90.25 167 LEU B CA 1
ATOM 6590 C C . LEU B 1 167 ? 25.594 6.227 -12.086 1 90.25 167 LEU B C 1
ATOM 6592 O O . LEU B 1 167 ? 26.016 5.086 -11.914 1 90.25 167 LEU B O 1
ATOM 6596 N N . VAL B 1 168 ? 24.484 6.465 -12.711 1 89.12 168 VAL B N 1
ATOM 6597 C CA . VAL B 1 168 ? 23.578 5.398 -13.133 1 89.12 168 VAL B CA 1
ATOM 6598 C C . VAL B 1 168 ? 24.25 4.566 -14.227 1 89.12 168 VAL B C 1
ATOM 6600 O O . VAL B 1 168 ? 24.047 3.352 -14.305 1 89.12 168 VAL B O 1
ATOM 6603 N N . HIS B 1 169 ? 25.109 5.18 -14.969 1 86.5 169 HIS B N 1
ATOM 6604 C CA . HIS B 1 169 ? 25.719 4.488 -16.094 1 86.5 169 HIS B CA 1
ATOM 6605 C C . HIS B 1 169 ? 27.016 3.781 -15.672 1 86.5 169 HIS B C 1
ATOM 6607 O O . HIS B 1 169 ? 27.609 3.047 -16.469 1 86.5 169 HIS B O 1
ATOM 6613 N N . SER B 1 170 ? 27.359 3.943 -14.438 1 86.5 170 SER B N 1
ATOM 6614 C CA . SER B 1 170 ? 28.578 3.303 -13.961 1 86.5 170 SER B CA 1
ATOM 6615 C C . SER B 1 170 ? 28.406 1.792 -13.844 1 86.5 170 SER B C 1
ATOM 6617 O O . SER B 1 170 ? 27.281 1.304 -13.672 1 86.5 170 SER B O 1
ATOM 6619 N N . HIS B 1 171 ? 29.453 1.102 -13.93 1 81.56 171 HIS B N 1
ATOM 6620 C CA . HIS B 1 171 ? 29.469 -0.357 -13.945 1 81.56 171 HIS B CA 1
ATOM 6621 C C . HIS B 1 171 ? 28.969 -0.921 -12.617 1 81.56 171 HIS B C 1
ATOM 6623 O O . HIS B 1 171 ? 28.266 -1.933 -12.594 1 81.56 171 HIS B O 1
ATOM 6629 N N . TYR B 1 172 ? 29.25 -0.289 -11.594 1 84.12 172 TYR B N 1
ATOM 6630 C CA . TYR B 1 172 ? 28.953 -0.827 -10.273 1 84.12 172 TYR B CA 1
ATOM 6631 C C . TYR B 1 172 ? 27.484 -0.575 -9.906 1 84.12 172 TYR B C 1
ATOM 6633 O O . TYR B 1 172 ? 26.969 -1.159 -8.953 1 84.12 172 TYR B O 1
ATOM 6641 N N . CYS B 1 173 ? 26.828 0.222 -10.656 1 88.12 173 CYS B N 1
ATOM 6642 C CA . CYS B 1 173 ? 25.422 0.524 -10.398 1 88.12 173 CYS B CA 1
ATOM 6643 C C . CYS B 1 173 ? 24.531 -0.145 -11.43 1 88.12 173 CYS B C 1
ATOM 6645 O O . CYS B 1 173 ? 23.625 0.488 -11.969 1 88.12 173 CYS B O 1
ATOM 6647 N N . GLN B 1 174 ? 24.75 -1.366 -11.625 1 85 174 GLN B N 1
ATOM 6648 C CA . GLN B 1 174 ? 23.953 -2.111 -12.586 1 85 174 GLN B CA 1
ATOM 6649 C C . GLN B 1 174 ? 22.531 -2.311 -12.086 1 85 174 GLN B C 1
ATOM 6651 O O . GLN B 1 174 ? 21.578 -2.256 -12.859 1 85 174 GLN B O 1
ATOM 6656 N N . GLY B 1 175 ? 22.438 -2.469 -10.828 1 86.25 175 GLY B N 1
ATOM 6657 C CA . GLY B 1 175 ? 21.109 -2.604 -10.242 1 86.25 175 GLY B CA 1
ATOM 6658 C C . GLY B 1 175 ? 20.25 -1.36 -10.406 1 86.25 175 GLY B C 1
ATOM 6659 O O . GLY B 1 175 ? 19.062 -1.454 -10.703 1 86.25 175 GLY B O 1
ATOM 6660 N N . VAL B 1 176 ? 20.906 -0.286 -10.32 1 90.69 176 VAL B N 1
ATOM 6661 C CA . VAL B 1 176 ? 20.219 0.993 -10.445 1 90.69 176 VAL B CA 1
ATOM 6662 C C . VAL B 1 176 ? 19.734 1.179 -11.883 1 90.69 176 VAL B C 1
ATOM 6664 O O . VAL B 1 176 ? 18.609 1.629 -12.117 1 90.69 176 VAL B O 1
ATOM 6667 N N . ARG B 1 177 ? 20.516 0.798 -12.758 1 88.38 177 ARG B N 1
ATOM 6668 C CA . ARG B 1 177 ? 20.172 0.921 -14.172 1 88.38 177 ARG B CA 1
ATOM 6669 C C . ARG B 1 177 ? 18.984 0.028 -14.523 1 88.38 177 ARG B C 1
ATOM 6671 O O . ARG B 1 177 ? 18.094 0.437 -15.273 1 88.38 177 ARG B O 1
ATOM 6678 N N . ARG B 1 178 ? 19.016 -1.084 -13.984 1 86.19 178 ARG B N 1
ATOM 6679 C CA . ARG B 1 178 ? 17.938 -2.023 -14.242 1 86.19 178 ARG B CA 1
ATOM 6680 C C . ARG B 1 178 ? 16.609 -1.495 -13.688 1 86.19 178 ARG B C 1
ATOM 6682 O O . ARG B 1 178 ? 15.594 -1.525 -14.375 1 86.19 178 ARG B O 1
ATOM 6689 N N . ILE B 1 179 ? 16.688 -0.98 -12.57 1 89.06 179 ILE B N 1
ATOM 6690 C CA . ILE B 1 179 ? 15.484 -0.471 -11.93 1 89.06 179 ILE B CA 1
ATOM 6691 C C . ILE B 1 179 ? 14.977 0.763 -12.672 1 89.06 179 ILE B C 1
ATOM 6693 O O . ILE B 1 179 ? 13.773 0.92 -12.883 1 89.06 179 ILE B O 1
ATOM 6697 N N . THR B 1 180 ? 15.859 1.574 -13.062 1 88.56 180 THR B N 1
ATOM 6698 C CA . THR B 1 180 ? 15.477 2.779 -13.789 1 88.56 180 THR B CA 1
ATOM 6699 C C . THR B 1 180 ? 14.836 2.424 -15.133 1 88.56 180 THR B C 1
ATOM 6701 O O . THR B 1 180 ? 13.852 3.035 -15.531 1 88.56 180 THR B O 1
ATOM 6704 N N . ARG B 1 181 ? 15.352 1.463 -15.742 1 87.19 181 ARG B N 1
ATOM 6705 C CA . ARG B 1 181 ? 14.789 1.017 -17.016 1 87.19 181 ARG B CA 1
ATOM 6706 C C . ARG B 1 181 ? 13.398 0.427 -16.812 1 87.19 181 ARG B C 1
ATOM 6708 O O . ARG B 1 181 ? 12.492 0.68 -17.625 1 87.19 181 ARG B O 1
ATOM 6715 N N . GLN B 1 182 ? 13.297 -0.298 -15.805 1 88.44 182 GLN B N 1
ATOM 6716 C CA . GLN B 1 182 ? 12 -0.894 -15.5 1 88.44 182 GLN B CA 1
ATOM 6717 C C . GLN B 1 182 ? 10.953 0.179 -15.203 1 88.44 182 GLN B C 1
ATOM 6719 O O . GLN B 1 182 ? 9.797 0.063 -15.609 1 88.44 182 GLN B O 1
ATOM 6724 N N . ILE B 1 183 ? 11.336 1.168 -14.555 1 88.88 183 ILE B N 1
ATOM 6725 C CA . ILE B 1 183 ? 10.438 2.268 -14.227 1 88.88 183 ILE B CA 1
ATOM 6726 C C . ILE B 1 183 ? 10.008 2.979 -15.508 1 88.88 183 ILE B C 1
ATOM 6728 O O . ILE B 1 183 ? 8.82 3.279 -15.695 1 88.88 183 ILE B O 1
ATOM 6732 N N . MET B 1 184 ? 10.922 3.137 -16.438 1 88.94 184 MET B N 1
ATOM 6733 C CA . MET B 1 184 ? 10.625 3.83 -17.688 1 88.94 184 MET B CA 1
ATOM 6734 C C . MET B 1 184 ? 9.703 2.992 -18.562 1 88.94 184 MET B C 1
ATOM 6736 O O . MET B 1 184 ? 8.812 3.529 -19.234 1 88.94 184 MET B O 1
ATOM 6740 N N . GLN B 1 185 ? 9.875 1.757 -18.469 1 89.94 185 GLN B N 1
ATOM 6741 C CA . GLN B 1 185 ? 9.055 0.858 -19.281 1 89.94 185 GLN B CA 1
ATOM 6742 C C . GLN B 1 185 ? 7.648 0.729 -18.703 1 89.94 185 GLN B C 1
ATOM 6744 O O . GLN B 1 185 ? 6.711 0.367 -19.422 1 89.94 185 GLN B O 1
ATOM 6749 N N . SER B 1 186 ? 7.504 0.962 -17.469 1 90 186 SER B N 1
ATOM 6750 C CA . SER B 1 186 ? 6.203 0.858 -16.812 1 90 186 SER B CA 1
ATOM 6751 C C . SER B 1 186 ? 5.445 2.178 -16.875 1 90 186 SER B C 1
ATOM 6753 O O . SER B 1 186 ? 4.305 2.27 -16.406 1 90 186 SER B O 1
ATOM 6755 N N . LEU B 1 187 ? 5.918 3.184 -17.516 1 91.12 187 LEU B N 1
ATOM 6756 C CA . LEU B 1 187 ? 5.375 4.535 -17.453 1 91.12 187 LEU B CA 1
ATOM 6757 C C . LEU B 1 187 ? 4.078 4.629 -18.25 1 91.12 187 LEU B C 1
ATOM 6759 O O . LEU B 1 187 ? 3.113 5.254 -17.812 1 91.12 187 LEU B O 1
ATOM 6763 N N . PRO B 1 188 ? 3.918 3.982 -19.297 1 90.06 188 PRO B N 1
ATOM 6764 C CA . PRO B 1 188 ? 2.725 4.219 -20.125 1 90.06 188 PRO B CA 1
ATOM 6765 C C . PRO B 1 188 ? 1.437 3.799 -19.406 1 90.06 188 PRO B C 1
ATOM 6767 O O . PRO B 1 188 ? 0.51 4.602 -19.281 1 90.06 188 PRO B O 1
ATOM 6770 N N . PRO B 1 189 ? 1.358 2.543 -18.953 1 87.38 189 PRO B N 1
ATOM 6771 C CA . PRO B 1 189 ? 0.126 2.205 -18.234 1 87.38 189 PRO B CA 1
ATOM 6772 C C . PRO B 1 189 ? -0.098 3.074 -17 1 87.38 189 PRO B C 1
ATOM 6774 O O . PRO B 1 189 ? -1.243 3.352 -16.641 1 87.38 189 PRO B O 1
ATOM 6777 N N . ILE B 1 190 ? 0.94 3.498 -16.375 1 89.94 190 ILE B N 1
ATOM 6778 C CA . ILE B 1 190 ? 0.843 4.348 -15.188 1 89.94 190 ILE B CA 1
ATOM 6779 C C . ILE B 1 190 ? 0.301 5.719 -15.586 1 89.94 190 ILE B C 1
ATOM 6781 O O . ILE B 1 190 ? -0.542 6.285 -14.883 1 89.94 190 ILE B O 1
ATOM 6785 N N . LEU B 1 191 ? 0.723 6.266 -16.703 1 91.38 191 LEU B N 1
ATOM 6786 C CA . LEU B 1 191 ? 0.264 7.57 -17.172 1 91.38 191 LEU B CA 1
ATOM 6787 C C . LEU B 1 191 ? -1.223 7.535 -17.516 1 91.38 191 LEU B C 1
ATOM 6789 O O . LEU B 1 191 ? -1.946 8.5 -17.25 1 91.38 191 LEU B O 1
ATOM 6793 N N . ASP B 1 192 ? -1.65 6.441 -17.969 1 87.38 192 ASP B N 1
ATOM 6794 C CA . ASP B 1 192 ? -3.07 6.289 -18.266 1 87.38 192 ASP B CA 1
ATOM 6795 C C . ASP B 1 192 ? -3.91 6.355 -17 1 87.38 192 ASP B C 1
ATOM 6797 O O . ASP B 1 192 ? -4.957 7.004 -16.969 1 87.38 192 ASP B O 1
ATOM 6801 N N . MET B 1 193 ? -3.438 5.668 -15.984 1 89.19 193 MET B N 1
ATOM 6802 C CA . MET B 1 193 ? -4.172 5.66 -14.727 1 89.19 193 MET B CA 1
ATOM 6803 C C . MET B 1 193 ? -4.133 7.039 -14.07 1 89.19 193 MET B C 1
ATOM 6805 O O . MET B 1 193 ? -5.102 7.453 -13.43 1 89.19 193 MET B O 1
ATOM 6809 N N . ILE B 1 194 ? -3.057 7.734 -14.273 1 92.12 194 ILE B N 1
ATOM 6810 C CA . ILE B 1 194 ? -2.93 9.07 -13.695 1 92.12 194 ILE B CA 1
ATOM 6811 C C . ILE B 1 194 ? -3.889 10.023 -14.406 1 92.12 194 ILE B C 1
ATOM 6813 O O . ILE B 1 194 ? -4.52 10.867 -13.758 1 92.12 194 ILE B O 1
ATOM 6817 N N . VAL B 1 195 ? -4.008 9.938 -15.648 1 89.88 195 VAL B N 1
ATOM 6818 C CA . VAL B 1 195 ? -4.926 10.789 -16.391 1 89.88 195 VAL B CA 1
ATOM 6819 C C . VAL B 1 195 ? -6.363 10.523 -15.945 1 89.88 195 VAL B C 1
ATOM 6821 O O . VAL B 1 195 ? -7.156 11.453 -15.805 1 89.88 195 VAL B O 1
ATOM 6824 N N . LEU B 1 196 ? -6.66 9.281 -15.758 1 88.06 196 LEU B N 1
ATOM 6825 C CA . LEU B 1 196 ? -7.984 8.93 -15.25 1 88.06 196 LEU B CA 1
ATOM 6826 C C . LEU B 1 196 ? -8.227 9.539 -13.875 1 88.06 196 LEU B C 1
ATOM 6828 O O . LEU B 1 196 ? -9.297 10.094 -13.617 1 88.06 196 LEU B O 1
ATOM 6832 N N . LEU B 1 197 ? -7.254 9.445 -13.062 1 90.88 197 LEU B N 1
ATOM 6833 C CA . LEU B 1 197 ? -7.328 10.031 -11.727 1 90.88 197 LEU B CA 1
ATOM 6834 C C . LEU B 1 197 ? -7.547 11.539 -11.805 1 90.88 197 LEU B C 1
ATOM 6836 O O . LEU B 1 197 ? -8.406 12.078 -11.102 1 90.88 197 LEU B O 1
ATOM 6840 N N . LEU B 1 198 ? -6.824 12.172 -12.664 1 91 198 LEU B N 1
ATOM 6841 C CA . LEU B 1 198 ? -6.934 13.617 -12.828 1 91 198 LEU B CA 1
ATOM 6842 C C . LEU B 1 198 ? -8.297 14 -13.406 1 91 198 LEU B C 1
ATOM 6844 O O . LEU B 1 198 ? -8.844 15.055 -13.078 1 91 198 LEU B O 1
ATOM 6848 N N . PHE B 1 199 ? -8.789 13.172 -14.164 1 87.75 199 PHE B N 1
ATOM 6849 C CA . PHE B 1 199 ? -10.102 13.406 -14.758 1 87.75 199 PHE B CA 1
ATOM 6850 C C . PHE B 1 199 ? -11.195 13.391 -13.695 1 87.75 199 PHE B C 1
ATOM 6852 O O . PHE B 1 199 ? -12.023 14.297 -13.633 1 87.75 199 PHE B O 1
ATOM 6859 N N . PHE B 1 200 ? -11.164 12.406 -12.859 1 89.31 200 PHE B N 1
ATOM 6860 C CA . PHE B 1 200 ? -12.125 12.336 -11.766 1 89.31 200 PHE B CA 1
ATOM 6861 C C . PHE B 1 200 ? -11.945 13.516 -10.812 1 89.31 200 PHE B C 1
ATOM 6863 O O . PHE B 1 200 ? -12.922 14.078 -10.32 1 89.31 200 PHE B O 1
ATOM 6870 N N . MET B 1 201 ? -10.766 13.836 -10.625 1 93.38 201 MET B N 1
ATOM 6871 C CA . MET B 1 201 ? -10.469 14.977 -9.766 1 93.38 201 MET B CA 1
ATOM 6872 C C . MET B 1 201 ? -11.039 16.266 -10.359 1 93.38 201 MET B C 1
ATOM 6874 O O . MET B 1 201 ? -11.547 17.109 -9.625 1 93.38 201 MET B O 1
ATOM 6878 N N . LEU B 1 202 ? -10.969 16.375 -11.617 1 91.25 202 LEU B N 1
ATOM 6879 C CA . LEU B 1 202 ? -11.5 17.562 -12.281 1 91.25 202 LEU B CA 1
ATOM 6880 C C . LEU B 1 202 ? -13.016 17.641 -12.148 1 91.25 202 LEU B C 1
ATOM 6882 O O . LEU B 1 202 ? -13.562 18.703 -11.867 1 91.25 202 LEU B O 1
ATOM 6886 N N . ILE B 1 203 ? -13.664 16.547 -12.273 1 88.81 203 ILE B N 1
ATOM 6887 C CA . ILE B 1 203 ? -15.117 16.5 -12.133 1 88.81 203 ILE B CA 1
ATOM 6888 C C . ILE B 1 203 ? -15.516 16.906 -10.719 1 88.81 203 ILE B C 1
ATOM 6890 O O . ILE B 1 203 ? -16.422 17.734 -10.531 1 88.81 203 ILE B O 1
ATOM 6894 N N . PHE B 1 204 ? -14.859 16.375 -9.797 1 93.56 204 PHE B N 1
ATOM 6895 C CA . PHE B 1 204 ? -15.18 16.688 -8.406 1 93.56 204 PHE B CA 1
ATOM 6896 C C . PHE B 1 204 ? -14.797 18.141 -8.07 1 93.56 204 PHE B C 1
ATOM 6898 O O . PHE B 1 204 ? -15.422 18.766 -7.215 1 93.56 204 PHE B O 1
ATOM 6905 N N . SER B 1 205 ? -13.734 18.609 -8.75 1 93.88 205 SER B N 1
ATOM 6906 C CA . SER B 1 205 ? -13.352 20 -8.531 1 93.88 205 SER B CA 1
ATOM 6907 C C . SER B 1 205 ? -14.445 20.953 -9.008 1 93.88 205 SER B C 1
ATOM 6909 O O . SER B 1 205 ? -14.734 21.953 -8.344 1 93.88 205 SER B O 1
ATOM 6911 N N . ILE B 1 206 ? -15.07 20.641 -10.062 1 89.31 206 ILE B N 1
ATOM 6912 C CA . ILE B 1 206 ? -16.156 21.453 -10.586 1 89.31 206 ILE B CA 1
ATOM 6913 C C . ILE B 1 206 ? -17.359 21.359 -9.648 1 89.31 206 ILE B C 1
ATOM 6915 O O . ILE B 1 206 ? -17.984 22.375 -9.32 1 89.31 206 ILE B O 1
ATOM 6919 N N . LEU B 1 207 ? -17.609 20.156 -9.188 1 89.12 207 LEU B N 1
ATOM 6920 C CA . LEU B 1 207 ? -18.719 19.953 -8.258 1 89.12 207 LEU B CA 1
ATOM 6921 C C . LEU B 1 207 ? -18.484 20.719 -6.957 1 89.12 207 LEU B C 1
ATOM 6923 O O . LEU B 1 207 ? -19.406 21.359 -6.438 1 89.12 207 LEU B O 1
ATOM 6927 N N . ALA B 1 208 ? -17.297 20.688 -6.5 1 92.44 208 ALA B N 1
ATOM 6928 C CA . ALA B 1 208 ? -16.969 21.375 -5.258 1 92.44 208 ALA B CA 1
ATOM 6929 C C . ALA B 1 208 ? -17.078 22.891 -5.426 1 92.44 208 ALA B C 1
ATOM 6931 O O . ALA B 1 208 ? -17.516 23.594 -4.512 1 92.44 208 ALA B O 1
ATOM 6932 N N . PHE B 1 209 ? -16.625 23.359 -6.523 1 89.81 209 PHE B N 1
ATOM 6933 C CA . PHE B 1 209 ? -16.75 24.781 -6.801 1 89.81 209 PHE B CA 1
ATOM 6934 C C . PHE B 1 209 ? -18.203 25.234 -6.766 1 89.81 209 PHE B C 1
ATOM 6936 O O . PHE B 1 209 ? -18.531 26.266 -6.168 1 89.81 209 PHE B O 1
ATOM 6943 N N . TYR B 1 210 ? -19.094 24.406 -7.316 1 84.88 210 TYR B N 1
ATOM 6944 C CA . TYR B 1 210 ? -20.516 24.75 -7.355 1 84.88 210 TYR B CA 1
ATOM 6945 C C . TYR B 1 210 ? -21.141 24.625 -5.973 1 84.88 210 TYR B C 1
ATOM 6947 O O . TYR B 1 210 ? -22.016 25.422 -5.613 1 84.88 210 TYR B O 1
ATOM 6955 N N . LEU B 1 211 ? -20.672 23.75 -5.164 1 86.69 211 LEU B N 1
ATOM 6956 C CA . LEU B 1 211 ? -21.281 23.5 -3.867 1 86.69 211 LEU B CA 1
ATOM 6957 C C . LEU B 1 211 ? -20.766 24.469 -2.812 1 86.69 211 LEU B C 1
ATOM 6959 O O . LEU B 1 211 ? -21.531 24.938 -1.964 1 86.69 211 LEU B O 1
ATOM 6963 N N . PHE B 1 212 ? -19.469 24.812 -2.879 1 90.19 212 PHE B N 1
ATOM 6964 C CA . PHE B 1 212 ? -18.859 25.453 -1.713 1 90.19 212 PHE B CA 1
ATOM 6965 C C . PHE B 1 212 ? -18.375 26.844 -2.057 1 90.19 212 PHE B C 1
ATOM 6967 O O . PHE B 1 212 ? -17.891 27.578 -1.184 1 90.19 212 PHE B O 1
ATOM 6974 N N . SER B 1 213 ? -18.438 27.344 -3.252 1 86.44 213 SER B N 1
ATOM 6975 C CA . SER B 1 213 ? -17.953 28.672 -3.631 1 86.44 213 SER B CA 1
ATOM 6976 C C . SER B 1 213 ? -18.734 29.766 -2.922 1 86.44 213 SER B C 1
ATOM 6978 O O . SER B 1 213 ? -18.203 30.859 -2.707 1 86.44 213 SER B O 1
ATOM 6980 N N . GLY B 1 214 ? -19.906 29.438 -2.432 1 82.75 214 GLY B N 1
ATOM 6981 C CA . GLY B 1 214 ? -20.766 30.422 -1.791 1 82.75 214 GLY B CA 1
ATOM 6982 C C . GLY B 1 214 ? -20.469 30.594 -0.31 1 82.75 214 GLY B C 1
ATOM 6983 O O . GLY B 1 214 ? -20.953 31.547 0.317 1 82.75 214 GLY B O 1
ATOM 6984 N N . ILE B 1 215 ? -19.672 29.734 0.225 1 86.69 215 ILE B N 1
ATOM 6985 C CA . ILE B 1 215 ? -19.344 29.828 1.643 1 86.69 215 ILE B CA 1
ATOM 6986 C C . ILE B 1 215 ? -18.234 30.859 1.85 1 86.69 215 ILE B C 1
ATOM 6988 O O . ILE B 1 215 ? -17.109 30.656 1.398 1 86.69 215 ILE B O 1
ATOM 6992 N N . LYS B 1 216 ? -18.438 31.922 2.498 1 81.19 216 LYS B N 1
ATOM 6993 C CA . LYS B 1 216 ? -17.562 33.062 2.637 1 81.19 216 LYS B CA 1
ATOM 6994 C C . LYS B 1 216 ? -16.312 32.719 3.436 1 81.19 216 LYS B C 1
ATOM 6996 O O . LYS B 1 216 ? -15.219 33.219 3.16 1 81.19 216 LYS B O 1
ATOM 7001 N N . THR B 1 217 ? -16.438 31.797 4.352 1 80.19 217 THR B N 1
ATOM 7002 C CA . THR B 1 217 ? -15.32 31.469 5.234 1 80.19 217 THR B CA 1
ATOM 7003 C C . THR B 1 217 ? -14.383 30.469 4.578 1 80.19 217 THR B C 1
ATOM 7005 O O . THR B 1 217 ? -13.266 30.25 5.059 1 80.19 217 THR B O 1
ATOM 7008 N N . ASP B 1 218 ? -14.828 29.906 3.406 1 84 218 ASP B N 1
ATOM 7009 C CA . ASP B 1 218 ? -14.039 28.859 2.764 1 84 218 ASP B CA 1
ATOM 7010 C C . ASP B 1 218 ? -13.227 29.422 1.602 1 84 218 ASP B C 1
ATOM 7012 O O . ASP B 1 218 ? -13.789 29.812 0.576 1 84 218 ASP B O 1
ATOM 7016 N N . THR B 1 219 ? -11.906 29.453 1.791 1 84.62 219 THR B N 1
ATOM 7017 C CA . THR B 1 219 ? -11.039 30 0.752 1 84.62 219 THR B CA 1
ATOM 7018 C C . THR B 1 219 ? -10.5 28.875 -0.139 1 84.62 219 THR B C 1
ATOM 7020 O O . THR B 1 219 ? -9.867 29.141 -1.161 1 84.62 219 THR B O 1
ATOM 7023 N N . ASN B 1 220 ? -10.859 27.656 0.163 1 90.31 220 ASN B N 1
ATOM 7024 C CA . ASN B 1 220 ? -10.289 26.531 -0.566 1 90.31 220 ASN B CA 1
ATOM 7025 C C . ASN B 1 220 ? -11.039 26.266 -1.87 1 90.31 220 ASN B C 1
ATOM 7027 O O . ASN B 1 220 ? -10.492 25.656 -2.795 1 90.31 220 ASN B O 1
ATOM 7031 N N . PHE B 1 221 ? -12.305 26.781 -1.971 1 92.25 221 PHE B N 1
ATOM 7032 C CA . PHE B 1 221 ? -13.109 26.438 -3.141 1 92.25 221 PHE B CA 1
ATOM 7033 C C . PHE B 1 221 ? -13.695 27.688 -3.777 1 92.25 221 PHE B C 1
ATOM 7035 O O . PHE B 1 221 ? -14.75 27.641 -4.41 1 92.25 221 PHE B O 1
ATOM 7042 N N . LYS B 1 222 ? -13.023 28.828 -3.594 1 89.44 222 LYS B N 1
ATOM 7043 C CA . LYS B 1 222 ? -13.531 30.094 -4.105 1 89.44 222 LYS B CA 1
ATOM 7044 C C . LYS B 1 222 ? -13.43 30.156 -5.625 1 89.44 222 LYS B C 1
ATOM 7046 O O . LYS B 1 222 ? -14.328 30.656 -6.293 1 89.44 222 LYS B O 1
ATOM 7051 N N . THR B 1 223 ? -12.297 29.641 -6.145 1 90.56 223 THR B N 1
ATOM 7052 C CA . THR B 1 223 ? -12.086 29.578 -7.586 1 90.56 223 THR B CA 1
ATOM 7053 C C . THR B 1 223 ? -11.898 28.125 -8.047 1 90.56 223 THR B C 1
ATOM 7055 O O . THR B 1 223 ? -11.703 27.234 -7.223 1 90.56 223 THR B O 1
ATOM 7058 N N . ILE B 1 224 ? -12.047 28.016 -9.367 1 90.88 224 ILE B N 1
ATOM 7059 C CA . ILE B 1 224 ? -11.883 26.672 -9.906 1 90.88 224 ILE B CA 1
ATOM 7060 C C . ILE B 1 224 ? -10.438 26.219 -9.734 1 90.88 224 ILE B C 1
ATOM 7062 O O . ILE B 1 224 ? -10.18 25.031 -9.484 1 90.88 224 ILE B O 1
ATOM 7066 N N . GLN B 1 225 ? -9.5 27.125 -9.828 1 91.25 225 GLN B N 1
ATOM 7067 C CA . GLN B 1 225 ? -8.102 26.781 -9.617 1 91.25 225 GLN B CA 1
ATOM 7068 C C . GLN B 1 225 ? -7.848 26.344 -8.18 1 91.25 225 GLN B C 1
ATOM 7070 O O . GLN B 1 225 ? -7.195 25.328 -7.938 1 91.25 225 GLN B O 1
ATOM 7075 N N . SER B 1 226 ? -8.375 27.109 -7.277 1 92.44 226 SER B N 1
ATOM 7076 C CA . SER B 1 226 ? -8.203 26.766 -5.867 1 92.44 226 SER B CA 1
ATOM 7077 C C . SER B 1 226 ? -8.914 25.469 -5.52 1 92.44 226 SER B C 1
ATOM 7079 O O . SER B 1 226 ? -8.43 24.688 -4.691 1 92.44 226 SER B O 1
ATOM 7081 N N . SER B 1 227 ? -10.031 25.266 -6.219 1 94.56 227 SER B N 1
ATOM 7082 C CA . SER B 1 227 ? -10.75 24.016 -5.988 1 94.56 227 SER B CA 1
ATOM 7083 C C . SER B 1 227 ? -9.938 22.828 -6.465 1 94.56 227 SER B C 1
ATOM 7085 O O . SER B 1 227 ? -9.852 21.812 -5.77 1 94.56 227 SER B O 1
ATOM 7087 N N . PHE B 1 228 ? -9.32 22.969 -7.551 1 94.88 228 PHE B N 1
ATOM 7088 C CA . PHE B 1 228 ? -8.516 21.891 -8.094 1 94.88 228 PHE B CA 1
ATOM 7089 C C . PHE B 1 228 ? -7.305 21.609 -7.215 1 94.88 228 PHE B C 1
ATOM 7091 O O . PHE B 1 228 ? -6.992 20.469 -6.918 1 94.88 228 PHE B O 1
ATOM 7098 N N . ILE B 1 229 ? -6.676 22.625 -6.773 1 95 229 ILE B N 1
ATOM 7099 C CA . ILE B 1 229 ? -5.488 22.484 -5.941 1 95 229 ILE B CA 1
ATOM 7100 C C . ILE B 1 229 ? -5.871 21.859 -4.598 1 95 229 ILE B C 1
ATOM 7102 O O . ILE B 1 229 ? -5.188 20.969 -4.102 1 95 229 ILE B O 1
ATOM 7106 N N . SER B 1 230 ? -6.961 22.297 -4.082 1 95.88 230 SER B N 1
ATOM 7107 C CA . SER B 1 230 ? -7.402 21.781 -2.789 1 95.88 230 SER B CA 1
ATOM 7108 C C . SER B 1 230 ? -7.738 20.297 -2.869 1 95.88 230 SER B C 1
ATOM 7110 O O . SER B 1 230 ? -7.402 19.531 -1.966 1 95.88 230 SER B O 1
ATOM 7112 N N . LEU B 1 231 ? -8.352 19.938 -3.932 1 97 231 LEU B N 1
ATOM 7113 C CA . LEU B 1 231 ? -8.711 18.531 -4.062 1 97 231 LEU B CA 1
ATOM 7114 C C . LEU B 1 231 ? -7.496 17.688 -4.414 1 97 231 LEU B C 1
ATOM 7116 O O . LEU B 1 231 ? -7.426 16.5 -4.051 1 97 231 LEU B O 1
ATOM 7120 N N . PHE B 1 232 ? -6.543 18.312 -5.09 1 96.19 232 PHE B N 1
ATOM 7121 C CA . PHE B 1 232 ? -5.281 17.625 -5.332 1 96.19 232 PHE B CA 1
ATOM 7122 C C . PHE B 1 232 ? -4.566 17.328 -4.02 1 96.19 232 PHE B C 1
ATOM 7124 O O . PHE B 1 232 ? -4.066 16.219 -3.816 1 96.19 232 PHE B O 1
ATOM 7131 N N . VAL B 1 233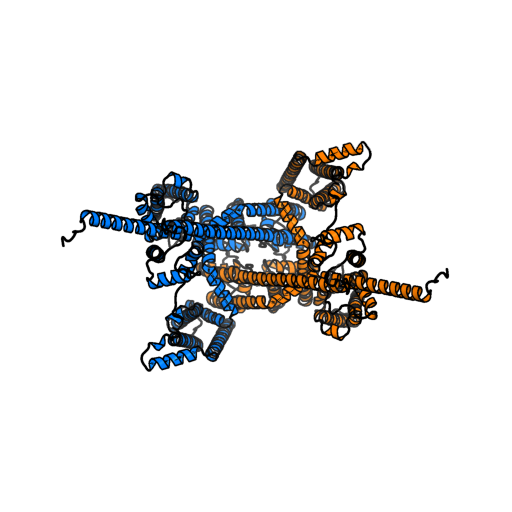 ? -4.551 18.297 -3.18 1 96.12 233 VAL B N 1
ATOM 7132 C CA . VAL B 1 233 ? -3.934 18.125 -1.869 1 96.12 233 VAL B CA 1
ATOM 7133 C C . VAL B 1 233 ? -4.746 17.125 -1.043 1 96.12 233 VAL B C 1
ATOM 7135 O O . VAL B 1 233 ? -4.18 16.312 -0.298 1 96.12 233 VAL B O 1
ATOM 7138 N N . LEU B 1 234 ? -6.039 17.156 -1.257 1 96.75 234 LEU B N 1
ATOM 7139 C CA . LEU B 1 234 ? -6.906 16.25 -0.511 1 96.75 234 LEU B CA 1
ATOM 7140 C C . LEU B 1 234 ? -6.652 14.797 -0.914 1 96.75 234 LEU B C 1
ATOM 7142 O O . LEU B 1 234 ? -6.781 13.883 -0.091 1 96.75 234 LEU B O 1
ATOM 7146 N N . LEU B 1 235 ? -6.273 14.633 -2.082 1 95.56 235 LEU B N 1
ATOM 7147 C CA . LEU B 1 235 ? -5.918 13.297 -2.535 1 95.56 235 LEU B CA 1
ATOM 7148 C C . LEU B 1 235 ? -4.789 12.719 -1.687 1 95.56 235 LEU B C 1
ATOM 7150 O O . LEU B 1 235 ? -4.754 11.508 -1.431 1 95.56 235 LEU B O 1
ATOM 7154 N N . THR B 1 236 ? -3.889 13.547 -1.162 1 93.75 236 THR B N 1
ATOM 7155 C CA . THR B 1 236 ? -2.779 13.117 -0.32 1 93.75 236 THR B CA 1
ATOM 7156 C C . THR B 1 236 ? -3.188 13.102 1.149 1 93.75 236 THR B C 1
ATOM 7158 O O . THR B 1 236 ? -2.383 12.766 2.021 1 93.75 236 THR B O 1
ATOM 7161 N N . THR B 1 237 ? -4.383 13.43 1.491 1 94.75 237 THR B N 1
ATOM 7162 C CA . THR B 1 237 ? -4.973 13.477 2.826 1 94.75 237 THR B CA 1
ATOM 7163 C C . THR B 1 237 ? -4.285 14.531 3.688 1 94.75 237 THR B C 1
ATOM 7165 O O . THR B 1 237 ? -4.543 14.617 4.891 1 94.75 237 THR B O 1
ATOM 7168 N N . ALA B 1 238 ? -3.486 15.398 3.105 1 94.31 238 ALA B N 1
ATOM 7169 C CA . ALA B 1 238 ? -2.658 16.312 3.887 1 94.31 238 ALA B CA 1
ATOM 7170 C C . ALA B 1 238 ? -3.49 17.469 4.445 1 94.31 238 ALA B C 1
ATOM 7172 O O . ALA B 1 238 ? -3.152 18.031 5.488 1 94.31 238 ALA B O 1
ATOM 7173 N N . ASN B 1 239 ? -4.559 17.844 3.789 1 93.81 239 ASN B N 1
ATOM 7174 C CA . ASN B 1 239 ? -5.348 18.969 4.273 1 93.81 239 ASN B CA 1
ATOM 7175 C C . ASN B 1 239 ? -6.668 18.516 4.883 1 93.81 239 ASN B C 1
ATOM 7177 O O . ASN B 1 239 ? -7.555 19.328 5.141 1 93.81 239 ASN B O 1
ATOM 7181 N N . TYR B 1 240 ? -6.848 17.172 4.996 1 94.81 240 TYR B N 1
ATOM 7182 C CA . TYR B 1 240 ? -8.039 16.641 5.652 1 94.81 240 TYR B CA 1
ATOM 7183 C C . TYR B 1 240 ? -7.824 16.531 7.16 1 94.81 240 TYR B C 1
ATOM 7185 O O . TYR B 1 240 ? -6.785 16.062 7.613 1 94.81 240 TYR B O 1
ATOM 7193 N N . PRO B 1 241 ? -8.742 16.984 7.957 1 94.38 241 PRO B N 1
ATOM 7194 C CA . PRO B 1 241 ? -10.109 17.422 7.707 1 94.38 241 PRO B CA 1
ATOM 7195 C C . PRO B 1 241 ? -10.234 18.953 7.625 1 94.38 241 PRO B C 1
ATOM 7197 O O . PRO B 1 241 ? -11.352 19.484 7.586 1 94.38 241 PRO B O 1
ATOM 7200 N N . ASP B 1 242 ? -9.188 19.625 7.582 1 91.88 242 ASP B N 1
ATOM 7201 C CA . ASP B 1 242 ? -9.203 21.078 7.594 1 91.88 242 ASP B CA 1
ATOM 7202 C C . ASP B 1 242 ? -10.023 21.625 6.426 1 91.88 242 ASP B C 1
ATOM 7204 O O . ASP B 1 242 ? -10.758 22.609 6.578 1 91.88 242 ASP B O 1
ATOM 7208 N N . VAL B 1 243 ? -9.93 20.984 5.297 1 93.12 243 VAL B N 1
ATOM 7209 C CA . VAL B 1 243 ? -10.578 21.469 4.082 1 93.12 243 VAL B CA 1
ATOM 7210 C C . VAL B 1 243 ? -12.094 21.25 4.18 1 93.12 243 VAL B C 1
ATOM 7212 O O . VAL B 1 243 ? -12.867 22 3.588 1 93.12 243 VAL B O 1
ATOM 7215 N N . MET B 1 244 ? -12.547 20.281 4.906 1 94.88 244 MET B N 1
ATOM 7216 C CA . MET B 1 244 ? -13.953 19.922 5.012 1 94.88 244 MET B CA 1
ATOM 7217 C C . MET B 1 244 ? -14.641 20.75 6.102 1 94.88 244 MET B C 1
ATOM 7219 O O . MET B 1 244 ? -15.852 20.984 6.031 1 94.88 244 MET B O 1
ATOM 7223 N N . MET B 1 245 ? -13.922 21.312 7.094 1 93.25 245 MET B N 1
ATOM 7224 C CA . MET B 1 245 ? -14.484 21.812 8.344 1 93.25 245 MET B CA 1
ATOM 7225 C C . MET B 1 245 ? -15.328 23.062 8.102 1 93.25 245 MET B C 1
ATOM 7227 O O . MET B 1 245 ? -16.422 23.188 8.664 1 93.25 245 MET B O 1
ATOM 7231 N N . PRO B 1 246 ? -14.867 23.984 7.223 1 91.19 246 PRO B N 1
ATOM 7232 C CA . PRO B 1 246 ? -15.734 25.141 6.977 1 91.19 246 PRO B CA 1
ATOM 7233 C C . PRO B 1 246 ? -17.078 24.75 6.375 1 91.19 246 PRO B C 1
ATOM 7235 O O . PRO B 1 246 ? -18.109 25.297 6.762 1 91.19 246 PRO B O 1
ATOM 7238 N N . ALA B 1 247 ? -17.078 23.844 5.449 1 92.31 247 ALA B N 1
ATOM 7239 C CA . ALA B 1 247 ? -18.312 23.344 4.863 1 92.31 247 ALA B CA 1
ATOM 7240 C C . ALA B 1 247 ? -19.125 22.562 5.887 1 92.31 247 ALA B C 1
ATOM 7242 O O . ALA B 1 247 ? -20.359 22.672 5.93 1 92.31 247 ALA B O 1
ATOM 7243 N N . TYR B 1 248 ? -18.438 21.797 6.727 1 93.44 248 TYR B N 1
ATOM 7244 C CA . TYR B 1 248 ? -19.078 21 7.762 1 93.44 248 TYR B CA 1
ATOM 7245 C C . TYR B 1 248 ? -19.766 21.875 8.805 1 93.44 248 TYR B C 1
ATOM 7247 O O . TYR B 1 248 ? -20.797 21.484 9.367 1 93.44 248 TYR B O 1
ATOM 7255 N N . ASN B 1 249 ? -19.156 23.047 9.07 1 91.31 249 ASN B N 1
ATOM 7256 C CA . ASN B 1 249 ? -19.734 24 10.008 1 91.31 249 ASN B CA 1
ATOM 7257 C C . ASN B 1 249 ? -21.047 24.578 9.477 1 91.31 249 ASN B C 1
ATOM 7259 O O . ASN B 1 249 ? -21.969 24.859 10.25 1 91.31 249 ASN B O 1
ATOM 7263 N N . GLU B 1 250 ? -21.125 24.75 8.133 1 91.25 250 GLU B N 1
ATOM 7264 C CA . GLU B 1 250 ? -22.344 25.266 7.531 1 91.25 250 GLU B CA 1
ATOM 7265 C C . GLU B 1 250 ? -23.453 24.219 7.531 1 91.25 250 GLU B C 1
ATOM 7267 O O . GLU B 1 250 ? -24.578 24.484 7.945 1 91.25 250 GLU B O 1
ATOM 7272 N N . SER B 1 251 ? -23.078 23.094 7.047 1 92.06 251 SER B N 1
ATOM 7273 C CA . SER B 1 251 ? -24.016 21.969 7.047 1 92.06 251 SER B CA 1
ATOM 7274 C C . SER B 1 251 ? -23.281 20.641 7.227 1 92.06 251 SER B C 1
ATOM 7276 O O . SER B 1 251 ? -22.281 20.375 6.547 1 92.06 251 SER B O 1
ATOM 7278 N N . ARG B 1 252 ? -23.812 19.812 8.117 1 92.69 252 ARG B N 1
ATOM 7279 C CA . ARG B 1 252 ? -23.188 18.531 8.414 1 92.69 252 ARG B CA 1
ATOM 7280 C C . ARG B 1 252 ? -23.281 17.578 7.215 1 92.69 252 ARG B C 1
ATOM 7282 O O . ARG B 1 252 ? -22.469 16.672 7.074 1 92.69 252 ARG B O 1
ATOM 7289 N N . VAL B 1 253 ? -24.156 17.828 6.316 1 92.06 253 VAL B N 1
ATOM 7290 C CA . VAL B 1 253 ? -24.391 16.938 5.191 1 92.06 253 VAL B CA 1
ATOM 7291 C C . VAL B 1 253 ? -23.281 17.078 4.168 1 92.06 253 VAL B C 1
ATOM 7293 O O . VAL B 1 253 ? -23.016 16.156 3.389 1 92.06 253 VAL B O 1
ATOM 7296 N N . TYR B 1 254 ? -22.562 18.234 4.199 1 93.75 254 TYR B N 1
ATOM 7297 C CA . TYR B 1 254 ? -21.5 18.469 3.229 1 93.75 254 TYR B CA 1
ATOM 7298 C C . TYR B 1 254 ? -20.328 17.516 3.469 1 93.75 254 TYR B C 1
ATOM 7300 O O . TYR B 1 254 ? -19.469 17.359 2.605 1 93.75 254 TYR B O 1
ATOM 7308 N N . SER B 1 255 ? -20.312 16.844 4.695 1 96 255 SER B N 1
ATOM 7309 C CA . SER B 1 255 ? -19.266 15.859 4.957 1 96 255 SER B CA 1
ATOM 7310 C C . SER B 1 255 ? -19.375 14.672 4.004 1 96 255 SER B C 1
ATOM 7312 O O . SER B 1 255 ? -18.375 14.016 3.711 1 96 255 SER B O 1
ATOM 7314 N N . VAL B 1 256 ? -20.516 14.469 3.391 1 95.44 256 VAL B N 1
ATOM 7315 C CA . VAL B 1 256 ? -20.734 13.344 2.494 1 95.44 256 VAL B CA 1
ATOM 7316 C C . VAL B 1 256 ? -19.906 13.523 1.22 1 95.44 256 VAL B C 1
ATOM 7318 O O . VAL B 1 256 ? -19.359 12.562 0.686 1 95.44 256 VAL B O 1
ATOM 7321 N N . PHE B 1 257 ? -19.781 14.773 0.729 1 94.31 257 PHE B N 1
ATOM 7322 C CA . PHE B 1 257 ? -19 15.047 -0.465 1 94.31 257 PHE B CA 1
ATOM 7323 C C . PHE B 1 257 ? -17.547 14.594 -0.277 1 94.31 257 PHE B C 1
ATOM 7325 O O . PHE B 1 257 ? -17 13.898 -1.131 1 94.31 257 PHE B O 1
ATOM 7332 N N . PHE B 1 258 ? -16.984 14.945 0.851 1 97.25 258 PHE B N 1
ATOM 7333 C CA . PHE B 1 258 ? -15.578 14.656 1.104 1 97.25 258 PHE B CA 1
ATOM 7334 C C . PHE B 1 258 ? -15.375 13.172 1.368 1 97.25 258 PHE B C 1
ATOM 7336 O O . PHE B 1 258 ? -14.359 12.594 0.962 1 97.25 258 PHE B O 1
ATOM 7343 N N . ILE B 1 259 ? -16.328 12.531 2.012 1 96.38 259 ILE B N 1
ATOM 7344 C CA . ILE B 1 259 ? -16.234 11.102 2.281 1 96.38 259 ILE B CA 1
ATOM 7345 C C . ILE B 1 259 ? -16.297 10.32 0.968 1 96.38 259 ILE B C 1
ATOM 7347 O O . ILE B 1 259 ? -15.523 9.391 0.753 1 96.38 259 ILE B O 1
ATOM 7351 N N . VAL B 1 260 ? -17.141 10.766 0.078 1 94.44 260 VAL B N 1
ATOM 7352 C CA . VAL B 1 260 ? -17.281 10.094 -1.212 1 94.44 260 VAL B CA 1
ATOM 7353 C C . VAL B 1 260 ? -16.016 10.328 -2.051 1 94.44 260 VAL B C 1
ATOM 7355 O O . VAL B 1 260 ? -15.516 9.406 -2.693 1 94.44 260 VAL B O 1
ATOM 7358 N N . TYR B 1 261 ? -15.539 11.531 -2.043 1 95.94 261 TYR B N 1
ATOM 7359 C CA . TYR B 1 261 ? -14.328 11.844 -2.797 1 95.94 261 TYR B CA 1
ATOM 7360 C C . TYR B 1 261 ? -13.164 10.977 -2.334 1 95.94 261 TYR B C 1
ATOM 7362 O O . TYR B 1 261 ? -12.461 10.375 -3.152 1 95.94 261 TYR B O 1
ATOM 7370 N N . LEU B 1 262 ? -12.938 10.906 -1.021 1 97 262 LEU B N 1
ATOM 7371 C CA . LEU B 1 262 ? -11.82 10.148 -0.474 1 97 262 LEU B CA 1
ATOM 7372 C C . LEU B 1 262 ? -12 8.656 -0.71 1 97 262 LEU B C 1
ATOM 7374 O O . LEU B 1 262 ? -11.031 7.941 -0.977 1 97 262 LEU B O 1
ATOM 7378 N N . SER B 1 263 ? -13.227 8.172 -0.62 1 93.56 263 SER B N 1
ATOM 7379 C CA . SER B 1 263 ? -13.484 6.754 -0.855 1 93.56 263 SER B CA 1
ATOM 7380 C C . SER B 1 263 ? -13.211 6.375 -2.307 1 93.56 263 SER B C 1
ATOM 7382 O O . SER B 1 263 ? -12.602 5.344 -2.578 1 93.56 263 SER B O 1
ATOM 7384 N N . LEU B 1 264 ? -13.531 7.23 -3.156 1 90.38 264 LEU B N 1
ATOM 7385 C CA . LEU B 1 264 ? -13.398 6.922 -4.574 1 90.38 264 LEU B CA 1
ATOM 7386 C C . LEU B 1 264 ? -11.977 7.195 -5.059 1 90.38 264 LEU B C 1
ATOM 7388 O O . LEU B 1 264 ? -11.359 6.336 -5.688 1 90.38 264 LEU B O 1
ATOM 7392 N N . GLU B 1 265 ? -11.523 8.352 -4.781 1 93.69 265 GLU B N 1
ATOM 7393 C CA . GLU B 1 265 ? -10.227 8.758 -5.324 1 93.69 265 GLU B CA 1
ATOM 7394 C C . GLU B 1 265 ? -9.078 8.125 -4.551 1 93.69 265 GLU B C 1
ATOM 7396 O O . GLU B 1 265 ? -8.164 7.551 -5.145 1 93.69 265 GLU B O 1
ATOM 7401 N N . LEU B 1 266 ? -9.078 8.18 -3.256 1 93.56 266 LEU B N 1
ATOM 7402 C CA . LEU B 1 266 ? -7.965 7.715 -2.434 1 93.56 266 LEU B CA 1
ATOM 7403 C C . LEU B 1 266 ? -8.031 6.203 -2.236 1 93.56 266 LEU B C 1
ATOM 7405 O O . LEU B 1 266 ? -7.07 5.492 -2.537 1 93.56 266 LEU B O 1
ATOM 7409 N N . TYR B 1 267 ? -9.117 5.66 -1.86 1 91 267 TYR B N 1
ATOM 7410 C CA . TYR B 1 267 ? -9.172 4.273 -1.42 1 91 267 TYR B CA 1
ATOM 7411 C C . TYR B 1 267 ? -9.469 3.34 -2.588 1 91 267 TYR B C 1
ATOM 7413 O O . TYR B 1 267 ? -9.203 2.137 -2.514 1 91 267 TYR B O 1
ATOM 7421 N N . PHE B 1 268 ? -9.938 3.924 -3.631 1 88.81 268 PHE B N 1
ATOM 7422 C CA . PHE B 1 268 ? -10.211 3.039 -4.758 1 88.81 268 PHE B CA 1
ATOM 7423 C C . PHE B 1 268 ? -9.25 3.309 -5.906 1 88.81 268 PHE B C 1
ATOM 7425 O O . PHE B 1 268 ? -8.406 2.469 -6.223 1 88.81 268 PHE B O 1
ATOM 7432 N N . LEU B 1 269 ? -9.359 4.539 -6.504 1 89.06 269 LEU B N 1
ATOM 7433 C CA . LEU B 1 269 ? -8.594 4.828 -7.715 1 89.06 269 LEU B CA 1
ATOM 7434 C C . LEU B 1 269 ? -7.094 4.793 -7.434 1 89.06 269 LEU B C 1
ATOM 7436 O O . LEU B 1 269 ? -6.32 4.27 -8.234 1 89.06 269 LEU B O 1
ATOM 7440 N N . MET B 1 270 ? -6.621 5.289 -6.344 1 92 270 MET B N 1
ATOM 7441 C CA . MET B 1 270 ? -5.199 5.266 -6.02 1 92 270 MET B CA 1
ATOM 7442 C C . MET B 1 270 ? -4.715 3.838 -5.785 1 92 270 MET B C 1
ATOM 7444 O O . MET B 1 270 ? -3.596 3.486 -6.164 1 92 270 MET B O 1
ATOM 7448 N N . ASN B 1 271 ? -5.531 3.066 -5.176 1 87.56 271 ASN B N 1
ATOM 7449 C CA . ASN B 1 271 ? -5.148 1.672 -4.965 1 87.56 271 ASN B CA 1
ATOM 7450 C C . ASN B 1 271 ? -5.156 0.887 -6.273 1 87.56 271 ASN B C 1
ATOM 7452 O O . ASN B 1 271 ? -4.371 -0.047 -6.445 1 87.56 271 ASN B O 1
ATOM 7456 N N . LEU B 1 272 ? -6.035 1.326 -7.105 1 86.06 272 LEU B N 1
ATOM 7457 C CA . LEU B 1 272 ? -6.027 0.716 -8.43 1 86.06 272 LEU B CA 1
ATOM 7458 C C . LEU B 1 272 ? -4.758 1.088 -9.195 1 86.06 272 LEU B C 1
ATOM 7460 O O . LEU B 1 272 ? -4.172 0.248 -9.883 1 86.06 272 LEU B O 1
ATOM 7464 N N . LEU B 1 273 ? -4.434 2.291 -9.031 1 88.81 273 LEU B N 1
ATOM 7465 C CA . LEU B 1 273 ? -3.188 2.736 -9.648 1 88.81 273 LEU B CA 1
ATOM 7466 C C . LEU B 1 273 ? -2.002 1.934 -9.117 1 88.81 273 LEU B C 1
ATOM 7468 O O . LEU B 1 273 ? -1.172 1.459 -9.898 1 88.81 273 LEU B O 1
ATOM 7472 N N . LEU B 1 274 ? -1.913 1.704 -7.875 1 88.94 274 LEU B N 1
ATOM 7473 C CA . LEU B 1 274 ? -0.829 0.944 -7.262 1 88.94 274 LEU B CA 1
ATOM 7474 C C . LEU B 1 274 ? -0.857 -0.51 -7.719 1 88.94 274 LEU B C 1
ATOM 7476 O O . LEU B 1 274 ? 0.194 -1.126 -7.906 1 88.94 274 LEU B O 1
ATOM 7480 N N . ALA B 1 275 ? -1.998 -1.021 -7.938 1 85.62 275 ALA B N 1
ATOM 7481 C CA . ALA B 1 275 ? -2.148 -2.393 -8.414 1 85.62 275 ALA B CA 1
ATOM 7482 C C . ALA B 1 275 ? -1.638 -2.537 -9.844 1 85.62 275 ALA B C 1
ATOM 7484 O O . ALA B 1 275 ? -0.963 -3.514 -10.172 1 85.62 275 ALA B O 1
ATOM 7485 N N . VAL B 1 276 ? -1.936 -1.556 -10.609 1 86.5 276 VAL B N 1
ATOM 7486 C CA . VAL B 1 276 ? -1.487 -1.584 -12 1 86.5 276 VAL B CA 1
ATOM 7487 C C . VAL B 1 276 ? 0.033 -1.459 -12.055 1 86.5 276 VAL B C 1
ATOM 7489 O O . VAL B 1 276 ? 0.691 -2.15 -12.836 1 86.5 276 VAL B O 1
ATOM 7492 N N . VAL B 1 277 ? 0.531 -0.602 -11.211 1 87.62 277 VAL B N 1
ATOM 7493 C CA . VAL B 1 277 ? 1.98 -0.438 -11.148 1 87.62 277 VAL B CA 1
ATOM 7494 C C . VAL B 1 277 ? 2.631 -1.751 -10.719 1 87.62 277 VAL B C 1
ATOM 7496 O O . VAL B 1 277 ? 3.604 -2.199 -11.336 1 87.62 277 VAL B O 1
ATOM 7499 N N . TYR B 1 278 ? 2.119 -2.355 -9.781 1 87.12 278 TYR B N 1
ATOM 7500 C CA . TYR B 1 278 ? 2.656 -3.611 -9.273 1 87.12 278 TYR B CA 1
ATOM 7501 C C . TYR B 1 278 ? 2.586 -4.703 -10.336 1 87.12 278 TYR B C 1
ATOM 7503 O O . TYR B 1 278 ? 3.545 -5.457 -10.523 1 87.12 278 TYR B O 1
ATOM 7511 N N . ASP B 1 279 ? 1.495 -4.758 -10.945 1 87.06 279 ASP B N 1
ATOM 7512 C CA . ASP B 1 279 ? 1.289 -5.781 -11.969 1 87.06 279 ASP B CA 1
ATOM 7513 C C . ASP B 1 279 ? 2.256 -5.594 -13.133 1 87.06 279 ASP B C 1
ATOM 7515 O O . ASP B 1 279 ? 2.848 -6.559 -13.617 1 87.06 279 ASP B O 1
ATOM 7519 N N . THR B 1 280 ? 2.381 -4.352 -13.516 1 89.38 280 THR B N 1
ATOM 7520 C CA . THR B 1 280 ? 3.279 -4.066 -14.625 1 89.38 280 THR B CA 1
ATOM 7521 C C . THR B 1 280 ? 4.727 -4.371 -14.242 1 89.38 280 THR B C 1
ATOM 7523 O O . THR B 1 280 ? 5.457 -5 -15.016 1 89.38 280 THR B O 1
ATOM 7526 N N . PHE B 1 281 ? 5.086 -3.996 -13.094 1 88.5 281 PHE B N 1
ATOM 7527 C CA . PHE B 1 281 ? 6.445 -4.242 -12.625 1 88.5 281 PHE B CA 1
ATOM 7528 C C . PHE B 1 281 ? 6.711 -5.734 -12.492 1 88.5 281 PHE B C 1
ATOM 7530 O O . PHE B 1 281 ? 7.781 -6.219 -12.867 1 88.5 281 PHE B O 1
ATOM 7537 N N . SER B 1 282 ? 5.785 -6.434 -11.977 1 88.62 282 SER B N 1
ATOM 7538 C CA . SER B 1 282 ? 5.93 -7.871 -11.773 1 88.62 282 SER B CA 1
ATOM 7539 C C . SER B 1 282 ? 6.039 -8.609 -13.109 1 88.62 282 SER B C 1
ATOM 7541 O O . SER B 1 282 ? 6.848 -9.523 -13.25 1 88.62 282 SER B O 1
ATOM 7543 N N . ASN B 1 283 ? 5.316 -8.156 -14 1 90.62 283 ASN B N 1
ATOM 7544 C CA . ASN B 1 283 ? 5.363 -8.781 -15.32 1 90.62 283 ASN B CA 1
ATOM 7545 C C . ASN B 1 283 ? 6.688 -8.508 -16.031 1 90.62 283 ASN B C 1
ATOM 7547 O O . ASN B 1 283 ? 7.238 -9.391 -16.688 1 90.62 283 ASN B O 1
ATOM 7551 N N . LEU B 1 284 ? 7.148 -7.344 -15.82 1 89.88 284 LEU B N 1
ATOM 7552 C CA . LEU B 1 284 ? 8.438 -7 -16.422 1 89.88 284 LEU B CA 1
ATOM 7553 C C . LEU B 1 284 ? 9.562 -7.797 -15.766 1 89.88 284 LEU B C 1
ATOM 7555 O O . LEU B 1 284 ? 10.492 -8.234 -16.453 1 89.88 284 LEU B O 1
ATOM 7559 N N . GLU B 1 285 ? 9.484 -7.98 -14.523 1 87.56 285 GLU B N 1
ATOM 7560 C CA . GLU B 1 285 ? 10.5 -8.758 -13.812 1 87.56 285 GLU B CA 1
ATOM 7561 C C . GLU B 1 285 ? 10.469 -10.219 -14.242 1 87.56 285 GLU B C 1
ATOM 7563 O O . GLU B 1 285 ? 11.516 -10.836 -14.445 1 87.56 285 GLU B O 1
ATOM 7568 N N . LYS B 1 286 ? 9.336 -10.742 -14.43 1 90.62 286 LYS B N 1
ATOM 7569 C CA . LYS B 1 286 ? 9.203 -12.125 -14.891 1 90.62 286 LYS B CA 1
ATOM 7570 C C . LYS B 1 286 ? 9.773 -12.289 -16.297 1 90.62 286 LYS B C 1
ATOM 7572 O O . LYS B 1 286 ? 10.477 -13.258 -16.578 1 90.62 286 LYS B O 1
ATOM 7577 N N . SER B 1 287 ? 9.43 -11.328 -17.031 1 89.38 287 SER B N 1
ATOM 7578 C CA . SER B 1 287 ? 9.93 -11.383 -18.391 1 89.38 287 SER B CA 1
ATOM 7579 C C . SER B 1 287 ? 11.453 -11.266 -18.438 1 89.38 287 SER B C 1
ATOM 7581 O O . SER B 1 287 ? 12.109 -11.922 -19.25 1 89.38 287 SER B O 1
ATOM 7583 N N . LYS B 1 288 ? 11.961 -10.523 -17.578 1 86.75 288 LYS B N 1
ATOM 7584 C CA . LYS B 1 288 ? 13.406 -10.359 -17.531 1 86.75 288 LYS B CA 1
ATOM 7585 C C . LYS B 1 288 ? 14.086 -11.641 -17.047 1 86.75 288 LYS B C 1
ATOM 7587 O O . LYS B 1 288 ? 15.109 -12.055 -17.594 1 86.75 288 LYS B O 1
ATOM 7592 N N . VAL B 1 289 ? 13.547 -12.219 -16.094 1 86.31 289 VAL B N 1
ATOM 7593 C CA . VAL B 1 289 ? 14.109 -13.461 -15.578 1 86.31 289 VAL B CA 1
ATOM 7594 C C . VAL B 1 289 ? 14.047 -14.539 -16.656 1 86.31 289 VAL B C 1
ATOM 7596 O O . VAL B 1 289 ? 14.992 -15.312 -16.812 1 86.31 289 VAL B O 1
ATOM 7599 N N . ARG B 1 290 ? 13.047 -14.5 -17.375 1 89.44 290 ARG B N 1
ATOM 7600 C CA . ARG B 1 290 ? 12.914 -15.453 -18.469 1 89.44 290 ARG B CA 1
ATOM 7601 C C . ARG B 1 290 ? 13.945 -15.18 -19.562 1 89.44 290 ARG B C 1
ATOM 7603 O O . ARG B 1 290 ? 14.594 -16.109 -20.047 1 89.44 290 ARG B O 1
ATOM 7610 N N . SER B 1 291 ? 14.078 -13.945 -19.781 1 88.06 291 SER B N 1
ATOM 7611 C CA . SER B 1 291 ? 15.039 -13.578 -20.828 1 88.06 291 SER B CA 1
ATOM 7612 C C . SER B 1 291 ? 16.469 -13.906 -20.406 1 88.06 291 SER B C 1
ATOM 7614 O O . SER B 1 291 ? 17.281 -14.352 -21.219 1 88.06 291 SER B O 1
ATOM 7616 N N . LEU B 1 292 ? 16.75 -13.672 -19.172 1 86.31 292 LEU B N 1
ATOM 7617 C CA . LEU B 1 292 ? 18.078 -13.977 -18.656 1 86.31 292 LEU B CA 1
ATOM 7618 C C . LEU B 1 292 ? 18.328 -15.477 -18.641 1 86.31 292 LEU B C 1
ATOM 7620 O O . LEU B 1 292 ? 19.438 -15.93 -18.906 1 86.31 292 LEU B O 1
ATOM 7624 N N . PHE B 1 293 ? 17.297 -16.141 -18.359 1 89.25 293 PHE B N 1
ATOM 7625 C CA . PHE B 1 293 ? 17.391 -17.609 -18.359 1 89.25 293 PHE B CA 1
ATOM 7626 C C . PHE B 1 293 ? 17.719 -18.141 -19.75 1 89.25 293 PHE B C 1
ATOM 7628 O O . PHE B 1 293 ? 18.625 -18.938 -19.906 1 89.25 293 PHE B O 1
ATOM 7635 N N . PHE B 1 294 ? 17.109 -17.594 -20.703 1 89.12 294 PHE B N 1
ATOM 7636 C CA . PHE B 1 294 ? 17.344 -18.031 -22.078 1 89.12 294 PHE B CA 1
ATOM 7637 C C . PHE B 1 294 ? 18.688 -17.531 -22.578 1 89.12 294 PHE B C 1
ATOM 7639 O O . PHE B 1 294 ? 19.359 -18.219 -23.359 1 89.12 294 PHE B O 1
ATOM 7646 N N . HIS B 1 295 ? 19.062 -16.391 -22.094 1 90.12 295 HIS B N 1
ATOM 7647 C CA . HIS B 1 295 ? 20.359 -15.844 -22.469 1 90.12 295 HIS B CA 1
ATOM 7648 C C . HIS B 1 295 ? 21.5 -16.703 -21.922 1 90.12 295 HIS B C 1
ATOM 7650 O O . HIS B 1 295 ? 22.484 -16.969 -22.625 1 90.12 295 HIS B O 1
ATOM 7656 N N . LYS B 1 296 ? 21.375 -17.062 -20.766 1 90.12 296 LYS B N 1
ATOM 7657 C CA . LYS B 1 296 ? 22.375 -17.953 -20.156 1 90.12 296 LYS B CA 1
ATOM 7658 C C . LYS B 1 296 ? 22.438 -19.281 -20.891 1 90.12 296 LYS B C 1
ATOM 7660 O O . LYS B 1 296 ? 23.516 -19.828 -21.125 1 90.12 296 LYS B O 1
ATOM 7665 N N . ARG B 1 297 ? 21.328 -19.766 -21.297 1 91 297 ARG B N 1
ATOM 7666 C CA . ARG B 1 297 ? 21.281 -21.031 -22.016 1 91 297 ARG B CA 1
ATOM 7667 C C . ARG B 1 297 ? 21.922 -20.906 -23.391 1 91 297 ARG B C 1
ATOM 7669 O O . ARG B 1 297 ? 22.594 -21.812 -23.859 1 91 297 ARG B O 1
ATOM 7676 N N . GLU B 1 298 ? 21.641 -19.797 -23.922 1 91.31 298 GLU B N 1
ATOM 7677 C CA . GLU B 1 298 ? 22.266 -19.547 -25.219 1 91.31 298 GLU B CA 1
ATOM 7678 C C . GLU B 1 298 ? 23.781 -19.484 -25.078 1 91.31 298 GLU B C 1
ATOM 7680 O O . GLU B 1 298 ? 24.516 -19.953 -25.953 1 91.31 298 GLU B O 1
ATOM 7685 N N . GLY B 1 299 ? 24.281 -18.859 -24.047 1 90 299 GLY B N 1
ATOM 7686 C CA . GLY B 1 299 ? 25.703 -18.844 -23.797 1 90 299 GLY B CA 1
ATOM 7687 C C . GLY B 1 299 ? 26.297 -20.234 -23.594 1 90 299 GLY B C 1
ATOM 7688 O O . GLY B 1 299 ? 27.391 -20.531 -24.078 1 90 299 GLY B O 1
ATOM 7689 N N . CYS B 1 300 ? 25.562 -21.078 -22.969 1 91.75 300 CYS B N 1
ATOM 7690 C CA . CYS B 1 300 ? 25.984 -22.453 -22.75 1 91.75 300 CYS B CA 1
ATOM 7691 C C . CYS B 1 300 ? 26.031 -23.234 -24.062 1 91.75 300 CYS B C 1
ATOM 7693 O O . CYS B 1 300 ? 26.953 -24.031 -24.281 1 91.75 300 CYS B O 1
ATOM 7695 N N . VAL B 1 301 ? 25.031 -23.031 -24.875 1 91.75 301 VAL B N 1
ATOM 7696 C CA . VAL B 1 301 ? 24.984 -23.734 -26.156 1 91.75 301 VAL B CA 1
ATOM 7697 C C . VAL B 1 301 ? 26.188 -23.328 -27.016 1 91.75 301 VAL B C 1
ATOM 7699 O O . VAL 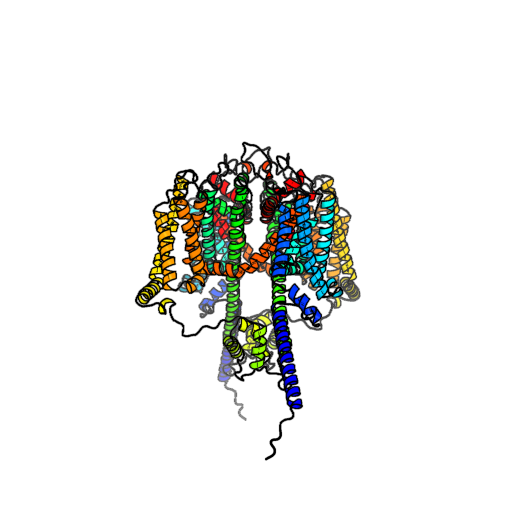B 1 301 ? 26.844 -24.203 -27.594 1 91.75 301 VAL B O 1
ATOM 7702 N N . ARG B 1 302 ? 26.516 -22.094 -27.016 1 89.88 302 ARG B N 1
ATOM 7703 C CA . ARG B 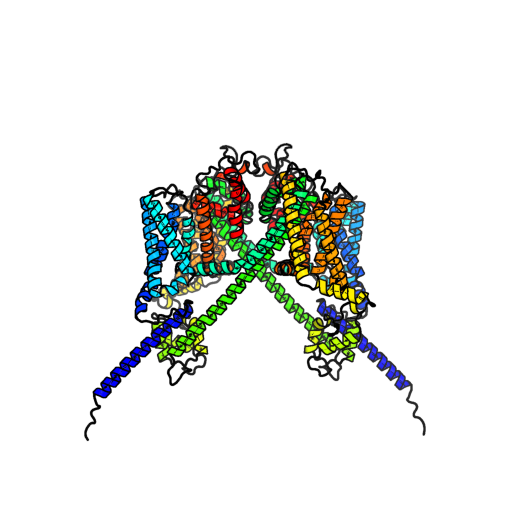1 302 ? 27.641 -21.625 -27.797 1 89.88 302 ARG B CA 1
ATOM 7704 C C . ARG B 1 302 ? 28.969 -22.125 -27.219 1 89.88 302 ARG B C 1
ATOM 7706 O O . ARG B 1 302 ? 29.875 -22.469 -27.969 1 89.88 302 ARG B O 1
ATOM 7713 N N . ALA B 1 303 ? 29.047 -22.109 -25.969 1 91 303 ALA B N 1
ATOM 7714 C CA . ALA B 1 303 ? 30.25 -22.641 -25.328 1 91 303 ALA B CA 1
ATOM 7715 C C . ALA B 1 303 ? 30.375 -24.141 -25.562 1 91 303 ALA B C 1
ATOM 7717 O O . ALA B 1 303 ? 31.469 -24.641 -25.828 1 91 303 ALA B O 1
ATOM 7718 N N . PHE B 1 304 ? 29.281 -24.828 -25.438 1 91.75 304 PHE B N 1
ATOM 7719 C CA . PHE B 1 304 ? 29.25 -26.266 -25.609 1 91.75 304 PHE B CA 1
ATOM 7720 C C . PHE B 1 304 ? 29.672 -26.656 -27.016 1 91.75 304 PHE B C 1
ATOM 7722 O O . PHE B 1 304 ? 30.406 -27.625 -27.203 1 91.75 304 PHE B O 1
ATOM 7729 N N . LYS B 1 305 ? 29.266 -25.922 -27.984 1 89.06 305 LYS B N 1
ATOM 7730 C CA . LYS B 1 305 ? 29.609 -26.203 -29.375 1 89.06 305 LYS B CA 1
ATOM 7731 C C . LYS B 1 305 ? 31.109 -26.062 -29.625 1 89.06 305 LYS B C 1
ATOM 7733 O O . LYS B 1 305 ? 31.656 -26.766 -30.469 1 89.06 305 LYS B O 1
ATOM 7738 N N . LEU B 1 306 ? 31.734 -25.25 -28.797 1 87.75 306 LEU B N 1
ATOM 7739 C CA . LEU B 1 306 ? 33.156 -25.047 -28.953 1 87.75 306 LEU B CA 1
ATOM 7740 C C . LEU B 1 306 ? 33.969 -26.141 -28.25 1 87.75 306 LEU B C 1
ATOM 7742 O O . LEU B 1 306 ? 35.125 -26.375 -28.562 1 87.75 306 LEU B O 1
ATOM 7746 N N . LEU B 1 307 ? 33.344 -26.859 -27.375 1 88.38 307 LEU B N 1
ATOM 7747 C CA . LEU B 1 307 ? 34.062 -27.812 -26.531 1 88.38 307 LEU B CA 1
ATOM 7748 C C . LEU B 1 307 ? 33.875 -29.234 -27.047 1 88.38 307 LEU B C 1
ATOM 7750 O O . LEU B 1 307 ? 34.562 -30.156 -26.594 1 88.38 307 LEU B O 1
ATOM 7754 N N . VAL B 1 308 ? 32.969 -29.391 -27.938 1 85.06 308 VAL B N 1
ATOM 7755 C CA . VAL B 1 308 ? 32.688 -30.734 -28.438 1 85.06 308 VAL B CA 1
ATOM 7756 C C . VAL B 1 308 ? 33.531 -31 -29.688 1 85.06 308 VAL B C 1
ATOM 7758 O O . VAL B 1 308 ? 33.938 -30.062 -30.391 1 85.06 308 VAL B O 1
ATOM 7761 N N . THR B 1 309 ? 34 -32.25 -29.859 1 77.81 309 THR B N 1
ATOM 7762 C CA . THR B 1 309 ? 34.812 -32.688 -30.984 1 77.81 309 THR B CA 1
ATOM 7763 C C . THR B 1 309 ? 33.938 -33.125 -32.156 1 77.81 309 THR B C 1
ATOM 7765 O O . THR B 1 309 ? 32.719 -33.312 -31.984 1 77.81 309 THR B O 1
ATOM 7768 N N . GLN B 1 310 ? 34.5 -33.062 -33.375 1 75.31 310 GLN B N 1
ATOM 7769 C CA . GLN B 1 310 ? 33.781 -33.438 -34.594 1 75.31 310 GLN B CA 1
ATOM 7770 C C . GLN B 1 310 ? 33.281 -34.875 -34.531 1 75.31 310 GLN B C 1
ATOM 7772 O O . GLN B 1 310 ? 32.25 -35.219 -35.094 1 75.31 310 GLN B O 1
ATOM 7777 N N . ASN B 1 311 ? 33.969 -35.75 -33.688 1 70.06 311 ASN B N 1
ATOM 7778 C CA . ASN B 1 311 ? 33.594 -37.156 -33.594 1 70.06 311 ASN B CA 1
ATOM 7779 C C . ASN B 1 311 ? 32.406 -37.344 -32.656 1 70.06 311 ASN B C 1
ATOM 7781 O O . ASN B 1 311 ? 31.578 -38.25 -32.844 1 70.06 311 ASN B O 1
ATOM 7785 N N . ASN B 1 312 ? 32.312 -36.531 -31.531 1 74.75 312 ASN B N 1
ATOM 7786 C CA . ASN B 1 312 ? 31.25 -36.594 -30.547 1 74.75 312 ASN B CA 1
ATOM 7787 C C . ASN B 1 312 ? 30.594 -35.25 -30.328 1 74.75 312 ASN B C 1
ATOM 7789 O O . ASN B 1 312 ? 31.016 -34.5 -29.438 1 74.75 312 ASN B O 1
ATOM 7793 N N . GLN B 1 313 ? 29.625 -35 -31.094 1 77.12 313 GLN B N 1
ATOM 7794 C CA . GLN B 1 313 ? 29.031 -33.656 -31.109 1 77.12 313 GLN B CA 1
ATOM 7795 C C . GLN B 1 313 ? 28.031 -33.469 -29.969 1 77.12 313 GLN B C 1
ATOM 7797 O O . GLN B 1 313 ? 27.641 -32.344 -29.656 1 77.12 313 GLN B O 1
ATOM 7802 N N . SER B 1 314 ? 27.781 -34.531 -29.203 1 83.62 314 SER B N 1
ATOM 7803 C CA . SER B 1 314 ? 26.688 -34.375 -28.266 1 83.62 314 SER B CA 1
ATOM 7804 C C . SER B 1 314 ? 27.172 -34.531 -26.828 1 83.62 314 SER B C 1
ATOM 7806 O O . SER B 1 314 ? 26.406 -34.312 -25.875 1 83.62 314 SER B O 1
ATOM 7808 N N . GLN B 1 315 ? 28.516 -34.875 -26.688 1 89.25 315 GLN B N 1
ATOM 7809 C CA . GLN B 1 315 ? 28.969 -35.125 -25.328 1 89.25 315 GLN B CA 1
ATOM 7810 C C . GLN B 1 315 ? 30.297 -34.438 -25.062 1 89.25 315 GLN B C 1
ATOM 7812 O O . GLN B 1 315 ? 31.141 -34.312 -25.953 1 89.25 315 GLN B O 1
ATOM 7817 N N . LEU B 1 316 ? 30.484 -33.875 -23.875 1 90.31 316 LEU B N 1
ATOM 7818 C CA . LEU B 1 316 ? 31.688 -33.156 -23.422 1 90.31 316 LEU B CA 1
ATOM 7819 C C . LEU B 1 316 ? 32.5 -34.031 -22.484 1 90.31 316 LEU B C 1
ATOM 7821 O O . LEU B 1 316 ? 31.969 -34.625 -21.547 1 90.31 316 LEU B O 1
ATOM 7825 N N . SER B 1 317 ? 33.781 -34.188 -22.844 1 89.88 317 SER B N 1
ATOM 7826 C CA . SER B 1 317 ? 34.656 -35 -22.047 1 89.88 317 SER B CA 1
ATOM 7827 C C . SER B 1 317 ? 35.219 -34.219 -20.859 1 89.88 317 SER B C 1
ATOM 7829 O O . SER B 1 317 ? 35.125 -33 -20.812 1 89.88 317 SER B O 1
ATOM 7831 N N . LEU B 1 318 ? 35.719 -34.938 -19.859 1 91.06 318 LEU B N 1
ATOM 7832 C CA . LEU B 1 318 ? 36.281 -34.344 -18.641 1 91.06 318 LEU B CA 1
ATOM 7833 C C . LEU B 1 318 ? 37.5 -33.5 -18.953 1 91.06 318 LEU B C 1
ATOM 7835 O O . LEU B 1 318 ? 37.688 -32.406 -18.359 1 91.06 318 LEU B O 1
ATOM 7839 N N . LYS B 1 319 ? 38.312 -33.875 -19.828 1 88.94 319 LYS B N 1
ATOM 7840 C CA . LYS B 1 319 ? 39.531 -33.156 -20.188 1 88.94 319 LYS B CA 1
ATOM 7841 C C . LYS B 1 319 ? 39.219 -31.766 -20.703 1 88.94 319 LYS B C 1
ATOM 7843 O O . LYS B 1 319 ? 39.812 -30.781 -20.266 1 88.94 319 LYS B O 1
ATOM 7848 N N . HIS B 1 320 ? 38.219 -31.75 -21.578 1 89.81 320 HIS B N 1
ATOM 7849 C CA . HIS B 1 320 ? 37.875 -30.469 -22.172 1 89.81 320 HIS B CA 1
ATOM 7850 C C . HIS B 1 320 ? 37.125 -29.594 -21.172 1 89.81 320 HIS B C 1
ATOM 7852 O O . HIS B 1 320 ? 37.219 -28.375 -21.219 1 89.81 320 HIS B O 1
ATOM 7858 N N . PHE B 1 321 ? 36.375 -30.25 -20.297 1 92.75 321 PHE B N 1
ATOM 7859 C CA . PHE B 1 321 ? 35.688 -29.516 -19.234 1 92.75 321 PHE B CA 1
ATOM 7860 C C . PHE B 1 321 ? 36.688 -28.844 -18.297 1 92.75 321 PHE B C 1
ATOM 7862 O O . PHE B 1 321 ? 36.531 -27.672 -17.969 1 92.75 321 PHE B O 1
ATOM 7869 N N . MET B 1 322 ? 37.719 -29.547 -17.922 1 91.56 322 MET B N 1
ATOM 7870 C CA . MET B 1 322 ? 38.75 -29.016 -17.016 1 91.56 322 MET B CA 1
ATOM 7871 C C . MET B 1 322 ? 39.531 -27.891 -17.688 1 91.56 322 MET B C 1
ATOM 7873 O O . MET B 1 322 ? 39.875 -26.891 -17.031 1 91.56 322 MET B O 1
ATOM 7877 N N . GLY B 1 323 ? 39.75 -28.016 -18.953 1 89.56 323 GLY B N 1
ATOM 7878 C CA . GLY B 1 323 ? 40.406 -26.969 -19.688 1 89.56 323 GLY B CA 1
ATOM 7879 C C . GLY B 1 323 ? 39.625 -25.672 -19.719 1 89.56 323 GLY B C 1
ATOM 7880 O O . GLY B 1 323 ? 40.219 -24.594 -19.562 1 89.56 323 GLY B O 1
ATOM 7881 N N . MET B 1 324 ? 38.406 -25.797 -19.906 1 90.81 324 MET B N 1
ATOM 7882 C CA . MET B 1 324 ? 37.531 -24.609 -19.938 1 90.81 324 MET B CA 1
ATOM 7883 C C . MET B 1 324 ? 37.438 -23.984 -18.562 1 90.81 324 MET B C 1
ATOM 7885 O O . MET B 1 324 ? 37.5 -22.75 -18.422 1 90.81 324 MET B O 1
ATOM 7889 N N . MET B 1 325 ? 37.344 -24.797 -17.484 1 91.62 325 MET B N 1
ATOM 7890 C CA . MET B 1 325 ? 37.125 -24.312 -16.125 1 91.62 325 MET B CA 1
ATOM 7891 C C . MET B 1 325 ? 38.375 -23.562 -15.625 1 91.62 325 MET B C 1
ATOM 7893 O O . MET B 1 325 ? 38.25 -22.625 -14.82 1 91.62 325 MET B O 1
ATOM 7897 N N . GLU B 1 326 ? 39.5 -23.875 -16.125 1 90.56 326 GLU B N 1
ATOM 7898 C CA . GLU B 1 326 ? 40.719 -23.172 -15.75 1 90.56 326 GLU B CA 1
ATOM 7899 C C . GLU B 1 326 ? 40.688 -21.703 -16.156 1 90.56 326 GLU B C 1
ATOM 7901 O O . GLU B 1 326 ? 41.281 -20.859 -15.5 1 90.56 326 GLU B O 1
ATOM 7906 N N . PHE B 1 327 ? 39.938 -21.5 -17.234 1 87.12 327 PHE B N 1
ATOM 7907 C CA . PHE B 1 327 ? 39.812 -20.125 -17.719 1 87.12 327 PHE B CA 1
ATOM 7908 C C . PHE B 1 327 ? 38.594 -19.453 -17.094 1 87.12 327 PHE B C 1
ATOM 7910 O O . PHE B 1 327 ? 38.594 -18.234 -16.859 1 87.12 327 PHE B O 1
ATOM 7917 N N . PHE B 1 328 ? 37.594 -20.172 -16.828 1 89.12 328 PHE B N 1
ATOM 7918 C CA . PHE B 1 328 ? 36.375 -19.641 -16.297 1 89.12 328 PHE B CA 1
ATOM 7919 C C . PHE B 1 328 ? 36.531 -19.297 -14.812 1 89.12 328 PHE B C 1
ATOM 7921 O O . PHE B 1 328 ? 36.094 -18.234 -14.367 1 89.12 328 PHE B O 1
ATOM 7928 N N . LEU B 1 329 ? 37.094 -20.266 -14.008 1 89.56 329 LEU B N 1
ATOM 7929 C CA . LEU B 1 329 ? 37.375 -20.078 -12.586 1 89.56 329 LEU B CA 1
ATOM 7930 C C . LEU B 1 329 ? 38.812 -20.391 -12.273 1 89.56 329 LEU B C 1
ATOM 7932 O O . LEU B 1 329 ? 39.125 -21.484 -11.797 1 89.56 329 LEU B O 1
ATOM 7936 N N . PRO B 1 330 ? 39.688 -19.469 -12.398 1 84.94 330 PRO B N 1
ATOM 7937 C CA . PRO B 1 330 ? 41.125 -19.766 -12.258 1 84.94 330 PRO B CA 1
ATOM 7938 C C . PRO B 1 330 ? 41.531 -20 -10.805 1 84.94 330 PRO B C 1
ATOM 7940 O O . PRO B 1 330 ? 42.562 -20.625 -10.547 1 84.94 330 PRO B O 1
ATOM 7943 N N . ASN B 1 331 ? 40.781 -19.656 -9.82 1 84.75 331 ASN B N 1
ATOM 7944 C CA . ASN B 1 331 ? 41.25 -19.719 -8.43 1 84.75 331 ASN B CA 1
ATOM 7945 C C . ASN B 1 331 ? 40.812 -21.016 -7.75 1 84.75 331 ASN B C 1
ATOM 7947 O O . ASN B 1 331 ? 40.969 -21.156 -6.535 1 84.75 331 ASN B O 1
ATOM 7951 N N . LYS B 1 332 ? 40.406 -21.984 -8.578 1 86.75 332 LYS B N 1
ATOM 7952 C CA . LYS B 1 332 ? 39.969 -23.234 -7.953 1 86.75 332 LYS B CA 1
ATOM 7953 C C . LYS B 1 332 ? 40.938 -24.375 -8.25 1 86.75 332 LYS B C 1
ATOM 7955 O O . LYS B 1 332 ? 41.75 -24.281 -9.164 1 86.75 332 LYS B O 1
ATOM 7960 N N . THR B 1 333 ? 40.969 -25.375 -7.406 1 87.12 333 THR B N 1
ATOM 7961 C CA . THR B 1 333 ? 41.844 -26.531 -7.543 1 87.12 333 THR B CA 1
ATOM 7962 C C . THR B 1 333 ? 41.281 -27.547 -8.523 1 87.12 333 THR B C 1
ATOM 7964 O O . THR B 1 333 ? 40.094 -27.5 -8.844 1 87.12 333 THR B O 1
ATOM 7967 N N . ARG B 1 334 ? 42.125 -28.422 -9.008 1 89.44 334 ARG B N 1
ATOM 7968 C CA . ARG B 1 334 ? 41.719 -29.469 -9.938 1 89.44 334 ARG B CA 1
ATOM 7969 C C . ARG B 1 334 ? 40.719 -30.406 -9.305 1 89.44 334 ARG B C 1
ATOM 7971 O O . ARG B 1 334 ? 39.812 -30.906 -9.984 1 89.44 334 ARG B O 1
ATOM 7978 N N . ARG B 1 335 ? 40.844 -30.484 -8.031 1 88.56 335 ARG B N 1
ATOM 7979 C CA . ARG B 1 335 ? 39.906 -31.328 -7.324 1 88.56 335 ARG B CA 1
ATOM 7980 C C . ARG B 1 335 ? 38.5 -30.719 -7.375 1 88.56 335 ARG B C 1
ATOM 7982 O O . ARG B 1 335 ? 37.5 -31.438 -7.566 1 88.56 335 ARG B O 1
ATOM 7989 N N . ASP B 1 336 ? 38.438 -29.5 -7.27 1 90.06 336 ASP B N 1
ATOM 7990 C CA . ASP B 1 336 ? 37.156 -28.812 -7.32 1 90.06 336 ASP B CA 1
ATOM 7991 C C . ASP B 1 336 ? 36.5 -28.953 -8.695 1 90.06 336 ASP B C 1
ATOM 7993 O O . ASP B 1 336 ? 35.281 -29.172 -8.805 1 90.06 336 ASP B O 1
ATOM 7997 N N . TYR B 1 337 ? 37.344 -28.922 -9.742 1 91.75 337 TYR B N 1
ATOM 7998 C CA . TYR B 1 337 ? 36.812 -29.062 -11.102 1 91.75 337 TYR B CA 1
ATOM 7999 C C . TYR B 1 337 ? 36.219 -30.453 -11.305 1 91.75 337 TYR B C 1
ATOM 8001 O O . TYR B 1 337 ? 35.156 -30.594 -11.93 1 91.75 337 TYR B O 1
ATOM 8009 N N . TYR B 1 338 ? 36.938 -31.375 -10.75 1 90.81 338 TYR B N 1
ATOM 8010 C CA . TYR B 1 338 ? 36.469 -32.75 -10.898 1 90.81 338 TYR B CA 1
ATOM 8011 C C . TYR B 1 338 ? 35.156 -32.969 -10.164 1 90.81 338 TYR B C 1
ATOM 8013 O O . TYR B 1 338 ? 34.25 -33.625 -10.672 1 90.81 338 TYR B O 1
ATOM 8021 N N . LEU B 1 339 ? 35.062 -32.406 -9 1 90.5 339 LEU B N 1
ATOM 8022 C CA . LEU B 1 339 ? 33.844 -32.531 -8.234 1 90.5 339 LEU B CA 1
ATOM 8023 C C . LEU B 1 339 ? 32.688 -31.812 -8.93 1 90.5 339 LEU B C 1
ATOM 8025 O O . LEU B 1 339 ? 31.547 -32.281 -8.867 1 90.5 339 LEU 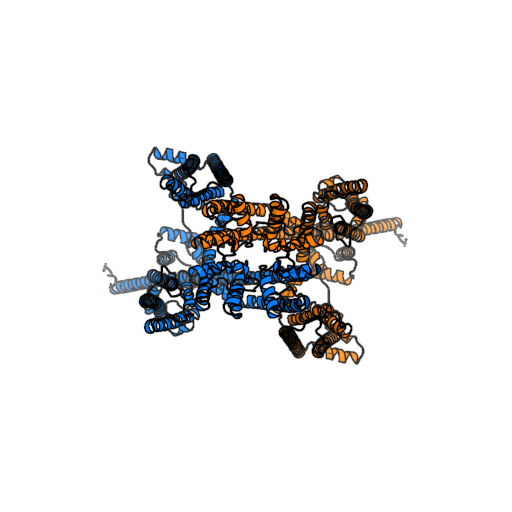B O 1
ATOM 8029 N N . MET B 1 340 ? 32.938 -30.719 -9.625 1 92.69 340 MET B N 1
ATOM 8030 C CA . MET B 1 340 ? 31.906 -30.016 -10.383 1 92.69 340 MET B CA 1
ATOM 8031 C C . MET B 1 340 ? 31.406 -30.859 -11.555 1 92.69 340 MET B C 1
ATOM 8033 O O . MET B 1 340 ? 30.219 -30.906 -11.828 1 92.69 340 MET B O 1
ATOM 8037 N N . PHE B 1 341 ? 32.375 -31.516 -12.148 1 92.75 341 PHE B N 1
ATOM 8038 C CA . PHE B 1 341 ? 32.031 -32.375 -13.273 1 92.75 341 PHE B CA 1
ATOM 8039 C C . PHE B 1 341 ? 31.188 -33.562 -12.812 1 92.75 341 PHE B C 1
ATOM 8041 O O . PHE B 1 341 ? 30.188 -33.875 -13.453 1 92.75 341 PHE B O 1
ATOM 8048 N N . LYS B 1 342 ? 31.578 -34.094 -11.688 1 91.25 342 LYS B N 1
ATOM 8049 C CA . LYS B 1 342 ? 30.828 -35.219 -11.148 1 91.25 342 LYS B CA 1
ATOM 8050 C C . LYS B 1 342 ? 29.422 -34.812 -10.734 1 91.25 342 LYS B C 1
ATOM 8052 O O . LYS B 1 342 ? 28.469 -35.594 -10.922 1 91.25 342 LYS B O 1
ATOM 8057 N N . SER B 1 343 ? 29.266 -33.656 -10.242 1 91.62 343 SER B N 1
ATOM 8058 C CA . SER B 1 343 ? 27.969 -33.156 -9.812 1 91.62 343 SER B CA 1
ATOM 8059 C C . SER B 1 343 ? 27.062 -32.875 -11.008 1 91.62 343 SER B C 1
ATOM 8061 O O . SER B 1 343 ? 25.844 -33.062 -10.93 1 91.62 343 SER B O 1
ATOM 8063 N N . LEU B 1 344 ? 27.641 -32.469 -12.102 1 92.5 344 LEU B N 1
ATOM 8064 C CA . LEU B 1 344 ? 26.891 -32.156 -13.312 1 92.5 344 LEU B CA 1
ATOM 8065 C C . LEU B 1 344 ? 26.453 -33.438 -14.031 1 92.5 344 LEU B C 1
ATOM 8067 O O . LEU B 1 344 ? 25.406 -33.469 -14.672 1 92.5 344 LEU B O 1
ATOM 8071 N N . ASN B 1 345 ? 27.297 -34.406 -13.891 1 92.69 345 ASN B N 1
ATOM 8072 C CA . ASN B 1 345 ? 27.047 -35.656 -14.602 1 92.69 345 ASN B CA 1
ATOM 8073 C C . ASN B 1 345 ? 26.016 -36.531 -13.867 1 92.69 345 ASN B C 1
ATOM 8075 O O . ASN B 1 345 ? 26.359 -37.594 -13.344 1 92.69 345 ASN B O 1
ATOM 8079 N N . THR B 1 346 ? 24.844 -36.219 -13.898 1 89.75 346 THR B N 1
ATOM 8080 C CA . THR B 1 346 ? 23.781 -36.938 -13.219 1 89.75 346 THR B CA 1
ATOM 8081 C C . THR B 1 346 ? 23.547 -38.281 -13.859 1 89.75 346 THR B C 1
ATOM 8083 O O . THR B 1 346 ? 23.141 -39.25 -13.188 1 89.75 346 THR B O 1
ATOM 8086 N N . SER B 1 347 ? 23.812 -38.5 -15.211 1 87.19 347 SER B N 1
ATOM 8087 C CA . SER B 1 347 ? 23.641 -39.75 -15.922 1 87.19 347 SER B CA 1
ATOM 8088 C C . SER B 1 347 ? 24.766 -40.719 -15.594 1 87.19 347 SER B C 1
ATOM 8090 O O . SER B 1 347 ? 24.641 -41.938 -15.867 1 87.19 347 SER B O 1
ATOM 8092 N N . ARG B 1 348 ? 25.906 -40.406 -15.016 1 86.31 348 ARG B N 1
ATOM 8093 C CA . ARG B 1 348 ? 27.047 -41.219 -14.594 1 86.31 348 ARG B CA 1
ATOM 8094 C C . ARG B 1 348 ? 27.672 -41.938 -15.773 1 86.31 348 ARG B C 1
ATOM 8096 O O . ARG B 1 348 ? 28.125 -43.062 -15.648 1 86.31 348 ARG B O 1
ATOM 8103 N N . THR B 1 349 ? 27.594 -41.344 -17.062 1 86.62 349 THR B N 1
ATOM 8104 C CA . THR B 1 349 ? 28.203 -41.938 -18.25 1 86.62 349 THR B CA 1
ATOM 8105 C C . THR B 1 349 ? 29.656 -41.5 -18.375 1 86.62 349 THR B C 1
ATOM 8107 O O . THR B 1 349 ? 30.422 -42.094 -19.141 1 86.62 349 THR B O 1
ATOM 8110 N N . GLY B 1 350 ? 30.062 -40.469 -17.547 1 87.69 350 GLY B N 1
ATOM 8111 C CA . GLY B 1 350 ? 31.422 -39.938 -17.641 1 87.69 350 GLY B CA 1
ATOM 8112 C C . GLY B 1 350 ? 31.562 -38.812 -18.641 1 87.69 350 GLY B C 1
ATOM 8113 O O . GLY B 1 350 ? 32.656 -38.219 -18.766 1 87.69 350 GLY B O 1
ATOM 8114 N N . LEU B 1 351 ? 30.484 -38.625 -19.453 1 90.38 351 LEU B N 1
ATOM 8115 C CA . LEU B 1 351 ? 30.438 -37.531 -20.406 1 90.38 351 LEU B CA 1
ATOM 8116 C C . LEU B 1 351 ? 29.25 -36.594 -20.125 1 90.38 351 LEU B C 1
ATOM 8118 O O . LEU B 1 351 ? 28.25 -37.031 -19.562 1 90.38 351 LEU B O 1
ATOM 8122 N N . LEU B 1 352 ? 29.375 -35.312 -20.359 1 92 352 LEU B N 1
ATOM 8123 C CA . LEU B 1 352 ? 28.328 -34.344 -20.062 1 92 352 LEU B CA 1
ATOM 8124 C C . LEU B 1 352 ? 27.5 -34.031 -21.297 1 92 352 LEU B C 1
ATOM 8126 O O . LEU B 1 352 ? 28.047 -33.812 -22.375 1 92 352 LEU B O 1
ATOM 8130 N N . THR B 1 353 ? 26.219 -34.188 -21.188 1 91.44 353 THR B N 1
ATOM 8131 C CA . THR B 1 353 ? 25.312 -33.75 -22.25 1 91.44 353 THR B CA 1
ATOM 8132 C C . THR B 1 353 ? 25 -32.281 -22.156 1 91.44 353 THR B C 1
ATOM 8134 O O . THR B 1 353 ? 25.344 -31.625 -21.156 1 91.44 353 THR B O 1
ATOM 8137 N N . LEU B 1 354 ? 24.422 -31.734 -23.188 1 91.75 354 LEU B N 1
ATOM 8138 C CA . LEU B 1 354 ? 24.078 -30.312 -23.219 1 91.75 354 LEU B CA 1
ATOM 8139 C C . LEU B 1 354 ? 23.094 -29.969 -22.109 1 91.75 354 LEU B C 1
ATOM 8141 O O . LEU B 1 354 ? 23.188 -28.922 -21.469 1 91.75 354 LEU B O 1
ATOM 8145 N N . ASP B 1 355 ? 22.141 -30.844 -21.812 1 91.31 355 ASP B N 1
ATOM 8146 C CA . ASP B 1 355 ? 21.125 -30.625 -20.781 1 91.31 355 ASP B CA 1
ATOM 8147 C C . ASP B 1 355 ? 21.766 -30.578 -19.391 1 91.31 355 ASP B C 1
ATOM 8149 O O . ASP B 1 355 ? 21.328 -29.812 -18.531 1 91.31 355 ASP B O 1
ATOM 8153 N N . GLU B 1 356 ? 22.797 -31.344 -19.234 1 92.5 356 GLU B N 1
ATOM 8154 C CA . GLU B 1 356 ? 23.5 -31.344 -17.953 1 92.5 356 GLU B CA 1
ATOM 8155 C C . GLU B 1 356 ? 24.406 -30.109 -17.828 1 92.5 356 GLU B C 1
ATOM 8157 O O . GLU B 1 356 ? 24.609 -29.609 -16.734 1 92.5 356 GLU B O 1
ATOM 8162 N N . PHE B 1 357 ? 24.875 -29.766 -19 1 92.25 357 PHE B N 1
ATOM 8163 C CA . PHE B 1 357 ? 25.797 -28.625 -19.031 1 92.25 357 PHE B CA 1
ATOM 8164 C C . PHE B 1 357 ? 25.078 -27.328 -18.703 1 92.25 357 PHE B C 1
ATOM 8166 O O . PHE B 1 357 ? 25.688 -26.391 -18.203 1 92.25 357 PHE B O 1
ATOM 8173 N N . PHE B 1 358 ? 23.828 -27.281 -18.875 1 91.81 358 PHE B N 1
ATOM 8174 C CA . PHE B 1 358 ? 23.047 -26.078 -18.625 1 91.81 358 PHE B CA 1
ATOM 8175 C C . PHE B 1 358 ? 23.125 -25.703 -17.141 1 91.81 358 PHE B C 1
ATOM 8177 O O . PHE B 1 358 ? 22.984 -24.531 -16.797 1 91.81 358 PHE B O 1
ATOM 8184 N N . ASN B 1 359 ? 23.422 -26.625 -16.219 1 91.5 359 ASN B N 1
ATOM 8185 C CA . ASN B 1 359 ? 23.422 -26.375 -14.773 1 91.5 359 ASN B CA 1
ATOM 8186 C C . ASN B 1 359 ? 24.797 -25.938 -14.289 1 91.5 359 ASN B C 1
ATOM 8188 O O . ASN B 1 359 ? 25.078 -25.953 -13.086 1 91.5 359 ASN B O 1
ATOM 8192 N N . ILE B 1 360 ? 25.531 -25.531 -15.195 1 92 360 ILE B N 1
ATOM 8193 C CA . ILE B 1 360 ? 26.906 -25.172 -14.859 1 92 360 ILE B CA 1
ATOM 8194 C C . ILE B 1 360 ? 26.922 -23.953 -13.945 1 92 360 ILE B C 1
ATOM 8196 O O . ILE B 1 360 ? 27.719 -23.875 -13.008 1 92 360 ILE B O 1
ATOM 8200 N N . TYR B 1 361 ? 26.031 -23.031 -14.125 1 90.31 361 TYR B N 1
ATOM 8201 C CA . TYR B 1 361 ? 26.016 -21.797 -13.352 1 90.31 361 TYR B CA 1
ATOM 8202 C C . TYR B 1 361 ? 25.688 -22.078 -11.891 1 90.31 361 TYR B C 1
ATOM 8204 O O . TYR B 1 361 ? 26.172 -21.391 -10.992 1 90.31 361 TYR B O 1
ATOM 8212 N N . ASP B 1 362 ? 24.891 -23.062 -11.633 1 88.62 362 ASP B N 1
ATOM 8213 C CA . ASP B 1 362 ? 24.5 -23.406 -10.266 1 88.62 362 ASP B CA 1
ATOM 8214 C C . ASP B 1 362 ? 25.609 -24.188 -9.562 1 88.62 362 ASP B C 1
ATOM 8216 O O . ASP B 1 362 ? 25.859 -23.984 -8.367 1 88.62 362 ASP B O 1
ATOM 8220 N N . VAL B 1 363 ? 26.281 -25 -10.289 1 89.44 363 VAL B N 1
ATOM 8221 C CA . VAL B 1 363 ? 27.281 -25.891 -9.711 1 89.44 363 VAL B CA 1
ATOM 8222 C C . VAL B 1 363 ? 28.547 -25.109 -9.383 1 89.44 363 VAL B C 1
ATOM 8224 O O . VAL B 1 363 ? 29.25 -25.438 -8.422 1 89.44 363 VAL B O 1
ATOM 8227 N N . VAL B 1 364 ? 28.734 -24.078 -10.141 1 87.75 364 VAL B N 1
ATOM 8228 C CA . VAL B 1 364 ? 29.938 -23.281 -9.938 1 87.75 364 VAL B CA 1
ATOM 8229 C C . VAL B 1 364 ? 29.844 -22.531 -8.602 1 87.75 364 VAL B C 1
ATOM 8231 O O . VAL B 1 364 ? 30.875 -22.234 -7.984 1 87.75 364 VAL B O 1
ATOM 8234 N N . ARG B 1 365 ? 28.672 -22.328 -8.086 1 84.69 365 ARG B N 1
ATOM 8235 C CA . ARG B 1 365 ? 28.484 -21.578 -6.844 1 84.69 365 ARG B CA 1
ATOM 8236 C C . ARG B 1 365 ? 28.547 -22.516 -5.633 1 84.69 365 ARG B C 1
ATOM 8238 O O . ARG B 1 365 ? 28.641 -22.047 -4.496 1 84.69 365 ARG B O 1
ATOM 8245 N N . LEU B 1 366 ? 28.641 -23.734 -5.816 1 84.12 366 LEU B N 1
ATOM 8246 C CA . LEU B 1 366 ? 28.656 -24.703 -4.719 1 84.12 366 LEU B CA 1
ATOM 8247 C C . LEU B 1 366 ? 30.047 -24.828 -4.121 1 84.12 366 LEU B C 1
ATOM 8249 O O . LEU B 1 366 ? 31.047 -24.703 -4.836 1 84.12 366 LEU B O 1
ATOM 8253 N N . LYS B 1 367 ? 30.109 -24.891 -2.793 1 81.88 367 LYS B N 1
ATOM 8254 C CA . LYS B 1 367 ? 31.344 -25.188 -2.068 1 81.88 367 LYS B CA 1
ATOM 8255 C C . LYS B 1 367 ? 31.312 -26.594 -1.492 1 81.88 367 LYS B C 1
ATOM 8257 O O . LYS B 1 367 ? 30.25 -27.094 -1.1 1 81.88 367 LYS B O 1
ATOM 8262 N N . TRP B 1 368 ? 32.469 -27.203 -1.526 1 78.31 368 TRP B N 1
ATOM 8263 C CA . TRP B 1 368 ? 32.531 -28.609 -1.143 1 78.31 368 TRP B CA 1
ATOM 8264 C C . TRP B 1 368 ? 33.156 -28.766 0.237 1 78.31 368 TRP B C 1
ATOM 8266 O O . TRP B 1 368 ? 34.125 -28.062 0.573 1 78.31 368 TRP B O 1
ATOM 8276 N N . LYS B 1 369 ? 32.375 -29.359 1.186 1 74.62 369 LYS B N 1
ATOM 8277 C CA . LYS B 1 369 ? 32.906 -29.719 2.498 1 74.62 369 LYS B CA 1
ATOM 8278 C C . LYS B 1 369 ? 32.906 -31.219 2.713 1 74.62 369 LYS B C 1
ATOM 8280 O O . LYS B 1 369 ? 32.062 -31.922 2.176 1 74.62 369 LYS B O 1
ATOM 8285 N N . LEU B 1 370 ? 34.031 -31.594 3.393 1 66 370 LEU B N 1
ATOM 8286 C CA . LEU B 1 370 ? 34.094 -33.031 3.695 1 66 370 LEU B CA 1
ATOM 8287 C C . LEU B 1 370 ? 33 -33.406 4.699 1 66 370 LEU B C 1
ATOM 8289 O O . LEU B 1 370 ? 32.719 -32.688 5.645 1 66 370 LEU B O 1
ATOM 8293 N N . LYS B 1 371 ? 32.094 -34.344 4.348 1 61.88 371 LYS B N 1
ATOM 8294 C CA . LYS B 1 371 ? 30.984 -34.812 5.168 1 61.88 371 LYS B CA 1
ATOM 8295 C C . LYS B 1 371 ? 31.422 -35.031 6.613 1 61.88 371 LYS B C 1
ATOM 8297 O O . LYS B 1 371 ? 30.688 -34.719 7.547 1 61.88 371 LYS B O 1
ATOM 8302 N N . SER B 1 372 ? 32.5 -35.781 6.84 1 56.41 372 SER B N 1
ATOM 8303 C CA . SER B 1 372 ? 32.875 -36.25 8.172 1 56.41 372 SER B CA 1
ATOM 8304 C C . SER B 1 372 ? 33.531 -35.156 8.977 1 56.41 372 SER B C 1
ATOM 8306 O O . SER B 1 372 ? 34 -35.375 10.102 1 56.41 372 SER B O 1
ATOM 8308 N N . ASP B 1 373 ? 33.719 -34.062 8.422 1 56 373 ASP B N 1
ATOM 8309 C CA . ASP B 1 373 ? 34.531 -33.125 9.172 1 56 373 ASP B CA 1
ATOM 8310 C C . ASP B 1 373 ? 33.75 -32.5 10.328 1 56 373 ASP B C 1
ATOM 8312 O O . ASP B 1 373 ? 33.188 -31.406 10.211 1 56 373 ASP B O 1
ATOM 8316 N N . THR B 1 374 ? 33.125 -33.312 11.031 1 56.91 374 THR B N 1
ATOM 8317 C CA . THR B 1 374 ? 32.531 -32.875 12.281 1 56.91 374 THR B CA 1
ATOM 8318 C C . THR B 1 374 ? 33.594 -32.375 13.242 1 56.91 374 THR B C 1
ATOM 8320 O O . THR B 1 374 ? 33.375 -32.312 14.453 1 56.91 374 THR B O 1
ATOM 8323 N N . SER B 1 375 ? 34.812 -32.25 12.805 1 62.28 375 SER B N 1
ATOM 8324 C CA . SER B 1 375 ? 35.812 -31.906 13.812 1 62.28 375 SER B CA 1
ATOM 8325 C C . SER B 1 375 ? 35.688 -30.469 14.281 1 62.28 375 SER B C 1
ATOM 8327 O O . SER B 1 375 ? 35.469 -29.562 13.477 1 62.28 375 SER B O 1
ATOM 8329 N N . LEU B 1 376 ? 35.344 -30.438 15.539 1 64.75 376 LEU B N 1
ATOM 8330 C CA . LEU B 1 376 ? 35.312 -29.141 16.203 1 64.75 376 LEU B CA 1
ATOM 8331 C C . LEU B 1 376 ? 36.625 -28.375 15.969 1 64.75 376 LEU B C 1
ATOM 8333 O O . LEU B 1 376 ? 37.688 -28.984 15.75 1 64.75 376 LEU B O 1
ATOM 8337 N N . TRP B 1 377 ? 36.625 -27.141 15.648 1 68.5 377 TRP B N 1
ATOM 8338 C CA . TRP B 1 377 ? 37.781 -26.266 15.406 1 68.5 377 TRP B CA 1
ATOM 8339 C C . TRP B 1 377 ? 38.875 -26.5 16.438 1 68.5 377 TRP B C 1
ATOM 8341 O O . TRP B 1 377 ? 40.062 -26.391 16.125 1 68.5 377 TRP B O 1
ATOM 8351 N N . SER B 1 378 ? 38.469 -27.031 17.656 1 65.25 378 SER B N 1
ATOM 8352 C CA . SER B 1 378 ? 39.406 -27.172 18.766 1 65.25 378 SER B CA 1
ATOM 8353 C C . SER B 1 378 ? 40.125 -28.516 18.703 1 65.25 378 SER B C 1
ATOM 8355 O O . SER B 1 378 ? 41 -28.797 19.516 1 65.25 378 SER B O 1
ATOM 8357 N N . SER B 1 379 ? 39.719 -29.344 17.875 1 66.38 379 SER B N 1
ATOM 8358 C CA . SER B 1 379 ? 40.312 -30.672 17.875 1 66.38 379 SER B CA 1
ATOM 8359 C C . SER B 1 379 ? 41.781 -30.641 17.5 1 66.38 379 SER B C 1
ATOM 8361 O O . SER B 1 379 ? 42.531 -31.516 17.891 1 66.38 379 SER B O 1
ATOM 8363 N N . ASN B 1 380 ? 42.094 -29.469 16.844 1 65.94 380 ASN B N 1
ATOM 8364 C CA . ASN B 1 380 ? 43.5 -29.422 16.375 1 65.94 380 ASN B CA 1
ATOM 8365 C C . ASN B 1 380 ? 44.406 -28.828 17.438 1 65.94 380 ASN B C 1
ATOM 8367 O O . ASN B 1 380 ? 45.625 -28.781 17.234 1 65.94 380 ASN B O 1
ATOM 8371 N N . PHE B 1 381 ? 43.781 -28.391 18.531 1 73.25 381 PHE B N 1
ATOM 8372 C CA . PHE B 1 381 ? 44.625 -27.75 19.547 1 73.25 381 PHE B CA 1
ATOM 8373 C C . PHE B 1 381 ? 45.25 -28.797 20.469 1 73.25 381 PHE B C 1
ATOM 8375 O O . PHE B 1 381 ? 44.719 -29.906 20.594 1 73.25 381 PHE B O 1
ATOM 8382 N N . LYS B 1 382 ? 46.5 -28.562 20.969 1 71.38 382 LYS B N 1
ATOM 8383 C CA . LYS B 1 382 ? 47.25 -29.453 21.844 1 71.38 382 LYS B CA 1
ATOM 8384 C C . LYS B 1 382 ? 46.5 -29.688 23.141 1 71.38 382 LYS B C 1
ATOM 8386 O O . LYS B 1 382 ? 45.656 -28.875 23.547 1 71.38 382 LYS B O 1
ATOM 8391 N N . TYR B 1 383 ? 46.719 -30.844 23.797 1 71.12 383 TYR B N 1
ATOM 8392 C CA . TYR B 1 383 ? 46.219 -31.141 25.141 1 71.12 383 TYR B CA 1
ATOM 8393 C C . TYR B 1 383 ? 46.812 -30.188 26.172 1 71.12 383 TYR B C 1
ATOM 8395 O O . TYR B 1 383 ? 48 -29.812 26.078 1 71.12 383 TYR B O 1
ATOM 8403 N N . PRO B 1 384 ? 46.031 -29.578 27.078 1 72.69 384 PRO B N 1
ATOM 8404 C CA . PRO B 1 384 ? 44.656 -29.766 27.547 1 72.69 384 PRO B CA 1
ATOM 8405 C C . PRO B 1 384 ? 43.719 -28.719 27 1 72.69 384 PRO B C 1
ATOM 8407 O O . PRO B 1 384 ? 42.562 -28.641 27.422 1 72.69 384 PRO B O 1
ATOM 8410 N N . CYS B 1 385 ? 44.219 -27.906 26.266 1 73.31 385 CYS B N 1
ATOM 8411 C CA . CYS B 1 385 ? 43.375 -26.844 25.719 1 73.31 385 CYS B CA 1
ATOM 8412 C C . CYS B 1 385 ? 42.188 -27.406 24.922 1 73.31 385 CYS B C 1
ATOM 8414 O O . CYS B 1 385 ? 41.125 -26.828 24.906 1 73.31 385 CYS B O 1
ATOM 8416 N N . ASN B 1 386 ? 42.375 -28.531 24.547 1 75.44 386 ASN B N 1
ATOM 8417 C CA . ASN B 1 386 ? 41.344 -29.156 23.766 1 75.44 386 ASN B CA 1
ATOM 8418 C C . ASN B 1 386 ? 40.125 -29.516 24.625 1 75.44 386 ASN B C 1
ATOM 8420 O O . ASN B 1 386 ? 38.969 -29.359 24.203 1 75.44 386 ASN B O 1
ATOM 8424 N N . ILE B 1 387 ? 40.469 -29.953 25.781 1 77.19 387 ILE B N 1
ATOM 8425 C CA . ILE B 1 387 ? 39.406 -30.344 26.688 1 77.19 387 ILE B CA 1
ATOM 8426 C C . ILE B 1 387 ? 38.625 -29.109 27.125 1 77.19 387 ILE B C 1
ATOM 8428 O O . ILE B 1 387 ? 37.406 -29.125 27.219 1 77.19 387 ILE B O 1
ATOM 8432 N N . ILE B 1 388 ? 39.375 -28.062 27.344 1 80.31 388 ILE B N 1
ATOM 8433 C CA . ILE B 1 388 ? 38.75 -26.812 27.781 1 80.31 388 ILE B CA 1
ATOM 8434 C C . ILE B 1 388 ? 37.844 -26.281 26.688 1 80.31 388 ILE B C 1
ATOM 8436 O O . ILE B 1 388 ? 36.688 -25.891 26.953 1 80.31 388 ILE B O 1
ATOM 8440 N N . PHE B 1 389 ? 38.312 -26.344 25.562 1 82.56 389 PHE B N 1
ATOM 8441 C CA . PHE B 1 389 ? 37.531 -25.797 24.453 1 82.56 389 PHE B CA 1
ATOM 8442 C C . PHE B 1 389 ? 36.344 -26.688 24.125 1 82.56 389 PHE B C 1
ATOM 8444 O O . PHE B 1 389 ? 35.281 -26.203 23.734 1 82.56 389 PHE B O 1
ATOM 8451 N N . LYS B 1 390 ? 36.5 -27.938 24.359 1 81.44 390 LYS B N 1
ATOM 8452 C CA . LYS B 1 390 ? 35.375 -28.844 24.188 1 81.44 390 LYS B CA 1
ATOM 8453 C C . LYS B 1 390 ? 34.312 -28.609 25.25 1 81.44 390 LYS B C 1
ATOM 8455 O O . LYS B 1 390 ? 33.125 -28.688 24.953 1 81.44 390 LYS B O 1
ATOM 8460 N N . GLY B 1 391 ? 34.844 -28.359 26.391 1 82.38 391 GLY B N 1
ATOM 8461 C CA . GLY B 1 391 ? 33.906 -28.016 27.453 1 82.38 391 GLY B CA 1
ATOM 8462 C C . GLY B 1 391 ? 33.156 -26.719 27.188 1 82.38 391 GLY B C 1
ATOM 8463 O O . GLY B 1 391 ? 31.938 -26.641 27.438 1 82.38 391 GLY B O 1
ATOM 8464 N N . LEU B 1 392 ? 33.844 -25.781 26.672 1 84.94 392 LEU B N 1
ATOM 8465 C CA . LEU B 1 392 ? 33.219 -24.5 26.328 1 84.94 392 LEU B CA 1
ATOM 8466 C C . LEU B 1 392 ? 32.188 -24.672 25.219 1 84.94 392 LEU B C 1
ATOM 8468 O O . LEU B 1 392 ? 31.141 -24.031 25.25 1 84.94 392 LEU B O 1
ATOM 8472 N N . TYR B 1 393 ? 32.5 -25.484 24.391 1 83.62 393 TYR B N 1
ATOM 8473 C CA . TYR B 1 393 ? 31.562 -25.75 23.297 1 83.62 393 TYR B CA 1
ATOM 8474 C C . TYR B 1 393 ? 30.281 -26.391 23.828 1 83.62 393 TYR B C 1
ATOM 8476 O O . TYR B 1 393 ? 29.188 -25.984 23.438 1 83.62 393 TYR B O 1
ATOM 8484 N N . ARG B 1 394 ? 30.484 -27.281 24.719 1 83.31 394 ARG B N 1
ATOM 8485 C CA . ARG B 1 394 ? 29.312 -27.938 25.312 1 83.31 394 ARG B CA 1
ATOM 8486 C C . ARG B 1 394 ? 28.5 -26.953 26.141 1 83.31 394 ARG B C 1
ATOM 8488 O O . ARG B 1 394 ? 27.266 -27.031 26.172 1 83.31 394 ARG B O 1
ATOM 8495 N N . PHE B 1 395 ? 29.234 -26.109 26.688 1 84.56 395 PHE B N 1
ATOM 8496 C CA . PHE B 1 395 ? 28.578 -25.094 27.5 1 84.56 395 PHE B CA 1
ATOM 8497 C C . PHE B 1 395 ? 27.75 -24.141 26.641 1 84.56 395 PHE B C 1
ATOM 8499 O O . PHE B 1 395 ? 26.641 -23.766 27 1 84.56 395 PHE B O 1
ATOM 8506 N N . THR B 1 396 ? 28.234 -23.766 25.531 1 81.12 396 THR B N 1
ATOM 8507 C CA . THR B 1 396 ? 27.578 -22.781 24.656 1 81.12 396 THR B CA 1
ATOM 8508 C C . THR B 1 396 ? 26.406 -23.422 23.922 1 81.12 396 THR B C 1
ATOM 8510 O O . THR B 1 396 ? 25.453 -22.719 23.531 1 81.12 396 THR B O 1
ATOM 8513 N N . THR B 1 397 ? 26.5 -24.688 23.719 1 79.94 397 THR B N 1
ATOM 8514 C CA . THR B 1 397 ? 25.438 -25.328 22.969 1 79.94 397 THR B CA 1
ATOM 8515 C C . THR B 1 397 ? 24.344 -25.844 23.906 1 79.94 397 THR B C 1
ATOM 8517 O O . THR B 1 397 ? 23.328 -26.359 23.453 1 79.94 397 THR B O 1
ATOM 8520 N N . TRP B 1 398 ? 24.547 -25.531 25.234 1 82.62 398 TRP B N 1
ATOM 8521 C CA . TRP B 1 398 ? 23.562 -25.938 26.219 1 82.62 398 TRP B CA 1
ATOM 8522 C C . TRP B 1 398 ? 22.344 -25.016 26.188 1 82.62 398 TRP B C 1
ATOM 8524 O O . TRP B 1 398 ? 22.484 -23.797 26.141 1 82.62 398 TRP B O 1
ATOM 8534 N N . ARG B 1 399 ? 21.203 -25.609 26.219 1 85.94 399 ARG B N 1
ATOM 8535 C CA . ARG B 1 399 ? 19.953 -24.859 26.141 1 85.94 399 ARG B CA 1
ATOM 8536 C C . ARG B 1 399 ? 19.781 -23.953 27.344 1 85.94 399 ARG B C 1
ATOM 8538 O O . ARG B 1 399 ? 19.219 -22.859 27.234 1 85.94 399 ARG B O 1
ATOM 8545 N N . LEU B 1 400 ? 20.25 -24.344 28.453 1 87.62 400 LEU B N 1
ATOM 8546 C CA . LEU B 1 400 ? 20.109 -23.547 29.656 1 87.62 400 LEU B CA 1
ATOM 8547 C C . LEU B 1 400 ? 20.938 -22.266 29.562 1 87.62 400 LEU B C 1
ATOM 8549 O O . LEU B 1 400 ? 20.562 -21.234 30.141 1 87.62 400 LEU B O 1
ATOM 8553 N N . PHE B 1 401 ? 22.047 -22.375 28.844 1 86.38 401 PHE B N 1
ATOM 8554 C CA . PHE B 1 401 ? 22.859 -21.188 28.641 1 86.38 401 PHE B CA 1
ATOM 8555 C C . PHE B 1 401 ? 22.109 -20.141 27.828 1 86.38 401 PHE B C 1
ATOM 8557 O O . PHE B 1 401 ? 22.125 -18.953 28.156 1 86.38 401 PHE B O 1
ATOM 8564 N N . ASP B 1 402 ? 21.391 -20.578 26.938 1 83.44 402 ASP B N 1
ATOM 8565 C CA . ASP B 1 402 ? 20.625 -19.656 26.125 1 83.44 402 ASP B CA 1
ATOM 8566 C C . ASP B 1 402 ? 19.516 -19 26.938 1 83.44 402 ASP B C 1
ATOM 8568 O O . ASP B 1 402 ? 19.281 -17.781 26.828 1 83.44 402 ASP B O 1
ATOM 8572 N N . TYR B 1 403 ? 18.891 -19.734 27.719 1 87 403 TYR B N 1
ATOM 8573 C CA . TYR B 1 403 ? 17.812 -19.188 28.547 1 87 403 TYR B CA 1
ATOM 8574 C C . TYR B 1 403 ? 18.359 -18.203 29.562 1 87 403 TYR B C 1
ATOM 8576 O O . TYR B 1 403 ? 17.719 -17.188 29.859 1 87 403 TYR B O 1
ATOM 8584 N N . PHE B 1 404 ? 19.5 -18.547 30.047 1 89.38 404 PHE B N 1
ATOM 8585 C CA . PHE B 1 404 ? 20.141 -17.641 31 1 89.38 404 PHE B CA 1
ATOM 8586 C C . PHE B 1 404 ? 20.438 -16.297 30.344 1 89.38 404 PHE B C 1
ATOM 8588 O O . PHE B 1 404 ? 20.156 -15.242 30.922 1 89.38 404 PHE B O 1
ATOM 8595 N N . ILE B 1 405 ? 20.906 -16.312 29.219 1 85.81 405 ILE B N 1
ATOM 8596 C CA . ILE B 1 405 ? 21.234 -15.086 28.5 1 85.81 405 ILE B CA 1
ATOM 8597 C C . ILE B 1 405 ? 19.953 -14.32 28.172 1 85.81 405 ILE B C 1
ATOM 8599 O O . ILE B 1 405 ? 19.922 -13.086 28.25 1 85.81 405 ILE B O 1
ATOM 8603 N N . TYR B 1 406 ? 18.891 -15.023 27.906 1 86.19 406 TYR B N 1
ATOM 8604 C CA . TYR B 1 406 ? 17.625 -14.375 27.609 1 86.19 406 TYR B CA 1
ATOM 8605 C C . TYR B 1 406 ? 17.094 -13.625 28.828 1 86.19 406 TYR B C 1
ATOM 8607 O O . TYR B 1 406 ? 16.578 -12.516 28.703 1 86.19 406 TYR B O 1
ATOM 8615 N N . ILE B 1 407 ? 17.297 -14.141 29.891 1 89.31 407 ILE B N 1
ATOM 8616 C CA . ILE B 1 407 ? 16.828 -13.523 31.125 1 89.31 407 ILE B CA 1
ATOM 8617 C C . ILE B 1 407 ? 17.656 -12.273 31.422 1 89.31 407 ILE B C 1
ATOM 8619 O O . ILE B 1 407 ? 17.125 -11.258 31.875 1 89.31 407 ILE B O 1
ATOM 8623 N N . ILE B 1 408 ? 18.891 -12.414 31.141 1 88.31 408 ILE B N 1
ATOM 8624 C CA . ILE B 1 408 ? 19.766 -11.273 31.359 1 88.31 408 ILE B CA 1
ATOM 8625 C C . ILE B 1 408 ? 19.406 -10.141 30.406 1 88.31 408 ILE B C 1
ATOM 8627 O O . ILE B 1 408 ? 19.375 -8.969 30.797 1 88.31 408 ILE B O 1
ATOM 8631 N N . ILE B 1 409 ? 19.109 -10.5 29.203 1 85.88 409 ILE B N 1
ATOM 8632 C CA . ILE B 1 409 ? 18.734 -9.5 28.203 1 85.88 409 ILE B CA 1
ATOM 8633 C C . ILE B 1 409 ? 17.422 -8.828 28.609 1 85.88 409 ILE B C 1
ATOM 8635 O O . ILE B 1 409 ? 17.312 -7.602 28.562 1 85.88 409 ILE B O 1
ATOM 8639 N N . ALA B 1 410 ? 16.5 -9.602 29.094 1 85.81 410 ALA B N 1
ATOM 8640 C CA . ALA B 1 410 ? 15.211 -9.07 29.547 1 85.81 410 ALA B CA 1
ATOM 8641 C C . ALA B 1 410 ? 15.391 -8.188 30.781 1 85.81 410 ALA B C 1
ATOM 8643 O O . ALA B 1 410 ? 14.742 -7.148 30.906 1 85.81 410 ALA B O 1
ATOM 8644 N N . GLY B 1 411 ? 16.281 -8.578 31.641 1 86.69 411 GLY B N 1
ATOM 8645 C CA . GLY B 1 411 ? 16.594 -7.777 32.812 1 86.69 411 GLY B CA 1
ATOM 8646 C C . GLY B 1 411 ? 17.219 -6.441 32.469 1 86.69 411 GLY B C 1
ATOM 8647 O O . GLY B 1 411 ? 16.875 -5.422 33.094 1 86.69 411 GLY B O 1
ATOM 8648 N N . ASN B 1 412 ? 18.094 -6.477 31.531 1 85.44 412 ASN B N 1
ATOM 8649 C CA . ASN B 1 412 ? 18.688 -5.227 31.078 1 85.44 412 ASN B CA 1
ATOM 8650 C C . ASN B 1 412 ? 17.656 -4.293 30.469 1 85.44 412 ASN B C 1
ATOM 8652 O O . ASN B 1 412 ? 17.703 -3.078 30.672 1 85.44 412 ASN B O 1
ATOM 8656 N N . PHE B 1 413 ? 16.797 -4.875 29.797 1 84.56 413 PHE B N 1
ATOM 8657 C CA . PHE B 1 413 ? 15.719 -4.098 29.188 1 84.56 413 PHE B CA 1
ATOM 8658 C C . PHE B 1 413 ? 14.883 -3.398 30.25 1 84.56 413 PHE B C 1
ATOM 8660 O O . PHE B 1 413 ? 14.633 -2.195 30.156 1 84.56 413 PHE B O 1
ATOM 8667 N N . ILE B 1 414 ? 14.5 -4.098 31.188 1 87.62 414 ILE B N 1
ATOM 8668 C CA . ILE B 1 414 ? 13.664 -3.562 32.25 1 87.62 414 ILE B CA 1
ATOM 8669 C C . ILE B 1 414 ? 14.438 -2.498 33.031 1 87.62 414 ILE B C 1
ATOM 8671 O O . ILE B 1 414 ? 13.875 -1.471 33.406 1 87.62 414 ILE B O 1
ATOM 8675 N N . TRP B 1 415 ? 15.688 -2.729 33.188 1 86.38 415 TRP B N 1
ATOM 8676 C CA . TRP B 1 415 ? 16.516 -1.772 33.906 1 86.38 415 TRP B CA 1
ATOM 8677 C C . TRP B 1 415 ? 16.625 -0.455 33.156 1 86.38 415 TRP B C 1
ATOM 8679 O O . TRP B 1 415 ? 16.484 0.621 33.75 1 86.38 415 TRP B O 1
ATOM 8689 N N . ILE B 1 416 ? 16.844 -0.552 31.906 1 83.81 416 ILE B N 1
ATOM 8690 C CA . ILE B 1 416 ? 16.969 0.65 31.078 1 83.81 416 ILE B CA 1
ATOM 8691 C C . ILE B 1 416 ? 15.648 1.413 31.078 1 83.81 416 ILE B C 1
ATOM 8693 O O . ILE B 1 416 ? 15.633 2.643 31.172 1 83.81 416 ILE B O 1
ATOM 8697 N N . LEU B 1 417 ? 14.57 0.688 31.062 1 85.25 417 LEU B N 1
ATOM 8698 C CA . LEU B 1 417 ? 13.25 1.311 31.062 1 85.25 417 LEU B CA 1
ATOM 8699 C C . LEU B 1 417 ? 12.984 2.018 32.406 1 85.25 417 LEU B C 1
ATOM 8701 O O . LEU B 1 417 ? 12.5 3.15 32.406 1 85.25 417 LEU B O 1
ATOM 8705 N N . ILE B 1 418 ? 13.352 1.421 33.438 1 87.75 418 ILE B N 1
ATOM 8706 C CA . ILE B 1 418 ? 13.141 1.999 34.781 1 87.75 418 ILE B CA 1
ATOM 8707 C C . ILE B 1 418 ? 14.039 3.221 34.938 1 87.75 418 ILE B C 1
ATOM 8709 O O . ILE B 1 418 ? 13.602 4.246 35.469 1 87.75 418 ILE B O 1
ATOM 8713 N N . GLU B 1 419 ? 15.203 3.1 34.562 1 83.31 419 GLU B N 1
ATOM 8714 C CA . GLU B 1 419 ? 16.141 4.215 34.656 1 83.31 419 GLU B CA 1
ATOM 8715 C C . GLU B 1 419 ? 15.672 5.406 33.812 1 83.31 419 GLU B C 1
ATOM 8717 O O . GLU B 1 419 ? 15.742 6.555 34.281 1 83.31 419 GLU B O 1
ATOM 8722 N N . THR B 1 420 ? 15.195 5.121 32.625 1 84.19 420 THR B N 1
ATOM 8723 C CA . THR B 1 420 ? 14.727 6.188 31.75 1 84.19 420 THR B CA 1
ATOM 8724 C C . THR B 1 420 ? 13.484 6.863 32.344 1 84.19 420 THR B C 1
ATOM 8726 O O . THR B 1 420 ? 13.359 8.094 32.281 1 84.19 420 THR B O 1
ATOM 8729 N N . VAL B 1 421 ? 12.625 6.086 32.906 1 87.88 421 VAL B N 1
ATOM 8730 C CA . VAL B 1 421 ? 11.414 6.629 33.531 1 87.88 421 VAL B CA 1
ATOM 8731 C C . VAL B 1 421 ? 11.781 7.469 34.75 1 87.88 421 VAL B C 1
ATOM 8733 O O . VAL B 1 421 ? 11.18 8.516 35 1 87.88 421 VAL B O 1
ATOM 8736 N N . ARG B 1 422 ? 12.766 7.109 35.5 1 86.69 422 ARG B N 1
ATOM 8737 C CA . ARG B 1 422 ? 13.211 7.859 36.656 1 86.69 422 ARG B CA 1
ATOM 8738 C C . ARG B 1 422 ? 13.812 9.203 36.25 1 86.69 422 ARG B C 1
ATOM 8740 O O . ARG B 1 422 ? 13.492 10.234 36.844 1 86.69 422 ARG B O 1
ATOM 8747 N N . ILE B 1 423 ? 14.586 9.125 35.25 1 82.56 423 ILE B N 1
ATOM 8748 C CA . ILE B 1 423 ? 15.211 10.359 34.781 1 82.56 423 ILE B CA 1
ATOM 8749 C C . ILE B 1 423 ? 14.133 11.312 34.25 1 82.56 423 ILE B C 1
ATOM 8751 O O . ILE B 1 423 ? 14.211 12.523 34.469 1 82.56 423 ILE B O 1
ATOM 8755 N N . SER B 1 424 ? 13.188 10.766 33.594 1 85.62 424 SER B N 1
ATOM 8756 C CA . SER B 1 424 ? 12.094 11.562 33.031 1 85.62 424 SER B CA 1
ATOM 8757 C C . SER B 1 424 ? 11.258 12.195 34.156 1 85.62 424 SER B C 1
ATOM 8759 O O . SER B 1 424 ? 10.867 13.359 34.031 1 85.62 424 SER B O 1
ATOM 8761 N N . THR B 1 425 ? 11.008 11.484 35.156 1 85.31 425 THR B N 1
ATOM 8762 C CA . THR B 1 425 ? 10.141 11.969 36.25 1 85.31 425 THR B CA 1
ATOM 8763 C C . THR B 1 425 ? 10.883 12.969 37.125 1 85.31 425 THR B C 1
ATOM 8765 O O . THR B 1 425 ? 10.273 13.922 37.625 1 85.31 425 THR B O 1
ATOM 8768 N N . GLU B 1 426 ? 12.156 12.797 37.312 1 80.38 426 GLU B N 1
ATOM 8769 C CA . GLU B 1 426 ? 12.93 13.695 38.156 1 80.38 426 GLU B CA 1
ATOM 8770 C C . GLU B 1 426 ? 13.359 14.945 37.406 1 80.38 426 GLU B C 1
ATOM 8772 O O . GLU B 1 426 ? 13.867 15.898 38 1 80.38 426 GLU B O 1
ATOM 8777 N N . ALA B 1 427 ? 12.93 15.164 36.219 1 71 427 ALA B N 1
ATOM 8778 C CA . ALA B 1 427 ? 13.18 16.328 35.375 1 71 427 ALA B CA 1
ATOM 8779 C C . ALA B 1 427 ? 14.656 16.719 35.406 1 71 427 ALA B C 1
ATOM 8781 O O . ALA B 1 427 ? 14.992 17.906 35.469 1 71 427 ALA B O 1
ATOM 8782 N N . VAL B 1 428 ? 15.508 15.766 35.625 1 68.06 428 VAL B N 1
ATOM 8783 C CA . VAL B 1 428 ? 16.938 16.062 35.656 1 68.06 428 VAL B CA 1
ATOM 8784 C C . VAL B 1 428 ? 17.438 16.266 34.219 1 68.06 428 VAL B C 1
ATOM 8786 O O . VAL B 1 428 ? 17 15.578 33.312 1 68.06 428 VAL B O 1
ATOM 8789 N N . SER B 1 429 ? 18.031 17.375 34 1 69.12 429 SER B N 1
ATOM 8790 C CA . SER B 1 429 ? 18.609 17.625 32.688 1 69.12 429 SER B CA 1
ATOM 8791 C C . SER B 1 429 ? 19.594 16.516 32.281 1 69.12 429 SER B C 1
ATOM 8793 O O . SER B 1 429 ? 20.484 16.172 33.062 1 69.12 429 SER B O 1
ATOM 8795 N N . VAL B 1 430 ? 19.266 15.75 31.266 1 66.5 430 VAL B N 1
ATOM 8796 C CA . VAL B 1 430 ? 20.031 14.609 30.781 1 66.5 430 VAL B CA 1
ATOM 8797 C C . VAL B 1 430 ? 21.5 15.023 30.562 1 66.5 430 VAL B C 1
ATOM 8799 O O . VAL B 1 430 ? 22.406 14.227 30.781 1 66.5 430 VAL B O 1
ATOM 8802 N N . LYS B 1 431 ? 21.672 16.328 30.188 1 62.94 431 LYS B N 1
ATOM 8803 C CA . LYS B 1 431 ? 23.016 16.812 29.906 1 62.94 431 LYS B CA 1
ATOM 8804 C C . LYS B 1 431 ? 23.859 16.844 31.172 1 62.94 431 LYS B C 1
ATOM 8806 O O . LYS B 1 431 ? 25.062 16.594 31.125 1 62.94 431 LYS B O 1
ATOM 8811 N N . ASN B 1 432 ? 23.156 17.203 32.25 1 60.88 432 ASN B N 1
ATOM 8812 C CA . ASN B 1 432 ? 23.938 17.359 33.5 1 60.88 432 ASN B CA 1
ATOM 8813 C C . ASN B 1 432 ? 23.844 16.125 34.375 1 60.88 432 ASN B C 1
ATOM 8815 O O . ASN B 1 432 ? 24.297 16.141 35.531 1 60.88 432 ASN B O 1
ATOM 8819 N N . TYR B 1 433 ? 23.078 15.203 33.875 1 57.03 433 TYR B N 1
ATOM 8820 C CA . TYR B 1 433 ? 22.891 14.016 34.719 1 57.03 433 TYR B CA 1
ATOM 8821 C C . TYR B 1 433 ? 24.188 13.211 34.812 1 57.03 433 TYR B C 1
ATOM 8823 O O . TYR B 1 433 ? 24.859 12.992 33.812 1 57.03 433 TYR B O 1
ATOM 8831 N N . ASP B 1 434 ? 24.906 13.398 35.906 1 55.88 434 ASP B N 1
ATOM 8832 C CA . ASP B 1 434 ? 26.062 12.547 36.188 1 55.88 434 ASP B CA 1
ATOM 8833 C C . ASP B 1 434 ? 25.719 11.07 35.969 1 55.88 434 ASP B C 1
ATOM 8835 O O . ASP B 1 434 ? 25.094 10.445 36.812 1 55.88 434 ASP B O 1
ATOM 8839 N N . PHE B 1 435 ? 25.641 10.742 34.719 1 52.34 435 PHE B N 1
ATOM 8840 C CA . PHE B 1 435 ? 25.375 9.344 34.406 1 52.34 435 PHE B CA 1
ATOM 8841 C C . PHE B 1 435 ? 26.469 8.445 35 1 52.34 435 PHE B C 1
ATOM 8843 O O . PHE B 1 435 ? 27.453 8.156 34.312 1 52.34 435 PHE B O 1
ATOM 8850 N N . SER B 1 436 ? 26.984 8.703 36.094 1 49.84 436 SER B N 1
ATOM 8851 C CA . SER B 1 436 ? 27.875 7.664 36.594 1 49.84 436 SER B CA 1
ATOM 8852 C C . SER B 1 436 ? 27.453 6.285 36.125 1 49.84 436 SER B C 1
ATOM 8854 O O . SER B 1 436 ? 26.281 5.906 36.25 1 49.84 436 SER B O 1
ATOM 8856 N N . ALA B 1 437 ? 28.109 5.895 35.031 1 55.97 437 ALA B N 1
ATOM 8857 C CA . ALA B 1 437 ? 27.922 4.527 34.562 1 55.97 437 ALA B CA 1
ATOM 8858 C C . ALA B 1 437 ? 27.406 3.621 35.688 1 55.97 437 ALA B C 1
ATOM 8860 O O . ALA B 1 437 ? 28.078 3.432 36.688 1 55.97 437 ALA B O 1
ATOM 8861 N N . SER B 1 438 ? 26 3.502 35.688 1 65.94 438 SER B N 1
ATOM 8862 C CA . SER B 1 438 ? 25.406 2.664 36.719 1 65.94 438 SER B CA 1
ATOM 8863 C C . SER B 1 438 ? 26.062 1.288 36.781 1 65.94 438 SER B C 1
ATOM 8865 O O . SER B 1 438 ? 26.453 0.747 35.75 1 65.94 438 SER B O 1
ATOM 8867 N N . TRP B 1 439 ? 26.844 1.01 37.781 1 75.38 439 TRP B N 1
ATOM 8868 C CA . TRP B 1 439 ? 27.438 -0.295 38.062 1 75.38 439 TRP B CA 1
ATOM 8869 C C . TRP B 1 439 ? 26.625 -1.41 37.438 1 75.38 439 TRP B C 1
ATOM 8871 O O . TRP B 1 439 ? 27.172 -2.393 36.938 1 75.38 439 TRP B O 1
ATOM 8881 N N . ILE B 1 440 ? 25.453 -1.081 37.25 1 78.38 440 ILE B N 1
ATOM 8882 C CA . ILE B 1 440 ? 24.578 -2.129 36.719 1 78.38 440 ILE B CA 1
ATOM 8883 C C . ILE B 1 440 ? 24.75 -2.244 35.219 1 78.38 440 ILE B C 1
ATOM 8885 O O . ILE B 1 440 ? 24.75 -3.35 34.656 1 78.38 440 ILE B O 1
ATOM 8889 N N . SER B 1 441 ? 24.953 -1.103 34.562 1 77.94 441 SER B N 1
ATOM 8890 C CA . SER B 1 441 ? 25.156 -1.138 33.125 1 77.94 441 SER B CA 1
ATOM 8891 C C . SER B 1 441 ? 26.469 -1.817 32.75 1 77.94 441 SER B C 1
ATOM 8893 O O . SER B 1 441 ? 26.547 -2.543 31.766 1 77.94 441 SER B O 1
ATOM 8895 N N . ILE B 1 442 ? 27.406 -1.652 33.594 1 82 442 ILE B N 1
ATOM 8896 C CA . ILE B 1 442 ? 28.703 -2.252 33.375 1 82 442 ILE B CA 1
ATOM 8897 C C . ILE B 1 442 ? 28.625 -3.768 33.531 1 82 442 ILE B C 1
ATOM 8899 O O . ILE B 1 442 ? 29.234 -4.516 32.75 1 82 442 ILE B O 1
ATOM 8903 N N . VAL B 1 443 ? 27.844 -4.133 34.469 1 87.06 443 VAL B N 1
ATOM 8904 C CA . VAL B 1 443 ? 27.703 -5.562 34.719 1 87.06 443 VAL B CA 1
ATOM 8905 C C . VAL B 1 443 ? 27.047 -6.238 33.531 1 87.06 443 VAL B C 1
ATOM 8907 O O . VAL B 1 443 ? 27.484 -7.305 33.094 1 87.06 443 VAL B O 1
ATOM 8910 N N . PHE B 1 444 ? 26.047 -5.664 33 1 86.31 444 PHE B N 1
ATOM 8911 C CA . PHE B 1 444 ? 25.344 -6.262 31.859 1 86.31 444 PHE B CA 1
ATOM 8912 C C . PHE B 1 444 ? 26.25 -6.352 30.641 1 86.31 444 PHE B C 1
ATOM 8914 O O . PHE B 1 444 ? 26.297 -7.383 29.969 1 86.31 444 PHE B O 1
ATOM 8921 N N . VAL B 1 445 ? 27.016 -5.379 30.344 1 86 445 VAL B N 1
ATOM 8922 C CA . VAL B 1 445 ? 27.891 -5.359 29.172 1 86 445 VAL B CA 1
ATOM 8923 C C . VAL B 1 445 ? 29.031 -6.359 29.344 1 86 445 VAL B C 1
ATOM 8925 O O . VAL B 1 445 ? 29.469 -6.996 28.391 1 86 445 VAL B O 1
ATOM 8928 N N . CYS B 1 446 ? 29.406 -6.527 30.578 1 88.75 446 CYS B N 1
ATOM 8929 C CA . CYS B 1 446 ? 30.438 -7.512 30.844 1 88.75 446 CYS B CA 1
ATOM 8930 C C . CYS B 1 446 ? 29.938 -8.922 30.578 1 88.75 446 CYS B C 1
ATOM 8932 O O . CYS B 1 446 ? 30.672 -9.75 30.016 1 88.75 446 CYS B O 1
ATOM 8934 N N . ILE B 1 447 ? 28.766 -9.109 30.984 1 89.81 447 ILE B N 1
ATOM 8935 C CA . ILE B 1 447 ? 28.203 -10.438 30.766 1 89.81 447 ILE B CA 1
ATOM 8936 C C . ILE B 1 447 ? 28.062 -10.711 29.266 1 89.81 447 ILE B C 1
ATOM 8938 O O . ILE B 1 447 ? 28.359 -11.812 28.812 1 89.81 447 ILE B O 1
ATOM 8942 N N . TYR B 1 448 ? 27.656 -9.734 28.5 1 88.56 448 TYR B N 1
ATOM 8943 C CA . TYR B 1 448 ? 27.547 -9.891 27.047 1 88.56 448 TYR B CA 1
ATOM 8944 C C . TYR B 1 448 ? 28.906 -10.188 26.438 1 88.56 448 TYR B C 1
ATOM 8946 O O . TYR B 1 448 ? 29.016 -11.023 25.531 1 88.56 448 TYR B O 1
ATOM 8954 N N . SER B 1 449 ? 29.875 -9.547 26.938 1 90.75 449 SER B N 1
ATOM 8955 C CA . SER B 1 449 ? 31.219 -9.727 26.406 1 90.75 449 SER B CA 1
ATOM 8956 C C . SER B 1 449 ? 31.75 -11.117 26.719 1 90.75 449 SER B C 1
ATOM 8958 O O . SER B 1 449 ? 32.375 -11.758 25.875 1 90.75 449 SER B O 1
ATOM 8960 N N . ILE B 1 450 ? 31.484 -11.578 27.875 1 91.75 450 ILE B N 1
ATOM 8961 C CA . ILE B 1 450 ? 31.922 -12.906 28.266 1 91.75 450 ILE B CA 1
ATOM 8962 C C . ILE B 1 450 ? 31.203 -13.961 27.422 1 91.75 450 ILE B C 1
ATOM 8964 O O . ILE B 1 450 ? 31.812 -14.938 26.984 1 91.75 450 ILE B O 1
ATOM 8968 N N . GLU B 1 451 ? 29.969 -13.742 27.234 1 90.06 451 GLU B N 1
ATOM 8969 C CA . GLU B 1 451 ? 29.203 -14.648 26.391 1 90.06 451 GLU B CA 1
ATOM 8970 C C . GLU B 1 451 ? 29.797 -14.734 24.984 1 90.06 451 GLU B C 1
ATOM 8972 O O . GLU B 1 451 ? 29.953 -15.828 24.438 1 90.06 451 GLU B O 1
ATOM 8977 N N . SER B 1 452 ? 30.156 -13.602 24.422 1 90.06 452 SER B N 1
ATOM 8978 C CA . SER B 1 452 ? 30.703 -13.57 23.078 1 90.06 452 SER B CA 1
ATOM 8979 C C . SER B 1 452 ? 32.062 -14.258 23.016 1 90.06 452 SER B C 1
ATOM 8981 O O . SER B 1 452 ? 32.344 -15.008 22.078 1 90.06 452 SER B O 1
ATOM 8983 N N . VAL B 1 453 ? 32.812 -14.102 24.062 1 90.56 453 VAL B N 1
ATOM 8984 C CA . VAL B 1 453 ? 34.156 -14.703 24.109 1 90.56 453 VAL B CA 1
ATOM 8985 C C . VAL B 1 453 ? 34.031 -16.219 24.25 1 90.56 453 VAL B C 1
ATOM 8987 O O . VAL B 1 453 ? 34.719 -16.969 23.578 1 90.56 453 VAL B O 1
ATOM 8990 N N . ILE B 1 454 ? 33.125 -16.641 25.047 1 89.06 454 ILE B N 1
ATOM 8991 C CA . ILE B 1 454 ? 32.906 -18.078 25.266 1 89.06 454 ILE B CA 1
ATOM 8992 C C . ILE B 1 454 ? 32.438 -18.734 23.969 1 89.06 454 ILE B C 1
ATOM 8994 O O . ILE B 1 454 ? 32.875 -19.828 23.625 1 89.06 454 ILE B O 1
ATOM 8998 N N . LYS B 1 455 ? 31.609 -18.094 23.266 1 88.75 455 LYS B N 1
ATOM 8999 C CA . LYS B 1 455 ? 31.078 -18.641 22.031 1 88.75 455 LYS B CA 1
ATOM 9000 C C . LYS B 1 455 ? 32.156 -18.688 20.938 1 88.75 455 LYS B C 1
ATOM 9002 O O . LYS B 1 455 ? 32.219 -19.625 20.156 1 88.75 455 LYS B O 1
ATOM 9007 N N . ILE B 1 456 ? 32.969 -17.625 20.938 1 88.31 456 ILE B N 1
ATOM 9008 C CA . ILE B 1 456 ? 34.031 -17.578 19.953 1 88.31 456 ILE B CA 1
ATOM 9009 C C . ILE B 1 456 ? 35.062 -18.688 20.25 1 88.31 456 ILE B C 1
ATOM 9011 O O . ILE B 1 456 ? 35.5 -19.375 19.328 1 88.31 456 ILE B O 1
ATOM 9015 N N . LEU B 1 457 ? 35.312 -18.906 21.547 1 85.38 457 LEU B N 1
ATOM 9016 C CA . LEU B 1 457 ? 36.281 -19.906 21.938 1 85.38 457 LEU B CA 1
ATOM 9017 C C . LEU B 1 457 ? 35.719 -21.312 21.797 1 85.38 457 LEU B C 1
ATOM 9019 O O . LEU B 1 457 ? 36.438 -22.266 21.484 1 85.38 457 LEU B O 1
ATOM 9023 N N . GLY B 1 458 ? 34.5 -21.469 21.984 1 83.12 458 GLY B N 1
ATOM 9024 C CA . GLY B 1 458 ? 33.875 -22.781 21.906 1 83.12 458 GLY B CA 1
ATOM 9025 C C . GLY B 1 458 ? 33.625 -23.234 20.469 1 83.12 458 GLY B C 1
ATOM 9026 O O . GLY B 1 458 ? 34.062 -24.328 20.094 1 83.12 458 GLY B O 1
ATOM 9027 N N . ARG B 1 459 ? 33.062 -22.484 19.656 1 82.81 459 ARG B N 1
ATOM 9028 C CA . ARG B 1 459 ? 32.688 -22.859 18.297 1 82.81 459 ARG B CA 1
ATOM 9029 C C . ARG B 1 459 ? 33.781 -22.547 17.312 1 82.81 459 ARG B C 1
ATOM 9031 O O . ARG B 1 459 ? 33.906 -23.172 16.25 1 82.81 459 ARG B O 1
ATOM 9038 N N . GLY B 1 460 ? 34.688 -21.609 17.625 1 81.62 460 GLY B N 1
ATOM 9039 C CA . GLY B 1 460 ? 35.719 -21.188 16.719 1 81.62 460 GLY B CA 1
ATOM 9040 C C . GLY B 1 460 ? 35.438 -19.859 16.047 1 81.62 460 GLY B C 1
ATOM 9041 O O . GLY B 1 460 ? 34.281 -19.531 15.758 1 81.62 460 GLY B O 1
ATOM 9042 N N . PRO B 1 461 ? 36.438 -19.016 15.852 1 83.5 461 PRO B N 1
ATOM 9043 C CA . PRO B 1 461 ? 36.219 -17.688 15.273 1 83.5 461 PRO B CA 1
ATOM 9044 C C . PRO B 1 461 ? 35.688 -17.719 13.852 1 83.5 461 PRO B C 1
ATOM 9046 O O . PRO B 1 461 ? 34.875 -16.875 13.469 1 83.5 461 PRO B O 1
ATOM 9049 N N . LEU B 1 462 ? 36 -18.672 13.156 1 82.06 462 LEU B N 1
ATOM 9050 C CA . LEU B 1 462 ? 35.562 -18.734 11.773 1 82.06 462 LEU B CA 1
ATOM 9051 C C . LEU B 1 462 ? 34.062 -19.078 11.703 1 82.06 462 LEU B C 1
ATOM 9053 O O . LEU B 1 462 ? 33.312 -18.469 10.93 1 82.06 462 LEU B O 1
ATOM 9057 N N . ASP B 1 463 ? 33.75 -19.969 12.547 1 80.69 463 ASP B N 1
ATOM 9058 C CA . ASP B 1 463 ? 32.344 -20.359 12.562 1 80.69 463 ASP B CA 1
ATOM 9059 C C . ASP B 1 463 ? 31.484 -19.234 13.133 1 80.69 463 ASP B C 1
ATOM 9061 O O . ASP B 1 463 ? 30.375 -18.984 12.641 1 80.69 463 ASP B O 1
ATOM 9065 N N . TYR B 1 464 ? 31.984 -18.656 14.07 1 84.94 464 TYR B N 1
ATOM 9066 C CA . TYR B 1 464 ? 31.234 -17.594 14.734 1 84.94 464 TYR B CA 1
ATOM 9067 C C . TYR B 1 464 ? 31.031 -16.406 13.805 1 84.94 464 TYR B C 1
ATOM 9069 O O . TYR B 1 464 ? 29.938 -15.836 13.758 1 84.94 464 TYR B O 1
ATOM 9077 N N . PHE B 1 465 ? 31.906 -16.062 12.984 1 85.69 465 PHE B N 1
ATOM 9078 C CA . PHE B 1 465 ? 31.812 -14.859 12.156 1 85.69 465 PHE B CA 1
ATOM 9079 C C . PHE B 1 465 ? 31.172 -15.172 10.812 1 85.69 465 PHE B C 1
ATOM 9081 O O . PHE B 1 465 ? 30.938 -14.273 10 1 85.69 465 PHE B O 1
ATOM 9088 N N . THR B 1 466 ? 30.828 -16.453 10.57 1 80.62 466 THR B N 1
ATOM 9089 C CA . THR B 1 466 ? 30.141 -16.812 9.336 1 80.62 466 THR B CA 1
ATOM 9090 C C . THR B 1 466 ? 28.625 -16.875 9.547 1 80.62 466 THR B C 1
ATOM 9092 O O . THR B 1 466 ? 27.859 -16.734 8.594 1 80.62 466 THR B O 1
ATOM 9095 N N . GLN B 1 467 ? 28.344 -17 10.812 1 78.38 467 GLN B N 1
ATOM 9096 C CA . GLN B 1 467 ? 26.922 -17 11.102 1 78.38 467 GLN B CA 1
ATOM 9097 C C . GLN B 1 467 ? 26.406 -15.57 11.281 1 78.38 467 GLN B C 1
ATOM 9099 O O . GLN B 1 467 ? 26.891 -14.828 12.141 1 78.38 467 GLN B O 1
ATOM 9104 N N . GLY B 1 468 ? 25.5 -15.18 10.508 1 76 468 GLY B N 1
ATOM 9105 C CA . GLY B 1 468 ? 25.016 -13.812 10.445 1 76 468 GLY B CA 1
ATOM 9106 C C . GLY B 1 468 ? 24.516 -13.297 11.781 1 76 468 GLY B C 1
ATOM 9107 O O . GLY B 1 468 ? 24.797 -12.156 12.156 1 76 468 GLY B O 1
ATOM 9108 N N . TRP B 1 469 ? 23.812 -14.086 12.609 1 78.81 469 TRP B N 1
ATOM 9109 C CA . TRP B 1 469 ? 23.203 -13.617 13.852 1 78.81 469 TRP B CA 1
ATOM 9110 C C . TRP B 1 469 ? 24.266 -13.445 14.945 1 78.81 469 TRP B C 1
ATOM 9112 O O . TRP B 1 469 ? 24.125 -12.586 15.82 1 78.81 469 TRP B O 1
ATOM 9122 N N . ASP B 1 470 ? 25.266 -14.258 14.828 1 84.44 470 ASP B N 1
ATOM 9123 C CA . ASP B 1 470 ? 26.344 -14.109 15.797 1 84.44 470 ASP B CA 1
ATOM 9124 C C . ASP B 1 470 ? 27.156 -12.852 15.523 1 84.44 470 ASP B C 1
ATOM 9126 O O . ASP B 1 470 ? 27.609 -12.18 16.453 1 84.44 470 ASP B O 1
ATOM 9130 N N . VAL B 1 471 ? 27.25 -12.625 14.305 1 86.19 471 VAL B N 1
ATOM 9131 C CA . VAL B 1 471 ? 27.953 -11.398 13.945 1 86.19 471 VAL B CA 1
ATOM 9132 C C . VAL B 1 471 ? 27.156 -10.188 14.414 1 86.19 471 VAL B C 1
ATOM 9134 O O . VAL B 1 471 ? 27.734 -9.203 14.898 1 86.19 471 VAL B O 1
ATOM 9137 N N . PHE B 1 472 ? 25.875 -10.242 14.305 1 81.94 472 PHE B N 1
ATOM 9138 C CA . PHE B 1 472 ? 25.016 -9.164 14.773 1 81.94 472 PHE B CA 1
ATOM 9139 C C . PHE B 1 472 ? 25.141 -8.984 16.281 1 81.94 472 PHE B C 1
ATOM 9141 O O . PHE B 1 472 ? 25.281 -7.859 16.766 1 81.94 472 PHE B O 1
ATOM 9148 N N . ASP B 1 473 ? 25.172 -10.023 16.906 1 83.25 473 ASP B N 1
ATOM 9149 C CA . ASP B 1 473 ? 25.328 -9.969 18.359 1 83.25 473 ASP B CA 1
ATOM 9150 C C . ASP B 1 473 ? 26.672 -9.383 18.75 1 83.25 473 ASP B C 1
ATOM 9152 O O . ASP B 1 473 ? 26.781 -8.625 19.719 1 83.25 473 ASP B O 1
ATOM 9156 N N . PHE B 1 474 ? 27.594 -9.758 18.016 1 88.62 474 PHE B N 1
ATOM 9157 C CA . PHE B 1 474 ? 28.938 -9.258 18.297 1 88.62 474 PHE B CA 1
ATOM 9158 C C . PHE B 1 474 ? 29 -7.75 18.062 1 88.62 474 PHE B C 1
ATOM 9160 O O . PHE B 1 474 ? 29.578 -7.02 18.875 1 88.62 474 PHE B O 1
ATOM 9167 N N . LEU B 1 475 ? 28.422 -7.297 17.016 1 87.62 475 LEU B N 1
ATOM 9168 C CA . LEU B 1 475 ? 28.422 -5.871 16.703 1 87.62 475 LEU B CA 1
ATOM 9169 C C . LEU B 1 475 ? 27.672 -5.074 17.781 1 87.62 475 LEU B C 1
ATOM 9171 O O . LEU B 1 475 ? 28.125 -4 18.172 1 87.62 475 LEU B O 1
ATOM 9175 N N . VAL B 1 476 ? 26.578 -5.621 18.188 1 86.19 476 VAL B N 1
ATOM 9176 C CA . VAL B 1 476 ? 25.797 -4.945 19.219 1 86.19 476 VAL B CA 1
ATOM 9177 C C . VAL B 1 476 ? 26.578 -4.898 20.516 1 86.19 476 VAL B C 1
ATOM 9179 O O . VAL B 1 476 ? 26.562 -3.887 21.234 1 86.19 476 VAL B O 1
ATOM 9182 N N . THR B 1 477 ? 27.297 -5.949 20.828 1 87.38 477 THR B N 1
ATOM 9183 C CA . THR B 1 477 ? 28.109 -6 22.031 1 87.38 477 THR B CA 1
ATOM 9184 C C . THR B 1 477 ? 29.281 -5.023 21.938 1 87.38 477 THR B C 1
ATOM 9186 O O . THR B 1 477 ? 29.609 -4.344 22.906 1 87.38 477 THR B O 1
ATOM 9189 N N . LEU B 1 478 ? 29.781 -4.871 20.766 1 88.38 478 LEU B N 1
ATOM 9190 C CA . LEU B 1 478 ? 30.891 -3.949 20.562 1 88.38 478 LEU B CA 1
ATOM 9191 C C . LEU B 1 478 ? 30.438 -2.504 20.734 1 88.38 478 LEU B C 1
ATOM 9193 O O . LEU B 1 478 ? 31.141 -1.705 21.375 1 88.38 478 LEU B O 1
ATOM 9197 N N . VAL B 1 479 ? 29.312 -2.244 20.219 1 85.38 479 VAL B N 1
ATOM 9198 C CA . VAL B 1 479 ? 28.781 -0.894 20.344 1 85.38 479 VAL B CA 1
ATOM 9199 C C . VAL B 1 479 ? 28.469 -0.592 21.812 1 85.38 479 VAL B C 1
ATOM 9201 O O . VAL B 1 479 ? 28.703 0.521 22.281 1 85.38 479 VAL B O 1
ATOM 9204 N N . SER B 1 480 ? 27.938 -1.604 22.516 1 82.94 480 SER B N 1
ATOM 9205 C CA . SER B 1 480 ? 27.625 -1.436 23.938 1 82.94 480 SER B CA 1
ATOM 9206 C C . SER B 1 480 ? 28.891 -1.221 24.75 1 82.94 480 SER B C 1
ATOM 9208 O O . SER B 1 480 ? 28.906 -0.438 25.703 1 82.94 480 SER B O 1
ATOM 9210 N N . LEU B 1 481 ? 29.969 -1.823 24.312 1 84.31 481 LEU B N 1
ATOM 9211 C CA . LEU B 1 481 ? 31.25 -1.682 25.016 1 84.31 481 LEU B CA 1
ATOM 9212 C C . LEU B 1 481 ? 31.828 -0.294 24.781 1 84.31 481 LEU B C 1
ATOM 9214 O O . LEU B 1 481 ? 32.344 0.325 25.719 1 84.31 481 LEU B O 1
ATOM 9218 N N . ILE B 1 482 ? 31.656 0.141 23.609 1 82.19 482 ILE B N 1
ATOM 9219 C CA . ILE B 1 482 ? 32.125 1.477 23.281 1 82.19 482 ILE B CA 1
ATOM 9220 C C . ILE B 1 482 ? 31.344 2.521 24.062 1 82.19 482 ILE B C 1
ATOM 9222 O O . ILE B 1 482 ? 31.891 3.525 24.5 1 82.19 482 ILE B O 1
ATOM 9226 N N . GLY B 1 483 ? 30.109 2.234 24.234 1 77.38 483 GLY B N 1
ATOM 9227 C CA . GLY B 1 483 ? 29.266 3.141 25 1 77.38 483 GLY B CA 1
ATOM 9228 C C . GLY B 1 483 ? 29.656 3.227 26.469 1 77.38 483 GLY B C 1
ATOM 9229 O O . GLY B 1 483 ? 29.75 4.32 27.031 1 77.38 483 GLY B O 1
ATOM 9230 N N . VAL B 1 484 ? 29.984 2.107 27.031 1 76.44 484 VAL B N 1
ATOM 9231 C CA . VAL B 1 484 ? 30.328 2.062 28.453 1 76.44 484 VAL B CA 1
ATOM 9232 C C . VAL B 1 484 ? 31.719 2.668 28.656 1 76.44 484 VAL B C 1
ATOM 9234 O O . VAL B 1 484 ? 31.953 3.393 29.641 1 76.44 484 VAL B O 1
ATOM 9237 N N . PHE B 1 485 ? 32.625 2.424 27.734 1 76.06 485 PHE B N 1
ATOM 9238 C CA . PHE B 1 485 ? 33.969 2.979 27.828 1 76.06 485 PHE B CA 1
ATOM 9239 C C . PHE B 1 485 ? 33.938 4.492 27.672 1 76.06 485 PHE B C 1
ATOM 9241 O O . PHE B 1 485 ? 34.688 5.207 28.359 1 76.06 485 PHE B O 1
ATOM 9248 N N . GLY B 1 486 ? 33.094 4.895 26.766 1 73 486 GLY B N 1
ATOM 9249 C CA . GLY B 1 486 ? 32.969 6.332 26.594 1 73 486 GLY B CA 1
ATOM 9250 C C . GLY B 1 486 ? 32.375 7.02 27.828 1 73 486 GLY B C 1
ATOM 9251 O O . GLY B 1 486 ? 32.781 8.148 28.141 1 73 486 GLY B O 1
ATOM 9252 N N . GLU B 1 487 ? 31.453 6.277 28.516 1 70.56 487 GLU B N 1
ATOM 9253 C CA . GLU B 1 487 ? 30.844 6.824 29.719 1 70.56 487 GLU B CA 1
ATOM 9254 C C . GLU B 1 487 ? 31.875 6.957 30.844 1 70.56 487 GLU B C 1
ATOM 9256 O O . GLU B 1 487 ? 31.812 7.895 31.641 1 70.56 487 GLU B O 1
ATOM 9261 N N . ILE B 1 488 ? 32.875 6.066 30.922 1 69.81 488 ILE B N 1
ATOM 9262 C CA . ILE B 1 488 ? 33.844 6.043 32 1 69.81 488 ILE B CA 1
ATOM 9263 C C . ILE B 1 488 ? 34.906 7.125 31.75 1 69.81 488 ILE B C 1
ATOM 9265 O O . ILE B 1 488 ? 35.312 7.805 32.688 1 69.81 488 ILE B O 1
ATOM 9269 N N . PHE B 1 489 ? 35.344 7.172 30.516 1 65.12 489 PHE B N 1
ATOM 9270 C CA . PHE B 1 489 ? 36.469 8.047 30.25 1 65.12 489 PHE B CA 1
ATOM 9271 C C . PHE B 1 489 ? 36.031 9.5 30.141 1 65.12 489 PHE B C 1
ATOM 9273 O O . PHE B 1 489 ? 36.781 10.414 30.484 1 65.12 489 PHE B O 1
ATOM 9280 N N . GLU B 1 490 ? 34.969 9.742 29.359 1 57.75 490 GLU B N 1
ATOM 9281 C CA . GLU B 1 490 ? 34.656 11.156 29.156 1 57.75 490 GLU B CA 1
ATOM 9282 C C . GLU B 1 490 ? 33.25 11.492 29.609 1 57.75 490 GLU B C 1
ATOM 9284 O O . GLU B 1 490 ? 32.281 10.836 29.203 1 57.75 490 GLU B O 1
ATOM 9289 N N . ASN B 1 491 ? 33.188 12.109 30.781 1 54.88 491 ASN B N 1
ATOM 9290 C CA . ASN B 1 491 ? 31.953 12.617 31.375 1 54.88 491 ASN B CA 1
ATOM 9291 C C . ASN B 1 491 ? 31.047 13.273 30.328 1 54.88 491 ASN B C 1
ATOM 9293 O O . ASN B 1 491 ? 29.828 13.312 30.5 1 54.88 491 ASN B O 1
ATOM 9297 N N . SER B 1 492 ? 31.688 13.945 29.438 1 49.16 492 SER B N 1
ATOM 9298 C CA . SER B 1 492 ? 30.953 14.938 28.641 1 49.16 492 SER B CA 1
ATOM 9299 C C . SER B 1 492 ? 30.25 14.281 27.469 1 49.16 492 SER B C 1
ATOM 9301 O O . SER B 1 492 ? 29.547 14.953 26.703 1 49.16 492 SER B O 1
ATOM 9303 N N . PHE B 1 493 ? 30.516 13.055 27.203 1 52.84 493 PHE B N 1
ATOM 9304 C CA . PHE B 1 493 ? 30.047 12.75 25.859 1 52.84 493 PHE B CA 1
ATOM 9305 C C . PHE B 1 493 ? 28.609 12.242 25.891 1 52.84 493 PHE B C 1
ATOM 9307 O O . PHE B 1 493 ? 28.375 11.047 26.109 1 52.84 493 PHE B O 1
ATOM 9314 N N . TYR B 1 494 ? 27.781 13.141 26.109 1 55.75 494 TYR B N 1
ATOM 9315 C CA . TYR B 1 494 ? 26.344 13.047 25.906 1 55.75 494 TYR B CA 1
ATOM 9316 C C . TYR B 1 494 ? 26 12.094 24.766 1 55.75 494 TYR B C 1
ATOM 9318 O O . TYR B 1 494 ? 25.047 11.312 24.859 1 55.75 494 TYR B O 1
ATOM 9326 N N . TYR B 1 495 ? 26.906 12.031 23.844 1 57.72 495 TYR B N 1
ATOM 9327 C CA . TYR B 1 495 ? 26.609 11.312 22.609 1 57.72 495 TYR B CA 1
ATOM 9328 C C . TYR B 1 495 ? 26.812 9.812 22.797 1 57.72 495 TYR B C 1
ATOM 9330 O O . TYR B 1 495 ? 26.203 9.008 22.078 1 57.72 495 TYR B O 1
ATOM 9338 N N . VAL B 1 496 ? 27.531 9.484 23.828 1 60.88 496 VAL B N 1
ATOM 9339 C CA . VAL B 1 496 ? 27.766 8.055 24.016 1 60.88 496 VAL B CA 1
ATOM 9340 C C . VAL B 1 496 ? 26.547 7.41 24.656 1 60.88 496 VAL B C 1
ATOM 9342 O O . VAL B 1 496 ? 26.266 6.227 24.453 1 60.88 496 VAL B O 1
ATOM 9345 N N . MET B 1 497 ? 25.797 8.219 25.312 1 62.94 497 MET B N 1
ATOM 9346 C CA . MET B 1 497 ? 24.562 7.711 25.922 1 62.94 497 MET B CA 1
ATOM 9347 C C . MET B 1 497 ? 23.578 7.285 24.844 1 62.94 497 MET B C 1
ATOM 9349 O O . MET B 1 497 ? 22.719 6.438 25.094 1 62.94 497 MET B O 1
ATOM 9353 N N . VAL B 1 498 ? 23.875 7.809 23.703 1 67 498 VAL B N 1
ATOM 9354 C CA . VAL B 1 498 ? 22.984 7.547 22.578 1 67 498 VAL B CA 1
ATOM 9355 C C . VAL B 1 498 ? 23.125 6.094 22.141 1 67 498 VAL B C 1
ATOM 9357 O O . VAL B 1 498 ? 22.203 5.531 21.531 1 67 498 VAL B O 1
ATOM 9360 N N . LEU B 1 499 ? 24.156 5.492 22.641 1 73.19 499 LEU B N 1
ATOM 9361 C CA . LEU B 1 499 ? 24.406 4.133 22.172 1 73.19 499 LEU B CA 1
ATOM 9362 C C . LEU B 1 499 ? 23.781 3.109 23.109 1 73.19 499 LEU B C 1
ATOM 9364 O O . LEU B 1 499 ? 23.641 1.938 22.766 1 73.19 499 LEU B O 1
ATOM 9368 N N . ARG B 1 500 ? 23.297 3.549 24.266 1 74.94 500 ARG B N 1
ATOM 9369 C CA . ARG B 1 500 ? 22.781 2.654 25.312 1 74.94 500 ARG B CA 1
ATOM 9370 C C . ARG B 1 500 ? 21.562 1.888 24.812 1 74.94 500 ARG B C 1
ATOM 9372 O O . ARG B 1 500 ? 21.469 0.67 24.984 1 74.94 500 ARG B O 1
ATOM 9379 N N . PRO B 1 501 ? 20.766 2.564 24.109 1 77.12 501 PRO B N 1
ATOM 9380 C CA . PRO B 1 501 ? 19.547 1.853 23.719 1 77.12 501 PRO B CA 1
ATOM 9381 C C . PRO B 1 501 ? 19.812 0.766 22.672 1 77.12 501 PRO B C 1
ATOM 9383 O O . PRO B 1 501 ? 19 -0.144 22.5 1 77.12 501 PRO B O 1
ATOM 9386 N N . PHE B 1 502 ? 20.922 0.835 22.047 1 78.56 502 PHE B N 1
ATOM 9387 C CA . PHE B 1 502 ? 21.219 -0.154 21.016 1 78.56 502 PHE B CA 1
ATOM 9388 C C . PHE B 1 502 ? 21.469 -1.524 21.641 1 78.56 502 PHE B C 1
ATOM 9390 O O . PHE B 1 502 ? 21.406 -2.545 20.953 1 78.56 502 PHE B O 1
ATOM 9397 N N . ARG B 1 503 ? 21.719 -1.524 22.953 1 77.44 503 ARG B N 1
ATOM 9398 C CA . ARG B 1 503 ? 21.891 -2.783 23.672 1 77.44 503 ARG B CA 1
ATOM 9399 C C . ARG B 1 503 ? 20.594 -3.59 23.703 1 77.44 503 ARG B C 1
ATOM 9401 O O . ARG B 1 503 ? 20.625 -4.812 23.859 1 77.44 503 ARG B O 1
ATOM 9408 N N . LEU B 1 504 ? 19.578 -2.879 23.469 1 79.25 504 LEU B N 1
ATOM 9409 C CA . LEU B 1 504 ? 18.266 -3.525 23.531 1 79.25 504 LEU B CA 1
ATOM 9410 C C . LEU B 1 504 ? 18.016 -4.367 22.281 1 79.25 504 LEU B C 1
ATOM 9412 O O . LEU B 1 504 ? 17.141 -5.234 22.266 1 79.25 504 LEU B O 1
ATOM 9416 N N . LEU B 1 505 ? 18.812 -4.133 21.266 1 80.44 505 LEU B N 1
ATOM 9417 C CA . LEU B 1 505 ? 18.625 -4.863 20.016 1 80.44 505 LEU B CA 1
ATOM 9418 C C . LEU B 1 505 ? 18.953 -6.34 20.203 1 80.44 505 LEU B C 1
ATOM 9420 O O . LEU B 1 505 ? 18.594 -7.168 19.375 1 80.44 505 LEU B O 1
ATOM 9424 N N . ARG B 1 506 ? 19.562 -6.699 21.344 1 77.38 506 ARG B N 1
ATOM 9425 C CA . ARG B 1 506 ? 19.859 -8.094 21.672 1 77.38 506 ARG B CA 1
ATOM 9426 C C . ARG B 1 506 ? 18.578 -8.891 21.875 1 77.38 506 ARG B C 1
ATOM 9428 O O . ARG B 1 506 ? 18.578 -10.125 21.797 1 77.38 506 ARG B O 1
ATOM 9435 N N . LEU B 1 507 ? 17.625 -8.203 22.141 1 76.38 507 LEU B N 1
ATOM 9436 C CA . LEU B 1 507 ? 16.344 -8.852 22.422 1 76.38 507 LEU B CA 1
ATOM 9437 C C . LEU B 1 507 ? 15.82 -9.57 21.188 1 76.38 507 LEU B C 1
ATOM 9439 O O . LEU B 1 507 ? 14.992 -10.477 21.297 1 76.38 507 LEU B O 1
ATOM 9443 N N . PHE B 1 508 ? 16.328 -9.18 20.031 1 74.5 508 PHE B N 1
ATOM 9444 C CA . PHE B 1 508 ? 15.891 -9.82 18.797 1 74.5 508 PHE B CA 1
ATOM 9445 C C . PHE B 1 508 ? 16.234 -11.305 18.797 1 74.5 508 PHE B C 1
ATOM 9447 O O . PHE B 1 508 ? 15.641 -12.086 18.062 1 74.5 508 PHE B O 1
ATOM 9454 N N . LYS B 1 509 ? 17.141 -11.625 19.656 1 73.44 509 LYS B N 1
ATOM 9455 C CA . LYS B 1 509 ? 17.625 -13 19.734 1 73.44 509 LYS B CA 1
ATOM 9456 C C . LYS B 1 509 ? 16.578 -13.922 20.359 1 73.44 509 LYS B C 1
ATOM 9458 O O . LYS B 1 509 ? 16.594 -15.133 20.141 1 73.44 509 LYS B O 1
ATOM 9463 N N . ILE B 1 510 ? 15.633 -13.344 21 1 74.06 510 ILE B N 1
ATOM 9464 C CA . ILE B 1 510 ? 14.758 -14.148 21.844 1 74.06 510 ILE B CA 1
ATOM 9465 C C . ILE B 1 510 ? 13.703 -14.844 20.984 1 74.06 510 ILE B C 1
ATOM 9467 O O . ILE B 1 510 ? 13.43 -16.031 21.172 1 74.06 510 ILE B O 1
ATOM 9471 N N . LYS B 1 511 ? 13.18 -14.078 19.984 1 76.81 511 LYS B N 1
ATOM 9472 C CA . LYS B 1 511 ? 12.109 -14.672 19.188 1 76.81 511 LYS B CA 1
ATOM 9473 C C . LYS B 1 511 ? 12.594 -15.008 17.781 1 76.81 511 LYS B C 1
ATOM 9475 O O . LYS B 1 511 ? 13.133 -14.141 17.078 1 76.81 511 LYS B O 1
ATOM 9480 N N . LYS B 1 512 ? 12.352 -16.25 17.375 1 79 512 LYS B N 1
ATOM 9481 C CA . LYS B 1 512 ? 12.797 -16.75 16.078 1 79 512 LYS B CA 1
ATOM 9482 C C . LYS B 1 512 ? 12.141 -15.969 14.945 1 79 512 LYS B C 1
ATOM 9484 O O . LYS B 1 512 ? 12.781 -15.672 13.938 1 79 512 LYS B O 1
ATOM 9489 N N . ARG B 1 513 ? 11 -15.586 15.156 1 77.31 513 ARG B N 1
ATOM 9490 C CA . ARG B 1 513 ? 10.273 -14.867 14.117 1 77.31 513 ARG B CA 1
ATOM 9491 C C . ARG B 1 513 ? 10.938 -13.539 13.797 1 77.31 513 ARG B C 1
ATOM 9493 O O . ARG B 1 513 ? 10.969 -13.117 12.633 1 77.31 513 ARG B O 1
ATOM 9500 N N . TYR B 1 514 ? 11.43 -12.906 14.789 1 79.62 514 TYR B N 1
ATOM 9501 C CA . TYR B 1 514 ? 12.094 -11.625 14.586 1 79.62 514 TYR B CA 1
ATOM 9502 C C . TYR B 1 514 ? 13.383 -11.797 13.789 1 79.62 514 TYR B C 1
ATOM 9504 O O . TYR B 1 514 ? 13.734 -10.953 12.961 1 79.62 514 TYR B O 1
ATOM 9512 N N . ARG B 1 515 ? 13.938 -12.93 13.938 1 77.19 515 ARG B N 1
ATOM 9513 C CA . ARG B 1 515 ? 15.148 -13.227 13.18 1 77.19 515 ARG B CA 1
ATOM 9514 C C . ARG B 1 515 ? 14.82 -13.484 11.711 1 77.19 515 ARG B C 1
ATOM 9516 O O . ARG B 1 515 ? 15.578 -13.078 10.828 1 77.19 515 ARG B O 1
ATOM 9523 N N . ASP B 1 516 ? 13.742 -14.031 11.523 1 77.5 516 ASP B N 1
ATOM 9524 C CA . ASP B 1 516 ? 13.328 -14.297 10.148 1 77.5 516 ASP B CA 1
ATOM 9525 C C . ASP B 1 516 ? 12.984 -12.992 9.422 1 77.5 516 ASP B C 1
ATOM 9527 O O . ASP B 1 516 ? 13.297 -12.836 8.242 1 77.5 516 ASP B O 1
ATOM 9531 N N . VAL B 1 517 ? 12.422 -12.188 10.18 1 75.38 517 VAL B N 1
ATOM 9532 C CA . VAL B 1 517 ? 12.047 -10.898 9.602 1 75.38 517 VAL B CA 1
ATOM 9533 C C . VAL B 1 517 ? 13.297 -10.094 9.273 1 75.38 517 VAL B C 1
ATOM 9535 O O . VAL B 1 517 ? 13.406 -9.516 8.188 1 75.38 517 VAL B O 1
ATOM 9538 N N . LEU B 1 518 ? 14.234 -10.047 10.164 1 74.69 518 LEU B N 1
ATOM 9539 C CA . LEU B 1 518 ? 15.477 -9.32 9.922 1 74.69 518 LEU B CA 1
ATOM 9540 C C . LEU B 1 518 ? 16.297 -9.992 8.828 1 74.69 518 LEU B C 1
ATOM 9542 O O . LEU B 1 518 ? 17.016 -9.32 8.078 1 74.69 518 LEU B O 1
ATOM 9546 N N . GLY B 1 519 ? 16.203 -11.312 8.812 1 75.19 519 GLY B N 1
ATOM 9547 C CA . GLY B 1 519 ? 16.859 -12.039 7.734 1 75.19 519 GLY B CA 1
ATOM 9548 C C . GLY B 1 519 ? 16.344 -11.672 6.359 1 75.19 519 GLY B C 1
ATOM 9549 O O . GLY B 1 519 ? 17.125 -11.516 5.414 1 75.19 519 GLY B O 1
ATOM 9550 N N . THR B 1 520 ? 15.062 -11.422 6.324 1 76.06 520 THR B N 1
ATOM 9551 C CA . THR B 1 520 ? 14.461 -10.992 5.066 1 76.06 520 THR B CA 1
ATOM 9552 C C . THR B 1 520 ? 14.961 -9.609 4.672 1 76.06 520 THR B C 1
ATOM 9554 O O . THR B 1 520 ? 15.164 -9.328 3.486 1 76.06 520 THR B O 1
ATOM 9557 N N . LEU B 1 521 ? 15.195 -8.805 5.648 1 77.75 521 LEU B N 1
ATOM 9558 C CA . LEU B 1 521 ? 15.75 -7.48 5.375 1 77.75 521 LEU B CA 1
ATOM 9559 C C . LEU B 1 521 ? 17.141 -7.586 4.754 1 77.75 521 LEU B C 1
ATOM 9561 O O . LEU B 1 521 ? 17.453 -6.852 3.818 1 77.75 521 LEU B O 1
ATOM 9565 N N . PHE B 1 522 ? 17.828 -8.547 5.156 1 77.81 522 PHE B N 1
ATOM 9566 C CA . PHE B 1 522 ? 19.188 -8.68 4.66 1 77.81 522 PHE B CA 1
ATOM 9567 C C . PHE B 1 522 ? 19.203 -9.25 3.248 1 77.81 522 PHE B C 1
ATOM 9569 O O . PHE B 1 522 ? 20.047 -8.883 2.432 1 77.81 522 PHE B O 1
ATOM 9576 N N . VAL B 1 523 ? 18.266 -10.07 3.037 1 79.12 523 VAL B N 1
ATOM 9577 C CA . VAL B 1 523 ? 18.172 -10.656 1.702 1 79.12 523 VAL B CA 1
ATOM 9578 C C . VAL B 1 523 ? 17.703 -9.594 0.706 1 79.12 523 VAL B C 1
ATOM 9580 O O . VAL B 1 523 ? 18.188 -9.547 -0.428 1 79.12 523 VAL B O 1
ATOM 9583 N N . LEU B 1 524 ? 16.906 -8.656 1.168 1 80.69 524 LEU B N 1
ATOM 9584 C CA . LEU B 1 524 ? 16.344 -7.629 0.296 1 80.69 524 LEU B CA 1
ATOM 9585 C C . LEU B 1 524 ? 17.219 -6.387 0.276 1 80.69 524 LEU B C 1
ATOM 9587 O O . LEU B 1 524 ? 16.953 -5.438 -0.46 1 80.69 524 LEU B O 1
ATOM 9591 N N . PHE B 1 525 ? 18.281 -6.398 0.985 1 84.19 525 PHE B N 1
ATOM 9592 C CA . PHE B 1 525 ? 19.109 -5.215 1.215 1 84.19 525 PHE B CA 1
ATOM 9593 C C . PHE B 1 525 ? 19.688 -4.695 -0.095 1 84.19 525 PHE B C 1
ATOM 9595 O O . PHE B 1 525 ? 19.656 -3.49 -0.357 1 84.19 525 PHE B O 1
ATOM 9602 N N . SER B 1 526 ? 20.203 -5.543 -0.982 1 83.12 526 SER B N 1
ATOM 9603 C CA . SER B 1 526 ? 20.812 -5.125 -2.236 1 83.12 526 SER B CA 1
ATOM 9604 C C . SER B 1 526 ? 19.812 -4.434 -3.146 1 83.12 526 SER B C 1
ATOM 9606 O O . SER B 1 526 ? 20.109 -3.383 -3.721 1 83.12 526 SER B O 1
ATOM 9608 N N . LYS B 1 527 ? 18.672 -5.004 -3.219 1 85.31 527 LYS B N 1
ATOM 9609 C CA . LYS B 1 527 ? 17.625 -4.406 -4.051 1 85.31 527 LYS B CA 1
ATOM 9610 C C . LYS B 1 527 ? 17.141 -3.088 -3.459 1 85.31 527 LYS B C 1
ATOM 9612 O O . LYS B 1 527 ? 16.875 -2.135 -4.195 1 85.31 527 LYS B O 1
ATOM 9617 N N . LEU B 1 528 ? 17.078 -3 -2.152 1 88.06 528 LEU B N 1
ATOM 9618 C CA . LEU B 1 528 ? 16.609 -1.79 -1.479 1 88.06 528 LEU B CA 1
ATOM 9619 C C . LEU B 1 528 ? 17.625 -0.66 -1.637 1 88.06 528 LEU B C 1
ATOM 9621 O O . LEU B 1 528 ? 17.25 0.505 -1.771 1 88.06 528 LEU B O 1
ATOM 9625 N N . ILE B 1 529 ? 18.859 -1.009 -1.659 1 89.31 529 ILE B N 1
ATOM 9626 C CA . ILE B 1 529 ? 19.891 0.009 -1.833 1 89.31 529 ILE B CA 1
ATOM 9627 C C . ILE B 1 529 ? 19.828 0.58 -3.246 1 89.31 529 ILE B C 1
ATOM 9629 O O . ILE B 1 529 ? 19.984 1.787 -3.443 1 89.31 529 ILE B O 1
ATOM 9633 N N . SER B 1 530 ? 19.609 -0.292 -4.207 1 90.75 530 SER B N 1
ATOM 9634 C CA . SER B 1 530 ? 19.469 0.186 -5.578 1 90.75 530 SER B CA 1
ATOM 9635 C C . SER B 1 530 ? 18.281 1.131 -5.719 1 90.75 530 SER B C 1
ATOM 9637 O O . SER B 1 530 ? 18.359 2.146 -6.414 1 90.75 530 SER B O 1
ATOM 9639 N N . LEU B 1 531 ? 17.312 0.78 -5.031 1 90.81 531 LEU B N 1
ATOM 9640 C CA . LEU B 1 531 ? 16.141 1.646 -5.055 1 90.81 531 LEU B CA 1
ATOM 9641 C C . LEU B 1 531 ? 16.422 2.969 -4.355 1 90.81 531 LEU B C 1
ATOM 9643 O O . LEU B 1 531 ? 15.992 4.027 -4.82 1 90.81 531 LEU B O 1
ATOM 9647 N N . ALA B 1 532 ? 17.125 2.914 -3.279 1 92.06 532 ALA B N 1
ATOM 9648 C CA . ALA B 1 532 ? 17.484 4.117 -2.533 1 92.06 532 ALA B CA 1
ATOM 9649 C C . ALA B 1 532 ? 18.344 5.055 -3.383 1 92.06 532 ALA B C 1
ATOM 9651 O O . ALA B 1 532 ? 18.141 6.273 -3.357 1 92.06 532 ALA B O 1
ATOM 9652 N N . ILE B 1 533 ? 19.172 4.496 -4.156 1 92.62 533 ILE B N 1
ATOM 9653 C CA . ILE B 1 533 ? 20.031 5.305 -5.016 1 92.62 533 ILE B CA 1
ATOM 9654 C C . ILE B 1 533 ? 19.203 5.957 -6.117 1 92.62 533 ILE B C 1
ATOM 9656 O O . ILE B 1 533 ? 19.438 7.109 -6.48 1 92.62 533 ILE B O 1
ATOM 9660 N N . CYS B 1 534 ? 18.281 5.223 -6.582 1 92.69 534 CYS B N 1
ATOM 9661 C CA . CYS B 1 534 ? 17.375 5.805 -7.57 1 92.69 534 CYS B CA 1
ATOM 9662 C C . CYS B 1 534 ? 16.625 7.004 -6.996 1 92.69 534 CYS B C 1
ATOM 9664 O O . CYS B 1 534 ? 16.469 8.023 -7.672 1 92.69 534 CYS B O 1
ATOM 9666 N N . ILE B 1 535 ? 16.203 6.91 -5.805 1 93.5 535 ILE B N 1
ATOM 9667 C CA . ILE B 1 535 ? 15.5 8 -5.141 1 93.5 535 ILE B CA 1
ATOM 9668 C C . ILE B 1 535 ? 16.438 9.18 -4.945 1 93.5 535 ILE B C 1
ATOM 9670 O O . ILE B 1 535 ? 16.047 10.336 -5.133 1 93.5 535 ILE B O 1
ATOM 9674 N N . VAL B 1 536 ? 17.656 8.867 -4.613 1 92.56 536 VAL B N 1
ATOM 9675 C CA . VAL B 1 536 ? 18.641 9.914 -4.414 1 92.56 536 VAL B CA 1
ATOM 9676 C C . VAL B 1 536 ? 18.906 10.641 -5.734 1 92.56 536 VAL B C 1
ATOM 9678 O O . VAL B 1 536 ? 19.125 11.852 -5.75 1 92.56 536 VAL B O 1
ATOM 9681 N N . VAL B 1 537 ? 18.844 9.922 -6.816 1 93.31 537 VAL B N 1
ATOM 9682 C CA . VAL B 1 537 ? 19.016 10.523 -8.133 1 93.31 537 VAL B CA 1
ATOM 9683 C C . VAL B 1 537 ? 17.891 11.508 -8.422 1 93.31 537 VAL B C 1
ATOM 9685 O O . VAL B 1 537 ? 18.125 12.625 -8.883 1 93.31 537 VAL B O 1
ATOM 9688 N N . VAL B 1 538 ? 16.734 11.109 -8.094 1 95 538 VAL B N 1
ATOM 9689 C CA . VAL B 1 538 ? 15.586 11.984 -8.305 1 95 538 VAL B CA 1
ATOM 9690 C C . VAL B 1 538 ? 15.68 13.203 -7.387 1 95 538 VAL B C 1
ATOM 9692 O O . VAL B 1 538 ? 15.422 14.328 -7.805 1 95 538 VAL B O 1
ATOM 9695 N N . TYR B 1 539 ? 16.125 12.977 -6.148 1 96.88 539 TYR B N 1
ATOM 9696 C CA . TYR B 1 539 ? 16.297 14.062 -5.199 1 96.88 539 TYR B CA 1
ATOM 9697 C C . TYR B 1 539 ? 17.328 15.062 -5.707 1 96.88 539 TYR B C 1
ATOM 9699 O O . TYR B 1 539 ? 17.141 16.281 -5.598 1 96.88 539 TYR B O 1
ATOM 9707 N N . TYR B 1 540 ? 18.391 14.523 -6.258 1 96.44 540 TYR B N 1
ATOM 9708 C CA . TYR B 1 540 ? 19.453 15.391 -6.77 1 96.44 540 TYR B CA 1
ATOM 9709 C C . TYR B 1 540 ? 18.938 16.25 -7.922 1 96.44 540 TYR B C 1
ATOM 9711 O O . TYR B 1 540 ? 19.203 17.453 -7.973 1 96.44 540 TYR B O 1
ATOM 9719 N N . PHE B 1 541 ? 18.172 15.688 -8.75 1 95.25 541 PHE B N 1
ATOM 9720 C CA . PHE B 1 541 ? 17.609 16.391 -9.898 1 95.25 541 PHE B CA 1
ATOM 9721 C C . PHE B 1 541 ? 16.703 17.531 -9.445 1 95.25 541 PHE B C 1
ATOM 9723 O O . PHE B 1 541 ? 16.891 18.672 -9.852 1 95.25 541 PHE B O 1
ATOM 9730 N N . TYR B 1 542 ? 15.82 17.266 -8.578 1 97 542 TYR B N 1
ATOM 9731 C CA . TYR B 1 542 ? 14.875 18.281 -8.117 1 97 542 TYR B CA 1
ATOM 9732 C C . TYR B 1 542 ? 15.555 19.281 -7.184 1 97 542 TYR B C 1
ATOM 9734 O O . TYR B 1 542 ? 15.156 20.438 -7.113 1 97 542 TYR B O 1
ATOM 9742 N N . ALA B 1 543 ? 16.562 18.781 -6.449 1 96.69 543 ALA B N 1
ATOM 9743 C CA . ALA B 1 543 ? 17.281 19.688 -5.551 1 96.69 543 ALA B CA 1
ATOM 9744 C C . ALA B 1 543 ? 18.016 20.766 -6.336 1 96.69 543 ALA B C 1
ATOM 9746 O O . ALA B 1 543 ? 17.938 21.953 -5.988 1 96.69 543 ALA B O 1
ATOM 9747 N N . ILE B 1 544 ? 18.641 20.406 -7.445 1 95.31 544 ILE B N 1
ATOM 9748 C CA . ILE B 1 544 ? 19.391 21.359 -8.25 1 95.31 544 ILE B CA 1
ATOM 9749 C C . ILE B 1 544 ? 18.438 22.344 -8.93 1 95.31 544 ILE B C 1
ATOM 9751 O O . ILE B 1 544 ? 18.688 23.547 -8.93 1 95.31 544 ILE B O 1
ATOM 9755 N N . ILE B 1 545 ? 17.328 21.828 -9.406 1 94.38 545 ILE B N 1
ATOM 9756 C CA . ILE B 1 545 ? 16.344 22.703 -10.047 1 94.38 545 ILE B CA 1
ATOM 9757 C C . ILE B 1 545 ? 15.766 23.672 -9.016 1 94.38 545 ILE B C 1
ATOM 9759 O O . ILE B 1 545 ? 15.594 24.859 -9.297 1 94.38 545 ILE B O 1
ATOM 9763 N N . GLY B 1 546 ? 15.477 23.219 -7.855 1 94.75 546 GLY B N 1
ATOM 9764 C CA . GLY B 1 546 ? 14.961 24.062 -6.797 1 94.75 546 GLY B CA 1
ATOM 9765 C C . GLY B 1 546 ? 15.945 25.141 -6.355 1 94.75 546 GLY B C 1
ATOM 9766 O O . GLY B 1 546 ? 15.562 26.281 -6.125 1 94.75 546 GLY B O 1
ATOM 9767 N N . MET B 1 547 ? 17.219 24.719 -6.27 1 93.75 547 MET B N 1
ATOM 9768 C CA . MET B 1 547 ? 18.25 25.672 -5.871 1 93.75 547 MET B CA 1
ATOM 9769 C C . MET B 1 547 ? 18.391 26.781 -6.895 1 93.75 547 MET B C 1
ATOM 9771 O O . MET B 1 547 ? 18.625 27.938 -6.531 1 93.75 547 MET B O 1
ATOM 9775 N N . GLU B 1 548 ? 18.172 26.469 -8.148 1 92 548 GLU B N 1
ATOM 9776 C CA . GLU B 1 548 ? 18.312 27.453 -9.203 1 92 548 GLU B CA 1
ATOM 9777 C C . GLU B 1 548 ? 17.078 28.344 -9.312 1 92 548 GLU B C 1
ATOM 9779 O O . GLU B 1 548 ? 17.188 29.562 -9.477 1 92 548 GLU B O 1
ATOM 9784 N N . VAL B 1 549 ? 15.922 27.75 -9.109 1 91.69 549 VAL B N 1
ATOM 9785 C CA . VAL B 1 549 ? 14.68 28.484 -9.297 1 91.69 549 VAL B CA 1
ATOM 9786 C C . VAL B 1 549 ? 14.383 29.328 -8.055 1 91.69 549 VAL B C 1
ATOM 9788 O O . VAL B 1 549 ? 13.898 30.453 -8.156 1 91.69 549 VAL B O 1
ATOM 9791 N N . PHE B 1 550 ? 14.68 28.828 -6.879 1 93 550 PHE B N 1
ATOM 9792 C CA . PHE B 1 550 ? 14.32 29.484 -5.637 1 93 550 PHE B CA 1
ATOM 9793 C C . PHE B 1 550 ? 15.555 30.047 -4.941 1 93 550 PHE B C 1
ATOM 9795 O O . PHE B 1 550 ? 15.641 30.031 -3.711 1 93 550 PHE B O 1
ATOM 9802 N N . LEU B 1 551 ? 16.422 30.531 -5.742 1 86.06 551 LEU B N 1
ATOM 9803 C CA . LEU B 1 551 ? 17.656 31.078 -5.215 1 86.06 551 LEU B CA 1
ATOM 9804 C C . LEU B 1 551 ? 17.406 32.375 -4.445 1 86.06 551 LEU B C 1
ATOM 9806 O O . LEU B 1 551 ? 16.688 33.25 -4.926 1 86.06 551 LEU B O 1
ATOM 9810 N N . ASP B 1 552 ? 17.859 32.5 -3.266 1 83 552 ASP B N 1
ATOM 9811 C CA . ASP B 1 552 ? 17.906 33.719 -2.453 1 83 552 ASP B CA 1
ATOM 9812 C C . ASP B 1 552 ? 16.5 34.188 -2.066 1 83 552 ASP B C 1
ATOM 9814 O O . ASP B 1 552 ? 16.188 35.375 -2.125 1 83 552 ASP B O 1
ATOM 9818 N N . ILE B 1 553 ? 15.625 33.25 -1.829 1 89.06 553 ILE B N 1
ATOM 9819 C CA . ILE B 1 553 ? 14.281 33.594 -1.374 1 89.06 553 ILE B CA 1
ATOM 9820 C C . ILE B 1 553 ? 14.211 33.531 0.149 1 89.06 553 ILE B C 1
ATOM 9822 O O . ILE B 1 553 ? 14.586 32.5 0.735 1 89.06 553 ILE B O 1
ATOM 9826 N N . ASP B 1 554 ? 13.859 34.594 0.746 1 88.38 554 ASP B N 1
ATOM 9827 C CA . ASP B 1 554 ? 13.672 34.625 2.193 1 88.38 554 ASP B CA 1
ATOM 9828 C C . ASP B 1 554 ? 12.227 34.281 2.561 1 88.38 554 ASP B C 1
ATOM 9830 O O . ASP B 1 554 ? 11.305 35.031 2.219 1 88.38 554 ASP B O 1
ATOM 9834 N N . LEU B 1 555 ? 12.062 33.25 3.232 1 91.06 555 LEU B N 1
ATOM 9835 C CA . LEU B 1 555 ? 10.719 32.75 3.543 1 91.06 555 LEU B CA 1
ATOM 9836 C C . LEU B 1 555 ? 10.258 33.281 4.902 1 91.06 555 LEU B C 1
ATOM 9838 O O . LEU B 1 555 ? 9.133 33 5.32 1 91.06 555 LEU B O 1
ATOM 9842 N N . LYS B 1 556 ? 11.039 34.125 5.562 1 89 556 LYS B N 1
ATOM 9843 C CA . LYS B 1 556 ? 10.641 34.656 6.855 1 89 556 LYS B CA 1
ATOM 9844 C C . LYS B 1 556 ? 9.523 35.688 6.699 1 89 556 LYS B C 1
ATOM 9846 O O . LYS B 1 556 ? 9.68 36.688 5.98 1 89 556 LYS B O 1
ATOM 9851 N N . ASN B 1 557 ? 8.312 35.375 7.332 1 87.06 557 ASN B N 1
ATOM 9852 C CA . ASN B 1 557 ? 7.145 36.219 7.289 1 87.06 557 ASN B CA 1
ATOM 9853 C C . ASN B 1 557 ? 6.703 36.5 5.855 1 87.06 557 ASN B C 1
ATOM 9855 O O . ASN B 1 557 ? 6.289 37.625 5.535 1 87.06 557 ASN B O 1
ATOM 9859 N N . CYS B 1 558 ? 6.867 35.625 4.98 1 83.88 558 CYS B N 1
ATOM 9860 C CA . CYS B 1 558 ? 6.594 35.781 3.559 1 83.88 558 CYS B CA 1
ATOM 9861 C C . CYS B 1 558 ? 5.094 35.75 3.281 1 83.88 558 CYS B C 1
ATOM 9863 O O . CYS B 1 558 ? 4.625 36.281 2.279 1 83.88 558 CYS B O 1
ATOM 9865 N N . CYS B 1 559 ? 4.309 35.062 4.023 1 84.12 559 CYS B N 1
ATOM 9866 C CA . CYS B 1 559 ? 2.922 34.75 3.691 1 84.12 559 CYS B CA 1
ATOM 9867 C C . CYS B 1 559 ? 1.967 35.531 4.59 1 84.12 559 CYS B C 1
ATOM 9869 O O . CYS B 1 559 ? 1.131 34.938 5.273 1 84.12 559 CYS B O 1
ATOM 9871 N N . GLN B 1 560 ? 2.041 36.844 4.453 1 83.88 560 GLN B N 1
ATOM 9872 C CA . GLN B 1 560 ? 1.137 37.656 5.258 1 83.88 560 GLN B CA 1
ATOM 9873 C C . GLN B 1 560 ? -0.276 37.625 4.68 1 83.88 560 GLN B C 1
ATOM 9875 O O . GLN B 1 560 ? -0.456 37.688 3.463 1 83.88 560 GLN B O 1
ATOM 9880 N N . ASN B 1 561 ? -1.344 37.375 5.371 1 77.75 561 ASN B N 1
ATOM 9881 C CA . ASN B 1 561 ? -2.756 37.375 5 1 77.75 561 ASN B CA 1
ATOM 9882 C C . ASN B 1 561 ? -3.135 36.125 4.238 1 77.75 561 ASN B C 1
ATOM 9884 O O . ASN B 1 561 ? -4.031 36.125 3.391 1 77.75 561 ASN B O 1
ATOM 9888 N N . SER B 1 562 ? -2.275 35.156 4.406 1 81.12 562 SER B N 1
ATOM 9889 C CA . SER B 1 562 ? -2.594 33.875 3.783 1 81.12 562 SER B CA 1
ATOM 9890 C C . SER B 1 562 ? -2.953 32.844 4.828 1 81.12 562 SER B C 1
ATOM 9892 O O . SER B 1 562 ? -2.846 33.094 6.031 1 81.12 562 SER B O 1
ATOM 9894 N N . SER B 1 563 ? -3.484 31.688 4.359 1 77.25 563 SER B N 1
ATOM 9895 C CA . SER B 1 563 ? -3.908 30.625 5.25 1 77.25 563 SER B CA 1
ATOM 9896 C C . SER B 1 563 ? -2.711 29.969 5.93 1 77.25 563 SER B C 1
ATOM 9898 O O . SER B 1 563 ? -2.863 29.281 6.953 1 77.25 563 SER B O 1
ATOM 9900 N N . VAL B 1 564 ? -1.44 30.266 5.43 1 84.56 564 VAL B N 1
ATOM 9901 C CA . VAL B 1 564 ? -0.276 29.594 5.98 1 84.56 564 VAL B CA 1
ATOM 9902 C C . VAL B 1 564 ? 0.612 30.594 6.715 1 84.56 564 VAL B C 1
ATOM 9904 O O . VAL B 1 564 ? 1.764 30.281 7.039 1 84.56 564 VAL B O 1
ATOM 9907 N N . GLU B 1 565 ? 0.184 31.75 7.082 1 84.56 565 GLU B N 1
ATOM 9908 C CA . GLU B 1 565 ? 0.954 32.812 7.719 1 84.56 565 GLU B CA 1
ATOM 9909 C C . GLU B 1 565 ? 1.533 32.344 9.055 1 84.56 565 GLU B C 1
ATOM 9911 O O . GLU B 1 565 ? 2.691 32.625 9.359 1 84.56 565 GLU B O 1
ATOM 9916 N N . SER B 1 566 ? 0.78 31.531 9.758 1 81.69 566 SER B N 1
ATOM 9917 C CA . SER B 1 566 ? 1.186 31.125 11.102 1 81.69 566 SER B CA 1
ATOM 9918 C C . SER B 1 566 ? 2.402 30.219 11.062 1 81.69 566 SER B C 1
ATOM 9920 O O . SER B 1 566 ? 3.191 30.172 12.008 1 81.69 566 SER B O 1
ATOM 9922 N N . PHE B 1 567 ? 2.604 29.547 9.938 1 86.81 567 PHE B N 1
ATOM 9923 C CA . PHE B 1 567 ? 3.689 28.578 9.844 1 86.81 567 PHE B CA 1
ATOM 9924 C C . PHE B 1 567 ? 5.008 29.281 9.523 1 86.81 567 PHE B C 1
ATOM 9926 O O . PHE B 1 567 ? 6.082 28.734 9.805 1 86.81 567 PHE B O 1
ATOM 9933 N N . TYR B 1 568 ? 4.961 30.5 8.945 1 89 568 TYR B N 1
ATOM 9934 C CA . TYR B 1 568 ? 6.172 31.172 8.492 1 89 568 TYR B CA 1
ATOM 9935 C C . TYR B 1 568 ? 6.457 32.406 9.344 1 89 568 TYR B C 1
ATOM 9937 O O . TYR B 1 568 ? 7.316 33.219 9.008 1 89 568 TYR B O 1
ATOM 9945 N N . LYS B 1 569 ? 5.734 32.562 10.422 1 85.31 569 LYS B N 1
ATOM 9946 C CA . LYS B 1 569 ? 5.926 33.719 11.305 1 85.31 569 LYS B CA 1
ATOM 9947 C C . LYS B 1 569 ? 7.23 33.594 12.094 1 85.31 569 LYS B C 1
ATOM 9949 O O . LYS B 1 569 ? 7.566 32.5 12.578 1 85.31 569 LYS B O 1
ATOM 9954 N N . TYR B 1 570 ? 8.031 34.562 11.984 1 81 570 TYR B N 1
ATOM 9955 C CA . TYR B 1 570 ? 9.281 34.625 12.727 1 81 570 TYR B CA 1
ATOM 9956 C C . TYR B 1 570 ? 9.148 35.5 13.969 1 81 570 TYR B C 1
ATOM 9958 O O . TYR B 1 570 ? 9.016 36.719 13.875 1 81 570 TYR B O 1
ATOM 9966 N N . ASP B 1 571 ? 8.523 35.062 15.039 1 67.56 571 ASP B N 1
ATOM 9967 C CA . ASP B 1 571 ? 8.492 35.812 16.297 1 67.56 571 ASP B CA 1
ATOM 9968 C C . ASP B 1 571 ? 9.312 35.094 17.375 1 67.56 571 ASP B C 1
ATOM 9970 O O . ASP B 1 571 ? 9.398 33.875 17.391 1 67.56 571 ASP B O 1
ATOM 9974 N N . ASN B 1 572 ? 10.359 35.781 18 1 55.06 572 ASN B N 1
ATOM 9975 C CA . ASN B 1 572 ? 11.18 35.281 19.094 1 55.06 572 ASN B CA 1
ATOM 9976 C C . ASN B 1 572 ? 10.336 34.594 20.156 1 55.06 572 ASN B C 1
ATOM 9978 O O . ASN B 1 572 ? 10.844 33.75 20.906 1 55.06 572 ASN B O 1
ATOM 9982 N N . SER B 1 573 ? 9.219 35.062 20.422 1 51.44 573 SER B N 1
ATOM 9983 C CA . SER B 1 573 ? 8.5 34.594 21.609 1 51.44 573 SER B CA 1
ATOM 9984 C C . SER B 1 573 ? 7.727 33.312 21.312 1 51.44 573 SER B C 1
ATOM 9986 O O . SER B 1 573 ? 7.625 32.438 22.156 1 51.44 573 SER B O 1
ATOM 9988 N N . THR B 1 574 ? 6.84 33.312 20.266 1 54.03 574 THR B N 1
ATOM 9989 C CA . THR B 1 574 ? 5.746 32.344 20.125 1 54.03 574 THR B CA 1
ATOM 9990 C C . THR B 1 574 ? 6.199 31.125 19.359 1 54.03 574 THR B C 1
ATOM 9992 O O . THR B 1 574 ? 7.062 31.203 18.484 1 54.03 574 THR B O 1
ATOM 9995 N N . LYS B 1 575 ? 5.938 29.844 19.938 1 56.03 575 LYS B N 1
ATOM 9996 C CA . LYS B 1 575 ? 6.062 28.469 19.422 1 56.03 575 LYS B CA 1
ATOM 9997 C C . LYS B 1 575 ? 5.68 28.406 17.953 1 56.03 575 LYS B C 1
ATOM 9999 O O . LYS B 1 575 ? 4.5 28.266 17.609 1 56.03 575 LYS B O 1
ATOM 10004 N N . SER B 1 576 ? 6.547 29.156 17.047 1 63.34 576 SER B N 1
ATOM 10005 C CA . SER B 1 576 ? 6.219 29.25 15.625 1 63.34 576 SER B CA 1
ATOM 10006 C C . SER B 1 576 ? 6.59 27.969 14.875 1 63.34 576 SER B C 1
ATOM 10008 O O . SER B 1 576 ? 7.281 27.109 15.422 1 63.34 576 SER B O 1
ATOM 10010 N N . GLY B 1 577 ? 5.953 27.469 13.672 1 71.88 577 GLY B N 1
ATOM 10011 C CA . GLY B 1 577 ? 6.035 26.266 12.859 1 71.88 577 GLY B CA 1
ATOM 10012 C C . GLY B 1 577 ? 7.426 26 12.328 1 71.88 577 GLY B C 1
ATOM 10013 O O . GLY B 1 577 ? 7.836 24.844 12.195 1 71.88 577 GLY B 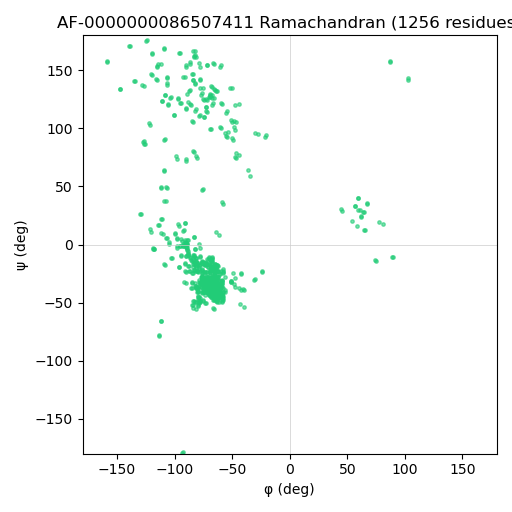O 1
ATOM 10014 N N . TYR B 1 578 ? 8.445 26.984 12.148 1 86.94 578 TYR B N 1
ATOM 10015 C CA . TYR B 1 578 ? 9.828 26.906 11.695 1 86.94 578 TYR B CA 1
ATOM 10016 C C . TYR B 1 578 ? 9.898 26.453 10.242 1 86.94 578 TYR B C 1
ATOM 10018 O O . TYR B 1 578 ? 10.898 25.875 9.812 1 86.94 578 TYR B O 1
ATOM 10026 N N . TYR B 1 579 ? 8.828 26.75 9.469 1 91.75 579 TYR B N 1
ATOM 10027 C CA . TYR B 1 579 ? 8.773 26.234 8.102 1 91.75 579 TYR B CA 1
ATOM 10028 C C . TYR B 1 579 ? 9.672 27.062 7.176 1 91.75 579 TYR B C 1
ATOM 10030 O O . TYR B 1 579 ? 9.945 26.641 6.043 1 91.75 579 TYR B O 1
ATOM 10038 N N . TYR B 1 580 ? 10.195 28.266 7.734 1 91.19 580 TYR B N 1
ATOM 10039 C CA . TYR B 1 580 ? 11.109 29.062 6.93 1 91.19 580 TYR B CA 1
ATOM 10040 C C . TYR B 1 580 ? 12.453 28.375 6.766 1 91.19 580 TYR B C 1
ATOM 10042 O O . TYR B 1 580 ? 13.25 28.734 5.895 1 91.19 580 TYR B O 1
ATOM 10050 N N . LEU B 1 581 ? 12.703 27.266 7.547 1 91.94 581 LEU B N 1
ATOM 10051 C CA . LEU B 1 581 ? 13.953 26.531 7.461 1 91.94 581 LEU B CA 1
ATOM 10052 C C . LEU B 1 581 ? 13.922 25.531 6.305 1 91.94 581 LEU B C 1
ATOM 10054 O O . LEU B 1 581 ? 14.961 25.031 5.891 1 91.94 581 LEU B O 1
ATOM 10058 N N . ASN B 1 582 ? 12.75 25.25 5.77 1 93.56 582 ASN B N 1
ATOM 10059 C CA . ASN B 1 582 ? 12.617 24.375 4.609 1 93.56 582 ASN B CA 1
ATOM 10060 C C . ASN B 1 582 ? 12.844 25.125 3.307 1 93.56 582 ASN B C 1
ATOM 10062 O O . ASN B 1 582 ? 11.891 25.5 2.621 1 93.56 582 ASN B O 1
ATOM 10066 N N . SER B 1 583 ? 14.094 25.328 3.004 1 93 583 SER B N 1
ATOM 10067 C CA . SER B 1 583 ? 14.484 26.109 1.831 1 93 583 SER B CA 1
ATOM 10068 C C . SER B 1 583 ? 15.398 25.297 0.913 1 93 583 SER B C 1
ATOM 10070 O O . SER B 1 583 ? 15.648 24.125 1.154 1 93 583 SER B O 1
ATOM 10072 N N . PHE B 1 584 ? 15.719 25.891 -0.202 1 94.69 584 PHE B N 1
ATOM 10073 C CA . PHE B 1 584 ? 16.609 25.297 -1.189 1 94.69 584 PHE B CA 1
ATOM 10074 C C . PHE B 1 584 ? 17.922 26.062 -1.271 1 94.69 584 PHE B C 1
ATOM 10076 O O . PHE B 1 584 ? 18.422 26.344 -2.365 1 94.69 584 PHE B O 1
ATOM 10083 N N . ASP B 1 585 ? 18.5 26.312 -0.075 1 92.19 585 ASP B N 1
ATOM 10084 C CA . ASP B 1 585 ? 19.703 27.141 -0.009 1 92.19 585 ASP B CA 1
ATOM 10085 C C . ASP B 1 585 ? 20.938 26.344 -0.385 1 92.19 585 ASP B C 1
ATOM 10087 O O . ASP B 1 585 ? 21.875 26.891 -0.979 1 92.19 585 ASP B O 1
ATOM 10091 N N . ASN B 1 586 ? 20.984 25.203 0.027 1 92.31 586 ASN B N 1
ATOM 10092 C CA . ASN B 1 586 ? 22.094 24.297 -0.32 1 92.31 586 ASN B CA 1
ATOM 10093 C C . ASN B 1 586 ? 21.594 22.891 -0.613 1 92.31 586 ASN B C 1
ATOM 10095 O O . ASN B 1 586 ? 20.406 22.594 -0.444 1 92.31 586 ASN B O 1
ATOM 10099 N N . ILE B 1 587 ? 22.484 22.109 -1.107 1 93.56 587 ILE B N 1
ATOM 10100 C CA . ILE B 1 587 ? 22.078 20.797 -1.604 1 93.56 587 ILE B CA 1
ATOM 10101 C C . ILE B 1 587 ? 21.625 19.922 -0.441 1 93.56 587 ILE B C 1
ATOM 10103 O O . ILE B 1 587 ? 20.672 19.156 -0.579 1 93.56 587 ILE B O 1
ATOM 10107 N N . PHE B 1 588 ? 22.203 20.047 0.73 1 93.75 588 PHE B N 1
ATOM 10108 C CA . PHE B 1 588 ? 21.828 19.203 1.862 1 93.75 588 PHE B CA 1
ATOM 10109 C C . PHE B 1 588 ? 20.5 19.656 2.461 1 93.75 588 PHE B C 1
ATOM 10111 O O . PHE B 1 588 ? 19.656 18.828 2.791 1 93.75 588 PHE B O 1
ATOM 10118 N N . ILE B 1 589 ? 20.312 20.969 2.561 1 95.06 589 ILE B N 1
ATOM 10119 C CA . ILE B 1 589 ? 19.047 21.5 3.055 1 95.06 589 ILE B CA 1
ATOM 10120 C C . ILE B 1 589 ? 17.922 21.172 2.07 1 95.06 589 ILE B C 1
ATOM 10122 O O . ILE B 1 589 ? 16.812 20.844 2.477 1 95.06 589 ILE B O 1
ATOM 10126 N N . SER B 1 590 ? 18.297 21.25 0.807 1 95.88 590 SER B N 1
ATOM 10127 C CA . SER B 1 590 ? 17.328 20.875 -0.214 1 95.88 590 SER B CA 1
ATOM 10128 C C . SER B 1 590 ? 16.953 19.406 -0.109 1 95.88 590 SER B C 1
ATOM 10130 O O . SER B 1 590 ? 15.797 19.031 -0.326 1 95.88 590 SER B O 1
ATOM 10132 N N . GLY B 1 591 ? 17.969 18.609 0.219 1 95.62 591 GLY B N 1
ATOM 10133 C CA . GLY B 1 591 ? 17.703 17.188 0.403 1 95.62 591 GLY B CA 1
ATOM 10134 C C . GLY B 1 591 ? 16.734 16.906 1.533 1 95.62 591 GLY B C 1
ATOM 10135 O O . GLY B 1 591 ? 15.828 16.078 1.393 1 95.62 591 GLY B O 1
ATOM 10136 N N . VAL B 1 592 ? 16.859 17.641 2.572 1 96.5 592 VAL B N 1
ATOM 10137 C CA . VAL B 1 592 ? 15.961 17.469 3.715 1 96.5 592 VAL B CA 1
ATOM 10138 C C . VAL B 1 592 ? 14.562 17.969 3.357 1 96.5 592 VAL B C 1
ATOM 10140 O O . VAL B 1 592 ? 13.562 17.328 3.701 1 96.5 592 VAL B O 1
ATOM 10143 N N . THR B 1 593 ? 14.508 19.047 2.641 1 97 593 THR B N 1
ATOM 10144 C CA . THR B 1 593 ? 13.219 19.594 2.223 1 97 593 THR B CA 1
ATOM 10145 C C . THR B 1 593 ? 12.508 18.625 1.284 1 97 593 THR B C 1
ATOM 10147 O O . THR B 1 593 ? 11.297 18.406 1.402 1 97 593 THR B O 1
ATOM 10150 N N . LEU B 1 594 ? 13.242 18.062 0.408 1 97.5 594 LEU B N 1
ATOM 10151 C CA . LEU B 1 594 ? 12.641 17.109 -0.52 1 97.5 594 LEU B CA 1
ATOM 10152 C C . LEU B 1 594 ? 12.188 15.852 0.21 1 97.5 594 LEU B C 1
ATOM 10154 O O . LEU B 1 594 ? 11.195 15.234 -0.168 1 97.5 594 LEU B O 1
ATOM 10158 N N . PHE B 1 595 ? 12.922 15.492 1.211 1 96.69 595 PHE B N 1
ATOM 10159 C CA . PHE B 1 595 ? 12.477 14.359 2.018 1 96.69 595 PHE B CA 1
ATOM 10160 C C . PHE B 1 595 ? 11.164 14.672 2.721 1 96.69 595 PHE B C 1
ATOM 10162 O O . PHE B 1 595 ? 10.281 13.82 2.805 1 96.69 595 PHE B O 1
ATOM 10169 N N . GLU B 1 596 ? 11.07 15.859 3.188 1 96.75 596 GLU B N 1
ATOM 10170 C CA . GLU B 1 596 ? 9.812 16.297 3.799 1 96.75 596 GLU B CA 1
ATOM 10171 C C . GLU B 1 596 ? 8.664 16.234 2.799 1 96.75 596 GLU B C 1
ATOM 10173 O O . GLU B 1 596 ? 7.547 15.852 3.152 1 96.75 596 GLU B O 1
ATOM 10178 N N . LEU B 1 597 ? 8.977 16.562 1.604 1 96.75 597 LEU B N 1
ATOM 10179 C CA . LEU B 1 597 ? 7.949 16.547 0.568 1 96.75 597 LEU B CA 1
ATOM 10180 C C . LEU B 1 597 ? 7.559 15.117 0.219 1 96.75 597 LEU B C 1
ATOM 10182 O O . LEU B 1 597 ? 6.41 14.852 -0.147 1 96.75 597 LEU B O 1
ATOM 10186 N N . THR B 1 598 ? 8.484 14.242 0.371 1 95.62 598 THR B N 1
ATOM 10187 C CA . THR B 1 598 ? 8.211 12.844 0.07 1 95.62 598 THR B CA 1
ATOM 10188 C C . THR B 1 598 ? 7.285 12.234 1.117 1 95.62 598 THR B C 1
ATOM 10190 O O . THR B 1 598 ? 6.465 11.367 0.8 1 95.62 598 THR B O 1
ATOM 10193 N N . VAL B 1 599 ? 7.359 12.648 2.371 1 93.94 599 VAL B N 1
ATOM 10194 C CA . VAL B 1 599 ? 6.504 12.148 3.441 1 93.94 599 VAL B CA 1
ATOM 10195 C C . VAL B 1 599 ? 5.09 12.688 3.273 1 93.94 599 VAL B C 1
ATOM 10197 O O . VAL B 1 599 ? 4.129 12.102 3.775 1 93.94 599 VAL B O 1
ATOM 10200 N N . VAL B 1 600 ? 4.918 13.672 2.51 1 90.94 600 VAL B N 1
ATOM 10201 C CA . VAL B 1 600 ? 3.699 14.203 1.908 1 90.94 600 VAL B CA 1
ATOM 10202 C C . VAL B 1 600 ? 2.875 14.93 2.965 1 90.94 600 VAL B C 1
ATOM 10204 O O . VAL B 1 600 ? 2.047 15.781 2.635 1 90.94 600 VAL B O 1
ATOM 10207 N N . ASN B 1 601 ? 3.289 14.695 4.332 1 90.12 601 ASN B N 1
ATOM 10208 C CA . ASN B 1 601 ? 2.49 15.438 5.305 1 90.12 601 ASN B CA 1
ATOM 10209 C C . ASN B 1 601 ? 2.775 16.938 5.242 1 90.12 601 ASN B C 1
ATOM 10211 O O . ASN B 1 601 ? 3.936 17.344 5.242 1 90.12 601 ASN B O 1
ATOM 10215 N N . ASN B 1 602 ? 1.93 17.844 5.109 1 91.62 602 ASN B N 1
ATOM 10216 C CA . ASN B 1 602 ? 1.971 19.312 5.074 1 91.62 602 ASN B CA 1
ATOM 10217 C C . ASN B 1 602 ? 2.805 19.812 3.902 1 91.62 602 ASN B C 1
ATOM 10219 O O . ASN B 1 602 ? 3.422 20.875 3.99 1 91.62 602 ASN B O 1
ATOM 10223 N N . TRP B 1 603 ? 2.949 18.969 2.844 1 94.19 603 TRP B N 1
ATOM 10224 C CA . TRP B 1 603 ? 3.686 19.406 1.661 1 94.19 603 TRP B CA 1
ATOM 10225 C C . TRP B 1 603 ? 3.027 20.625 1.025 1 94.19 603 TRP B C 1
ATOM 10227 O O . TRP B 1 603 ? 3.707 21.469 0.43 1 94.19 603 TRP B O 1
ATOM 10237 N N . PHE B 1 604 ? 1.721 20.734 1.277 1 94.25 604 PHE B N 1
ATOM 10238 C CA . PHE B 1 604 ? 0.993 21.844 0.665 1 94.25 604 PHE B CA 1
ATOM 10239 C C . PHE B 1 604 ? 1.323 23.156 1.356 1 94.25 604 PHE B C 1
ATOM 10241 O O . PHE B 1 604 ? 1.212 24.219 0.753 1 94.25 604 PHE B O 1
ATOM 10248 N N . ILE B 1 605 ? 1.769 23.109 2.605 1 94 605 ILE B N 1
ATOM 10249 C CA . ILE B 1 605 ? 2.172 24.312 3.322 1 94 605 ILE B CA 1
ATOM 10250 C C . ILE B 1 605 ? 3.467 24.859 2.727 1 94 605 ILE B C 1
ATOM 10252 O O . ILE B 1 605 ? 3.609 26.078 2.535 1 94 605 ILE B O 1
ATOM 10256 N N . ILE B 1 606 ? 4.359 23.938 2.393 1 94.94 606 ILE B N 1
ATOM 10257 C CA . ILE B 1 606 ? 5.617 24.328 1.767 1 94.94 606 ILE B CA 1
ATOM 10258 C C . ILE B 1 606 ? 5.352 24.859 0.36 1 94.94 606 ILE B C 1
ATOM 10260 O O . ILE B 1 606 ? 5.906 25.875 -0.04 1 94.94 606 ILE B O 1
ATOM 10264 N N . MET B 1 607 ? 4.484 24.203 -0.368 1 95.56 607 MET B N 1
ATOM 10265 C CA . MET B 1 607 ? 4.129 24.641 -1.718 1 95.56 607 MET B CA 1
ATOM 10266 C C . MET B 1 607 ? 3.506 26.031 -1.701 1 95.56 607 MET B C 1
ATOM 10268 O O . MET B 1 607 ? 3.887 26.891 -2.492 1 95.56 607 MET B O 1
ATOM 10272 N N . GLU B 1 608 ? 2.607 26.281 -0.77 1 93.69 608 GLU B N 1
ATOM 10273 C CA . GLU B 1 608 ? 1.927 27.562 -0.705 1 93.69 608 GLU B CA 1
ATOM 10274 C C . GLU B 1 608 ? 2.877 28.672 -0.254 1 93.69 608 GLU B C 1
ATOM 10276 O O . GLU B 1 608 ? 2.729 29.828 -0.652 1 93.69 608 GLU B O 1
ATOM 10281 N N . GLY B 1 609 ? 3.848 28.297 0.629 1 93.31 609 GLY B N 1
ATOM 10282 C CA . GLY B 1 609 ? 4.855 29.281 1.005 1 93.31 609 GLY B CA 1
ATOM 10283 C C . GLY B 1 609 ? 5.633 29.828 -0.181 1 93.31 609 GLY B C 1
ATOM 10284 O O . GLY B 1 609 ? 5.77 31.047 -0.334 1 93.31 609 GLY B O 1
ATOM 10285 N N . PHE B 1 610 ? 6.039 28.906 -1.023 1 94.81 610 PHE B N 1
ATOM 10286 C CA . PHE B 1 610 ? 6.801 29.312 -2.197 1 94.81 610 PHE B CA 1
ATOM 10287 C C . PHE B 1 610 ? 5.891 29.953 -3.238 1 94.81 610 PHE B C 1
ATOM 10289 O O . PHE B 1 610 ? 6.312 30.859 -3.961 1 94.81 610 PHE B O 1
ATOM 10296 N N . ALA B 1 611 ? 4.633 29.531 -3.312 1 93.88 611 ALA B N 1
ATOM 10297 C CA . ALA B 1 611 ? 3.693 30.109 -4.262 1 93.88 611 ALA B CA 1
ATOM 10298 C C . ALA B 1 611 ? 3.406 31.562 -3.92 1 93.88 611 ALA B C 1
ATOM 10300 O O . ALA B 1 611 ? 3.264 32.406 -4.812 1 93.88 611 ALA B O 1
ATOM 10301 N N . ASN B 1 612 ? 3.334 31.891 -2.641 1 91.94 612 ASN B N 1
ATOM 10302 C CA . ASN B 1 612 ? 3.076 33.25 -2.195 1 91.94 612 ASN B CA 1
ATOM 10303 C C . ASN B 1 612 ? 4.336 34.125 -2.27 1 91.94 612 ASN B C 1
ATOM 10305 O O . ASN B 1 612 ? 4.258 35.312 -2.537 1 91.94 612 ASN B O 1
ATOM 10309 N N . ALA B 1 613 ? 5.473 33.5 -2.057 1 92.31 613 ALA B N 1
ATOM 10310 C CA . ALA B 1 613 ? 6.723 34.25 -1.997 1 92.31 613 ALA B CA 1
ATOM 10311 C C . ALA B 1 613 ? 7.281 34.469 -3.395 1 92.31 613 ALA B C 1
ATOM 10313 O O . ALA B 1 613 ? 7.918 35.5 -3.645 1 92.31 613 ALA B O 1
ATOM 10314 N N . VAL B 1 614 ? 7.113 33.625 -4.305 1 92.88 614 VAL B N 1
ATOM 10315 C CA . VAL B 1 614 ? 7.727 33.719 -5.625 1 92.88 614 VAL B CA 1
ATOM 10316 C C . VAL B 1 614 ? 6.648 33.938 -6.684 1 92.88 614 VAL B C 1
ATOM 10318 O O . VAL B 1 614 ? 6.426 35.062 -7.137 1 92.88 614 VAL B O 1
ATOM 10321 N N . SER B 1 615 ? 5.949 32.75 -7.043 1 91.69 615 SER B N 1
ATOM 10322 C CA . SER B 1 615 ? 4.926 32.812 -8.086 1 91.69 615 SER B CA 1
ATOM 10323 C C . SER B 1 615 ? 3.957 31.641 -7.965 1 91.69 615 SER B C 1
ATOM 10325 O O . SER B 1 615 ? 4.289 30.609 -7.371 1 91.69 615 SER B O 1
ATOM 10327 N N . GLN B 1 616 ? 2.779 31.812 -8.516 1 91.12 616 GLN B N 1
ATOM 10328 C CA . GLN B 1 616 ? 1.775 30.75 -8.523 1 91.12 616 GLN B CA 1
ATOM 10329 C C . GLN B 1 616 ? 2.242 29.562 -9.359 1 91.12 616 GLN B C 1
ATOM 10331 O O . GLN B 1 616 ? 1.812 28.422 -9.125 1 91.12 616 GLN B O 1
ATOM 10336 N N . TRP B 1 617 ? 3.197 29.75 -10.156 1 91.81 617 TRP B N 1
ATOM 10337 C CA . TRP B 1 617 ? 3.682 28.688 -11.031 1 91.81 617 TRP B CA 1
ATOM 10338 C C . TRP B 1 617 ? 4.617 27.75 -10.289 1 91.81 617 TRP B C 1
ATOM 10340 O O . TRP B 1 617 ? 4.922 26.641 -10.766 1 91.81 617 TRP B O 1
ATOM 10350 N N . SER B 1 618 ? 5.09 28.188 -9.086 1 94.75 618 SER B N 1
ATOM 10351 C CA . SER B 1 618 ? 5.945 27.312 -8.289 1 94.75 618 SER B CA 1
ATOM 10352 C C . SER B 1 618 ? 5.199 26.062 -7.859 1 94.75 618 SER B C 1
ATOM 10354 O O . SER B 1 618 ? 5.82 25.031 -7.555 1 94.75 618 SER B O 1
ATOM 10356 N N . ARG B 1 619 ? 3.797 26.125 -7.949 1 96.06 619 ARG B N 1
ATOM 10357 C CA . ARG B 1 619 ? 2.994 24.984 -7.555 1 96.06 619 ARG B CA 1
ATOM 10358 C C . ARG B 1 619 ? 3.232 23.797 -8.492 1 96.06 619 ARG B C 1
ATOM 10360 O O . ARG B 1 619 ? 3.148 22.641 -8.07 1 96.06 619 ARG B O 1
ATOM 10367 N N . VAL B 1 620 ? 3.607 24.062 -9.672 1 95.56 620 VAL B N 1
ATOM 10368 C CA . VAL B 1 620 ? 3.828 23 -10.656 1 95.56 620 VAL B CA 1
ATOM 10369 C C . VAL B 1 620 ? 5.062 22.188 -10.266 1 95.56 620 VAL B C 1
ATOM 10371 O O . VAL B 1 620 ? 5.09 20.969 -10.445 1 95.56 620 VAL B O 1
ATOM 10374 N N . TYR B 1 621 ? 6.105 22.891 -9.727 1 96.62 621 TYR B N 1
ATOM 10375 C CA . TYR B 1 621 ? 7.312 22.203 -9.273 1 96.62 621 TYR B CA 1
ATOM 10376 C C . TYR B 1 621 ? 6.988 21.172 -8.188 1 96.62 621 TYR B C 1
ATOM 10378 O O . TYR B 1 621 ? 7.387 20.016 -8.289 1 96.62 621 TYR B O 1
ATOM 10386 N N . PHE B 1 622 ? 6.184 21.562 -7.273 1 97.31 622 PHE B N 1
ATOM 10387 C CA . PHE B 1 622 ? 5.879 20.703 -6.137 1 97.31 622 PHE B CA 1
ATOM 10388 C C . PHE B 1 622 ? 4.906 19.594 -6.535 1 97.31 622 PHE B C 1
ATOM 10390 O O . PHE B 1 622 ? 5.047 18.453 -6.105 1 97.31 622 PHE B O 1
ATOM 10397 N N . MET B 1 623 ? 3.939 19.922 -7.422 1 96 623 MET B N 1
ATOM 10398 C CA . MET B 1 623 ? 2.979 18.922 -7.871 1 96 623 MET B CA 1
ATOM 10399 C C . MET B 1 623 ? 3.652 17.891 -8.766 1 96 623 MET B C 1
ATOM 10401 O O . MET B 1 623 ? 3.34 16.688 -8.68 1 96 623 MET B O 1
ATOM 10405 N N . SER B 1 624 ? 4.574 18.344 -9.562 1 95.75 624 SER B N 1
ATOM 10406 C CA . SER B 1 624 ? 5.312 17.406 -10.398 1 95.75 624 SER B CA 1
ATOM 10407 C C . SER B 1 624 ? 6.18 16.469 -9.555 1 95.75 624 SER B C 1
ATOM 10409 O O . SER B 1 624 ? 6.309 15.289 -9.859 1 95.75 624 SER B O 1
ATOM 10411 N N . PHE B 1 625 ? 6.785 17.016 -8.523 1 97 625 PHE B N 1
ATOM 10412 C CA . PHE B 1 625 ? 7.594 16.188 -7.637 1 97 625 PHE B CA 1
ATOM 10413 C C . PHE B 1 625 ? 6.75 15.102 -6.984 1 97 625 PHE B C 1
ATOM 10415 O O . PHE B 1 625 ? 7.172 13.953 -6.898 1 97 625 PHE B O 1
ATOM 10422 N N . TYR B 1 626 ? 5.566 15.461 -6.594 1 95.56 626 TYR B N 1
ATOM 10423 C CA . TYR B 1 626 ? 4.68 14.477 -5.977 1 95.56 626 TYR B CA 1
ATOM 10424 C C . TYR B 1 626 ? 4.316 13.375 -6.969 1 95.56 626 TYR B C 1
ATOM 10426 O O . TYR B 1 626 ? 4.352 12.188 -6.629 1 95.56 626 TYR B O 1
ATOM 10434 N N . ILE B 1 627 ? 3.996 13.734 -8.164 1 93.19 627 ILE B N 1
ATOM 10435 C CA . ILE B 1 627 ? 3.564 12.766 -9.164 1 93.19 627 ILE B CA 1
ATOM 10436 C C . ILE B 1 627 ? 4.711 11.812 -9.492 1 93.19 627 ILE B C 1
ATOM 10438 O O . ILE B 1 627 ? 4.504 10.602 -9.617 1 93.19 627 ILE B O 1
ATOM 10442 N N . VAL B 1 628 ? 5.926 12.359 -9.5 1 92.44 628 VAL B N 1
ATOM 10443 C CA . VAL B 1 628 ? 7.082 11.531 -9.852 1 92.44 628 VAL B CA 1
ATOM 10444 C C . VAL B 1 628 ? 7.402 10.578 -8.695 1 92.44 628 VAL B C 1
ATOM 10446 O O . VAL B 1 628 ? 7.711 9.406 -8.922 1 92.44 628 VAL B O 1
ATOM 10449 N N . MET B 1 629 ? 7.273 11.039 -7.5 1 92.12 629 MET B N 1
ATOM 10450 C CA . MET B 1 629 ? 7.645 10.234 -6.34 1 92.12 629 MET B CA 1
ATOM 10451 C C . MET B 1 629 ? 6.547 9.227 -5.996 1 92.12 629 MET B C 1
ATOM 10453 O O . MET B 1 629 ? 6.82 8.188 -5.402 1 92.12 629 MET B O 1
ATOM 10457 N N . MET B 1 630 ? 5.324 9.492 -6.391 1 85.38 630 MET B N 1
ATOM 10458 C CA . MET B 1 630 ? 4.191 8.625 -6.078 1 85.38 630 MET B CA 1
ATOM 10459 C C . MET B 1 630 ? 4.344 7.27 -6.754 1 85.38 630 MET B C 1
ATOM 10461 O O . MET B 1 630 ? 4.016 6.238 -6.164 1 85.38 630 MET B O 1
#

Sequence (1260 aa):
MGQDIPDPQGCFSRQLREHNRRKQWKLNYQEAAIYLQEGQNNDKFYTHPQSHEALPAYQVAHNRWFYLLDLFAAICVMLLAACERPAVASLEMPVGVHGSVEMLCLLILSLDLGIRVKWLGWKSFLKHKRTLLKAVAIILMLIESIVVLIRQTNHFRVTRALRPLFLVHSHYCQGVRRITRQIMQSLPPILDMIVLLLFFMLIFSILAFYLFSGIKTDTNFKTIQSSFISLFVLLTTANYPDVMMPAYNESRVYSVFFIVYLSLELYFLMNLLLAVVYDTFSNLEKSKVRSLFFHKREGCVRAFKLLVTQNNQSQLSLKHFMGMMEFFLPNKTRRDYYLMFKSLNTSRTGLLTLDEFFNIYDVVRLKWKLKSDTSLWSSNFKYPCNIIFKGLYRFTTWRLFDYFIYIIIAGNFIWILIETVRISTEAVSVKNYDFSASWISIVFVCIYSIESVIKILGRGPLDYFTQGWDVFDFLVTLVSLIGVFGEIFENSFYYVMVLRPFRLLRLFKIKKRYRDVLGTLFVLFSKLISLAICIVVVYYFYAIIGMEVFLDIDLKNCCQNSSVESFYKYDNSTKSGYYYLNSFDNIFISGVTLFELTVVNNWFIIMEGFANAVSQWSRVYFMSFYIVMMMGQDIPDPQGCFSRQLREHNRRKQWKLNYQEAAIYLQEGQNNDKFYTHPQSHEALPAYQVAHNRWFYLLDLFAAICVMLLAACERPAVASLEMPVGVHGSVEMLCLLILSLDLGIRVKWLGWKSFLKHKRTLLKAVAIILMLIESIVVLIRQTNHFRVTRALRPLFLVHSHYCQGVRRITRQIMQSLPPILDMIVLLLFFMLIFSILAFYLFSGIKTDTNFKTIQSSFISLFVLLTTANYPDVMMPAYNESRVYSVFFIVYLSLELYFLMNLLLAVVYDTFSNLEKSKVRSLFFHKREGCVRAFKLLVTQNNQSQLSLKHFMGMMEFFLPNKTRRDYYLMFKSLNTSRTGLLTLDEFFNIYDVVRLKWKLKSDTSLWSSNFKYPCNIIFKGLYRFTTWRLFDYFIYIIIAGNFIWILIETVRISTEAVSVKNYDFSASWISIVFVCIYSIESVIKILGRGPLDYFTQGWDVFDFLVTLVSLIGVFGEIFENSFYYVMVLRPFRLLRLFKIKKRYRDVLGTLFVLFSKLISLAICIVVVYYFYAIIGMEVFLDIDLKNCCQNSSVESFYKYDNSTKSGYYYLNSFDNIFISGVTLFELTVVNNWFIIMEGFANAVSQWSRVYFMSFYIVMM

Radius of gyration: 39.21 Å; Cα contacts (8 Å, |Δi|>4): 1265; chains: 2; bounding box: 127×109×81 Å

Secondary structure (DSSP, 8-state):
-------HHHHHHHHHHHHHHHHHHHHHHHHHHHHHHHHHHT--GGGS--STTHHHHHHHHT-HHHHHHHHHHHHHHHHGGGTSSS--GGG---HHHHHHHHHHHHHHHHHHHHHHHHHH-HHHHHH-HHHHHHHHHHHHHHHHHHHHHHH-S----GGGGGTHHHHHTSGGGHHHHHHHHHHHHTHHHHHHHHHHHHHHHHHHHHHHHHHHTT-TT--TTSSHHHHHHHHHHHHTTTTTTTTTHHHHHH-GGGHHHHHHHIIIIIIIIHHHHHHHHHHHHHHHHHHHHHHHHHHHHHHHHHHHHHHS-SS-SS-B-HHHHHHHHHHH-TTS-HHHHHHHHHHH-TT-SSSB-HHHHTTHHHHHT-----TT----GGGGSPTTHHHHHHHHHHHHT-HHHHHHHHHHHHHHHHHHHHHHHHHHHHT--TTT------HHHHHHHHHHHHHHHHHHHHH-HHHHHHSHHHHHHHHHHHHHHHHHHHHHH-TT-GGGGGGGGGGGGGGGGT-HHHHHHHHHHHHHHHHHHHHHHHHHHHHHHHHHHHHHHTTT---TT--TTSTTGGGS---SSS----GGG---SSHHHHHHHHHHHHH-TTHHHHHHHHHHHT-TTHHHHHHHHHHHH-/-------HHHHHHHHHHHHHHHHHHHHHHHHHHHHHHHHHHT--GGG---STTHHHHHHHHT-HHHHHHHHHHHHHHHHGGGTSSS--GGG---HHHHHHHHHHHHHHHHHHHHHHHHHH-HHHHHH-HHHHHHHHHHHHHHHHHHHHHHH-S----GGGGGTHHHHHTSGGGHHHHHHHHHHHHTHHHHHHHHHHHHHHHHHHHHHHHHHHTT-TT--TTSSHHHHHHHHHHHHTTTTTTTTTHHHHHH-GGGHHHHHHHIIIIIIIIHHHHHHHHHHHHHHHHHHHHHHHHHHHHHHHHHHHHHHS-SS-TT-B-HHHHHHHHHHH-TTS-HHHHHHHHHHH-TT-SSSB-HHHHTTHHHHHT-----TT----GGGGSPTTHHHHHHHHHHHHT-HHHHHHHHHHHHHHHHHHHHHHHHHHHHT--TTT------HHHHHHHHHHHHHHHHHHHHH-HHHHHHSHHHHHHHHHHHHHHHHHHHHHH-TT-GGGGGGGGGGGGGGGGT-HHHHHHHHHHHHHHHHHHHHHHHHHHHHHHHHHHHHHHTTT---TT--TTSTTGGGS---SSS----GGG---SSHHHHHHHHHHHHH-TTHHHHHHHHHHHT-TTHHHHHHHHHHHH-

Organism: NCBI:txid100452

Solvent-accessible surface area (backbone atoms only — not comparable to full-atom values): 67631 Å² total; per-residue (Å²): 136,81,79,81,70,76,60,63,66,60,51,49,52,47,50,47,48,47,50,48,49,49,51,50,48,51,50,35,21,45,51,25,26,48,32,43,48,29,22,73,68,69,49,67,73,85,71,52,76,82,51,81,78,39,44,61,47,48,50,55,70,67,29,69,64,54,51,49,49,47,45,50,30,30,52,50,54,54,53,42,48,39,26,35,89,55,30,35,86,93,48,57,52,58,61,71,56,56,34,49,52,45,51,51,31,51,50,54,51,47,49,56,53,51,48,47,35,69,53,63,32,69,69,55,40,68,68,36,64,67,59,40,53,52,49,51,51,50,52,53,50,49,52,51,42,49,49,36,56,70,65,67,50,89,68,94,65,68,68,66,34,56,42,54,56,50,45,42,68,28,79,88,29,50,60,32,39,50,50,52,50,50,52,60,70,47,39,63,71,47,51,53,48,48,51,51,51,50,49,54,46,49,40,50,19,53,43,42,25,70,69,38,37,77,42,85,87,36,75,51,21,52,31,54,68,40,13,40,52,47,52,56,43,41,60,69,33,46,46,38,60,60,74,51,28,57,50,34,71,75,34,70,69,53,48,53,57,57,52,50,48,44,49,45,48,43,66,38,50,47,48,48,43,53,49,51,49,49,50,46,49,51,51,50,52,52,50,46,53,52,48,50,51,51,42,33,47,49,18,41,52,58,21,49,63,56,58,29,48,95,91,41,75,64,42,34,49,61,71,54,50,49,53,22,40,50,62,60,48,64,92,60,54,72,66,55,50,51,53,44,51,55,67,43,31,78,84,72,77,76,46,36,39,68,80,39,51,62,49,47,72,63,51,70,71,58,80,91,71,72,85,79,66,73,67,56,71,44,71,78,47,61,90,64,56,28,58,52,27,49,50,35,29,54,49,64,70,31,68,66,50,54,54,53,52,49,50,50,50,52,50,51,47,53,49,53,51,52,52,49,52,49,44,38,71,65,66,52,55,70,85,72,46,78,63,62,68,50,68,62,59,54,50,55,51,48,51,50,49,50,51,51,49,45,42,31,59,23,58,22,61,68,56,39,65,66,36,67,68,51,39,51,50,48,51,40,48,50,48,38,48,51,22,54,50,38,42,72,72,37,85,75,48,67,68,32,61,59,36,55,52,53,51,55,61,60,56,48,71,71,43,68,66,53,45,52,53,54,50,49,50,60,70,44,39,67,63,50,49,29,50,50,51,49,52,50,42,53,47,47,29,53,29,47,47,39,29,63,73,47,54,91,67,73,44,66,56,44,36,74,95,46,97,57,28,67,36,22,41,78,54,95,80,59,97,48,51,54,52,48,73,62,39,34,61,23,54,67,49,14,48,52,36,51,50,45,44,70,65,40,29,53,35,64,56,57,36,49,49,46,23,63,60,73,35,74,68,49,39,54,60,52,52,49,50,48,63,71,72,103,135,83,78,81,69,75,59,61,65,60,52,48,52,46,49,47,48,49,51,48,47,50,51,50,48,52,50,35,22,45,51,25,26,48,32,45,48,30,23,73,69,68,50,65,72,85,70,52,78,83,52,80,78,43,45,60,47,49,50,56,70,68,28,70,64,53,52,49,49,46,47,49,31,28,52,48,56,54,54,42,48,40,26,35,90,56,30,35,87,91,48,60,53,58,62,70,56,54,36,49,50,46,51,51,32,53,49,55,52,47,49,56,51,50,48,46,36,71,54,63,32,69,69,53,42,70,67,35,65,67,58,41,53,53,50,51,51,50,52,53,50,50,52,50,39,49,50,35,56,71,66,66,48,92,67,93,65,68,70,65,33,56,44,54,57,51,46,42,70,30,80,88,28,50,61,32,39,51,50,53,50,51,52,62,69,44,39,62,71,48,51,53,46,47,50,51,50,51,49,54,47,50,42,51,20,54,41,42,26,70,70,38,38,80,41,85,87,36,77,51,21,53,31,56,65,39,13,40,52,46,52,56,43,42,61,69,33,46,45,38,60,60,73,51,29,58,50,33,71,75,36,70,69,54,47,52,58,58,53,50,48,45,48,46,49,42,65,38,51,47,48,48,42,50,48,51,48,48,50,47,52,51,50,50,50,51,50,46,53,51,49,49,52,52,42,32,46,50,18,42,53,57,20,48,63,54,57,30,47,96,89,40,76,65,44,33,48,62,69,54,49,49,53,21,40,52,61,60,48,64,90,59,55,70,65,55,50,51,53,45,50,54,68,42,30,78,82,70,76,76,46,35,36,67,79,39,52,61,49,48,74,64,51,69,71,58,80,91,71,72,85,80,66,71,67,56,69,43,70,80,47,61,90,64,58,26,58,54,28,50,48,35,29,53,49,63,69,30,68,66,49,53,53,51,51,49,50,52,49,53,49,51,47,52,47,53,52,51,52,50,52,49,44,38,73,64,66,55,55,70,85,72,46,79,62,61,68,49,70,63,59,56,50,54,51,47,50,50,50,51,53,52,50,44,42,30,59,22,58,22,62,67,56,38,67,67,37,67,68,51,40,48,50,48,52,40,46,49,47,38,48,51,22,53,49,39,42,72,72,37,84,76,50,68,69,34,60,58,36,56,52,53,50,54,60,60,54,47,71,73,42,68,66,54,45,53,53,54,48,49,49,60,70,44,39,66,62,51,48,29,50,50,50,50,50,48,43,53,49,47,29,52,29,44,47,39,31,65,74,48,54,92,66,74,44,67,56,43,36,75,94,45,99,58,27,69,35,23,40,79,52,97,82,57,94,49,52,54,53,49,73,63,40,34,61,22,54,67,49,15,48,52,38,51,51,45,45,69,65,41,30,53,34,64,56,57,37,48,50,46,23,64,59,73,37,73,68,48,41,52,60,52,52,48,50,48,63,71,72,103